Protein AF-0000000079815752 (afdb_homodimer)

Solvent-accessible surface area (backbone atoms only — not comparable to full-atom values): 64154 Å² total; per-residue (Å²): 123,73,72,57,56,56,54,44,50,64,53,47,74,64,59,63,68,82,67,64,62,76,54,58,76,68,42,77,50,83,78,38,47,28,44,58,48,18,49,50,37,35,44,56,54,31,40,35,58,64,51,81,47,32,21,66,57,45,2,47,40,20,10,51,28,24,45,52,40,30,53,53,32,48,53,49,48,59,69,38,30,88,79,54,37,94,82,55,52,68,69,57,41,46,48,51,29,48,49,42,24,51,49,9,49,53,33,42,59,50,81,83,55,94,85,56,55,69,67,60,46,42,42,24,31,46,11,46,48,40,23,46,43,22,48,21,36,42,52,37,51,52,50,50,53,52,55,70,64,49,78,84,78,50,68,61,62,55,49,50,52,49,51,48,51,51,49,49,53,49,51,52,32,48,53,31,39,52,51,22,60,70,52,46,70,90,58,95,65,87,52,68,60,45,66,71,60,13,49,52,41,11,51,49,45,34,50,52,52,49,52,50,50,48,50,53,49,50,52,26,50,50,42,20,61,68,31,36,88,49,71,67,35,38,51,48,20,48,49,52,41,48,48,51,52,49,51,49,51,50,49,51,48,50,52,52,48,49,56,55,20,56,64,51,51,52,81,48,82,71,50,70,69,66,48,91,42,58,35,25,37,23,11,61,90,40,87,43,44,49,88,36,20,42,35,41,34,33,49,56,44,61,65,55,72,52,55,67,58,36,21,63,58,65,71,45,82,47,75,37,70,47,24,33,40,44,32,18,66,72,47,60,85,82,48,90,60,41,49,33,54,50,45,53,50,45,38,61,72,41,46,30,67,76,22,58,28,31,36,43,36,34,28,26,22,47,27,47,66,67,57,61,53,54,51,37,51,34,46,55,45,26,15,30,32,17,37,38,37,58,32,57,38,45,22,57,51,92,74,24,63,86,34,41,65,57,36,19,51,39,50,42,50,38,39,45,35,52,33,30,26,49,68,54,40,58,77,91,66,48,41,50,29,32,38,36,15,42,32,56,2,16,32,24,51,53,55,59,25,58,90,43,31,57,58,30,29,67,72,40,56,44,63,26,28,42,29,31,42,44,31,28,74,28,62,51,49,66,62,28,45,60,72,54,70,28,94,43,34,62,85,55,28,55,46,71,32,61,50,63,69,61,61,67,67,46,52,69,69,54,58,67,48,38,37,33,35,30,45,40,37,63,24,13,33,49,41,65,41,44,80,59,34,31,44,43,75,55,67,58,66,38,78,92,50,44,43,66,70,43,39,87,76,32,68,80,37,73,44,41,40,29,45,48,33,53,54,27,31,64,56,31,64,67,77,57,76,57,58,66,39,83,49,39,64,33,54,62,57,46,32,50,63,48,52,37,60,51,64,65,44,66,86,74,56,71,68,46,51,50,43,50,55,52,47,48,34,51,52,40,39,51,51,30,52,51,69,67,66,60,74,128,123,71,72,57,53,56,55,45,51,63,55,48,73,64,61,63,67,82,69,66,63,75,54,58,77,68,43,76,50,82,78,37,47,28,43,57,50,19,50,50,36,34,44,56,54,33,40,36,59,64,53,80,46,33,21,64,57,45,2,48,40,20,9,51,28,23,46,51,40,31,52,52,32,48,53,50,49,60,68,40,31,87,79,54,39,94,82,57,54,68,70,58,43,44,46,53,27,48,49,42,25,50,50,9,49,54,34,41,61,51,83,84,53,93,85,55,54,70,67,60,46,41,44,23,32,45,10,47,48,39,23,46,42,22,49,21,35,41,53,37,51,54,50,49,53,55,56,70,66,48,80,82,79,51,69,60,62,55,48,51,52,48,51,49,51,51,51,50,52,50,50,51,33,48,52,30,37,52,52,22,58,69,52,48,71,92,58,95,64,86,53,67,61,46,65,69,59,13,50,52,40,12,50,48,44,33,50,53,50,50,52,49,50,47,50,54,49,50,52,25,50,51,42,19,60,69,31,35,87,49,71,67,35,37,51,48,20,48,51,52,41,49,49,51,52,48,51,49,51,50,49,50,48,52,53,52,47,50,55,54,19,56,64,50,53,50,80,48,83,72,50,70,69,65,50,89,42,56,37,24,37,24,12,62,89,38,86,43,44,51,90,35,18,43,34,39,34,33,49,56,42,62,65,56,71,51,54,68,58,35,21,63,57,65,72,45,82,48,74,37,72,46,25,33,41,46,32,20,65,72,47,60,84,84,48,92,59,41,52,34,53,50,45,54,50,45,36,62,73,40,46,29,67,77,21,58,28,31,38,41,36,33,29,25,23,47,27,48,65,68,57,61,52,54,52,39,50,33,45,55,46,26,14,30,31,16,37,37,36,58,33,56,39,45,22,57,50,93,72,24,64,85,34,41,66,57,36,20,51,38,49,43,51,37,38,46,36,51,33,31,27,47,68,54,42,59,76,92,66,49,40,50,29,32,39,36,16,42,34,56,2,15,32,25,52,52,55,61,25,60,90,44,33,58,58,31,30,67,73,39,56,45,63,27,27,42,29,31,42,44,30,28,74,28,63,51,50,65,62,29,44,62,72,54,71,28,94,44,33,60,86,56,28,54,45,70,31,61,49,64,68,62,61,67,67,46,51,70,68,53,58,66,48,38,36,34,35,31,45,39,37,63,22,13,35,49,40,66,42,44,80,59,34,31,42,41,76,55,66,59,65,37,79,91,49,43,45,66,70,46,38,86,77,31,68,80,36,74,44,39,41,30,45,48,31,54,54,27,32,65,56,31,66,66,76,55,76,58,58,66,38,83,50,39,64,34,54,60,59,47,30,49,63,49,52,39,62,52,63,64,45,67,87,73,55,71,67,46,50,49,44,49,56,52,47,50,36,51,51,40,38,51,51,30,55,51,69,67,65,61,75,131

Structure (mmCIF, N/CA/C/O backbone):
data_AF-0000000079815752-model_v1
#
loop_
_entity.id
_entity.type
_entity.pdbx_description
1 polymer 'Putative membrane protein (DUF2319)'
#
loop_
_atom_site.group_PDB
_atom_site.id
_atom_site.type_symbol
_atom_site.label_atom_id
_atom_site.label_alt_id
_atom_site.label_comp_id
_atom_site.label_asym_id
_atom_site.label_entity_id
_atom_site.label_seq_id
_atom_site.pdbx_PDB_ins_code
_atom_site.Cartn_x
_atom_site.Cartn_y
_atom_site.Cartn_z
_atom_site.occupancy
_atom_site.B_iso_or_equiv
_atom_site.auth_seq_id
_atom_site.auth_comp_id
_atom_site.auth_asym_id
_atom_site.auth_atom_id
_atom_site.pdbx_PDB_model_num
ATOM 1 N N . MET A 1 1 ? 10.828 29.172 41.812 1 26.75 1 MET A N 1
ATOM 2 C CA . MET A 1 1 ? 9.992 30.375 41.875 1 26.75 1 MET A CA 1
ATOM 3 C C . MET A 1 1 ? 9.414 30.688 40.5 1 26.75 1 MET A C 1
ATOM 5 O O . MET A 1 1 ? 8.625 31.625 40.344 1 26.75 1 MET A O 1
ATOM 9 N N . GLY A 1 2 ? 10.008 30.031 39.406 1 29.77 2 GLY A N 1
ATOM 10 C CA . GLY A 1 2 ? 9.844 30.328 38 1 29.77 2 GLY A CA 1
ATOM 11 C C . GLY A 1 2 ? 8.539 29.812 37.438 1 29.77 2 GLY A C 1
ATOM 12 O O . GLY A 1 2 ? 8.141 30.188 36.344 1 29.77 2 GLY A O 1
ATOM 13 N N . ALA A 1 3 ? 8.078 28.703 38.031 1 40.59 3 ALA A N 1
ATOM 14 C CA . ALA A 1 3 ? 6.855 28.047 37.562 1 40.59 3 ALA A CA 1
ATOM 15 C C . ALA A 1 3 ? 5.629 28.906 37.875 1 40.59 3 ALA A C 1
ATOM 17 O O . ALA A 1 3 ? 4.59 28.766 37.219 1 40.59 3 ALA A O 1
ATOM 18 N N . GLY A 1 4 ? 5.738 29.734 38.969 1 35.81 4 GLY A N 1
ATOM 19 C CA . GLY A 1 4 ? 4.633 30.547 39.438 1 35.81 4 GLY A CA 1
ATOM 20 C C . GLY A 1 4 ? 4.25 31.672 38.5 1 35.81 4 GLY A C 1
ATOM 21 O O . GLY A 1 4 ? 3.072 32.031 38.375 1 35.81 4 GLY A O 1
ATOM 22 N N . ARG A 1 5 ? 5.281 32.25 37.875 1 40.59 5 ARG A N 1
ATOM 23 C CA . ARG A 1 5 ? 5.023 33.438 37.062 1 40.59 5 ARG A CA 1
ATOM 24 C C . ARG A 1 5 ? 4.336 33.062 35.75 1 40.59 5 ARG A C 1
ATOM 26 O O . ARG A 1 5 ? 3.639 33.875 35.156 1 40.59 5 ARG A O 1
ATOM 33 N N . LEU A 1 6 ? 4.625 31.766 35.312 1 34.69 6 LEU A N 1
ATOM 34 C CA . LEU A 1 6 ? 3.979 31.375 34.062 1 34.69 6 LEU A CA 1
ATOM 35 C C . LEU A 1 6 ? 2.473 31.219 34.25 1 34.69 6 LEU A C 1
ATOM 37 O O . LEU A 1 6 ? 1.686 31.625 33.406 1 34.69 6 LEU A O 1
ATOM 41 N N . ILE A 1 7 ? 2.037 30.641 35.438 1 36.75 7 ILE A N 1
ATOM 42 C CA . ILE A 1 7 ? 0.619 30.469 35.75 1 36.75 7 ILE A CA 1
ATOM 43 C C . ILE A 1 7 ? -0.037 31.828 35.938 1 36.75 7 ILE A C 1
ATOM 45 O O . ILE A 1 7 ? -1.14 32.062 35.438 1 36.75 7 ILE A O 1
ATOM 49 N N . ASP A 1 8 ? 0.715 32.75 36.625 1 37.47 8 ASP A N 1
ATOM 50 C CA . ASP A 1 8 ? 0.146 34.062 36.875 1 37.47 8 ASP A CA 1
ATOM 51 C C . ASP A 1 8 ? -0.036 34.844 35.562 1 37.47 8 ASP A C 1
ATOM 53 O O . ASP A 1 8 ? -0.993 35.625 35.438 1 37.47 8 ASP A O 1
ATOM 57 N N . GLY A 1 9 ? 0.958 34.719 34.594 1 33.06 9 GLY A N 1
ATOM 58 C CA . GLY A 1 9 ? 0.797 35.375 33.312 1 33.06 9 GLY A CA 1
ATOM 59 C C . GLY A 1 9 ? -0.409 34.875 32.531 1 33.06 9 GLY A C 1
ATOM 60 O O . GLY A 1 9 ? -1.139 35.656 31.938 1 33.06 9 GLY A O 1
ATOM 61 N N . VAL A 1 10 ? -0.642 33.469 32.562 1 35.72 10 VAL A N 1
ATOM 62 C CA . VAL A 1 10 ? -1.849 32.969 31.922 1 35.72 10 VAL A CA 1
ATOM 63 C C . VAL A 1 10 ? -3.084 33.5 32.656 1 35.72 10 VAL A C 1
ATOM 65 O O . VAL A 1 10 ? -4.055 33.906 32.031 1 35.72 10 VAL A O 1
ATOM 68 N N . LEU A 1 11 ? -3.055 33.438 34 1 36.72 11 LEU A N 1
ATOM 69 C CA . LEU A 1 11 ? -4.195 33.906 34.781 1 36.72 11 LEU A CA 1
ATOM 70 C C . LEU A 1 11 ? -4.297 35.406 34.75 1 36.72 11 LEU A C 1
ATOM 72 O O . LEU A 1 11 ? -5.391 35.969 34.906 1 36.72 11 LEU A O 1
ATOM 76 N N . GLY A 1 12 ? -3.143 36.188 34.781 1 33.84 12 GLY A N 1
ATOM 77 C CA . GLY A 1 12 ? -3.154 37.625 34.719 1 33.84 12 GLY A CA 1
ATOM 78 C C . GLY A 1 12 ? -3.682 38.156 33.406 1 33.84 12 GLY A C 1
ATOM 79 O O . GLY A 1 12 ? -4.102 39.312 33.312 1 33.84 12 GLY A O 1
ATOM 80 N N . LEU A 1 13 ? -3.248 37.469 32.25 1 32.66 13 LEU A N 1
ATOM 81 C CA . LEU A 1 13 ? -3.877 37.906 31.016 1 32.66 13 LEU A CA 1
ATOM 82 C C . LEU A 1 13 ? -5.398 37.812 31.109 1 32.66 13 LEU A C 1
ATOM 84 O O . LEU A 1 13 ? -6.109 38.312 30.25 1 32.66 13 LEU A O 1
ATOM 88 N N . ALA A 1 14 ? -5.973 37.031 32.094 1 32.88 14 ALA A N 1
ATOM 89 C CA . ALA A 1 14 ? -7.402 37 32.375 1 32.88 14 ALA A CA 1
ATOM 90 C C . ALA A 1 14 ? -7.871 38.281 33.031 1 32.88 14 ALA A C 1
ATOM 92 O O . ALA A 1 14 ? -9.055 38.625 32.969 1 32.88 14 ALA A O 1
ATOM 93 N N . ARG A 1 15 ? -7.172 38.938 33.938 1 31.81 15 ARG A N 1
ATOM 94 C CA . ARG A 1 15 ? -7.719 39.969 34.812 1 31.81 15 ARG A CA 1
ATOM 95 C C . ARG A 1 15 ? -7.875 41.281 34.031 1 31.81 15 ARG A C 1
ATOM 97 O O . ARG A 1 15 ? -8.523 42.219 34.531 1 31.81 15 ARG A O 1
ATOM 104 N N . SER A 1 16 ? -6.773 41.844 33.406 1 30.61 16 SER A N 1
ATOM 105 C CA . SER A 1 16 ? -6.832 43.281 33.25 1 30.61 16 SER A CA 1
ATOM 106 C C . SER A 1 16 ? -8.086 43.719 32.5 1 30.61 16 SER A C 1
ATOM 108 O O . SER A 1 16 ? -8.766 44.656 32.906 1 30.61 16 SER A O 1
ATOM 110 N N . GLY A 1 17 ? -7.992 43.875 31.156 1 31.23 17 GLY A N 1
ATOM 111 C CA . GLY A 1 17 ? -8.969 44.844 30.641 1 31.23 17 GLY A CA 1
ATOM 112 C C . GLY A 1 17 ? -10.406 44.406 30.891 1 31.23 17 GLY A C 1
ATOM 113 O O . GLY A 1 17 ? -10.664 43.25 31.234 1 31.23 17 GLY A O 1
ATOM 114 N N . PRO A 1 18 ? -11.398 45.438 31.141 1 30.5 18 PRO A N 1
ATOM 115 C CA . PRO A 1 18 ? -12.781 45.031 31.359 1 30.5 18 PRO A CA 1
ATOM 116 C C . PRO A 1 18 ? -13.141 43.75 30.578 1 30.5 18 PRO A C 1
ATOM 118 O O . PRO A 1 18 ? -12.75 43.625 29.406 1 30.5 18 PRO A O 1
ATOM 121 N N . VAL A 1 19 ? -13.031 42.625 31.219 1 29.66 19 VAL A N 1
ATOM 122 C CA . VAL A 1 19 ? -13.75 41.469 30.688 1 29.66 19 VAL A CA 1
ATOM 123 C C . VAL A 1 19 ? -15.023 41.938 29.984 1 29.66 19 VAL A C 1
ATOM 125 O O . VAL A 1 19 ? -15.961 42.406 30.625 1 29.66 19 VAL A O 1
ATOM 128 N N . ARG A 1 20 ? -14.93 42.75 28.938 1 32.97 20 ARG A N 1
ATOM 129 C CA . ARG A 1 20 ? -16.203 42.75 28.219 1 32.97 20 ARG A CA 1
ATOM 130 C C . ARG A 1 20 ? -17 41.5 28.5 1 32.97 20 ARG A C 1
ATOM 132 O O . ARG A 1 20 ? -16.422 40.406 28.562 1 32.97 20 ARG A O 1
ATOM 139 N N . SER A 1 21 ? -18.047 41.562 29.391 1 32.06 21 SER A N 1
ATOM 140 C CA . SER A 1 21 ? -18.891 40.469 29.828 1 32.06 21 SER A CA 1
ATOM 141 C C . SER A 1 21 ? -18.906 39.344 28.797 1 32.06 21 SER A C 1
ATOM 143 O O . SER A 1 21 ? -19.188 39.562 27.609 1 32.06 21 SER A O 1
ATOM 145 N N . GLY A 1 22 ? -18.062 38.469 28.875 1 31.53 22 GLY A N 1
ATOM 146 C CA . GLY A 1 22 ? -17.984 37.188 28.188 1 31.53 22 GLY A CA 1
ATOM 147 C C . GLY A 1 22 ? -19.344 36.656 27.781 1 31.53 22 GLY A C 1
ATOM 148 O O . GLY A 1 22 ? -19.438 35.594 27.156 1 31.53 22 GLY A O 1
ATOM 149 N N . VAL A 1 23 ? -20.328 37.125 28.672 1 31.95 23 VAL A N 1
ATOM 150 C CA . VAL A 1 23 ? -21.703 36.688 28.453 1 31.95 23 VAL A CA 1
ATOM 151 C C . VAL A 1 23 ? -22.266 37.375 27.219 1 31.95 23 VAL A C 1
ATOM 153 O O . VAL A 1 23 ? -23.453 37.25 26.922 1 31.95 23 VAL A O 1
ATOM 156 N N . GLU A 1 24 ? -21.594 38.438 26.844 1 34.66 24 GLU A N 1
ATOM 157 C CA . GLU A 1 24 ? -22.203 39.031 25.656 1 34.66 24 GLU A CA 1
ATOM 158 C C . GLU A 1 24 ? -22.422 37.969 24.578 1 34.66 24 GLU A C 1
ATOM 160 O O . GLU A 1 24 ? -23.375 38.062 23.797 1 34.66 24 GLU A O 1
ATOM 165 N N . TRP A 1 25 ? -21.562 37 24.609 1 34.28 25 TRP A N 1
ATOM 166 C CA . TRP A 1 25 ? -21.656 36 23.562 1 34.28 25 TRP A CA 1
ATOM 167 C C . TRP A 1 25 ? -22.859 35.094 23.797 1 34.28 25 TRP A C 1
ATOM 169 O O . TRP A 1 25 ? -23.25 34.344 22.906 1 34.28 25 TRP A O 1
ATOM 179 N N . LEU A 1 26 ? -23.203 34.969 25.125 1 32.94 26 LEU A N 1
ATOM 180 C CA . LEU A 1 26 ? -24.453 34.25 25.406 1 32.94 26 LEU A CA 1
ATOM 181 C C . LEU A 1 26 ? -25.656 35.156 25.172 1 32.94 26 LEU A C 1
ATOM 183 O O . LEU A 1 26 ? -26.797 34.75 25.359 1 32.94 26 LEU A O 1
ATOM 187 N N . ARG A 1 27 ? -25.484 36.469 25.203 1 34.78 27 ARG A N 1
ATOM 188 C CA . ARG A 1 27 ? -26.656 37.281 24.922 1 34.78 27 ARG A CA 1
ATOM 189 C C . ARG A 1 27 ? -27.297 36.906 23.594 1 34.78 27 ARG A C 1
ATOM 191 O O . ARG A 1 27 ? -26.609 36.875 22.562 1 34.78 27 ARG A O 1
ATOM 198 N N . PRO A 1 28 ? -28.297 36.062 23.547 1 39.53 28 PRO A N 1
ATOM 199 C CA . PRO A 1 28 ? -29.016 35.938 22.266 1 39.53 28 PRO A CA 1
ATOM 200 C C . PRO A 1 28 ? -28.984 37.25 21.469 1 39.53 28 PRO A C 1
ATOM 202 O O . PRO A 1 28 ? -29.453 38.281 21.969 1 39.53 28 PRO A O 1
ATOM 205 N N . ASP A 1 29 ? -28.016 37.75 21.047 1 41.44 29 ASP A N 1
ATOM 206 C CA . ASP A 1 29 ? -28.172 39 20.312 1 41.44 29 ASP A CA 1
ATOM 207 C C . ASP A 1 29 ? -29.234 38.844 19.219 1 41.44 29 ASP A C 1
ATOM 209 O O . ASP A 1 29 ? -28.906 38.5 18.078 1 41.44 29 ASP A O 1
ATOM 213 N N . PRO A 1 30 ? -30.453 38.531 19.547 1 48.56 30 PRO A N 1
ATOM 214 C CA . PRO A 1 30 ? -31.453 38.719 18.484 1 48.56 30 PRO A CA 1
ATOM 215 C C . PRO A 1 30 ? -31.062 39.844 17.531 1 48.56 30 PRO A C 1
ATOM 217 O O . PRO A 1 30 ? -31.656 39.969 16.453 1 48.56 30 PRO A O 1
ATOM 220 N N . ALA A 1 31 ? -29.953 40.469 17.891 1 56.94 31 ALA A N 1
ATOM 221 C CA . ALA A 1 31 ? -29.547 41.656 17.156 1 56.94 31 ALA A CA 1
ATOM 222 C C . ALA A 1 31 ? -28.469 41.344 16.125 1 56.94 31 ALA A C 1
ATOM 224 O O . ALA A 1 31 ? -27.938 42.25 15.477 1 56.94 31 ALA A O 1
ATOM 225 N N . SER A 1 32 ? -28.266 39.938 16.047 1 70.38 32 SER A N 1
ATOM 226 C CA . SER A 1 32 ? -27.25 39.656 15.023 1 70.38 32 SER A CA 1
ATOM 227 C C . SER A 1 32 ? -27.891 39.5 13.648 1 70.38 32 SER A C 1
ATOM 229 O O . SER A 1 32 ? -29.016 39 13.531 1 70.38 32 SER A O 1
ATOM 231 N N . PRO A 1 33 ? -27.297 39.969 12.703 1 73.5 33 PRO A N 1
ATOM 232 C CA . PRO A 1 33 ? -27.812 39.812 11.336 1 73.5 33 PRO A CA 1
ATOM 233 C C . PRO A 1 33 ? -27.922 38.344 10.93 1 73.5 33 PRO A C 1
ATOM 235 O O . PRO A 1 33 ? -28.609 38.031 9.953 1 73.5 33 PRO A O 1
ATOM 238 N N . SER A 1 34 ? -27.375 37.406 11.742 1 81.94 34 SER A N 1
ATOM 239 C CA . SER A 1 34 ? -27.391 36 11.383 1 81.94 34 SER A CA 1
ATOM 240 C C . SER A 1 34 ? -28.578 35.281 12.023 1 81.94 34 SER A C 1
ATOM 242 O O . SER A 1 34 ? -28.875 34.125 11.672 1 81.94 34 SER A O 1
ATOM 244 N N . ALA A 1 35 ? -29.312 35.844 12.906 1 81.88 35 ALA A N 1
ATOM 245 C CA . ALA A 1 35 ? -30.359 35.188 13.711 1 81.88 35 ALA A CA 1
ATOM 246 C C . ALA A 1 35 ? -31.484 34.656 12.828 1 81.88 35 ALA A C 1
ATOM 248 O O . ALA A 1 35 ? -31.953 33.531 13.023 1 81.88 35 ALA A O 1
ATOM 249 N N . PRO A 1 36 ? -31.906 35.469 11.828 1 81.31 36 PRO A N 1
ATOM 250 C CA . PRO A 1 36 ? -33 34.938 11 1 81.31 36 PRO A CA 1
ATOM 251 C C . PRO A 1 36 ? -32.594 33.625 10.281 1 81.31 36 PRO A C 1
ATOM 253 O O . PRO A 1 36 ? -33.375 32.656 10.273 1 81.31 36 PRO A O 1
ATOM 256 N N . MET A 1 37 ? -31.438 33.625 9.75 1 85.31 37 MET A N 1
ATOM 257 C CA . MET A 1 37 ? -30.984 32.438 9.016 1 85.31 37 MET A CA 1
ATOM 258 C C . MET A 1 37 ? -30.812 31.25 9.961 1 85.31 37 MET A C 1
ATOM 260 O O . MET A 1 37 ? -31.156 30.125 9.617 1 85.31 37 MET A O 1
ATOM 264 N N . ALA A 1 38 ? -30.266 31.5 11.094 1 89.38 38 ALA A N 1
ATOM 265 C CA . ALA A 1 38 ? -30.078 30.453 12.094 1 89.38 38 ALA A CA 1
ATOM 266 C C . ALA A 1 38 ? -31.406 29.875 12.539 1 89.38 38 ALA A C 1
ATOM 268 O O . ALA A 1 38 ? -31.531 28.656 12.727 1 89.38 38 ALA A O 1
ATOM 269 N N . THR A 1 39 ? -32.375 30.734 12.688 1 87.69 39 THR A N 1
ATOM 270 C CA . THR A 1 39 ? -33.688 30.297 13.125 1 87.69 39 THR A CA 1
ATOM 271 C C . THR A 1 39 ? -34.344 29.438 12.055 1 87.69 39 THR A C 1
ATOM 273 O O . THR A 1 39 ? -34.938 28.406 12.367 1 87.69 39 THR A O 1
ATOM 276 N N . VAL A 1 40 ? -34.25 29.844 10.859 1 87.06 40 VAL A N 1
ATOM 277 C CA . VAL A 1 40 ? -34.812 29.078 9.766 1 87.06 40 VAL A CA 1
ATOM 278 C C . VAL A 1 40 ? -34.156 27.703 9.68 1 87.06 40 VAL A C 1
ATOM 280 O O . VAL A 1 40 ? -34.812 26.688 9.5 1 87.06 40 VAL A O 1
ATOM 283 N N . ALA A 1 41 ? -32.844 27.75 9.789 1 92.69 41 ALA A N 1
ATOM 284 C CA . ALA A 1 41 ? -32.125 26.484 9.742 1 92.69 41 ALA A CA 1
ATOM 285 C C . ALA A 1 41 ? -32.562 25.547 10.867 1 92.69 41 ALA A C 1
ATOM 287 O O . ALA A 1 41 ? -32.688 24.344 10.664 1 92.69 41 ALA A O 1
ATOM 288 N N . TRP A 1 42 ? -32.688 26.109 12.023 1 94.38 42 TRP A N 1
ATOM 289 C CA . TRP A 1 42 ? -33.156 25.312 13.156 1 94.38 42 TRP A CA 1
ATOM 290 C C . TRP A 1 42 ? -34.562 24.75 12.891 1 94.38 42 TRP A C 1
ATOM 292 O O . TRP A 1 42 ? -34.812 23.578 13.164 1 94.38 42 TRP A O 1
ATOM 302 N N . LEU A 1 43 ? -35.438 25.547 12.344 1 92.31 43 LEU A N 1
ATOM 303 C CA . LEU A 1 43 ? -36.812 25.109 12.023 1 92.31 43 LEU A CA 1
ATOM 304 C C . LEU A 1 43 ? -36.781 24.031 10.93 1 92.31 43 LEU A C 1
ATOM 306 O O . LEU A 1 43 ? -37.531 23.047 11.016 1 92.31 43 LEU A O 1
ATOM 310 N N . ASP A 1 44 ? -35.969 24.234 9.969 1 92.94 44 ASP A N 1
ATOM 311 C CA . ASP A 1 44 ? -35.844 23.281 8.875 1 92.94 44 ASP A CA 1
ATOM 312 C C . ASP A 1 44 ? -35.344 21.922 9.383 1 92.94 44 ASP A C 1
ATOM 314 O O . ASP A 1 44 ? -35.656 20.891 8.797 1 92.94 44 ASP A O 1
ATOM 318 N N . SER A 1 45 ? -34.562 21.938 10.43 1 94.75 45 SER A N 1
ATOM 319 C CA . SER A 1 45 ? -34.062 20.703 10.977 1 94.75 45 SER A CA 1
ATOM 320 C C . SER A 1 45 ? -35.156 19.828 11.523 1 94.75 45 SER A C 1
ATOM 322 O O . SER A 1 45 ? -34.969 18.609 11.703 1 94.75 45 SER A O 1
ATOM 324 N N . PHE A 1 46 ? -36.312 20.359 11.742 1 92.94 46 PHE A N 1
ATOM 325 C CA . PHE A 1 46 ? -37.438 19.609 12.258 1 92.94 46 PHE A CA 1
ATOM 326 C C . PHE A 1 46 ? -38.312 19.094 11.125 1 92.94 46 PHE A C 1
ATOM 328 O O . PHE A 1 46 ? -39.25 18.328 11.352 1 92.94 46 PHE A O 1
ATOM 335 N N . SER A 1 47 ? -38 19.438 9.93 1 90.56 47 SER A N 1
ATOM 336 C CA . SER A 1 47 ? -38.812 19 8.781 1 90.56 47 SER A CA 1
ATOM 337 C C . SER A 1 47 ? -38.688 17.5 8.562 1 90.56 47 SER A C 1
ATOM 339 O O . SER A 1 47 ? -37.719 16.875 9.047 1 90.56 47 SER A O 1
ATOM 341 N N . PRO A 1 48 ? -39.594 16.953 7.832 1 90.69 48 PRO A N 1
ATOM 342 C CA . PRO A 1 48 ? -39.5 15.523 7.523 1 90.69 48 PRO A CA 1
ATOM 343 C C . PRO A 1 48 ? -38.188 15.133 6.895 1 90.69 48 PRO A C 1
ATOM 345 O O . PRO A 1 48 ? -37.625 15.891 6.105 1 90.69 48 PRO A O 1
ATOM 348 N N . SER A 1 49 ? -37.719 13.984 7.316 1 92.25 49 SER A N 1
ATOM 349 C CA . SER A 1 49 ? -36.469 13.398 6.801 1 92.25 49 SER A CA 1
ATOM 350 C C . SER A 1 49 ? -36.594 11.891 6.652 1 92.25 49 SER A C 1
ATOM 352 O O . SER A 1 49 ? -37.719 11.344 6.676 1 92.25 49 SER A O 1
ATOM 354 N N . LEU A 1 50 ? -35.594 11.172 6.543 1 92.12 50 LEU A N 1
ATOM 355 C CA . LEU A 1 50 ? -35.625 9.781 6.105 1 92.12 50 LEU A CA 1
ATOM 356 C C . LEU A 1 50 ? -35.844 8.844 7.289 1 92.12 50 LEU A C 1
ATOM 358 O O . LEU A 1 50 ? -36.312 7.719 7.117 1 92.12 50 LEU A O 1
ATOM 362 N N . MET A 1 51 ? -35.469 9.234 8.484 1 90.81 51 MET A N 1
ATOM 363 C CA . MET A 1 51 ? -35.562 8.383 9.664 1 90.81 51 MET A CA 1
ATOM 364 C C . MET A 1 51 ? -36.156 9.141 10.844 1 90.81 51 MET A C 1
ATOM 366 O O . MET A 1 51 ? -36.094 10.375 10.898 1 90.81 51 MET A O 1
ATOM 370 N N . PRO A 1 52 ? -36.75 8.391 11.742 1 88 52 PRO A N 1
ATOM 371 C CA . PRO A 1 52 ? -37.094 9.047 13.008 1 88 52 PRO A CA 1
ATOM 372 C C . PRO A 1 52 ? -35.875 9.359 13.867 1 88 52 PRO A C 1
ATOM 374 O O . PRO A 1 52 ? -34.812 8.773 13.68 1 88 52 PRO A O 1
ATOM 377 N N . ARG A 1 53 ? -36.094 10.352 14.75 1 90.25 53 ARG A N 1
ATOM 378 C CA . ARG A 1 53 ? -34.969 10.742 15.609 1 90.25 53 ARG A CA 1
ATOM 379 C C . ARG A 1 53 ? -35.438 10.938 17.047 1 90.25 53 ARG A C 1
ATOM 381 O O . ARG A 1 53 ? -36.562 11.344 17.297 1 90.25 53 ARG A O 1
ATOM 388 N N . THR A 1 54 ? -34.469 10.695 17.891 1 91.12 54 THR A N 1
ATOM 389 C CA . THR A 1 54 ? -34.656 11.086 19.281 1 91.12 54 THR A CA 1
ATOM 390 C C . THR A 1 54 ? -34.406 12.578 19.484 1 91.12 54 THR A C 1
ATOM 392 O O . THR A 1 54 ? -33.906 13.25 18.578 1 91.12 54 THR A O 1
ATOM 395 N N . SER A 1 55 ? -34.781 13.023 20.625 1 93.5 55 SER A N 1
ATOM 396 C CA . SER A 1 55 ? -34.562 14.422 20.953 1 93.5 55 SER A CA 1
ATOM 397 C C . SER A 1 55 ? -33.062 14.758 20.906 1 93.5 55 SER A C 1
ATOM 399 O O . SER A 1 55 ? -32.688 15.867 20.547 1 93.5 55 SER A O 1
ATOM 401 N N . VAL A 1 56 ? -32.344 13.812 21.281 1 93.31 56 VAL A N 1
ATOM 402 C CA . VAL A 1 56 ? -30.891 14.031 21.312 1 93.31 56 VAL A CA 1
ATOM 403 C C . VAL A 1 56 ? -30.375 14.227 19.891 1 93.31 56 VAL A C 1
ATOM 405 O O . VAL A 1 56 ? -29.688 15.211 19.594 1 93.31 56 VAL A O 1
ATOM 408 N N . LEU A 1 57 ? -30.734 13.328 19.031 1 93.44 57 LEU A N 1
ATOM 409 C CA . LEU A 1 57 ? -30.25 13.406 17.656 1 93.44 57 LEU A CA 1
ATOM 410 C C . LEU A 1 57 ? -30.812 14.633 16.953 1 93.44 57 LEU A C 1
ATOM 412 O O . LEU A 1 57 ? -30.109 15.305 16.188 1 93.44 57 LEU A O 1
ATOM 416 N N . GLN A 1 58 ? -32.031 14.891 17.203 1 94.56 58 GLN A N 1
ATOM 417 C CA . GLN A 1 58 ? -32.656 16.078 16.641 1 94.56 58 GLN A CA 1
ATOM 418 C C . GLN A 1 58 ? -31.953 17.344 17.125 1 94.56 58 GLN A C 1
ATOM 420 O O . GLN A 1 58 ? -31.75 18.281 16.344 1 94.56 58 GLN A O 1
ATOM 425 N N . GLY A 1 59 ? -31.641 17.359 18.406 1 95.75 59 GLY A N 1
ATOM 426 C CA . GLY A 1 59 ? -30.938 18.5 18.969 1 95.75 59 GLY A CA 1
ATOM 427 C C . GLY A 1 59 ? -29.562 18.703 18.344 1 95.75 59 GLY A C 1
ATOM 428 O O . GLY A 1 59 ? -29.156 19.844 18.094 1 95.75 59 GLY A O 1
ATOM 429 N N . VAL A 1 60 ? -28.922 17.641 18.094 1 95 60 VAL A N 1
ATOM 430 C CA . VAL A 1 60 ? -27.609 17.703 17.484 1 95 60 VAL A CA 1
ATOM 431 C C . VAL A 1 60 ? -27.719 18.281 16.078 1 95 60 VAL A C 1
ATOM 433 O O . VAL A 1 60 ? -26.984 19.188 15.703 1 95 60 VAL A O 1
ATOM 436 N N . VAL A 1 61 ? -28.641 17.797 15.289 1 96 61 VAL A N 1
ATOM 437 C CA . VAL A 1 61 ? -28.828 18.297 13.938 1 96 61 VAL A CA 1
ATOM 438 C C . VAL A 1 61 ? -29.188 19.781 13.977 1 96 61 VAL A C 1
ATOM 440 O O . VAL A 1 61 ? -28.625 20.578 13.219 1 96 61 VAL A O 1
ATOM 443 N N . GLY A 1 62 ? -30.031 20.094 14.836 1 96.25 62 GLY A N 1
ATOM 444 C CA . GLY A 1 62 ? -30.438 21.484 14.969 1 96.25 62 GLY A CA 1
ATOM 445 C C . GLY A 1 62 ? -29.281 22.406 15.359 1 96.25 62 GLY A C 1
ATOM 446 O O . GLY A 1 62 ? -29.125 23.484 14.789 1 96.25 62 GLY A O 1
ATOM 447 N N . GLY A 1 63 ? -28.578 21.953 16.344 1 96.31 63 GLY A N 1
ATOM 448 C CA . GLY A 1 63 ? -27.438 22.75 16.781 1 96.31 63 GLY A CA 1
ATOM 449 C C . GLY A 1 63 ? -26.391 22.938 15.703 1 96.31 63 GLY A C 1
ATOM 450 O O . GLY A 1 63 ? -25.859 24.047 15.523 1 96.31 63 GLY A O 1
ATOM 451 N N . LEU A 1 64 ? -26.125 21.922 15.016 1 95.94 64 LEU A N 1
ATOM 452 C CA . LEU A 1 64 ? -25.141 22.016 13.945 1 95.94 64 LEU A CA 1
ATOM 453 C C . LEU A 1 64 ? -25.641 22.891 12.812 1 95.94 64 LEU A C 1
ATOM 455 O O . LEU A 1 64 ? -24.859 23.609 12.18 1 95.94 64 LEU A O 1
ATOM 459 N N . ALA A 1 65 ? -26.875 22.766 12.539 1 95.38 65 ALA A N 1
ATOM 460 C CA . ALA A 1 65 ? -27.484 23.609 11.523 1 95.38 65 ALA A CA 1
ATOM 461 C C . ALA A 1 65 ? -27.344 25.094 11.883 1 95.38 65 ALA A C 1
ATOM 463 O O . ALA A 1 65 ? -26.922 25.906 11.055 1 95.38 65 ALA A O 1
ATOM 464 N N . VAL A 1 66 ? -27.609 25.391 13.094 1 94 66 VAL A N 1
ATOM 465 C CA . VAL A 1 66 ? -27.5 26.766 13.578 1 94 66 VAL A CA 1
ATOM 466 C C . VAL A 1 66 ? -26.062 27.234 13.5 1 94 66 VAL A C 1
ATOM 468 O O . VAL A 1 66 ? -25.781 28.312 12.977 1 94 66 VAL A O 1
ATOM 471 N N . LEU A 1 67 ? -25.234 26.422 14.016 1 92.94 67 LEU A N 1
ATOM 472 C CA . LEU A 1 67 ? -23.828 26.781 14.016 1 92.94 67 LEU A CA 1
ATOM 473 C C . LEU A 1 67 ? -23.328 27.031 12.602 1 92.94 67 LEU A C 1
ATOM 475 O O . LEU A 1 67 ? -22.609 28.016 12.352 1 92.94 67 LEU A O 1
ATOM 479 N N . SER A 1 68 ? -23.656 26.203 11.711 1 93 68 SER A N 1
ATOM 480 C CA . SER A 1 68 ? -23.219 26.328 10.32 1 93 68 SER A CA 1
ATOM 481 C C . SER A 1 68 ? -23.766 27.594 9.68 1 93 68 SER A C 1
ATOM 483 O O . SER A 1 68 ? -23 28.375 9.086 1 93 68 SER A O 1
ATOM 485 N N . MET A 1 69 ? -24.984 27.797 9.852 1 88.56 69 MET A N 1
ATOM 486 C CA . MET A 1 69 ? -25.625 28.938 9.203 1 88.56 69 MET A CA 1
ATOM 487 C C . MET A 1 69 ? -25.156 30.25 9.82 1 88.56 69 MET A C 1
ATOM 489 O O . MET A 1 69 ? -24.984 31.25 9.117 1 88.56 69 MET A O 1
ATOM 493 N N . ARG A 1 70 ? -24.953 30.234 11.078 1 87.38 70 ARG A N 1
ATOM 494 C CA . ARG A 1 70 ? -24.422 31.422 11.734 1 87.38 70 ARG A CA 1
ATOM 495 C C . ARG A 1 70 ? -23.016 31.734 11.227 1 87.38 70 ARG A C 1
ATOM 497 O O . ARG A 1 70 ? -22.703 32.906 10.977 1 87.38 70 ARG A O 1
ATOM 504 N N . THR A 1 71 ? -22.281 30.75 11.172 1 87.81 71 THR A N 1
ATOM 505 C CA . THR A 1 71 ? -20.906 30.938 10.703 1 87.81 71 THR A CA 1
ATOM 506 C C . THR A 1 71 ? -20.906 31.5 9.289 1 87.81 71 THR A C 1
ATOM 508 O O . THR A 1 71 ? -20.172 32.438 8.992 1 87.81 71 THR A O 1
ATOM 511 N N . ILE A 1 72 ? -21.719 30.953 8.477 1 86.88 72 ILE A N 1
ATOM 512 C CA . ILE A 1 72 ? -21.797 31.406 7.09 1 86.88 72 ILE A CA 1
ATOM 513 C C . ILE A 1 72 ? -22.312 32.844 7.043 1 86.88 72 ILE A C 1
ATOM 515 O O . ILE A 1 72 ? -21.75 33.688 6.359 1 86.88 72 ILE A O 1
ATOM 519 N N . ALA A 1 73 ? -23.328 33.125 7.762 1 84.62 73 ALA A N 1
ATOM 520 C CA . ALA A 1 73 ? -23.953 34.438 7.758 1 84.62 73 ALA A CA 1
ATOM 521 C C . ALA A 1 73 ? -23.016 35.5 8.32 1 84.62 73 ALA A C 1
ATOM 523 O O . ALA A 1 73 ? -22.859 36.562 7.742 1 84.62 73 ALA A O 1
ATOM 524 N N . ASP A 1 74 ? -22.375 35.156 9.367 1 82.75 74 ASP A N 1
ATOM 525 C CA . ASP A 1 74 ? -21.469 36.125 10.008 1 82.75 74 ASP A CA 1
ATOM 526 C C . ASP A 1 74 ? -20.281 36.438 9.094 1 82.75 74 ASP A C 1
ATOM 528 O O . ASP A 1 74 ? -19.875 37.594 8.984 1 82.75 74 ASP A O 1
ATOM 532 N N . ARG A 1 75 ? -19.781 35.531 8.547 1 84.38 75 ARG A N 1
ATOM 533 C CA . ARG A 1 75 ? -18.641 35.75 7.672 1 84.38 75 ARG A CA 1
ATOM 534 C C . ARG A 1 75 ? -19.047 36.531 6.426 1 84.38 75 ARG A C 1
ATOM 536 O O . ARG A 1 75 ? -18.281 37.344 5.926 1 84.38 75 ARG A O 1
ATOM 543 N N . SER A 1 76 ? -20.219 36.25 6.012 1 83.62 76 SER A N 1
ATOM 544 C CA . SER A 1 76 ? -20.719 37 4.855 1 83.62 76 SER A CA 1
ATOM 545 C C . SER A 1 76 ? -20.984 38.469 5.199 1 83.62 76 SER A C 1
ATOM 547 O O . SER A 1 76 ? -20.672 39.344 4.418 1 83.62 76 SER A O 1
ATOM 549 N N . GLU A 1 77 ? -21.5 38.625 6.316 1 81.56 77 GLU A N 1
ATOM 550 C CA . GLU A 1 77 ? -21.766 40 6.77 1 81.56 77 GLU A CA 1
ATOM 551 C C . GLU A 1 77 ? -20.469 40.781 6.945 1 81.56 77 GLU A C 1
ATOM 553 O O . GLU A 1 77 ? -20.391 41.969 6.605 1 81.56 77 GLU A O 1
ATOM 558 N N . ALA A 1 78 ? -19.547 40.094 7.457 1 81.56 78 ALA A N 1
ATOM 559 C CA . ALA A 1 78 ? -18.25 40.719 7.605 1 81.56 78 ALA A CA 1
ATOM 560 C C . ALA A 1 78 ? -17.656 41.125 6.246 1 81.56 78 ALA A C 1
ATOM 562 O O . ALA A 1 78 ? -17.047 42.156 6.102 1 81.56 78 ALA A O 1
ATOM 563 N N . ALA A 1 79 ? -17.891 40.312 5.359 1 81.94 79 ALA A N 1
ATOM 564 C CA . ALA A 1 79 ? -17.391 40.562 4.012 1 81.94 79 ALA A CA 1
ATOM 565 C C . ALA A 1 79 ? -18.125 41.719 3.348 1 81.94 79 ALA A C 1
ATOM 567 O O . ALA A 1 79 ? -17.578 42.406 2.502 1 81.94 79 ALA A O 1
ATOM 568 N N . LEU A 1 80 ? -19.312 41.938 3.791 1 81.56 80 LEU A N 1
ATOM 569 C CA . LEU A 1 80 ? -20.141 42.969 3.197 1 81.56 80 LEU A CA 1
ATOM 570 C C . LEU A 1 80 ? -20.016 44.281 3.965 1 81.56 80 LEU A C 1
ATOM 572 O O . LEU A 1 80 ? -20.594 45.312 3.559 1 81.56 80 LEU A O 1
ATOM 576 N N . GLU A 1 81 ? -19.234 44.281 4.91 1 78.5 81 GLU A N 1
ATOM 577 C CA . GLU A 1 81 ? -19.109 45.438 5.793 1 78.5 81 GLU A CA 1
ATOM 578 C C . GLU A 1 81 ? -18.641 46.656 5.023 1 78.5 81 GLU A C 1
ATOM 580 O O . GLU A 1 81 ? -19.125 47.75 5.246 1 78.5 81 GLU A O 1
ATOM 585 N N . PRO A 1 82 ? -17.625 46.406 4.199 1 76.44 82 PRO A N 1
ATOM 586 C CA . PRO A 1 82 ? -17.188 47.594 3.463 1 76.44 82 PRO A CA 1
ATOM 587 C C . PRO A 1 82 ? -18.312 48.219 2.654 1 76.44 82 PRO A C 1
ATOM 589 O O . PRO A 1 82 ? -18.297 49.438 2.404 1 76.44 82 PRO A O 1
ATOM 592 N N . LEU A 1 83 ? -19.25 47.438 2.275 1 77.56 83 LEU A N 1
ATOM 593 C CA . LEU A 1 83 ? -20.375 47.938 1.491 1 77.56 83 LEU A CA 1
ATOM 594 C C . LEU A 1 83 ? -21.516 48.406 2.4 1 77.56 83 LEU A C 1
ATOM 596 O O . LEU A 1 83 ? -22.281 49.281 2.029 1 77.56 83 LEU A O 1
ATOM 600 N N . LEU A 1 84 ? -21.641 47.812 3.557 1 75.25 84 LEU A N 1
ATOM 601 C CA . LEU A 1 84 ? -22.766 48.031 4.457 1 75.25 84 LEU A CA 1
ATOM 602 C C . LEU A 1 84 ? -22.328 48.75 5.719 1 75.25 84 LEU A C 1
ATOM 604 O O . LEU A 1 84 ? -23.047 48.75 6.723 1 75.25 84 LEU A O 1
ATOM 608 N N . GLY A 1 85 ? -21.297 49.406 5.734 1 66.75 85 GLY A N 1
ATOM 609 C CA . GLY A 1 85 ? -20.672 50.062 6.875 1 66.75 85 GLY A CA 1
ATOM 610 C C . GLY A 1 85 ? -21.688 50.719 7.789 1 66.75 85 GLY A C 1
ATOM 611 O O . GLY A 1 85 ? -22.844 50.906 7.414 1 66.75 85 GLY A O 1
ATOM 612 N N . PRO A 1 86 ? -21.359 50.969 9.062 1 64.44 86 PRO A N 1
ATOM 613 C CA . PRO A 1 86 ? -22.234 51.5 10.094 1 64.44 86 PRO A CA 1
ATOM 614 C C . PRO A 1 86 ? -22.812 52.875 9.734 1 64.44 86 PRO A C 1
ATOM 616 O O . PRO A 1 86 ? -23.844 53.281 10.25 1 64.44 86 PRO A O 1
ATOM 619 N N . HIS A 1 87 ? -22.266 53.5 8.727 1 69.12 87 HIS A N 1
ATOM 620 C CA . HIS A 1 87 ? -22.672 54.875 8.469 1 69.12 87 HIS A CA 1
ATOM 621 C C . HIS A 1 87 ? -23.688 54.938 7.336 1 69.12 87 HIS A C 1
ATOM 623 O O . HIS A 1 87 ? -24.219 56 7.031 1 69.12 87 HIS A O 1
ATOM 629 N N . LEU A 1 88 ? -24.047 53.875 6.84 1 76 88 LEU A N 1
ATOM 630 C CA . LEU A 1 88 ? -24.969 53.875 5.707 1 76 88 LEU A CA 1
ATOM 631 C C . LEU A 1 88 ? -26.422 53.938 6.18 1 76 88 LEU A C 1
ATOM 633 O O . LEU A 1 88 ? -26.797 53.25 7.137 1 76 88 LEU A O 1
ATOM 637 N N . ALA A 1 89 ? -27.172 54.844 5.602 1 80.31 89 ALA A N 1
ATOM 638 C CA . ALA A 1 89 ? -28.594 54.938 5.926 1 80.31 89 ALA A CA 1
ATOM 639 C C . ALA A 1 89 ? -29.312 53.625 5.668 1 80.31 89 ALA A C 1
ATOM 641 O O . ALA A 1 89 ? -28.891 52.844 4.816 1 80.31 89 ALA A O 1
ATOM 642 N N . THR A 1 90 ? -30.281 53.375 6.426 1 82.69 90 THR A N 1
ATOM 643 C CA . THR A 1 90 ? -31.062 52.125 6.367 1 82.69 90 THR A CA 1
ATOM 644 C C . THR A 1 90 ? -31.578 51.906 4.957 1 82.69 90 THR A C 1
ATOM 646 O O . THR A 1 90 ? -31.547 50.75 4.469 1 82.69 90 THR A O 1
ATOM 649 N N . ARG A 1 91 ? -32 52.906 4.336 1 84.62 91 ARG A N 1
ATOM 650 C CA . ARG A 1 91 ? -32.562 52.781 2.99 1 84.62 91 ARG A CA 1
ATOM 651 C C . ARG A 1 91 ? -31.5 52.281 2.014 1 84.62 91 ARG A C 1
ATOM 653 O O . ARG A 1 91 ? -31.781 51.406 1.171 1 84.62 91 ARG A O 1
ATOM 660 N N . ARG A 1 92 ? -30.344 52.844 2.119 1 85.56 92 ARG A N 1
ATOM 661 C CA . ARG A 1 92 ? -29.25 52.438 1.235 1 85.56 92 ARG A CA 1
ATOM 662 C C . ARG A 1 92 ? -28.797 51 1.538 1 85.56 92 ARG A C 1
ATOM 664 O O . ARG A 1 92 ? -28.453 50.25 0.627 1 85.56 92 ARG A O 1
ATOM 671 N N . ARG A 1 93 ? -28.797 50.719 2.758 1 86.81 93 ARG A N 1
ATOM 672 C CA . ARG A 1 93 ? -28.453 49.344 3.146 1 86.81 93 ARG A CA 1
ATOM 673 C C . ARG A 1 93 ? -29.422 48.344 2.512 1 86.81 93 ARG A C 1
ATOM 675 O O . ARG A 1 93 ? -28.984 47.312 2 1 86.81 93 ARG A O 1
ATOM 682 N N . LEU A 1 94 ? -30.656 48.688 2.6 1 88 94 LEU A N 1
ATOM 683 C CA . LEU A 1 94 ? -31.672 47.812 2.059 1 88 94 LEU A CA 1
ATOM 684 C C . LEU A 1 94 ? -31.547 47.688 0.543 1 88 94 LEU A C 1
ATOM 686 O O . LEU A 1 94 ? -31.828 46.625 -0.028 1 88 94 LEU A O 1
ATOM 690 N N . LEU A 1 95 ? -31.078 48.75 -0.001 1 86.62 95 LEU A N 1
ATOM 691 C CA . LEU A 1 95 ? -30.875 48.719 -1.443 1 86.62 95 LEU A CA 1
ATOM 692 C C . LEU A 1 95 ? -29.719 47.781 -1.8 1 86.62 95 LEU A C 1
ATOM 694 O O . LEU A 1 95 ? -29.797 47.031 -2.77 1 86.62 95 LEU A O 1
ATOM 698 N N . VAL A 1 96 ? -28.688 47.969 -1.024 1 87.5 96 VAL A N 1
ATOM 699 C CA . VAL A 1 96 ? -27.547 47.062 -1.258 1 87.5 96 VAL A CA 1
ATOM 700 C C . VAL A 1 96 ? -27.953 45.625 -1.038 1 87.5 96 VAL A C 1
ATOM 702 O O . VAL A 1 96 ? -27.641 44.75 -1.85 1 87.5 96 VAL A O 1
ATOM 705 N N . ARG A 1 97 ? -28.641 45.406 -0.027 1 88.62 97 ARG A N 1
ATOM 706 C CA . ARG A 1 97 ? -29.094 44.031 0.27 1 88.62 97 ARG A CA 1
ATOM 707 C C . ARG A 1 97 ? -30.078 43.562 -0.794 1 88.62 97 ARG A C 1
ATOM 709 O O . ARG A 1 97 ? -30.109 42.375 -1.112 1 88.62 97 ARG A O 1
ATOM 716 N N . GLY A 1 98 ? -30.922 44.438 -1.178 1 87.38 98 GLY A N 1
ATOM 717 C CA . GLY A 1 98 ? -31.797 44.094 -2.289 1 87.38 98 GLY A CA 1
ATOM 718 C C . GLY A 1 98 ? -31.047 43.688 -3.543 1 87.38 98 GLY A C 1
ATOM 719 O O . GLY A 1 98 ? -31.422 42.719 -4.211 1 87.38 98 GLY A O 1
ATOM 720 N N . GLY A 1 99 ? -30.047 44.469 -3.779 1 88.12 99 GLY A N 1
ATOM 721 C CA . GLY A 1 99 ? -29.203 44.094 -4.906 1 88.12 99 GLY A CA 1
ATOM 722 C C . GLY A 1 99 ? -28.562 42.75 -4.766 1 88.12 99 GLY A C 1
ATOM 723 O O . GLY A 1 99 ? -28.5 41.969 -5.727 1 88.12 99 GLY A O 1
ATOM 724 N N . LEU A 1 100 ? -28.078 42.5 -3.619 1 88 100 LEU A N 1
ATOM 725 C CA . LEU A 1 100 ? -27.469 41.188 -3.354 1 88 100 LEU A CA 1
ATOM 726 C C . LEU A 1 100 ? -28.484 40.094 -3.465 1 88 100 LEU A C 1
ATOM 728 O O . LEU A 1 100 ? -28.172 39 -3.953 1 88 100 LEU A O 1
ATOM 732 N N . ALA A 1 101 ? -29.672 40.312 -3.021 1 87.75 101 ALA A N 1
ATOM 733 C CA . ALA A 1 101 ? -30.75 39.312 -3.119 1 87.75 101 ALA A CA 1
ATOM 734 C C . ALA A 1 101 ? -31.094 39.031 -4.578 1 87.75 101 ALA A C 1
ATOM 736 O O . ALA A 1 101 ? -31.359 37.875 -4.945 1 87.75 101 ALA A O 1
ATOM 737 N N . VAL A 1 102 ? -31.141 40.094 -5.254 1 85.5 102 VAL A N 1
ATOM 738 C CA . VAL A 1 102 ? -31.438 39.969 -6.676 1 85.5 102 VAL A CA 1
ATOM 739 C C . VAL A 1 102 ? -30.312 39.219 -7.371 1 85.5 102 VAL A C 1
ATOM 741 O O . VAL A 1 102 ? -30.562 38.344 -8.211 1 85.5 102 VAL A O 1
ATOM 744 N N . LEU A 1 103 ? -29.156 39.562 -7.02 1 86.25 103 LEU A N 1
ATOM 745 C CA . LEU A 1 103 ? -28.016 38.812 -7.547 1 86.25 103 LEU A CA 1
ATOM 746 C C . LEU A 1 103 ? -28.094 37.344 -7.16 1 86.25 103 LEU A C 1
ATOM 748 O O . LEU A 1 103 ? -27.844 36.469 -7.988 1 86.25 103 LEU A O 1
ATOM 752 N N . GLY A 1 104 ? -28.312 37.094 -5.949 1 86.5 104 GLY A N 1
ATOM 753 C CA . GLY A 1 104 ? -28.484 35.719 -5.488 1 86.5 104 GLY A CA 1
ATOM 754 C C . GLY A 1 104 ? -29.578 34.969 -6.211 1 86.5 104 GLY A C 1
ATOM 755 O O . GLY A 1 104 ? -29.422 33.812 -6.551 1 86.5 104 GLY A O 1
ATOM 756 N N . LEU A 1 105 ? -30.641 35.688 -6.387 1 82.62 105 LEU A N 1
ATOM 757 C CA . LEU A 1 105 ? -31.766 35.094 -7.121 1 82.62 105 LEU A CA 1
ATOM 758 C C . LEU A 1 105 ? -31.359 34.75 -8.555 1 82.62 105 LEU A C 1
ATOM 760 O O . LEU A 1 105 ? -31.719 33.688 -9.07 1 82.62 105 LEU A O 1
ATOM 764 N N . GLY A 1 106 ? -30.672 35.594 -9.133 1 84.06 106 GLY A N 1
ATOM 765 C CA . GLY A 1 106 ? -30.156 35.344 -10.469 1 84.06 106 GLY A CA 1
ATOM 766 C C . GLY A 1 106 ? -29.25 34.125 -10.539 1 84.06 106 GLY A C 1
ATOM 767 O O . GLY A 1 106 ? -29.391 33.281 -11.43 1 84.06 106 GLY A O 1
ATOM 768 N N . LEU A 1 107 ? -28.438 34.062 -9.609 1 83.75 107 LEU A N 1
ATOM 769 C CA . LEU A 1 107 ? -27.516 32.938 -9.57 1 83.75 107 LEU A CA 1
ATOM 770 C C . LEU A 1 107 ? -28.25 31.656 -9.273 1 83.75 107 LEU A C 1
ATOM 772 O O . LEU A 1 107 ? -27.906 30.594 -9.828 1 83.75 107 LEU A O 1
ATOM 776 N N . SER A 1 108 ? -29.188 31.688 -8.438 1 79.5 108 SER A N 1
ATOM 777 C CA . SER A 1 108 ? -29.922 30.5 -8.039 1 79.5 108 SER A CA 1
ATOM 778 C C . SER A 1 108 ? -30.781 29.969 -9.195 1 79.5 108 SER A C 1
ATOM 780 O O . SER A 1 108 ? -31.172 28.797 -9.195 1 79.5 108 SER A O 1
ATOM 782 N N . ASN A 1 109 ? -31.016 30.859 -10.094 1 77.38 109 ASN A N 1
ATOM 783 C CA . ASN A 1 109 ? -31.875 30.469 -11.203 1 77.38 109 ASN A CA 1
ATOM 784 C C . ASN A 1 109 ? -31.062 30.078 -12.43 1 77.38 109 ASN A C 1
ATOM 786 O O . ASN A 1 109 ? -31.594 29.938 -13.531 1 77.38 109 ASN A O 1
ATOM 790 N N . LEU A 1 110 ? -29.891 29.953 -12.188 1 79.31 110 LEU A N 1
ATOM 791 C CA . LEU A 1 110 ? -29.094 29.422 -13.281 1 79.31 110 LEU A CA 1
ATOM 792 C C . LEU A 1 110 ? -29.594 28.047 -13.703 1 79.31 110 LEU A C 1
ATOM 794 O O . LEU A 1 110 ? -30.016 27.234 -12.859 1 79.31 110 LEU A O 1
ATOM 798 N N . PRO A 1 111 ? -29.672 27.781 -14.992 1 72.12 111 PRO A N 1
ATOM 799 C CA . PRO A 1 111 ? -30.266 26.531 -15.461 1 72.12 111 PRO A CA 1
ATOM 800 C C . PRO A 1 111 ? -29.516 25.297 -14.977 1 72.12 111 PRO A C 1
ATOM 802 O O . PRO A 1 111 ? -28.281 25.328 -14.844 1 72.12 111 PRO A O 1
ATOM 805 N N . GLU A 1 112 ? -30.297 24.406 -14.492 1 64.88 112 GLU A N 1
ATOM 806 C CA . GLU A 1 112 ? -29.75 23.125 -14.078 1 64.88 112 GLU A CA 1
ATOM 807 C C . GLU A 1 112 ? -29.438 22.234 -15.281 1 64.88 112 GLU A C 1
ATOM 809 O O . GLU A 1 112 ? -30.266 22.109 -16.188 1 64.88 112 GLU A O 1
ATOM 814 N N . ARG A 1 113 ? -28.141 21.953 -15.461 1 57.91 113 ARG A N 1
ATOM 815 C CA . ARG A 1 113 ? -27.781 21.047 -16.547 1 57.91 113 ARG A CA 1
ATOM 816 C C . ARG A 1 113 ? -27.547 19.625 -16 1 57.91 113 ARG A C 1
ATOM 818 O O . ARG A 1 113 ? -27.109 19.469 -14.867 1 57.91 113 ARG A O 1
ATOM 825 N N . GLY A 1 114 ? -28.219 18.609 -16.562 1 51.56 114 GLY A N 1
ATOM 826 C CA . GLY A 1 114 ? -28.109 17.219 -16.156 1 51.56 114 GLY A CA 1
ATOM 827 C C . GLY A 1 114 ? -26.719 16.844 -15.703 1 51.56 114 GLY A C 1
ATOM 828 O O . GLY A 1 114 ? -26.547 16.25 -14.633 1 51.56 114 GLY A O 1
ATOM 829 N N . ASP A 1 115 ? -25.734 17 -16.453 1 54.5 115 ASP A N 1
ATOM 830 C CA . ASP A 1 115 ? -24.359 16.594 -16.188 1 54.5 115 ASP A CA 1
ATOM 831 C C . ASP A 1 115 ? -23.516 17.781 -15.719 1 54.5 115 ASP A C 1
ATOM 833 O O . ASP A 1 115 ? -22.375 17.953 -16.141 1 54.5 115 ASP A O 1
ATOM 837 N N . GLU A 1 116 ? -24.188 18.438 -14.844 1 60.41 116 GLU A N 1
ATOM 838 C CA . GLU A 1 116 ? -23.453 19.656 -14.531 1 60.41 116 GLU A CA 1
ATOM 839 C C . GLU A 1 116 ? -22.328 19.391 -13.547 1 60.41 116 GLU A C 1
ATOM 841 O O . GLU A 1 116 ? -22.375 18.422 -12.789 1 60.41 116 GLU A O 1
ATOM 846 N N . ARG A 1 117 ? -21.312 20.156 -13.805 1 61.31 117 ARG A N 1
ATOM 847 C CA . ARG A 1 117 ? -20.156 20.125 -12.93 1 61.31 117 ARG A CA 1
ATOM 848 C C . ARG A 1 117 ? -20.469 20.703 -11.562 1 61.31 117 ARG A C 1
ATOM 850 O O . ARG A 1 117 ? -21.328 21.578 -11.438 1 61.31 117 ARG A O 1
ATOM 857 N N . LEU A 1 118 ? -19.859 20.266 -10.508 1 60.94 118 LEU A N 1
ATOM 858 C CA . LEU A 1 118 ? -20.078 20.625 -9.117 1 60.94 118 LEU A CA 1
ATOM 859 C C . LEU A 1 118 ? -19.984 22.141 -8.93 1 60.94 118 LEU A C 1
ATOM 861 O O . LEU A 1 118 ? -20.719 22.734 -8.141 1 60.94 118 LEU A O 1
ATOM 865 N N . TRP A 1 119 ? -19.125 22.734 -9.703 1 66.31 119 TRP A N 1
ATOM 866 C CA . TRP A 1 119 ? -18.938 24.172 -9.477 1 66.31 119 TRP A CA 1
ATOM 867 C C . TRP A 1 119 ? -20.156 24.953 -9.922 1 66.31 119 TRP A C 1
ATOM 869 O O . TRP A 1 119 ? -20.516 25.969 -9.312 1 66.31 119 TRP A O 1
ATOM 879 N N . TRP A 1 120 ? -20.812 24.531 -11.016 1 66.12 120 TRP A N 1
ATOM 880 C CA . TRP A 1 120 ? -22.031 25.203 -11.484 1 66.12 120 TRP A CA 1
ATOM 881 C C . TRP A 1 120 ? -23.156 25.078 -10.461 1 66.12 120 TRP A C 1
ATOM 883 O O . TRP A 1 120 ? -23.828 26.062 -10.164 1 66.12 120 TRP A O 1
ATOM 893 N N . SER A 1 121 ? -23.281 23.953 -9.938 1 67.12 121 SER A N 1
ATOM 894 C CA . SER A 1 121 ? -24.25 23.75 -8.875 1 67.12 121 SER A CA 1
ATOM 895 C C . SER A 1 121 ? -23.891 24.562 -7.633 1 67.12 121 SER A C 1
ATOM 897 O O . SER A 1 121 ? -24.781 25.094 -6.957 1 67.12 121 SER A O 1
ATOM 899 N N . SER A 1 122 ? -22.672 24.703 -7.426 1 72.69 122 SER A N 1
ATOM 900 C CA . SER A 1 122 ? -22.219 25.5 -6.289 1 72.69 122 SER A CA 1
ATOM 901 C C . SER A 1 122 ? -22.594 26.969 -6.457 1 72.69 122 SER A C 1
ATOM 903 O O . SER A 1 122 ? -22.922 27.641 -5.48 1 72.69 122 SER A O 1
ATOM 905 N N . LEU A 1 123 ? -22.562 27.359 -7.699 1 76.12 123 LEU A N 1
ATOM 906 C CA . LEU A 1 123 ? -22.969 28.734 -7.965 1 76.12 123 LEU A CA 1
ATOM 907 C C . LEU A 1 123 ? -24.438 28.953 -7.66 1 76.12 123 LEU A C 1
ATOM 909 O O . LEU A 1 123 ? -24.828 29.969 -7.074 1 76.12 123 LEU A O 1
ATOM 913 N N . ARG A 1 124 ? -25.188 28 -8.039 1 75.94 124 ARG A N 1
ATOM 914 C CA . ARG A 1 124 ? -26.609 28.062 -7.738 1 75.94 124 ARG A CA 1
ATOM 915 C C . ARG A 1 124 ? -26.859 28.016 -6.234 1 75.94 124 ARG A C 1
ATOM 917 O O . ARG A 1 124 ? -27.641 28.812 -5.695 1 75.94 124 ARG A O 1
ATOM 924 N N . GLY A 1 125 ? -26.156 27.125 -5.672 1 73.81 125 GLY A N 1
ATOM 925 C CA . GLY A 1 125 ? -26.266 27.031 -4.223 1 73.81 125 GLY A CA 1
ATOM 926 C C . GLY A 1 125 ? -25.766 28.266 -3.504 1 73.81 125 GLY A C 1
ATOM 927 O O . GLY A 1 125 ? -26.391 28.719 -2.539 1 73.81 125 GLY A O 1
ATOM 928 N N . GLY A 1 126 ? -24.734 28.703 -4.027 1 77.44 126 GLY A N 1
ATOM 929 C CA . GLY A 1 126 ? -24.219 29.938 -3.477 1 77.44 126 GLY A CA 1
ATOM 930 C C . GLY A 1 126 ? -25.156 31.109 -3.656 1 77.44 126 GLY A C 1
ATOM 931 O O . GLY A 1 126 ? -25.266 31.969 -2.773 1 77.44 126 GLY A O 1
ATOM 932 N N . GLY A 1 127 ? -25.766 31.125 -4.793 1 77.88 127 GLY A N 1
ATOM 933 C CA . GLY A 1 127 ? -26.75 32.156 -5.027 1 77.88 127 GLY A CA 1
ATOM 934 C C . GLY A 1 127 ? -27.906 32.125 -4.035 1 77.88 127 GLY A C 1
ATOM 935 O O . GLY A 1 127 ? -28.297 33.156 -3.508 1 77.88 127 GLY A O 1
ATOM 936 N N . ALA A 1 128 ? -28.344 30.984 -3.816 1 77.81 128 ALA A N 1
ATOM 937 C CA . ALA A 1 128 ? -29.422 30.812 -2.836 1 77.81 128 ALA A CA 1
ATOM 938 C C . ALA A 1 128 ? -28.969 31.281 -1.453 1 77.81 128 ALA A C 1
ATOM 940 O O . ALA A 1 128 ? -29.719 31.922 -0.732 1 77.81 128 ALA A O 1
ATOM 941 N N . MET A 1 129 ? -27.781 30.891 -1.166 1 79.81 129 MET A N 1
ATOM 942 C CA . MET A 1 129 ? -27.234 31.297 0.125 1 79.81 129 MET A CA 1
ATOM 943 C C . MET A 1 129 ? -27.109 32.812 0.207 1 79.81 129 MET A C 1
ATOM 945 O O . MET A 1 129 ? -27.422 33.406 1.233 1 79.81 129 MET A O 1
ATOM 949 N N . LEU A 1 130 ? -26.672 33.312 -0.854 1 81.38 130 LEU A N 1
ATOM 950 C CA . LEU A 1 130 ? -26.516 34.781 -0.911 1 81.38 130 LEU A CA 1
ATOM 951 C C . LEU A 1 130 ? -27.859 35.469 -0.709 1 81.38 130 LEU A C 1
ATOM 953 O O . LEU A 1 130 ? -27.938 36.469 -0.002 1 81.38 130 LEU A O 1
ATOM 957 N N . ARG A 1 131 ? -28.812 35 -1.314 1 80.38 131 ARG A N 1
ATOM 958 C CA . ARG A 1 131 ? -30.156 35.531 -1.152 1 80.38 131 ARG A CA 1
ATOM 959 C C . ARG A 1 131 ? -30.609 35.438 0.302 1 80.38 131 ARG A C 1
ATOM 961 O O . ARG A 1 131 ? -31.172 36.406 0.836 1 80.38 131 ARG A O 1
ATOM 968 N N . SER A 1 132 ? -30.297 34.375 0.836 1 80.94 132 SER A N 1
ATOM 969 C CA . SER A 1 132 ? -30.688 34.156 2.225 1 80.94 132 SER A CA 1
ATOM 970 C C . SER A 1 132 ? -29.938 35.094 3.158 1 80.94 132 SER A C 1
ATOM 972 O O . SER A 1 132 ? -30.531 35.656 4.09 1 80.94 132 SER A O 1
ATOM 974 N N . ILE A 1 133 ? -28.781 35.219 2.875 1 82.38 133 ILE A N 1
ATOM 975 C CA . ILE A 1 133 ? -27.969 36.094 3.682 1 82.38 133 ILE A CA 1
ATOM 976 C C . ILE A 1 133 ? -28.484 37.531 3.545 1 82.38 133 ILE A C 1
ATOM 978 O O . ILE A 1 133 ? -28.609 38.25 4.543 1 82.38 133 ILE A O 1
ATOM 982 N N . ALA A 1 134 ? -28.688 37.906 2.365 1 81.69 134 ALA A N 1
ATOM 983 C CA . ALA A 1 134 ? -29.188 39.25 2.098 1 81.69 134 ALA A CA 1
ATOM 984 C C . ALA A 1 134 ? -30.531 39.5 2.785 1 81.69 134 ALA A C 1
ATOM 986 O O . ALA A 1 134 ? -30.75 40.531 3.395 1 81.69 134 ALA A O 1
ATOM 987 N N . THR A 1 135 ? -31.359 38.562 2.656 1 79.62 135 THR A N 1
ATOM 988 C CA . THR A 1 135 ? -32.688 38.656 3.262 1 79.62 135 THR A CA 1
ATOM 989 C C . THR A 1 135 ? -32.594 38.719 4.785 1 79.62 135 THR A C 1
ATOM 991 O O . THR A 1 135 ? -33.25 39.531 5.434 1 79.62 135 THR A O 1
ATOM 994 N N . GLY A 1 136 ? -31.844 37.844 5.285 1 79.06 136 GLY A N 1
ATOM 995 C CA . GLY A 1 136 ? -31.625 37.844 6.723 1 79.06 136 GLY A CA 1
ATOM 996 C C . GLY A 1 136 ? -31.047 39.156 7.227 1 79.06 136 GLY A C 1
ATOM 997 O O . GLY A 1 136 ? -31.5 39.688 8.258 1 79.06 136 GLY A O 1
ATOM 998 N N . GLY A 1 137 ? -30.125 39.656 6.535 1 79.25 137 GLY A N 1
ATOM 999 C CA . GLY A 1 137 ? -29.562 40.938 6.875 1 79.25 137 GLY A CA 1
ATOM 1000 C C . GLY A 1 137 ? -30.578 42.062 6.812 1 79.25 137 GLY A C 1
ATOM 1001 O O . GLY A 1 137 ? -30.594 42.969 7.668 1 79.25 137 GLY A O 1
ATOM 1002 N N . ALA A 1 138 ? -31.406 42 5.785 1 79.38 138 ALA A N 1
ATOM 1003 C CA . ALA A 1 138 ? -32.438 43 5.641 1 79.38 138 ALA A CA 1
ATOM 1004 C C . ALA A 1 138 ? -33.406 43 6.828 1 79.38 138 ALA A C 1
ATOM 1006 O O . ALA A 1 138 ? -33.781 44.031 7.34 1 79.38 138 ALA A O 1
ATOM 1007 N N . ILE A 1 139 ? -33.781 41.844 7.219 1 78.38 139 ILE A N 1
ATOM 1008 C CA . ILE A 1 139 ? -34.688 41.688 8.359 1 78.38 139 ILE A CA 1
ATOM 1009 C C . ILE A 1 139 ? -34.031 42.281 9.609 1 78.38 139 ILE A C 1
ATOM 1011 O O . ILE A 1 139 ? -34.688 43 10.367 1 78.38 139 ILE A O 1
ATOM 1015 N N . HIS A 1 140 ? -32.875 42 9.75 1 77.06 140 HIS A N 1
ATOM 1016 C CA . HIS A 1 140 ? -32.125 42.562 10.883 1 77.06 140 HIS A CA 1
ATOM 1017 C C . HIS A 1 140 ? -32.094 44.062 10.828 1 77.06 140 HIS A C 1
ATOM 1019 O O . HIS A 1 140 ? -32.344 44.75 11.844 1 77.06 140 HIS A O 1
ATOM 1025 N N . ASP A 1 141 ? -31.781 44.594 9.648 1 77.94 141 ASP A N 1
ATOM 1026 C CA . ASP A 1 141 ? -31.672 46.031 9.484 1 77.94 141 ASP A CA 1
ATOM 1027 C C . ASP A 1 141 ? -33 46.719 9.742 1 77.94 141 ASP A C 1
ATOM 1029 O O . ASP A 1 141 ? -33.062 47.75 10.398 1 77.94 141 ASP A O 1
ATOM 1033 N N . ILE A 1 142 ? -34 46.156 9.219 1 77 142 ILE A N 1
ATOM 1034 C CA . ILE A 1 142 ? -35.344 46.719 9.422 1 77 142 ILE A CA 1
ATOM 1035 C C . ILE A 1 142 ? -35.688 46.656 10.906 1 77 142 ILE A C 1
ATOM 1037 O O . ILE A 1 142 ? -36.188 47.625 11.461 1 77 142 ILE A O 1
ATOM 1041 N N . GLY A 1 143 ? -35.469 45.562 11.516 1 74.69 143 GLY A N 1
ATOM 1042 C CA . GLY A 1 143 ? -35.719 45.406 12.945 1 74.69 143 GLY A CA 1
ATOM 1043 C C . GLY A 1 143 ? -34.969 46.406 13.789 1 74.69 143 GLY A C 1
ATOM 1044 O O . GLY A 1 143 ? -35.5 46.969 14.75 1 74.69 143 GLY A O 1
ATOM 1045 N N . HIS A 1 144 ? -33.781 46.562 13.453 1 73.06 144 HIS A N 1
ATOM 1046 C CA . HIS A 1 144 ? -32.938 47.5 14.18 1 73.06 144 HIS A CA 1
ATOM 1047 C C . HIS A 1 144 ? -33.438 48.906 14.031 1 73.06 144 HIS A C 1
ATOM 1049 O O . HIS A 1 144 ? -33.469 49.688 15.008 1 73.06 144 HIS A O 1
ATOM 1055 N N . ALA A 1 145 ? -33.781 49.25 12.828 1 73.94 145 ALA A N 1
ATOM 1056 C CA . ALA A 1 145 ? -34.312 50.594 12.578 1 73.94 145 ALA A CA 1
ATOM 1057 C C . ALA A 1 145 ? -35.594 50.812 13.352 1 73.94 145 ALA A C 1
ATOM 1059 O O . ALA A 1 145 ? -35.844 51.906 13.883 1 73.94 145 ALA A O 1
ATOM 1060 N N . ALA A 1 146 ? -36.406 49.844 13.391 1 72.75 146 ALA A N 1
ATOM 1061 C CA . ALA A 1 146 ? -37.656 49.938 14.125 1 72.75 146 ALA A CA 1
ATOM 1062 C C . ALA A 1 146 ? -37.406 50.062 15.625 1 72.75 146 ALA A C 1
ATOM 1064 O O . ALA A 1 146 ? -38.125 50.812 16.312 1 72.75 146 ALA A O 1
ATOM 1065 N N . TRP A 1 147 ? -36.406 49.406 16.094 1 70.75 147 TRP A N 1
ATOM 1066 C CA . TRP A 1 147 ? -36.094 49.438 17.516 1 70.75 147 TRP A CA 1
ATOM 1067 C C . TRP A 1 147 ? -35.562 50.781 17.938 1 70.75 147 TRP A C 1
ATOM 1069 O O . TRP A 1 147 ? -35.906 51.312 19 1 70.75 147 TRP A O 1
ATOM 1079 N N . VAL A 1 148 ? -34.781 51.344 17.109 1 65.25 148 VAL A N 1
ATOM 1080 C CA . VAL A 1 148 ? -34.156 52.656 17.422 1 65.25 148 VAL A CA 1
ATOM 1081 C C . VAL A 1 148 ? -35.219 53.75 17.422 1 65.25 148 VAL A C 1
ATOM 1083 O O . VAL A 1 148 ? -35.125 54.719 18.172 1 65.25 148 VAL A O 1
ATOM 1086 N N . ARG A 1 149 ? -36.219 53.594 16.609 1 62.81 149 ARG A N 1
ATOM 1087 C CA . ARG A 1 149 ? -37.281 54.594 16.484 1 62.81 149 ARG A CA 1
ATOM 1088 C C . ARG A 1 149 ? -38.25 54.531 17.656 1 62.81 149 ARG A C 1
ATOM 1090 O O . ARG A 1 149 ? -39.031 55.438 17.875 1 62.81 149 ARG A O 1
ATOM 1097 N N . GLN A 1 150 ? -38.281 53.406 18.234 1 59.72 150 GLN A N 1
ATOM 1098 C CA . GLN A 1 150 ? -39.25 53.281 19.312 1 59.72 150 GLN A CA 1
ATOM 1099 C C . GLN A 1 150 ? -38.844 54.094 20.547 1 59.72 150 GLN A C 1
ATOM 1101 O O . GLN A 1 150 ? -37.719 53.938 21.031 1 59.72 150 GLN A O 1
ATOM 1106 N N . PRO A 1 151 ? -39.469 55.25 20.781 1 55.62 151 PRO A N 1
ATOM 1107 C CA . PRO A 1 151 ? -39.156 56.125 21.891 1 55.62 151 PRO A CA 1
ATOM 1108 C C . PRO A 1 151 ? -38.938 55.406 23.219 1 55.62 151 PRO A C 1
ATOM 1110 O O . PRO A 1 151 ? -38 55.688 23.953 1 55.62 151 PRO A O 1
ATOM 1113 N N . ASP A 1 152 ? -40.188 54.969 23.922 1 51.38 152 ASP A N 1
ATOM 1114 C CA . ASP A 1 152 ? -40.219 54.5 25.297 1 51.38 152 ASP A CA 1
ATOM 1115 C C . ASP A 1 152 ? -39.688 53.062 25.406 1 51.38 152 ASP A C 1
ATOM 1117 O O . ASP A 1 152 ? -40.312 52.125 24.844 1 51.38 152 ASP A O 1
ATOM 1121 N N . ARG A 1 153 ? -38.5 52.844 25.484 1 54.03 153 ARG A N 1
ATOM 1122 C CA . ARG A 1 153 ? -37.688 51.625 25.719 1 54.03 153 ARG A CA 1
ATOM 1123 C C . ARG A 1 153 ? -38.344 50.781 26.812 1 54.03 153 ARG A C 1
ATOM 1125 O O . ARG A 1 153 ? -37.844 50.781 27.953 1 54.03 153 ARG A O 1
ATOM 1132 N N . SER A 1 154 ? -39.625 50.594 26.906 1 57.81 154 SER A N 1
ATOM 1133 C CA . SER A 1 154 ? -40.094 49.781 28 1 57.81 154 SER A CA 1
ATOM 1134 C C . SER A 1 154 ? -39.656 48.312 27.828 1 57.81 154 SER A C 1
ATOM 1136 O O . SER A 1 154 ? -39.812 47.75 26.75 1 57.81 154 SER A O 1
ATOM 1138 N N . GLY A 1 155 ? -38.688 47.844 28.547 1 62.06 155 GLY A N 1
ATOM 1139 C CA . GLY A 1 155 ? -38.219 46.469 28.688 1 62.06 155 GLY A CA 1
ATOM 1140 C C . GLY A 1 155 ? -39.312 45.438 28.578 1 62.06 155 GLY A C 1
ATOM 1141 O O . GLY A 1 155 ? -39.062 44.344 28.062 1 62.06 155 GLY A O 1
ATOM 1142 N N . VAL A 1 156 ? -40.531 45.875 28.891 1 61.59 156 VAL A N 1
ATOM 1143 C CA . VAL A 1 156 ? -41.656 44.969 28.891 1 61.59 156 VAL A CA 1
ATOM 1144 C C . VAL A 1 156 ? -42.062 44.656 27.453 1 61.59 156 VAL A C 1
ATOM 1146 O O . VAL A 1 156 ? -42.344 43.5 27.125 1 61.59 156 VAL A O 1
ATOM 1149 N N . ARG A 1 157 ? -42.25 45.625 26.594 1 63.59 157 ARG A N 1
ATOM 1150 C CA . ARG A 1 157 ? -42.625 45.406 25.219 1 63.59 157 ARG A CA 1
ATOM 1151 C C . ARG A 1 157 ? -41.625 44.5 24.5 1 63.59 157 ARG A C 1
ATOM 1153 O O . ARG A 1 157 ? -42 43.625 23.719 1 63.59 157 ARG A O 1
ATOM 1160 N N . ALA A 1 158 ? -40.375 44.781 24.766 1 67.69 158 ALA A N 1
ATOM 1161 C CA . ALA A 1 158 ? -39.344 43.969 24.156 1 67.69 158 ALA A CA 1
ATOM 1162 C C . ALA A 1 158 ? -39.406 42.531 24.625 1 67.69 158 ALA A C 1
ATOM 1164 O O . ALA A 1 158 ? -39.25 41.594 23.828 1 67.69 158 ALA A O 1
ATOM 1165 N N . ALA A 1 159 ? -39.719 42.375 25.844 1 69.56 159 ALA A N 1
ATOM 1166 C CA . ALA A 1 159 ? -39.844 41.031 26.406 1 69.56 159 ALA A CA 1
ATOM 1167 C C . ALA A 1 159 ? -41.031 40.281 25.812 1 69.56 159 ALA A C 1
ATOM 1169 O O . ALA A 1 159 ? -40.906 39.094 25.484 1 69.56 159 ALA A O 1
ATOM 1170 N N . VAL A 1 160 ? -42.062 40.938 25.625 1 67.31 160 VAL A N 1
ATOM 1171 C CA . VAL A 1 160 ? -43.281 40.344 25.078 1 67.31 160 VAL A CA 1
ATOM 1172 C C . VAL A 1 160 ? -43.062 39.969 23.609 1 67.31 160 VAL A C 1
ATOM 1174 O O . VAL A 1 160 ? -43.5 38.906 23.172 1 67.31 160 VAL A O 1
ATOM 1177 N N . ALA A 1 161 ? -42.5 40.844 22.938 1 70.12 161 ALA A N 1
ATOM 1178 C CA . ALA A 1 161 ? -42.219 40.594 21.516 1 70.12 161 ALA A CA 1
ATOM 1179 C C . ALA A 1 161 ? -41.281 39.375 21.359 1 70.12 161 ALA A C 1
ATOM 1181 O O . ALA A 1 161 ? -41.531 38.531 20.531 1 70.12 161 ALA A O 1
ATOM 1182 N N . THR A 1 162 ? -40.312 39.375 22.188 1 73.06 162 THR A N 1
ATOM 1183 C CA . THR A 1 162 ? -39.375 38.281 22.141 1 73.06 162 THR A CA 1
ATOM 1184 C C . THR A 1 162 ? -40.062 36.969 22.516 1 73.06 162 THR A C 1
ATOM 1186 O O . THR A 1 162 ? -39.875 35.938 21.844 1 73.06 162 THR A O 1
ATOM 1189 N N . ALA A 1 163 ? -40.781 37 23.516 1 73.31 163 ALA A N 1
ATOM 1190 C CA . ALA A 1 163 ? -41.531 35.812 23.953 1 73.31 163 ALA A CA 1
ATOM 1191 C C . ALA A 1 163 ? -42.469 35.344 22.875 1 73.31 163 ALA A C 1
ATOM 1193 O O . ALA A 1 163 ? -42.625 34.125 22.672 1 73.31 163 ALA A O 1
ATOM 1194 N N . SER A 1 164 ? -43.062 36.25 22.203 1 75.44 164 SER A N 1
ATOM 1195 C CA . SER A 1 164 ? -43.969 35.906 21.141 1 75.44 164 SER A CA 1
ATOM 1196 C C . SER A 1 164 ? -43.25 35.25 19.969 1 75.44 164 SER A C 1
ATOM 1198 O O . SER A 1 164 ? -43.75 34.281 19.391 1 75.44 164 SER A O 1
ATOM 1200 N N . VAL A 1 165 ? -42.125 35.75 19.625 1 76.19 165 VAL A N 1
ATOM 1201 C CA . VAL A 1 165 ? -41.344 35.188 18.547 1 76.19 165 VAL A CA 1
ATOM 1202 C C . VAL A 1 165 ? -40.875 33.781 18.922 1 76.19 165 VAL A C 1
ATOM 1204 O O . VAL A 1 165 ? -41 32.844 18.125 1 76.19 165 VAL A O 1
ATOM 1207 N N . VAL A 1 166 ? -40.469 33.656 20.125 1 79.75 166 VAL A N 1
ATOM 1208 C CA . VAL A 1 166 ? -40 32.344 20.609 1 79.75 166 VAL A CA 1
ATOM 1209 C C . VAL A 1 166 ? -41.156 31.344 20.609 1 79.75 166 VAL A C 1
ATOM 1211 O O . VAL A 1 166 ? -41 30.203 20.156 1 79.75 166 VAL A O 1
ATOM 1214 N N . ALA A 1 167 ? -42.25 31.797 21.094 1 80.06 167 ALA A N 1
ATOM 1215 C CA . ALA A 1 167 ? -43.438 30.938 21.094 1 80.06 167 ALA A CA 1
ATOM 1216 C C . ALA A 1 167 ? -43.844 30.547 19.688 1 80.06 167 ALA A C 1
ATOM 1218 O O . ALA A 1 167 ? -44.188 29.406 19.422 1 80.06 167 ALA A O 1
ATOM 1219 N N . GLY A 1 168 ? -43.844 31.531 18.844 1 82.19 168 GLY A N 1
ATOM 1220 C CA . GLY A 1 168 ? -44.188 31.25 17.453 1 82.19 168 GLY A CA 1
ATOM 1221 C C . GLY A 1 168 ? -43.219 30.266 16.797 1 82.19 168 GLY A C 1
ATOM 1222 O O . GLY A 1 168 ? -43.656 29.328 16.125 1 82.19 168 GLY A O 1
ATOM 1223 N N . VAL A 1 169 ? -41.969 30.453 16.953 1 84.38 169 VAL A N 1
ATOM 1224 C CA . VAL A 1 169 ? -40.938 29.562 16.422 1 84.38 169 VAL A CA 1
ATOM 1225 C C . VAL A 1 169 ? -41.125 28.172 17.031 1 84.38 169 VAL A C 1
ATOM 1227 O O . VAL A 1 169 ? -41 27.156 16.328 1 84.38 169 VAL A O 1
ATOM 1230 N N . GLY A 1 170 ? -41.406 28.109 18.297 1 85.25 170 GLY A N 1
ATOM 1231 C CA . GLY A 1 170 ? -41.625 26.844 18.969 1 85.25 170 GLY A CA 1
ATOM 1232 C C . GLY A 1 170 ? -42.812 26.094 18.391 1 85.25 170 GLY A C 1
ATOM 1233 O O . GLY A 1 170 ? -42.75 24.875 18.172 1 85.25 170 GLY A O 1
ATOM 1234 N N . LEU A 1 171 ? -43.875 26.812 18.172 1 84 171 LEU A N 1
ATOM 1235 C CA . LEU A 1 171 ? -45.062 26.203 17.609 1 84 171 LEU A CA 1
ATOM 1236 C C . LEU A 1 171 ? -44.812 25.703 16.188 1 84 171 LEU A C 1
ATOM 1238 O O . LEU A 1 171 ? -45.312 24.641 15.797 1 84 171 LEU A O 1
ATOM 1242 N N . TRP A 1 172 ? -44.156 26.531 15.492 1 86.31 172 TRP A N 1
ATOM 1243 C CA . TRP A 1 172 ? -43.812 26.125 14.133 1 86.31 172 TRP A CA 1
ATOM 1244 C C . TRP A 1 172 ? -42.938 24.875 14.141 1 86.31 172 TRP A C 1
ATOM 1246 O O . TRP A 1 172 ? -43.188 23.938 13.359 1 86.31 172 TRP A O 1
ATOM 1256 N N . ALA A 1 173 ? -42.031 24.812 15 1 84.5 173 ALA A N 1
ATOM 1257 C CA . ALA A 1 173 ? -41.156 23.641 15.156 1 84.5 173 ALA A CA 1
ATOM 1258 C C . ALA A 1 173 ? -42 22.422 15.539 1 84.5 173 ALA A C 1
ATOM 1260 O O . ALA A 1 173 ? -41.75 21.328 15.023 1 84.5 173 ALA A O 1
ATOM 1261 N N . ASP A 1 174 ? -42.875 22.594 16.406 1 86.38 174 ASP A N 1
ATOM 1262 C CA . ASP A 1 174 ? -43.719 21.5 16.859 1 86.38 174 ASP A CA 1
ATOM 1263 C C . ASP A 1 174 ? -44.594 20.969 15.711 1 86.38 174 ASP A C 1
ATOM 1265 O O . ASP A 1 174 ? -44.781 19.766 15.586 1 86.38 174 ASP A O 1
ATOM 1269 N N . ARG A 1 175 ? -45.125 21.797 14.945 1 87.88 175 ARG A N 1
ATOM 1270 C CA . ARG A 1 175 ? -45.906 21.391 13.781 1 87.88 175 ARG A CA 1
ATOM 1271 C C . ARG A 1 175 ? -45.062 20.578 12.805 1 87.88 175 ARG A C 1
ATOM 1273 O O . ARG A 1 175 ? -45.5 19.531 12.305 1 87.88 175 ARG A O 1
ATOM 1280 N N . ARG A 1 176 ? -43.906 21.078 12.555 1 87.44 176 ARG A N 1
ATOM 1281 C CA . ARG A 1 176 ? -43 20.359 11.664 1 87.44 176 ARG A CA 1
ATOM 1282 C C . ARG A 1 176 ? -42.625 19 12.242 1 87.44 176 ARG A C 1
ATOM 1284 O O . ARG A 1 176 ? -42.531 18.016 11.5 1 87.44 176 ARG A O 1
ATOM 1291 N N . LEU A 1 177 ? -42.406 18.938 13.469 1 88.25 177 LEU A N 1
ATOM 1292 C CA . LEU A 1 177 ? -42.094 17.672 14.133 1 88.25 177 LEU A CA 1
ATOM 1293 C C . LEU A 1 177 ? -43.219 16.672 13.969 1 88.25 177 LEU A C 1
ATOM 1295 O O . LEU A 1 177 ? -43 15.5 13.672 1 88.25 177 LEU A O 1
ATOM 1299 N N . HIS A 1 178 ? -44.406 17.141 14.141 1 85.94 178 HIS A N 1
ATOM 1300 C CA . HIS A 1 178 ? -45.562 16.266 13.984 1 85.94 178 HIS A CA 1
ATOM 1301 C C . HIS A 1 178 ? -45.688 15.781 12.547 1 85.94 178 HIS A C 1
ATOM 1303 O O . HIS A 1 178 ? -46.062 14.633 12.305 1 85.94 178 HIS A O 1
ATOM 1309 N N . GLN A 1 179 ? -45.406 16.641 11.664 1 84.75 179 GLN A N 1
ATOM 1310 C CA . GLN A 1 179 ? -45.406 16.234 10.266 1 84.75 179 GLN A CA 1
ATOM 1311 C C . GLN A 1 179 ? -44.375 15.141 10 1 84.75 179 GLN A C 1
ATOM 1313 O O . GLN A 1 179 ? -44.656 14.188 9.266 1 84.75 179 GLN A O 1
ATOM 1318 N N . ARG A 1 180 ? -43.281 15.305 10.57 1 85.5 180 ARG A N 1
ATOM 1319 C CA . ARG A 1 180 ? -42.25 14.305 10.406 1 85.5 180 ARG A CA 1
ATOM 1320 C C . ARG A 1 180 ? -42.656 12.961 11 1 85.5 180 ARG A C 1
ATOM 1322 O O . ARG A 1 180 ? -42.5 11.922 10.359 1 85.5 180 ARG A O 1
ATOM 1329 N N . ILE A 1 181 ? -43.125 12.977 12.156 1 83.19 181 ILE A N 1
ATOM 1330 C CA . ILE A 1 181 ? -43.562 11.758 12.844 1 83.19 181 ILE A CA 1
ATOM 1331 C C . ILE A 1 181 ? -44.625 11.047 12.023 1 83.19 181 ILE A C 1
ATOM 1333 O O . ILE A 1 181 ? -44.625 9.82 11.891 1 83.19 181 ILE A O 1
ATOM 1337 N N . ALA A 1 182 ? -45.406 11.789 11.477 1 82.44 182 ALA A N 1
ATOM 1338 C CA . ALA A 1 182 ? -46.5 11.234 10.68 1 82.44 182 ALA A CA 1
ATOM 1339 C C . ALA A 1 182 ? -46 10.633 9.375 1 82.44 182 ALA A C 1
ATOM 1341 O O . ALA A 1 182 ? -46.594 9.695 8.836 1 82.44 182 ALA A O 1
ATOM 1342 N N . ALA A 1 183 ? -44.969 11.164 8.906 1 81.56 183 ALA A N 1
ATOM 1343 C CA . ALA A 1 183 ? -44.438 10.773 7.598 1 81.56 183 ALA A CA 1
ATOM 1344 C C . ALA A 1 183 ? -43.625 9.508 7.699 1 81.56 183 ALA A C 1
ATOM 1346 O O . ALA A 1 183 ? -43.406 8.805 6.703 1 81.56 183 ALA A O 1
ATOM 1347 N N . ILE A 1 184 ? -43.031 9.266 8.797 1 75.31 184 ILE A N 1
ATOM 1348 C CA . ILE A 1 184 ? -42.094 8.141 8.93 1 75.31 184 ILE A CA 1
ATOM 1349 C C . ILE A 1 184 ? -42.875 6.895 9.344 1 75.31 184 ILE A C 1
ATOM 1351 O O . ILE A 1 184 ? -43.75 6.957 10.227 1 75.31 184 ILE A O 1
ATOM 1355 N N . GLU A 1 185 ? -42.688 5.832 8.516 1 66.12 185 GLU A N 1
ATOM 1356 C CA . GLU A 1 185 ? -43.281 4.535 8.789 1 66.12 185 GLU A CA 1
ATOM 1357 C C . GLU A 1 185 ? -42.844 3.986 10.141 1 66.12 185 GLU A C 1
ATOM 1359 O O . GLU A 1 185 ? -41.812 4.391 10.664 1 66.12 185 GLU A O 1
ATOM 1364 N N . PRO A 1 186 ? -43.5 3.094 10.562 1 63.75 186 PRO A N 1
ATOM 1365 C CA . PRO A 1 186 ? -43.219 2.545 11.891 1 63.75 186 PRO A CA 1
ATOM 1366 C C . PRO A 1 186 ? -41.844 1.92 11.984 1 63.75 186 PRO A C 1
ATOM 1368 O O . PRO A 1 186 ? -41.438 1.182 11.086 1 63.75 186 PRO A O 1
ATOM 1371 N N . TRP A 1 187 ? -41.125 2.428 12.773 1 71.88 187 TRP A N 1
ATOM 1372 C CA . TRP A 1 187 ? -39.781 2.004 13.188 1 71.88 187 TRP A CA 1
ATOM 1373 C C . TRP A 1 187 ? -39.875 1.083 14.398 1 71.88 187 TRP A C 1
ATOM 1375 O O . TRP A 1 187 ? -40.719 1.248 15.266 1 71.88 187 TRP A O 1
ATOM 1385 N N . PRO A 1 188 ? -39.156 0.005 14.281 1 72 188 PRO A N 1
ATOM 1386 C CA . PRO A 1 188 ? -39.281 -0.993 15.352 1 72 188 PRO A CA 1
ATOM 1387 C C . PRO A 1 188 ? -38.969 -0.42 16.734 1 72 188 PRO A C 1
ATOM 1389 O O . PRO A 1 188 ? -39.5 -0.903 17.734 1 72 188 PRO A O 1
ATOM 1392 N N . LEU A 1 189 ? -38.094 0.539 16.766 1 77.44 189 LEU A N 1
ATOM 1393 C CA . LEU A 1 189 ? -37.781 1.161 18.047 1 77.44 189 LEU A CA 1
ATOM 1394 C C . LEU A 1 189 ? -38.375 2.568 18.141 1 77.44 189 LEU A C 1
ATOM 1396 O O . LEU A 1 189 ? -38.188 3.373 17.219 1 77.44 189 LEU A O 1
ATOM 1400 N N . GLU A 1 190 ? -39.094 2.719 19.156 1 79 190 GLU A N 1
ATOM 1401 C CA . GLU A 1 190 ? -39.688 4.035 19.359 1 79 190 GLU A CA 1
ATOM 1402 C C . GLU A 1 190 ? -38.625 5.102 19.562 1 79 190 GLU A C 1
ATOM 1404 O O . GLU A 1 190 ? -37.688 4.918 20.359 1 79 190 GLU A O 1
ATOM 1409 N N . GLN A 1 191 ? -38.719 6.129 18.812 1 85.19 191 GLN A N 1
ATOM 1410 C CA . GLN A 1 191 ? -37.844 7.277 18.938 1 85.19 191 GLN A CA 1
ATOM 1411 C C . GLN A 1 191 ? -38.594 8.5 19.438 1 85.19 191 GLN A C 1
ATOM 1413 O O . GLN A 1 191 ? -39.188 9.234 18.656 1 85.19 191 GLN A O 1
ATOM 1418 N N . ARG A 1 192 ? -38.531 8.766 20.656 1 85.56 192 ARG A N 1
ATOM 1419 C CA . ARG A 1 192 ? -39.281 9.898 21.234 1 85.56 192 ARG A CA 1
ATOM 1420 C C . ARG A 1 192 ? -38.531 11.211 20.984 1 85.56 192 ARG A C 1
ATOM 1422 O O . ARG A 1 192 ? -37.312 11.297 21.219 1 85.56 192 ARG A O 1
ATOM 1429 N N . THR A 1 193 ? -39.219 12.141 20.438 1 90.44 193 THR A N 1
ATOM 1430 C CA . THR A 1 193 ? -38.656 13.453 20.156 1 90.44 193 THR A CA 1
ATOM 1431 C C . THR A 1 193 ? -39.531 14.562 20.703 1 90.44 193 THR A C 1
ATOM 1433 O O . THR A 1 193 ? -40.75 14.547 20.484 1 90.44 193 THR A O 1
ATOM 1436 N N . ALA A 1 194 ? -38.906 15.461 21.469 1 92.31 194 ALA A N 1
ATOM 1437 C CA . ALA A 1 194 ? -39.594 16.641 22 1 92.31 194 ALA A CA 1
ATOM 1438 C C . ALA A 1 194 ? -38.812 17.922 21.656 1 92.31 194 ALA A C 1
ATOM 1440 O O . ALA A 1 194 ? -37.594 17.938 21.688 1 92.31 194 ALA A O 1
ATOM 1441 N N . VAL A 1 195 ? -39.594 18.938 21.328 1 92.56 195 VAL A N 1
ATOM 1442 C CA . VAL A 1 195 ? -39 20.188 20.859 1 92.56 195 VAL A CA 1
ATOM 1443 C C . VAL A 1 195 ? -38.188 20.828 21.969 1 92.56 195 VAL A C 1
ATOM 1445 O O . VAL A 1 195 ? -37.031 21.219 21.75 1 92.56 195 VAL A O 1
ATOM 1448 N N . PRO A 1 196 ? -38.75 20.891 23.25 1 91.62 196 PRO A N 1
ATOM 1449 C CA . PRO A 1 196 ? -37.969 21.562 24.281 1 91.62 196 PRO A CA 1
ATOM 1450 C C . PRO A 1 196 ? -36.625 20.875 24.547 1 91.62 196 PRO A C 1
ATOM 1452 O O . PRO A 1 196 ? -35.625 21.547 24.688 1 91.62 196 PRO A O 1
ATOM 1455 N N . GLN A 1 197 ? -36.688 19.641 24.625 1 93.56 197 GLN A N 1
ATOM 1456 C CA . GLN A 1 197 ? -35.469 18.891 24.859 1 93.56 197 GLN A CA 1
ATOM 1457 C C . GLN A 1 197 ? -34.5 19.062 23.688 1 93.56 197 GLN A C 1
ATOM 1459 O O . GLN A 1 197 ? -33.281 19.234 23.891 1 93.56 197 GLN A O 1
ATOM 1464 N N . SER A 1 198 ? -35 18.984 22.484 1 95.56 198 SER A N 1
ATOM 1465 C CA . SER A 1 198 ? -34.156 19.156 21.297 1 95.56 198 SER A CA 1
ATOM 1466 C C . SER A 1 198 ? -33.531 20.547 21.25 1 95.56 198 SER A C 1
ATOM 1468 O O . SER A 1 198 ? -32.375 20.703 20.891 1 95.56 198 SER A O 1
ATOM 1470 N N . ALA A 1 199 ? -34.312 21.5 21.625 1 93.69 199 ALA A N 1
ATOM 1471 C CA . ALA A 1 199 ? -33.812 22.891 21.641 1 93.69 199 ALA A CA 1
ATOM 1472 C C . ALA A 1 199 ? -32.688 23.062 22.641 1 93.69 199 ALA A C 1
ATOM 1474 O O . ALA A 1 199 ? -31.703 23.766 22.375 1 93.69 199 ALA A O 1
ATOM 1475 N N . ALA A 1 200 ? -32.906 22.438 23.734 1 93.5 200 ALA A N 1
ATOM 1476 C CA . ALA A 1 200 ? -31.859 22.516 24.766 1 93.5 200 ALA A CA 1
ATOM 1477 C C . ALA A 1 200 ? -30.562 21.891 24.281 1 93.5 200 ALA A C 1
ATOM 1479 O O . ALA A 1 200 ? -29.484 22.453 24.5 1 93.5 200 ALA A O 1
ATOM 1480 N N . ILE A 1 201 ? -30.688 20.828 23.672 1 94.94 201 ILE A N 1
ATOM 1481 C CA . ILE A 1 201 ? -29.516 20.141 23.156 1 94.94 201 ILE A CA 1
ATOM 1482 C C . ILE A 1 201 ? -28.891 20.969 22.031 1 94.94 201 ILE A C 1
ATOM 1484 O O . ILE A 1 201 ? -27.672 21.109 21.953 1 94.94 201 ILE A O 1
ATOM 1488 N N . SER A 1 202 ? -29.688 21.516 21.203 1 95.75 202 SER A N 1
ATOM 1489 C CA . SER A 1 202 ? -29.172 22.406 20.156 1 95.75 202 SER A CA 1
ATOM 1490 C C . SER A 1 202 ? -28.375 23.547 20.75 1 95.75 202 SER A C 1
ATOM 1492 O O . SER A 1 202 ? -27.297 23.875 20.234 1 95.75 202 SER A O 1
ATOM 1494 N N . ALA A 1 203 ? -28.906 24.109 21.734 1 92.81 203 ALA A N 1
ATOM 1495 C CA . ALA A 1 203 ? -28.234 25.219 22.422 1 92.81 203 ALA A CA 1
ATOM 1496 C C . ALA A 1 203 ? -26.875 24.781 22.953 1 92.81 203 ALA A C 1
ATOM 1498 O O . ALA A 1 203 ? -25.906 25.531 22.875 1 92.81 203 ALA A O 1
ATOM 1499 N N . GLY A 1 204 ? -26.922 23.609 23.531 1 93.31 204 GLY A N 1
ATOM 1500 C CA . GLY A 1 204 ? -25.656 23.062 24 1 93.31 204 GLY A CA 1
ATOM 1501 C C . GLY A 1 204 ? -24.625 22.891 22.891 1 93.31 204 GLY A C 1
ATOM 1502 O O . GLY A 1 204 ? -23.453 23.219 23.078 1 93.31 204 GLY A O 1
ATOM 1503 N N . VAL A 1 205 ? -25.062 22.375 21.797 1 93.88 205 VAL A N 1
ATOM 1504 C CA . VAL A 1 205 ? -24.188 22.156 20.656 1 93.88 205 VAL A CA 1
ATOM 1505 C C . VAL A 1 205 ? -23.641 23.5 20.156 1 93.88 205 VAL A C 1
ATOM 1507 O O . VAL A 1 205 ? -22.453 23.625 19.875 1 93.88 205 VAL A O 1
ATOM 1510 N N . VAL A 1 206 ? -24.422 24.453 20.047 1 91.94 206 VAL A N 1
ATOM 1511 C CA . VAL A 1 206 ? -24.031 25.781 19.578 1 91.94 206 VAL A CA 1
ATOM 1512 C C . VAL A 1 206 ? -23.016 26.391 20.562 1 91.94 206 VAL A C 1
ATOM 1514 O O . VAL A 1 206 ? -22 26.938 20.141 1 91.94 206 VAL A O 1
ATOM 1517 N N . LEU A 1 207 ? -23.344 26.25 21.797 1 90.12 207 LEU A N 1
ATOM 1518 C CA . LEU A 1 207 ? -22.453 26.766 22.812 1 90.12 207 LEU A CA 1
ATOM 1519 C C . LEU A 1 207 ? -21.078 26.094 22.734 1 90.12 207 LEU A C 1
ATOM 1521 O O . LEU A 1 207 ? -20.047 26.766 22.812 1 90.12 207 LEU A O 1
ATOM 1525 N N . GLY A 1 208 ? -21.125 24.875 22.672 1 91.19 208 GLY A N 1
ATOM 1526 C CA . GLY A 1 208 ? -19.875 24.141 22.531 1 91.19 208 GLY A CA 1
ATOM 1527 C C . GLY A 1 208 ? -19.078 24.562 21.312 1 91.19 208 GLY A C 1
ATOM 1528 O O . GLY A 1 208 ? -17.859 24.75 21.406 1 91.19 208 GLY A O 1
ATOM 1529 N N . GLY A 1 209 ? -19.719 24.688 20.188 1 90.31 209 GLY A N 1
ATOM 1530 C CA . GLY A 1 209 ? -19.062 25.141 18.969 1 90.31 209 GLY A CA 1
ATOM 1531 C C . GLY A 1 209 ? -18.469 26.531 19.094 1 90.31 209 GLY A C 1
ATOM 1532 O O . GLY A 1 209 ? -17.359 26.781 18.625 1 90.31 209 GLY A O 1
ATOM 1533 N N . ARG A 1 210 ? -19.109 27.375 19.656 1 84.31 210 ARG A N 1
ATOM 1534 C CA . ARG A 1 210 ? -18.641 28.734 19.844 1 84.31 210 ARG A CA 1
ATOM 1535 C C . ARG A 1 210 ? -17.438 28.781 20.781 1 84.31 210 ARG A C 1
ATOM 1537 O O . ARG A 1 210 ? -16.484 29.531 20.547 1 84.31 210 ARG A O 1
ATOM 1544 N N . LEU A 1 211 ? -17.609 28 21.797 1 87.25 211 LEU A N 1
ATOM 1545 C CA . LEU A 1 211 ? -16.5 27.938 22.734 1 87.25 211 LEU A CA 1
ATOM 1546 C C . LEU A 1 211 ? -15.242 27.422 22.031 1 87.25 211 LEU A C 1
ATOM 1548 O O . LEU A 1 211 ? -14.148 27.938 22.25 1 87.25 211 LEU A O 1
ATOM 1552 N N . LEU A 1 212 ? -15.398 26.531 21.25 1 87.06 212 LEU A N 1
ATOM 1553 C CA . LEU A 1 212 ? -14.273 26 20.5 1 87.06 212 LEU A CA 1
ATOM 1554 C C . LEU A 1 212 ? -13.727 27.047 19.531 1 87.06 212 LEU A C 1
ATOM 1556 O O . LEU A 1 212 ? -12.508 27.188 19.391 1 87.06 212 LEU A O 1
ATOM 1560 N N . GLY A 1 213 ? -14.602 27.641 18.859 1 84.88 213 GLY A N 1
ATOM 1561 C CA . GLY A 1 213 ? -14.188 28.719 17.969 1 84.88 213 GLY A CA 1
ATOM 1562 C C . GLY A 1 213 ? -13.422 29.812 18.672 1 84.88 213 GLY A C 1
ATOM 1563 O O . GLY A 1 213 ? -12.383 30.281 18.188 1 84.88 213 GLY A O 1
ATOM 1564 N N . GLU A 1 214 ? -13.891 30.156 19.734 1 81.12 214 GLU A N 1
ATOM 1565 C CA . GLU A 1 214 ? -13.234 31.188 20.516 1 81.12 214 GLU A CA 1
ATOM 1566 C C . GLU A 1 214 ? -11.859 30.734 21 1 81.12 214 GLU A C 1
ATOM 1568 O O . GLU A 1 214 ? -10.914 31.531 21.047 1 81.12 214 GLU A O 1
ATOM 1573 N N . ALA A 1 215 ? -11.844 29.578 21.359 1 86.25 215 ALA A N 1
ATOM 1574 C CA . ALA A 1 215 ? -10.562 29.016 21.781 1 86.25 215 ALA A CA 1
ATOM 1575 C C . ALA A 1 215 ? -9.539 29.062 20.656 1 86.25 215 ALA A C 1
ATOM 1577 O O . ALA A 1 215 ? -8.375 29.422 20.875 1 86.25 215 ALA A O 1
ATOM 1578 N N . VAL A 1 216 ? -9.945 28.766 19.516 1 85.56 216 VAL A N 1
ATOM 1579 C CA . VAL A 1 216 ? -9.062 28.797 18.359 1 85.56 216 VAL A CA 1
ATOM 1580 C C . VAL A 1 216 ? -8.602 30.219 18.078 1 85.56 216 VAL A C 1
ATOM 1582 O O . VAL A 1 216 ? -7.422 30.469 17.828 1 85.56 216 VAL A O 1
ATOM 1585 N N . GLN A 1 217 ? -9.484 31.094 18.188 1 81.62 217 GLN A N 1
ATOM 1586 C CA . GLN A 1 217 ? -9.156 32.5 17.938 1 81.62 217 GLN A CA 1
ATOM 1587 C C . GLN A 1 217 ? -8.25 33.062 19.016 1 81.62 217 GLN A C 1
ATOM 1589 O O . GLN A 1 217 ? -7.297 33.781 18.734 1 81.62 217 GLN A O 1
ATOM 1594 N N . ALA A 1 218 ? -8.562 32.688 20.188 1 80.94 218 ALA A N 1
ATOM 1595 C CA . ALA A 1 218 ? -7.773 33.156 21.312 1 80.94 218 ALA A CA 1
ATOM 1596 C C . ALA A 1 218 ? -6.328 32.688 21.219 1 80.94 218 ALA A C 1
ATOM 1598 O O . ALA A 1 218 ? -5.395 33.469 21.438 1 80.94 218 ALA A O 1
ATOM 1599 N N . THR A 1 219 ? -6.145 31.547 20.906 1 85.81 219 THR A N 1
ATOM 1600 C CA . THR A 1 219 ? -4.793 31 20.781 1 85.81 219 THR A CA 1
ATOM 1601 C C . THR A 1 219 ? -4.082 31.609 19.578 1 85.81 219 THR A C 1
ATOM 1603 O O . THR A 1 219 ? -2.871 31.844 19.625 1 85.81 219 THR A O 1
ATOM 1606 N N . GLY A 1 220 ? -4.809 31.812 18.562 1 81.31 220 GLY A N 1
ATOM 1607 C CA . GLY A 1 220 ? -4.234 32.469 17.406 1 81.31 220 GLY A CA 1
ATOM 1608 C C . GLY A 1 220 ? -3.758 33.875 17.688 1 81.31 220 GLY A C 1
ATOM 1609 O O . GLY A 1 220 ? -2.648 34.25 17.312 1 81.31 220 GLY A O 1
ATOM 1610 N N . ARG A 1 221 ? -4.535 34.625 18.359 1 78.62 221 ARG A N 1
ATOM 1611 C CA . ARG A 1 221 ? -4.18 35.969 18.75 1 78.62 221 ARG A CA 1
ATOM 1612 C C . ARG A 1 221 ? -2.984 36 19.688 1 78.62 221 ARG A C 1
ATOM 1614 O O . ARG A 1 221 ? -2.094 36.844 19.562 1 78.62 221 ARG A O 1
ATOM 1621 N N . SER A 1 222 ? -3.039 35.031 20.562 1 80.56 222 SER A N 1
ATOM 1622 C CA . SER A 1 222 ? -1.934 34.938 21.5 1 80.56 222 SER A CA 1
ATOM 1623 C C . SER A 1 222 ? -0.625 34.625 20.797 1 80.56 222 SER A C 1
ATOM 1625 O O . SER A 1 222 ? 0.423 35.156 21.125 1 80.56 222 SER A O 1
ATOM 1627 N N . LEU A 1 223 ? -0.764 33.812 19.891 1 79.81 223 LEU A N 1
ATOM 1628 C CA . LEU A 1 223 ? 0.423 33.438 19.125 1 79.81 223 LEU A CA 1
ATOM 1629 C C . LEU A 1 223 ? 0.896 34.594 18.25 1 79.81 223 LEU A C 1
ATOM 1631 O O . LEU A 1 223 ? 2.1 34.844 18.125 1 79.81 223 LEU A O 1
ATOM 1635 N N . ALA A 1 224 ? -0.059 35.25 17.656 1 78.25 224 ALA A N 1
ATOM 1636 C CA . ALA A 1 224 ? 0.281 36.406 16.859 1 78.25 224 ALA A CA 1
ATOM 1637 C C . ALA A 1 224 ? 0.92 37.5 17.703 1 78.25 224 ALA A C 1
ATOM 1639 O O . ALA A 1 224 ? 1.896 38.156 17.297 1 78.25 224 ALA A O 1
ATOM 1640 N N . ALA A 1 225 ? 0.386 37.719 18.844 1 76.12 225 ALA A N 1
ATOM 1641 C CA . ALA A 1 225 ? 0.938 38.719 19.766 1 76.12 225 ALA A CA 1
ATOM 1642 C C . ALA A 1 225 ? 2.344 38.312 20.219 1 76.12 225 ALA A C 1
ATOM 1644 O O . ALA A 1 225 ? 3.221 39.188 20.359 1 76.12 225 ALA A O 1
ATOM 1645 N N . TRP A 1 226 ? 2.42 37.094 20.375 1 74.19 226 TRP A N 1
ATOM 1646 C CA . TRP A 1 226 ? 3.717 36.594 20.797 1 74.19 226 TRP A CA 1
ATOM 1647 C C . TRP A 1 226 ? 4.758 36.75 19.703 1 74.19 226 TRP A C 1
ATOM 1649 O O . TRP A 1 226 ? 5.918 37.062 19.969 1 74.19 226 TRP A O 1
ATOM 1659 N N . LEU A 1 227 ? 4.281 36.656 18.5 1 74.5 227 LEU A N 1
ATOM 1660 C CA . LEU A 1 227 ? 5.184 36.781 17.359 1 74.5 227 LEU A CA 1
ATOM 1661 C C . LEU A 1 227 ? 5.457 38.25 17.031 1 74.5 227 LEU A C 1
ATOM 1663 O O . LEU A 1 227 ? 6.5 38.562 16.453 1 74.5 227 LEU A O 1
ATOM 1667 N N . GLY A 1 228 ? 4.66 39.125 17.406 1 71.75 228 GLY A N 1
ATOM 1668 C CA . GLY A 1 228 ? 4.844 40.562 17.141 1 71.75 228 GLY A CA 1
ATOM 1669 C C . GLY A 1 228 ? 4.094 41.031 15.93 1 71.75 228 GLY A C 1
ATOM 1670 O O . GLY A 1 228 ? 3.42 40.25 15.25 1 71.75 228 GLY A O 1
ATOM 1671 N N . PRO A 1 229 ? 4.121 42.344 15.75 1 72.75 229 PRO A N 1
ATOM 1672 C CA . PRO A 1 229 ? 3.342 42.938 14.656 1 72.75 229 PRO A CA 1
ATOM 1673 C C . PRO A 1 229 ? 3.93 42.625 13.281 1 72.75 229 PRO A C 1
ATOM 1675 O O . PRO A 1 229 ? 5.133 42.375 13.164 1 72.75 229 PRO A O 1
ATOM 1678 N N . GLY A 1 230 ? 3.207 42.375 12.211 1 74.5 230 GLY A N 1
ATOM 1679 C CA . GLY A 1 230 ? 3.635 42.094 10.844 1 74.5 230 GLY A CA 1
ATOM 1680 C C . GLY A 1 230 ? 2.754 41.094 10.133 1 74.5 230 GLY A C 1
ATOM 1681 O O . GLY A 1 230 ? 2.232 40.156 10.758 1 74.5 230 GLY A O 1
ATOM 1682 N N . ARG A 1 231 ? 2.604 41.438 8.906 1 75.62 231 ARG A N 1
ATOM 1683 C CA . ARG A 1 231 ? 1.726 40.562 8.109 1 75.62 231 ARG A CA 1
ATOM 1684 C C . ARG A 1 231 ? 2.275 39.156 8.023 1 75.62 231 ARG A C 1
ATOM 1686 O O . ARG A 1 231 ? 1.519 38.188 8.117 1 75.62 231 ARG A O 1
ATOM 1693 N N . ALA A 1 232 ? 3.52 39.156 7.82 1 69.5 232 ALA A N 1
ATOM 1694 C CA . ALA A 1 232 ? 4.125 37.844 7.691 1 69.5 232 ALA A CA 1
ATOM 1695 C C . ALA A 1 232 ? 4.059 37.062 9.016 1 69.5 232 ALA A C 1
ATOM 1697 O O . ALA A 1 232 ? 3.799 35.875 9.031 1 69.5 232 ALA A O 1
ATOM 1698 N N . LYS A 1 233 ? 4.273 37.75 10.031 1 72.81 233 LYS A N 1
ATOM 1699 C CA . LYS A 1 233 ? 4.219 37.156 11.359 1 72.81 233 LYS A CA 1
ATOM 1700 C C . LYS A 1 233 ? 2.807 36.656 11.688 1 72.81 233 LYS A C 1
ATOM 1702 O O . LYS A 1 233 ? 2.627 35.594 12.258 1 72.81 233 LYS A O 1
ATOM 1707 N N . THR A 1 234 ? 1.886 37.438 11.281 1 75.31 234 THR A N 1
ATOM 1708 C CA . THR A 1 234 ? 0.492 37.062 11.5 1 75.31 234 THR A CA 1
ATOM 1709 C C . THR A 1 234 ? 0.138 35.812 10.703 1 75.31 234 THR A C 1
ATOM 1711 O O . THR A 1 234 ? -0.536 34.938 11.211 1 75.31 234 THR A O 1
ATOM 1714 N N . ALA A 1 235 ? 0.644 35.875 9.539 1 77 235 ALA A N 1
ATOM 1715 C CA . ALA A 1 235 ? 0.38 34.719 8.703 1 77 235 ALA A CA 1
ATOM 1716 C C . ALA A 1 235 ? 0.992 33.438 9.312 1 77 235 ALA A C 1
ATOM 1718 O O . ALA A 1 235 ? 0.368 32.375 9.305 1 77 235 ALA A O 1
ATOM 1719 N N . LEU A 1 236 ? 2.115 33.656 9.805 1 73.69 236 LEU A N 1
ATOM 1720 C CA . LEU A 1 236 ? 2.781 32.531 10.461 1 73.69 236 LEU A CA 1
ATOM 1721 C C . LEU A 1 236 ? 2.012 32.062 11.695 1 73.69 236 LEU A C 1
ATOM 1723 O O . LEU A 1 236 ? 1.91 30.875 11.977 1 73.69 236 LEU A O 1
ATOM 1727 N N . ALA A 1 237 ? 1.572 32.938 12.414 1 76.94 237 ALA A N 1
ATOM 1728 C CA . ALA A 1 237 ? 0.794 32.625 13.609 1 76.94 237 ALA A CA 1
ATOM 1729 C C . ALA A 1 237 ? -0.47 31.859 13.258 1 76.94 237 ALA A C 1
ATOM 1731 O O . ALA A 1 237 ? -0.808 30.875 13.914 1 76.94 237 ALA A O 1
ATOM 1732 N N . VAL A 1 238 ? -1.132 32.312 12.211 1 80.25 238 VAL A N 1
ATOM 1733 C CA . VAL A 1 238 ? -2.369 31.672 11.773 1 80.25 238 VAL A CA 1
ATOM 1734 C C . VAL A 1 238 ? -2.08 30.234 11.305 1 80.25 238 VAL A C 1
ATOM 1736 O O . VAL A 1 238 ? -2.803 29.312 11.664 1 80.25 238 VAL A O 1
ATOM 1739 N N . ALA A 1 239 ? -1.035 30.141 10.609 1 78 239 ALA A N 1
ATOM 1740 C CA . ALA A 1 239 ? -0.678 28.812 10.102 1 78 239 ALA A CA 1
ATOM 1741 C C . ALA A 1 239 ? -0.302 27.875 11.234 1 78 239 ALA A C 1
ATOM 1743 O O . ALA A 1 239 ? -0.772 26.734 11.289 1 78 239 ALA A O 1
ATOM 1744 N N . ALA A 1 240 ? 0.498 28.375 12.078 1 76.62 240 ALA A N 1
ATOM 1745 C CA . ALA A 1 240 ? 0.93 27.562 13.211 1 76.62 240 ALA A CA 1
ATOM 1746 C C . ALA A 1 240 ? -0.254 27.172 14.094 1 76.62 240 ALA A C 1
ATOM 1748 O O . ALA A 1 240 ? -0.352 26.031 14.555 1 76.62 240 ALA A O 1
ATOM 1749 N N . ASN A 1 241 ? -1.037 28.094 14.344 1 80.75 241 ASN A N 1
ATOM 1750 C CA . ASN A 1 241 ? -2.234 27.844 15.141 1 80.75 241 ASN A CA 1
ATOM 1751 C C . ASN A 1 241 ? -3.143 26.812 14.469 1 80.75 241 ASN A C 1
ATOM 1753 O O . ASN A 1 241 ? -3.654 25.906 15.133 1 80.75 241 ASN A O 1
ATOM 1757 N N . GLY A 1 242 ? -3.338 27.016 13.219 1 83.06 242 GLY 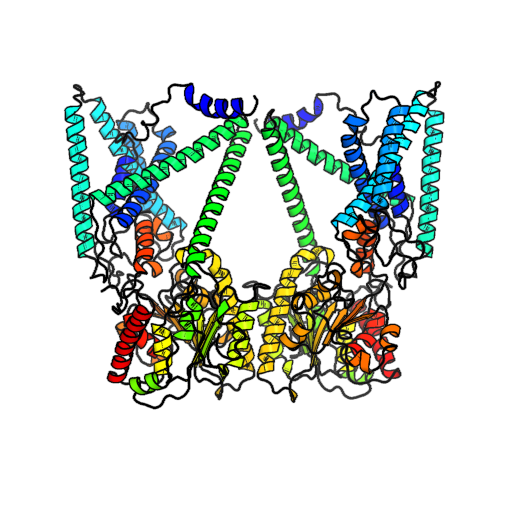A N 1
ATOM 1758 C CA . GLY A 1 242 ? -4.121 26.062 12.453 1 83.06 242 GLY A CA 1
ATOM 1759 C C . GLY A 1 242 ? -3.564 24.641 12.508 1 83.06 242 GLY A C 1
ATOM 1760 O O . GLY A 1 242 ? -4.316 23.688 12.672 1 83.06 242 GLY A O 1
ATOM 1761 N N . MET A 1 243 ? -2.338 24.578 12.461 1 76.88 243 MET A N 1
ATOM 1762 C CA . MET A 1 243 ? -1.682 23.281 12.523 1 76.88 243 MET A CA 1
ATOM 1763 C C . MET A 1 243 ? -1.851 22.656 13.906 1 76.88 243 MET A C 1
ATOM 1765 O O . MET A 1 243 ? -2.098 21.453 14.016 1 76.88 243 MET A O 1
ATOM 1769 N N . LEU A 1 244 ? -1.726 23.438 14.844 1 75.69 244 LEU A N 1
ATOM 1770 C CA . LEU A 1 244 ? -1.864 22.938 16.203 1 75.69 244 LEU A CA 1
ATOM 1771 C C . LEU A 1 244 ? -3.268 22.391 16.453 1 75.69 244 LEU A C 1
ATOM 1773 O O . LEU A 1 244 ? -3.424 21.297 16.984 1 75.69 244 LEU A O 1
ATOM 1777 N N . TRP A 1 245 ? -4.203 23.094 16.031 1 82.56 245 TRP A N 1
ATOM 1778 C CA . TRP A 1 245 ? -5.582 22.672 16.266 1 82.56 245 TRP A CA 1
ATOM 1779 C C . TRP A 1 245 ? -5.949 21.5 15.352 1 82.56 245 TRP A C 1
ATOM 1781 O O . TRP A 1 245 ? -6.652 20.578 15.773 1 82.56 245 TRP A O 1
ATOM 1791 N N . SER A 1 246 ? -5.422 21.562 14.195 1 82.44 246 SER A N 1
ATOM 1792 C CA . SER A 1 246 ? -5.684 20.453 13.289 1 82.44 246 SER A CA 1
ATOM 1793 C C . SER A 1 246 ? -5.07 19.156 13.82 1 82.44 246 SER A C 1
ATOM 1795 O O . SER A 1 246 ? -5.723 18.109 13.82 1 82.44 246 SER A O 1
ATOM 1797 N N . ARG A 1 247 ? -3.91 19.203 14.25 1 73.56 247 ARG A N 1
ATOM 1798 C CA . ARG A 1 247 ? -3.236 18.031 14.797 1 73.56 247 ARG A CA 1
ATOM 1799 C C . ARG A 1 247 ? -3.891 17.578 16.094 1 73.56 247 ARG A C 1
ATOM 1801 O O . ARG A 1 247 ? -4.027 16.375 16.344 1 73.56 247 ARG A O 1
ATOM 1808 N N . GLY A 1 248 ? -4.207 18.531 16.828 1 74.62 248 GLY A N 1
ATOM 1809 C CA . GLY A 1 248 ? -4.875 18.188 18.078 1 74.62 248 GLY A CA 1
ATOM 1810 C C . GLY A 1 248 ? -6.207 17.5 17.875 1 74.62 248 GLY A C 1
ATOM 1811 O O . GLY A 1 248 ? -6.48 16.469 18.484 1 74.62 248 GLY A O 1
ATOM 1812 N N . LEU A 1 249 ? -6.938 17.984 16.938 1 77.81 249 LEU A N 1
ATOM 1813 C CA . LEU A 1 249 ? -8.25 17.422 16.656 1 77.81 249 LEU A CA 1
ATOM 1814 C C . LEU A 1 249 ? -8.109 16.047 16 1 77.81 249 LEU A C 1
ATOM 1816 O O . LEU A 1 249 ? -8.898 15.133 16.281 1 77.81 249 LEU A O 1
ATOM 1820 N N . ASN A 1 250 ? -7.137 15.945 15.242 1 73.69 250 ASN A N 1
ATOM 1821 C CA . ASN A 1 250 ? -6.867 14.656 14.617 1 73.69 250 ASN A CA 1
ATOM 1822 C C . ASN A 1 250 ? -6.453 13.609 15.648 1 73.69 250 ASN A C 1
ATOM 1824 O O . ASN A 1 250 ? -6.914 12.469 15.594 1 73.69 250 ASN A O 1
ATOM 1828 N N . THR A 1 251 ? -5.688 14.008 16.547 1 72.25 251 THR A N 1
ATOM 1829 C CA . THR A 1 251 ? -5.238 13.102 17.594 1 72.25 251 THR A CA 1
ATOM 1830 C C . THR A 1 251 ? -6.406 12.68 18.484 1 72.25 251 THR A C 1
ATOM 1832 O O . THR A 1 251 ? -6.539 11.5 18.812 1 72.25 251 THR A O 1
ATOM 1835 N N . LEU A 1 252 ? -7.172 13.609 18.75 1 71.38 252 LEU A N 1
ATOM 1836 C CA . LEU A 1 252 ? -8.344 13.312 19.562 1 71.38 252 LEU A CA 1
ATOM 1837 C C . LEU A 1 252 ? -9.305 12.391 18.812 1 71.38 252 LEU A C 1
ATOM 1839 O O . LEU A 1 252 ? -9.859 11.461 19.391 1 71.38 252 LEU A O 1
ATOM 1843 N N . TYR A 1 253 ? -9.453 12.625 17.594 1 72.19 253 TYR A N 1
ATOM 1844 C CA . TYR A 1 253 ? -10.297 11.789 16.75 1 72.19 253 TYR A CA 1
ATOM 1845 C C . TYR A 1 253 ? -9.781 10.359 16.719 1 72.19 253 TYR A C 1
ATOM 1847 O O . TYR A 1 253 ? -10.539 9.414 16.953 1 72.19 253 TYR A O 1
ATOM 1855 N N . HIS A 1 254 ? -8.555 10.195 16.547 1 70.56 254 HIS A N 1
ATOM 1856 C CA . HIS A 1 254 ? -7.98 8.859 16.453 1 70.56 254 HIS A CA 1
ATOM 1857 C C . HIS A 1 254 ? -8.023 8.141 17.797 1 70.56 254 HIS A C 1
ATOM 1859 O O . HIS A 1 254 ? -8.258 6.934 17.859 1 70.56 254 HIS A O 1
ATOM 1865 N N . ALA A 1 255 ? -7.848 8.922 18.828 1 67.81 255 ALA A N 1
ATOM 1866 C CA . ALA A 1 255 ? -7.945 8.336 20.156 1 67.81 255 ALA A CA 1
ATOM 1867 C C . ALA A 1 255 ? -9.367 7.852 20.453 1 67.81 255 ALA A C 1
ATOM 1869 O O . ALA A 1 255 ? -9.555 6.77 21 1 67.81 255 ALA A O 1
ATOM 1870 N N . ALA A 1 256 ? -10.312 8.609 20.016 1 71.31 256 ALA A N 1
ATOM 1871 C CA . ALA A 1 256 ? -11.711 8.234 20.203 1 71.31 256 ALA A CA 1
ATOM 1872 C C . ALA A 1 256 ? -12.07 7.012 19.359 1 71.31 256 ALA A C 1
ATOM 1874 O O . ALA A 1 256 ? -12.734 6.094 19.844 1 71.31 256 ALA A O 1
ATOM 1875 N N . VAL A 1 257 ? -11.609 7.023 18.203 1 69.81 257 VAL A N 1
ATOM 1876 C CA . VAL A 1 257 ? -11.859 5.922 17.281 1 69.81 257 VAL A CA 1
ATOM 1877 C C . VAL A 1 257 ? -11.234 4.641 17.812 1 69.81 257 VAL A C 1
ATOM 1879 O O . VAL A 1 257 ? -11.859 3.578 17.781 1 69.81 257 VAL A O 1
ATOM 1882 N N . GLU A 1 258 ? -10.016 4.781 18.281 1 68.94 258 GLU A N 1
ATOM 1883 C CA . GLU A 1 258 ? -9.32 3.621 18.828 1 68.94 258 GLU A CA 1
ATOM 1884 C C . GLU A 1 258 ? -10.055 3.064 20.047 1 68.94 258 GLU A C 1
ATOM 1886 O O . GLU A 1 258 ? -10.148 1.846 20.219 1 68.94 258 GLU A O 1
ATOM 1891 N N . ARG A 1 259 ? -10.539 3.859 20.875 1 69.25 259 ARG A N 1
ATOM 1892 C CA . ARG A 1 259 ? -11.273 3.43 22.062 1 69.25 259 ARG A CA 1
ATOM 1893 C C . ARG A 1 259 ? -12.547 2.688 21.672 1 69.25 259 ARG A C 1
ATOM 1895 O O . ARG A 1 259 ? -12.883 1.661 22.266 1 69.25 259 ARG A O 1
ATOM 1902 N N . VAL A 1 260 ? -13.234 3.156 20.625 1 67.75 260 VAL A N 1
ATOM 1903 C CA . VAL A 1 260 ? -14.43 2.502 20.109 1 67.75 260 VAL A CA 1
ATOM 1904 C C . VAL A 1 260 ? -14.07 1.142 19.516 1 67.75 260 VAL A C 1
ATOM 1906 O O . VAL A 1 260 ? -14.773 0.154 19.734 1 67.75 260 VAL A O 1
ATOM 1909 N N . GLY A 1 261 ? -12.992 1.138 18.859 1 68.19 261 GLY A N 1
ATOM 1910 C CA . GLY A 1 261 ? -12.508 -0.105 18.281 1 68.19 261 GLY A CA 1
ATOM 1911 C C . GLY A 1 261 ? -12.18 -1.162 19.312 1 68.19 261 GLY A C 1
ATOM 1912 O O . GLY A 1 261 ? -12.484 -2.342 19.125 1 68.19 261 GLY A O 1
ATOM 1913 N N . GLN A 1 262 ? -11.57 -0.787 20.438 1 67.56 262 GLN A N 1
ATOM 1914 C CA . GLN A 1 262 ? -11.25 -1.72 21.516 1 67.56 262 GLN A CA 1
ATOM 1915 C C . GLN A 1 262 ? -12.508 -2.334 22.109 1 67.56 262 GLN A C 1
ATOM 1917 O O . GLN A 1 262 ? -12.523 -3.512 22.469 1 67.56 262 GLN A O 1
ATOM 1922 N N . GLY A 1 263 ? -13.516 -1.614 22.109 1 66.38 263 GLY A N 1
ATOM 1923 C CA . GLY A 1 263 ? -14.789 -2.139 22.578 1 66.38 263 GLY A CA 1
ATOM 1924 C C . GLY A 1 263 ? -15.344 -3.23 21.688 1 66.38 263 GLY A C 1
ATOM 1925 O O . GLY A 1 263 ? -15.961 -4.184 22.172 1 66.38 263 GLY A O 1
ATOM 1926 N N . ASN A 1 264 ? -14.93 -3.117 20.484 1 65.25 264 ASN A N 1
ATOM 1927 C CA . ASN A 1 264 ? -15.438 -4.066 19.5 1 65.25 264 ASN A CA 1
ATOM 1928 C C . ASN A 1 264 ? -14.586 -5.332 19.438 1 65.25 264 ASN A C 1
ATOM 1930 O O . ASN A 1 264 ? -14.891 -6.262 18.688 1 65.25 264 ASN A O 1
ATOM 1934 N N . ALA A 1 265 ? -13.602 -5.406 20.312 1 66.88 265 ALA A N 1
ATOM 1935 C CA . ALA A 1 265 ? -12.719 -6.57 20.328 1 66.88 265 ALA A CA 1
ATOM 1936 C C . ALA A 1 265 ? -13.008 -7.469 21.516 1 66.88 265 ALA A C 1
ATOM 1938 O O . ALA A 1 265 ? -12.406 -8.539 21.672 1 66.88 265 ALA A O 1
ATOM 1939 N N . ALA A 1 266 ? -14.094 -7.086 22.266 1 75.06 266 ALA A N 1
ATOM 1940 C CA . ALA A 1 266 ? -14.414 -7.859 23.453 1 75.06 266 ALA A CA 1
ATOM 1941 C C . ALA A 1 266 ? -14.961 -9.234 23.094 1 75.06 266 ALA A C 1
ATOM 1943 O O . ALA A 1 266 ? -15.734 -9.367 22.141 1 75.06 266 ALA A O 1
ATOM 1944 N N . ILE A 1 267 ? -14.547 -10.234 23.859 1 79.56 267 ILE A N 1
ATOM 1945 C CA . ILE A 1 267 ? -15.008 -11.602 23.672 1 79.56 267 ILE A CA 1
ATOM 1946 C C . ILE A 1 267 ? -16.328 -11.805 24.406 1 79.56 267 ILE A C 1
ATOM 1948 O O . ILE A 1 267 ? -16.422 -11.547 25.609 1 79.56 267 ILE A O 1
ATOM 1952 N N . GLU A 1 268 ? -17.328 -12.172 23.656 1 87.5 268 GLU A N 1
ATOM 1953 C CA . GLU A 1 268 ? -18.641 -12.43 24.234 1 87.5 268 GLU A CA 1
ATOM 1954 C C . GLU A 1 268 ? -18.75 -13.852 24.766 1 87.5 268 GLU A C 1
ATOM 1956 O O . GLU A 1 268 ? -18.234 -14.789 24.156 1 87.5 268 GLU A O 1
ATOM 1961 N N . ALA A 1 269 ? -19.484 -14.047 25.891 1 85.44 269 ALA A N 1
ATOM 1962 C CA . ALA A 1 269 ? -19.578 -15.336 26.578 1 85.44 269 ALA A CA 1
ATOM 1963 C C . ALA A 1 269 ? -20.203 -16.391 25.672 1 85.44 269 ALA A C 1
ATOM 1965 O O . ALA A 1 269 ? -19.781 -17.547 25.672 1 85.44 269 ALA A O 1
ATOM 1966 N N . GLY A 1 270 ? -21.094 -16.062 24.859 1 90.62 270 GLY A N 1
ATOM 1967 C CA . GLY A 1 270 ? -21.766 -17.016 23.969 1 90.62 270 GLY A CA 1
ATOM 1968 C C . GLY A 1 270 ? -20.906 -17.406 22.781 1 90.62 270 GLY A C 1
ATOM 1969 O O . GLY A 1 270 ? -21.266 -18.328 22.031 1 90.62 270 GLY A O 1
ATOM 1970 N N . TYR A 1 271 ? -19.703 -16.828 22.688 1 93.81 271 TYR A N 1
ATOM 1971 C CA . TYR A 1 271 ? -18.844 -17.078 21.547 1 93.81 271 TYR A CA 1
ATOM 1972 C C . TYR A 1 271 ? -17.406 -17.312 22 1 93.81 271 TYR A C 1
ATOM 1974 O O . TYR A 1 271 ? -16.453 -16.891 21.328 1 93.81 271 TYR A O 1
ATOM 1982 N N . ASP A 1 272 ? -17.203 -17.875 23.125 1 91.75 272 ASP A N 1
ATOM 1983 C CA . ASP A 1 272 ? -15.867 -18 23.703 1 91.75 272 ASP A CA 1
ATOM 1984 C C . ASP A 1 272 ? -15.297 -19.391 23.453 1 91.75 272 ASP A C 1
ATOM 1986 O O . ASP A 1 272 ? -14.148 -19.672 23.812 1 91.75 272 ASP A O 1
ATOM 1990 N N . ARG A 1 273 ? -16.078 -20.281 22.828 1 93.69 273 ARG A N 1
ATOM 1991 C CA . ARG A 1 273 ? -15.594 -21.641 22.562 1 93.69 273 ARG A CA 1
ATOM 1992 C C . ARG A 1 273 ? -15.352 -21.844 21.062 1 93.69 273 ARG A C 1
ATOM 1994 O O . ARG A 1 273 ? -16.219 -21.547 20.25 1 93.69 273 ARG A O 1
ATOM 2001 N N . ALA A 1 274 ? -14.211 -22.375 20.75 1 95 274 ALA A N 1
ATOM 2002 C CA . ALA A 1 274 ? -13.852 -22.641 19.359 1 95 274 ALA A CA 1
ATOM 2003 C C . ALA A 1 274 ? -14.719 -23.75 18.766 1 95 274 ALA A C 1
ATOM 2005 O O . ALA A 1 274 ? -15.039 -24.734 19.453 1 95 274 ALA A O 1
ATOM 2006 N N . PRO A 1 275 ? -15.102 -23.578 17.547 1 94.81 275 PRO A N 1
ATOM 2007 C CA . PRO A 1 275 ? -15.859 -24.641 16.906 1 94.81 275 PRO A CA 1
ATOM 2008 C C . PRO A 1 275 ? -15.047 -25.938 16.75 1 94.81 275 PRO A C 1
ATOM 2010 O O . PRO A 1 275 ? -13.82 -25.891 16.656 1 94.81 275 PRO A O 1
ATOM 2013 N N . ASP A 1 276 ? -15.711 -27.094 16.703 1 94.56 276 ASP A N 1
ATOM 2014 C CA . ASP A 1 276 ? -15.062 -28.391 16.562 1 94.56 276 ASP A CA 1
ATOM 2015 C C . ASP A 1 276 ? -15.172 -28.906 15.125 1 94.56 276 ASP A C 1
ATOM 2017 O O . ASP A 1 276 ? -15.062 -30.109 14.883 1 94.56 276 ASP A O 1
ATOM 2021 N N . ARG A 1 277 ? -15.352 -28.062 14.18 1 95.31 277 ARG A N 1
ATOM 2022 C CA . ARG A 1 277 ? -15.469 -28.406 12.766 1 95.31 277 ARG A CA 1
ATOM 2023 C C . ARG A 1 277 ? -14.227 -27.984 11.992 1 95.31 277 ARG A C 1
ATOM 2025 O O . ARG A 1 277 ? -13.766 -26.844 12.125 1 95.31 277 ARG A O 1
ATOM 2032 N N . SER A 1 278 ? -13.695 -28.859 11.148 1 96.31 278 SER A N 1
ATOM 2033 C CA . SER A 1 278 ? -12.492 -28.578 10.375 1 96.31 278 SER A CA 1
ATOM 2034 C C . SER A 1 278 ? -12.805 -27.688 9.18 1 96.31 278 SER A C 1
ATOM 2036 O O . SER A 1 278 ? -11.891 -27.141 8.555 1 96.31 278 SER A O 1
ATOM 2038 N N . THR A 1 279 ? -14.117 -27.453 8.875 1 97.75 279 THR A N 1
ATOM 2039 C CA . THR A 1 279 ? -14.516 -26.703 7.691 1 97.75 279 THR A CA 1
ATOM 2040 C C . THR A 1 279 ? -14.617 -25.203 8.008 1 97.75 279 THR A C 1
ATOM 2042 O O . THR A 1 279 ? -14.984 -24.406 7.137 1 97.75 279 THR A O 1
ATOM 2045 N N . VAL A 1 280 ? -14.273 -24.844 9.289 1 98.25 280 VAL A N 1
ATOM 2046 C CA . VAL A 1 280 ? -14.383 -23.422 9.625 1 98.25 280 VAL A CA 1
ATOM 2047 C C . VAL A 1 280 ? -13.07 -22.922 10.219 1 98.25 280 VAL A C 1
ATOM 2049 O O . VAL A 1 280 ? -12.32 -23.703 10.82 1 98.25 280 VAL A O 1
ATOM 2052 N N . SER A 1 281 ? -12.734 -21.688 10.016 1 98 281 SER A N 1
ATOM 2053 C CA . SER A 1 281 ? -11.578 -21.078 10.672 1 98 281 SER A CA 1
ATOM 2054 C C . SER A 1 281 ? -11.703 -21.156 12.188 1 98 281 SER A C 1
ATOM 2056 O O . SER A 1 281 ? -12.805 -21.047 12.734 1 98 281 SER A O 1
ATOM 2058 N N . GLY A 1 282 ? -10.609 -21.266 12.852 1 96.81 282 GLY A N 1
ATOM 2059 C CA . GLY A 1 282 ? -10.609 -21.375 14.305 1 96.81 282 GLY A CA 1
ATOM 2060 C C . GLY A 1 282 ? -10.828 -22.812 14.781 1 96.81 282 GLY A C 1
ATOM 2061 O O . GLY A 1 282 ? -10.625 -23.109 15.961 1 96.81 282 GLY A O 1
ATOM 2062 N N . GLY A 1 283 ? -11.344 -23.672 13.852 1 96.94 283 GLY A N 1
ATOM 2063 C CA . GLY A 1 283 ? -11.508 -25.078 14.164 1 96.94 283 GLY A CA 1
ATOM 2064 C C . GLY A 1 283 ? -10.211 -25.859 14.117 1 96.94 283 GLY A C 1
ATOM 2065 O O . GLY A 1 283 ? -9.125 -25.266 14.047 1 96.94 283 GLY A O 1
ATOM 2066 N N . PRO A 1 284 ? -10.336 -27.188 14.188 1 96.25 284 PRO A N 1
ATOM 2067 C CA . PRO A 1 284 ? -9.133 -28.016 14.172 1 96.25 284 PRO A CA 1
ATOM 2068 C C . PRO A 1 284 ? -8.305 -27.844 12.906 1 96.25 284 PRO A C 1
ATOM 2070 O O . PRO A 1 284 ? -8.844 -27.891 11.797 1 96.25 284 PRO A O 1
ATOM 2073 N N . GLY A 1 285 ? -6.988 -27.609 13.094 1 95.88 285 GLY A N 1
ATOM 2074 C CA . GLY A 1 285 ? -6.062 -27.516 11.977 1 95.88 285 GLY A CA 1
ATOM 2075 C C . GLY A 1 285 ? -5.992 -26.125 11.383 1 95.88 285 GLY A C 1
ATOM 2076 O O . GLY A 1 285 ? -5.184 -25.859 10.484 1 95.88 285 GLY A O 1
ATOM 2077 N N . SER A 1 286 ? -6.84 -25.234 11.852 1 96.62 286 SER A N 1
ATOM 2078 C CA . SER A 1 286 ? -6.91 -23.891 11.273 1 96.62 286 SER A CA 1
ATOM 2079 C C . SER A 1 286 ? -5.66 -23.078 11.602 1 96.62 286 SER A C 1
ATOM 2081 O O . SER A 1 286 ? -5.164 -23.125 12.734 1 96.62 286 SER A O 1
ATOM 2083 N N . GLN A 1 287 ? -5.082 -22.391 10.609 1 93.75 287 GLN A N 1
ATOM 2084 C CA . GLN A 1 287 ? -3.979 -21.469 10.836 1 93.75 287 GLN A CA 1
ATOM 2085 C C . GLN A 1 287 ? -4.492 -20.094 11.258 1 93.75 287 GLN A C 1
ATOM 2087 O O . GLN A 1 287 ? -3.725 -19.25 11.734 1 93.75 287 GLN A O 1
ATOM 2092 N N . SER A 1 288 ? -5.738 -19.828 10.953 1 94.75 288 SER A N 1
ATOM 2093 C CA . SER A 1 288 ? -6.422 -18.672 11.539 1 94.75 288 SER A CA 1
ATOM 2094 C C . SER A 1 288 ? -6.973 -19 12.922 1 94.75 288 SER A C 1
ATOM 2096 O O . SER A 1 288 ? -8.117 -19.438 13.055 1 94.75 288 SER A O 1
ATOM 2098 N N . HIS A 1 289 ? -6.234 -18.703 13.93 1 93.81 289 HIS A N 1
ATOM 2099 C CA . HIS A 1 289 ? -6.516 -19.188 15.273 1 93.81 289 HIS A CA 1
ATOM 2100 C C . HIS A 1 289 ? -7.758 -18.516 15.852 1 93.81 289 HIS A C 1
ATOM 2102 O O . HIS A 1 289 ? -7.969 -17.312 15.648 1 93.81 289 HIS A O 1
ATOM 2108 N N . PHE A 1 290 ? -8.516 -19.281 16.594 1 94.31 290 PHE A N 1
ATOM 2109 C CA . PHE A 1 290 ? -9.773 -18.828 17.156 1 94.31 290 PHE A CA 1
ATOM 2110 C C . PHE A 1 290 ? -9.555 -17.594 18.031 1 94.31 290 PHE A C 1
ATOM 2112 O O . PHE A 1 290 ? -10.367 -16.656 18.016 1 94.31 290 PHE A O 1
ATOM 2119 N N . ALA A 1 291 ? -8.398 -17.484 18.688 1 90.44 291 ALA A N 1
ATOM 2120 C CA . ALA A 1 291 ? -8.094 -16.375 19.594 1 90.44 291 ALA A CA 1
ATOM 2121 C C . ALA A 1 291 ? -7.895 -15.07 18.844 1 90.44 291 ALA A C 1
ATOM 2123 O O . ALA A 1 291 ? -8.047 -13.992 19.406 1 90.44 291 ALA A O 1
ATOM 2124 N N . GLU A 1 292 ? -7.613 -15.188 17.547 1 90.56 292 GLU A N 1
ATOM 2125 C CA . GLU A 1 292 ? -7.27 -14 16.766 1 90.56 292 GLU A CA 1
ATOM 2126 C C . GLU A 1 292 ? -8.414 -13.586 15.859 1 90.56 292 GLU A C 1
ATOM 2128 O O . GLU A 1 292 ? -8.289 -12.633 15.086 1 90.56 292 GLU A O 1
ATOM 2133 N N . LEU A 1 293 ? -9.539 -14.219 15.906 1 93.44 293 LEU A N 1
ATOM 2134 C CA . LEU A 1 293 ? -10.641 -13.961 14.984 1 93.44 293 LEU A CA 1
ATOM 2135 C C . LEU A 1 293 ? -11.375 -12.68 15.359 1 93.44 293 LEU A C 1
ATOM 2137 O O . LEU A 1 293 ? -12.039 -12.07 14.516 1 93.44 293 LEU A O 1
ATOM 2141 N N . GLY A 1 294 ? -11.227 -12.281 16.656 1 89.81 294 GLY A N 1
ATOM 2142 C CA . GLY A 1 294 ? -11.969 -11.125 17.125 1 89.81 294 GLY A CA 1
ATOM 2143 C C . GLY A 1 294 ? -13.445 -11.406 17.344 1 89.81 294 GLY A C 1
ATOM 2144 O O . GLY A 1 294 ? -13.898 -12.539 17.141 1 89.81 294 GLY A O 1
ATOM 2145 N N . ARG A 1 295 ? -14.195 -10.453 17.688 1 91.25 295 ARG A N 1
ATOM 2146 C CA . ARG A 1 295 ? -15.609 -10.586 18.047 1 91.25 295 ARG A CA 1
ATOM 2147 C C . ARG A 1 295 ? -16.438 -11.039 16.844 1 91.25 295 ARG A C 1
ATOM 2149 O O . ARG A 1 295 ? -17.156 -12.031 16.922 1 91.25 295 ARG A O 1
ATOM 2156 N N . GLN A 1 296 ? -16.25 -10.305 15.773 1 93.38 296 GLN A N 1
ATOM 2157 C CA . GLN A 1 296 ? -17.062 -10.578 14.594 1 93.38 296 GLN A CA 1
ATOM 2158 C C . GLN A 1 296 ? -16.672 -11.898 13.953 1 93.38 296 GLN A C 1
ATOM 2160 O O . GLN A 1 296 ? -17.531 -12.633 13.453 1 93.38 296 GLN A O 1
ATOM 2165 N N . GLY A 1 297 ? -15.391 -12.211 13.977 1 95.25 297 GLY A N 1
ATOM 2166 C CA . GLY A 1 297 ? -14.93 -13.477 13.438 1 95.25 297 GLY A CA 1
ATOM 2167 C C . GLY A 1 297 ? -15.445 -14.672 14.219 1 95.25 297 GLY A C 1
ATOM 2168 O O . GLY A 1 297 ? -15.852 -15.68 13.625 1 95.25 297 GLY A O 1
ATOM 2169 N N . ARG A 1 298 ? -15.477 -14.586 15.523 1 94.81 298 ARG A N 1
ATOM 2170 C CA . ARG A 1 298 ? -15.992 -15.656 16.375 1 94.81 298 ARG A CA 1
ATOM 2171 C C . ARG A 1 298 ? -17.469 -15.898 16.109 1 94.81 298 ARG A C 1
ATOM 2173 O O . ARG A 1 298 ? -17.906 -17.047 15.984 1 94.81 298 ARG A O 1
ATOM 2180 N N . ARG A 1 299 ? -18.203 -14.812 15.984 1 95.06 299 ARG A N 1
ATOM 2181 C CA . ARG A 1 299 ? -19.609 -14.945 15.656 1 95.06 299 ARG A CA 1
ATOM 2182 C C . ARG A 1 299 ? -19.797 -15.641 14.312 1 95.06 299 ARG A C 1
ATOM 2184 O O . ARG A 1 299 ? -20.625 -16.547 14.18 1 95.06 299 ARG A O 1
ATOM 2191 N N . PHE A 1 300 ? -19.047 -15.234 13.398 1 96.44 300 PHE A N 1
ATOM 2192 C CA . PHE A 1 300 ? -19.141 -15.711 12.023 1 96.44 300 PHE A CA 1
ATOM 2193 C C . PHE A 1 300 ? -18.953 -17.219 11.953 1 96.44 300 PHE A C 1
ATOM 2195 O O . PHE A 1 300 ? -19.75 -17.922 11.352 1 96.44 300 PHE A O 1
ATOM 2202 N N . VAL A 1 301 ? -17.891 -17.719 12.586 1 97.12 301 VAL A N 1
ATOM 2203 C CA . VAL A 1 301 ? -17.531 -19.125 12.445 1 97.12 301 VAL A CA 1
ATOM 2204 C C . VAL A 1 301 ? -18.391 -19.984 13.367 1 97.12 301 VAL A C 1
ATOM 2206 O O . VAL A 1 301 ? -18.672 -21.141 13.07 1 97.12 301 VAL A O 1
ATOM 2209 N N . THR A 1 302 ? -18.875 -19.406 14.43 1 95.31 302 THR A N 1
ATOM 2210 C CA . THR A 1 302 ? -19.688 -20.141 15.391 1 95.31 302 THR A CA 1
ATOM 2211 C C . THR A 1 302 ? -21.109 -20.328 14.859 1 95.31 302 THR A C 1
ATOM 2213 O O . THR A 1 302 ? -21.75 -21.359 15.109 1 95.31 302 THR A O 1
ATOM 2216 N N . ASP A 1 303 ? -21.578 -19.391 14.07 1 95.88 303 ASP A N 1
ATOM 2217 C CA . ASP A 1 303 ? -22.984 -19.375 13.648 1 95.88 303 ASP A CA 1
ATOM 2218 C C . ASP A 1 303 ? -23.172 -20.141 12.344 1 95.88 303 ASP A C 1
ATOM 2220 O O . ASP A 1 303 ? -24.219 -20.062 11.711 1 95.88 303 ASP A O 1
ATOM 2224 N N . VAL A 1 304 ? -22.141 -20.875 11.898 1 97.31 304 VAL A N 1
ATOM 2225 C CA . VAL A 1 304 ? -22.281 -21.703 10.703 1 97.31 304 VAL A CA 1
ATOM 2226 C C . VAL A 1 304 ? -23.422 -22.703 10.898 1 97.31 304 VAL A C 1
ATOM 2228 O O . VAL A 1 304 ? -23.578 -23.266 11.977 1 97.31 304 VAL A O 1
ATOM 2231 N N . LEU A 1 305 ? -24.219 -22.875 9.836 1 97.94 305 LEU A N 1
ATOM 2232 C CA . LEU A 1 305 ? -25.375 -23.75 9.945 1 97.94 305 LEU A CA 1
ATOM 2233 C C . LEU A 1 305 ? -24.969 -25.219 10.023 1 97.94 305 LEU A C 1
ATOM 2235 O O . LEU A 1 305 ? -24.016 -25.625 9.359 1 97.94 305 LEU A O 1
ATOM 2239 N N . ASP A 1 306 ? -25.75 -25.953 10.781 1 95.88 306 ASP A N 1
ATOM 2240 C CA . ASP A 1 306 ? -25.516 -27.391 10.859 1 95.88 306 ASP A CA 1
ATOM 2241 C C . ASP A 1 306 ? -26.281 -28.125 9.75 1 95.88 306 ASP A C 1
ATOM 2243 O O . ASP A 1 306 ? -27.281 -27.609 9.227 1 95.88 306 ASP A O 1
ATOM 2247 N N . ARG A 1 307 ? -25.75 -29.234 9.477 1 96.38 307 ARG A N 1
ATOM 2248 C CA . ARG A 1 307 ? -26.312 -30.094 8.43 1 96.38 307 ARG A CA 1
ATOM 2249 C C . ARG A 1 307 ? -27.766 -30.422 8.734 1 96.38 307 ARG A C 1
ATOM 2251 O O . ARG A 1 307 ? -28.625 -30.422 7.84 1 96.38 307 ARG A O 1
ATOM 2258 N N . GLU A 1 308 ? -28.125 -30.734 9.969 1 97.38 308 GLU A N 1
ATOM 2259 C CA . GLU A 1 308 ? -29.469 -31.141 10.383 1 97.38 308 GLU A CA 1
ATOM 2260 C C . GLU A 1 308 ? -30.469 -30.016 10.109 1 97.38 308 GLU A C 1
ATOM 2262 O O . GLU A 1 308 ? -31.578 -30.281 9.609 1 97.38 308 GLU A O 1
ATOM 2267 N N . LEU A 1 309 ? -30.078 -28.812 10.461 1 98 309 LEU A N 1
ATOM 2268 C CA . LEU A 1 309 ? -30.969 -27.672 10.234 1 98 309 LEU A CA 1
ATOM 2269 C C . LEU A 1 309 ? -31.219 -27.469 8.75 1 98 309 LEU A C 1
ATOM 2271 O O . LEU A 1 309 ? -32.344 -27.188 8.328 1 98 309 LEU A O 1
ATOM 2275 N N . ILE A 1 310 ? -30.188 -27.547 7.91 1 98.62 310 ILE A N 1
ATOM 2276 C CA . ILE A 1 310 ? -30.297 -27.375 6.465 1 98.62 310 ILE A CA 1
ATOM 2277 C C . ILE A 1 310 ? -31.281 -28.391 5.898 1 98.62 310 ILE A C 1
ATOM 2279 O O . ILE A 1 310 ? -32.156 -28.047 5.117 1 98.62 310 ILE A O 1
ATOM 2283 N N . GLU A 1 311 ? -31.172 -29.656 6.383 1 98.38 311 GLU A N 1
ATOM 2284 C CA . GLU A 1 311 ? -32.031 -30.734 5.918 1 98.38 311 GLU A CA 1
ATOM 2285 C C . GLU A 1 311 ? -33.5 -30.484 6.336 1 98.38 311 GLU A C 1
ATOM 2287 O O . GLU A 1 311 ? -34.406 -30.672 5.543 1 98.38 311 GLU A O 1
ATOM 2292 N N . GLN A 1 312 ? -33.625 -30.047 7.512 1 98.19 312 GLN A N 1
ATOM 2293 C CA . GLN A 1 312 ? -34.969 -29.797 8.039 1 98.19 312 GLN A CA 1
ATOM 2294 C C . GLN A 1 312 ? -35.656 -28.672 7.277 1 98.19 312 GLN A C 1
ATOM 2296 O O . GLN A 1 312 ? -36.812 -28.797 6.891 1 98.19 312 GLN A O 1
ATOM 2301 N N . VAL A 1 313 ? -34.969 -27.594 7.059 1 98.56 313 VAL A N 1
ATOM 2302 C CA . VAL A 1 313 ? -35.562 -26.391 6.453 1 98.56 313 VAL A CA 1
ATOM 2303 C C . VAL A 1 313 ? -35.812 -26.641 4.965 1 98.56 313 VAL A C 1
ATOM 2305 O O . VAL A 1 313 ? -36.844 -26.266 4.43 1 98.56 313 VAL A O 1
ATOM 2308 N N . MET A 1 314 ? -34.875 -27.281 4.297 1 98.25 314 MET A N 1
ATOM 2309 C CA . MET A 1 314 ? -34.938 -27.438 2.848 1 98.25 314 MET A CA 1
ATOM 2310 C C . MET A 1 314 ? -35.781 -28.656 2.469 1 98.25 314 MET A C 1
ATOM 2312 O O . MET A 1 314 ? -36.219 -28.781 1.324 1 98.25 314 MET A O 1
ATOM 2316 N N . GLY A 1 315 ? -35.969 -29.594 3.355 1 97.06 315 GLY A N 1
ATOM 2317 C CA . GLY A 1 315 ? -36.781 -30.766 3.107 1 97.06 315 GLY A CA 1
ATOM 2318 C C . GLY A 1 315 ? -36.094 -31.812 2.24 1 97.06 315 GLY A C 1
ATOM 2319 O O . GLY A 1 315 ? -36.75 -32.656 1.631 1 97.06 315 GLY A O 1
ATOM 2320 N N . GLU A 1 316 ? -34.844 -31.688 2.035 1 96.62 316 GLU A N 1
ATOM 2321 C CA . GLU A 1 316 ? -33.969 -32.594 1.294 1 96.62 316 GLU A CA 1
ATOM 2322 C C . GLU A 1 316 ? -32.594 -32.719 1.933 1 96.62 316 GLU A C 1
ATOM 2324 O O . GLU A 1 316 ? -32.219 -31.844 2.717 1 96.62 316 GLU A O 1
ATOM 2329 N N . PRO A 1 317 ? -31.891 -33.844 1.677 1 96.88 317 PRO A N 1
ATOM 2330 C CA . PRO A 1 317 ? -30.578 -34.031 2.299 1 96.88 317 PRO A CA 1
ATOM 2331 C C . PRO A 1 317 ? -29.594 -32.938 1.946 1 96.88 317 PRO A C 1
ATOM 2333 O O . PRO A 1 317 ? -29.562 -32.438 0.81 1 96.88 317 PRO A O 1
ATOM 2336 N N . ALA A 1 318 ? -28.844 -32.531 2.922 1 97.31 318 ALA A N 1
ATOM 2337 C CA . ALA A 1 318 ? -27.75 -31.594 2.686 1 97.31 318 ALA A CA 1
ATOM 2338 C C . ALA A 1 318 ? -26.672 -32.219 1.802 1 97.31 318 ALA A C 1
ATOM 2340 O O . ALA A 1 318 ? -26.438 -33.406 1.855 1 97.31 318 ALA A O 1
ATOM 2341 N N . LEU A 1 319 ? -26.016 -31.453 0.987 1 97.62 319 LEU A N 1
ATOM 2342 C CA . LEU A 1 319 ? -24.984 -31.938 0.075 1 97.62 319 LEU A CA 1
ATOM 2343 C C . LEU A 1 319 ? -23.609 -31.938 0.751 1 97.62 319 LEU A C 1
ATOM 2345 O O . LEU A 1 319 ? -22.766 -32.75 0.418 1 97.62 319 LEU A O 1
ATOM 2349 N N . ASP A 1 320 ? -23.359 -31.016 1.671 1 96.81 320 ASP A N 1
ATOM 2350 C CA . ASP A 1 320 ? -22.094 -30.906 2.391 1 96.81 320 ASP A CA 1
ATOM 2351 C C . ASP A 1 320 ? -22.234 -30 3.607 1 96.81 320 ASP A C 1
ATOM 2353 O O . ASP A 1 320 ? -23.281 -29.391 3.818 1 96.81 320 ASP A O 1
ATOM 2357 N N . ASP A 1 321 ? -21.172 -29.953 4.453 1 97.31 321 ASP A N 1
ATOM 2358 C CA . ASP A 1 321 ? -21.078 -28.969 5.523 1 97.31 321 ASP A CA 1
ATOM 2359 C C . ASP A 1 321 ? -20.547 -27.625 4.996 1 97.31 321 ASP A C 1
ATOM 2361 O O . ASP A 1 321 ? -19.531 -27.578 4.297 1 97.31 321 ASP A O 1
ATOM 2365 N N . PRO A 1 322 ? -21.281 -26.578 5.32 1 98.5 322 PRO A N 1
ATOM 2366 C CA . PRO A 1 322 ? -20.781 -25.297 4.84 1 98.5 322 PRO A CA 1
ATOM 2367 C C . PRO A 1 322 ? -19.391 -24.969 5.359 1 98.5 322 PRO A C 1
ATOM 2369 O O . PRO A 1 322 ? -19.047 -25.297 6.5 1 98.5 322 PRO A O 1
ATOM 2372 N N . VAL A 1 323 ? -18.578 -24.375 4.52 1 98.75 323 VAL A N 1
ATOM 2373 C CA . VAL A 1 323 ? -17.25 -23.891 4.875 1 98.75 323 VAL A CA 1
ATOM 2374 C C . VAL A 1 323 ? -17.312 -22.391 5.199 1 98.75 323 VAL A C 1
ATOM 2376 O O . VAL A 1 323 ? -17.938 -21.625 4.465 1 98.75 323 VAL A O 1
ATOM 2379 N N . ARG A 1 324 ? -16.797 -21.938 6.344 1 98.75 324 ARG A N 1
ATOM 2380 C CA . ARG A 1 324 ? -16.656 -20.516 6.652 1 98.75 324 ARG A CA 1
ATOM 2381 C C . ARG A 1 324 ? -15.219 -20.172 7.004 1 98.75 324 ARG A C 1
ATOM 2383 O O . ARG A 1 324 ? -14.68 -20.656 8 1 98.75 324 ARG A O 1
ATOM 2390 N N . VAL A 1 325 ? -14.609 -19.375 6.199 1 98.75 325 VAL A N 1
ATOM 2391 C CA . VAL A 1 325 ? -13.25 -18.859 6.418 1 98.75 325 VAL A CA 1
ATOM 2392 C C . VAL A 1 325 ? -13.312 -17.406 6.875 1 98.75 325 VAL A C 1
ATOM 2394 O O . VAL A 1 325 ? -13.992 -16.578 6.258 1 98.75 325 VAL A O 1
ATOM 2397 N N . TYR A 1 326 ? -12.641 -17.078 7.992 1 98 326 TYR A N 1
ATOM 2398 C CA . TYR A 1 326 ? -12.547 -15.727 8.516 1 98 326 TYR A CA 1
ATOM 2399 C C . TYR A 1 326 ? -11.141 -15.43 9.023 1 98 326 TYR A C 1
ATOM 2401 O O . TYR A 1 326 ? -10.547 -16.25 9.727 1 98 326 TYR A O 1
ATOM 2409 N N . VAL A 1 327 ? -10.594 -14.32 8.594 1 96.5 327 VAL A N 1
ATOM 2410 C CA . VAL A 1 327 ? -9.305 -13.859 9.102 1 96.5 327 VAL A CA 1
ATOM 2411 C C . VAL A 1 327 ? -9.5 -12.562 9.891 1 96.5 327 VAL A C 1
ATOM 2413 O O . VAL A 1 327 ? -9.977 -11.562 9.344 1 96.5 327 VAL A O 1
ATOM 2416 N N . GLY A 1 328 ? -9.094 -12.562 11.133 1 92.5 328 GLY A N 1
ATOM 2417 C CA . GLY A 1 328 ? -9.273 -11.414 12.016 1 92.5 328 GLY A CA 1
ATOM 2418 C C . GLY A 1 328 ? -8.234 -10.336 11.805 1 92.5 328 GLY A C 1
ATOM 2419 O O . GLY A 1 328 ? -7.191 -10.57 11.195 1 92.5 328 GLY A O 1
ATOM 2420 N N . HIS A 1 329 ? -8.57 -9.172 12.328 1 86.5 329 HIS A N 1
ATOM 2421 C CA . HIS A 1 329 ? -7.707 -8.008 12.188 1 86.5 329 HIS A CA 1
ATOM 2422 C C . HIS A 1 329 ? -6.379 -8.219 12.906 1 86.5 329 HIS A C 1
ATOM 2424 O O . HIS A 1 329 ? -5.348 -7.691 12.484 1 86.5 329 HIS A O 1
ATOM 2430 N N . ASP A 1 330 ? -6.375 -9.023 13.875 1 78 330 ASP A N 1
ATOM 2431 C CA . ASP A 1 330 ? -5.188 -9.203 14.703 1 78 330 ASP A CA 1
ATOM 2432 C C . ASP A 1 330 ? -4.273 -10.281 14.117 1 78 330 ASP A C 1
ATOM 2434 O O . ASP A 1 330 ? -3.168 -10.5 14.617 1 78 330 ASP A O 1
ATOM 2438 N N . ALA A 1 331 ? -4.84 -11.047 13.094 1 71.75 331 ALA A N 1
ATOM 2439 C CA . ALA A 1 331 ? -4.07 -12.102 12.438 1 71.75 331 ALA A CA 1
ATOM 2440 C C . ALA A 1 331 ? -2.889 -11.516 11.664 1 71.75 331 ALA A C 1
ATOM 2442 O O . ALA A 1 331 ? -3.064 -10.625 10.828 1 71.75 331 ALA A O 1
ATOM 2443 N N . GLU A 1 332 ? -1.459 -11.523 12.016 1 61.22 332 GLU A N 1
ATOM 2444 C CA . GLU A 1 332 ? -0.082 -11.484 11.531 1 61.22 332 GLU A CA 1
ATOM 2445 C C . GLU A 1 332 ? 0.246 -10.133 10.906 1 61.22 332 GLU A C 1
ATOM 2447 O O . GLU A 1 332 ? 0.039 -9.938 9.711 1 61.22 332 GLU A O 1
ATOM 2452 N N . PRO A 1 333 ? 0.501 -9.078 11.688 1 60.84 333 PRO A N 1
ATOM 2453 C CA . PRO A 1 333 ? 0.635 -7.699 11.211 1 60.84 333 PRO A CA 1
ATOM 2454 C C . PRO A 1 333 ? 1.846 -7.5 10.305 1 60.84 333 PRO A C 1
ATOM 2456 O O . PRO A 1 333 ? 2.242 -6.363 10.039 1 60.84 333 PRO A O 1
ATOM 2459 N N . LEU A 1 334 ? 2.453 -8.664 9.766 1 60.34 334 LEU A N 1
ATOM 2460 C CA . LEU A 1 334 ? 3.824 -8.312 9.414 1 60.34 334 LEU A CA 1
ATOM 2461 C C . LEU A 1 334 ? 3.867 -7.547 8.094 1 60.34 334 LEU A C 1
ATOM 2463 O O . LEU A 1 334 ? 4.691 -6.648 7.918 1 60.34 334 LEU A O 1
ATOM 2467 N N . TYR A 1 335 ? 2.975 -7.871 7.141 1 67.88 335 TYR A N 1
ATOM 2468 C CA . TYR A 1 335 ? 2.973 -7.172 5.863 1 67.88 335 TYR A CA 1
ATOM 2469 C C . TYR A 1 335 ? 1.568 -7.113 5.277 1 67.88 335 TYR A C 1
ATOM 2471 O O . TYR A 1 335 ? 0.697 -7.898 5.652 1 67.88 335 TYR A O 1
ATOM 2479 N N . PRO A 1 336 ? 1.328 -6.199 4.371 1 65.81 336 PRO A N 1
ATOM 2480 C CA . PRO A 1 336 ? -0.005 -5.82 3.9 1 65.81 336 PRO A CA 1
ATOM 2481 C C . PRO A 1 336 ? -0.78 -6.996 3.309 1 65.81 336 PRO A C 1
ATOM 2483 O O . PRO A 1 336 ? -2.006 -7.055 3.432 1 65.81 336 PRO A O 1
ATOM 2486 N N . THR A 1 337 ? -0.058 -8.016 2.793 1 79.56 337 THR A N 1
ATOM 2487 C CA . THR A 1 337 ? -0.745 -9.102 2.096 1 79.56 337 THR A CA 1
ATOM 2488 C C . THR A 1 337 ? -1.006 -10.273 3.037 1 79.56 337 THR A C 1
ATOM 2490 O O . THR A 1 337 ? -1.736 -11.203 2.691 1 79.56 337 THR A O 1
ATOM 2493 N N . ALA A 1 338 ? -0.598 -10.195 4.246 1 86.81 338 ALA A N 1
ATOM 2494 C CA . ALA A 1 338 ? -0.513 -11.359 5.125 1 86.81 338 ALA A CA 1
ATOM 2495 C C . ALA A 1 338 ? -1.897 -11.938 5.402 1 86.81 338 ALA A C 1
ATOM 2497 O O . ALA A 1 338 ? -2.088 -13.156 5.359 1 86.81 338 ALA A O 1
ATOM 2498 N N . ARG A 1 339 ? -2.85 -11.102 5.598 1 93 339 ARG A N 1
ATOM 2499 C CA . ARG A 1 339 ? -4.18 -11.594 5.941 1 93 339 ARG A CA 1
ATOM 2500 C C . ARG A 1 339 ? -4.848 -12.258 4.742 1 93 339 ARG A C 1
ATOM 2502 O O . ARG A 1 339 ? -5.527 -13.273 4.887 1 93 339 ARG A O 1
ATOM 2509 N N . ALA A 1 340 ? -4.672 -11.68 3.576 1 93.81 340 ALA A N 1
ATOM 2510 C CA . ALA A 1 340 ? -5.207 -12.305 2.369 1 93.81 340 ALA A CA 1
ATOM 2511 C C . ALA A 1 340 ? -4.555 -13.656 2.111 1 93.81 340 ALA A C 1
ATOM 2513 O O . ALA A 1 340 ? -5.223 -14.609 1.699 1 93.81 340 ALA A O 1
ATOM 2514 N N . GLU A 1 341 ? -3.246 -13.766 2.35 1 94 341 GLU A N 1
ATOM 2515 C CA . GLU A 1 341 ? -2.533 -15.023 2.184 1 94 341 GLU A CA 1
ATOM 2516 C C . GLU A 1 341 ? -3.059 -16.094 3.146 1 94 341 GLU A C 1
ATOM 2518 O O . GLU A 1 341 ? -3.217 -17.25 2.77 1 94 341 GLU A O 1
ATOM 2523 N N . LEU A 1 342 ? -3.314 -15.633 4.367 1 95.12 342 LEU A N 1
ATOM 2524 C CA . LEU A 1 342 ? -3.871 -16.547 5.355 1 95.12 342 LEU A CA 1
ATOM 2525 C C . LEU A 1 342 ? -5.254 -17.031 4.93 1 95.12 342 LEU A C 1
ATOM 2527 O O . LEU A 1 342 ? -5.582 -18.219 5.102 1 95.12 342 LEU A O 1
ATOM 2531 N N . ALA A 1 343 ? -6.047 -16.141 4.398 1 97.44 343 ALA A N 1
ATOM 2532 C CA . ALA A 1 343 ? -7.363 -16.516 3.9 1 97.44 343 ALA A CA 1
ATOM 2533 C C . ALA A 1 343 ? -7.254 -17.562 2.803 1 97.44 343 ALA A C 1
ATOM 2535 O O . ALA A 1 343 ? -8.008 -18.547 2.793 1 97.44 343 ALA A O 1
ATOM 2536 N N . LEU A 1 344 ? -6.328 -17.375 1.886 1 97.44 344 LEU A N 1
ATOM 2537 C CA . LEU A 1 344 ? -6.125 -18.328 0.793 1 97.44 344 LEU A CA 1
ATOM 2538 C C . LEU A 1 344 ? -5.672 -19.672 1.324 1 97.44 344 LEU A C 1
ATOM 2540 O O . LEU A 1 344 ? -6.09 -20.719 0.818 1 97.44 344 LEU A O 1
ATOM 2544 N N . GLU A 1 345 ? -4.848 -19.688 2.377 1 95.94 345 GLU A N 1
ATOM 2545 C CA . GLU A 1 345 ? -4.43 -20.922 3.027 1 95.94 345 GLU A CA 1
ATOM 2546 C C . GLU A 1 345 ? -5.621 -21.656 3.641 1 95.94 345 GLU A C 1
ATOM 2548 O O . GLU A 1 345 ? -5.75 -22.875 3.506 1 95.94 345 GLU A O 1
ATOM 2553 N N . GLU A 1 346 ? -6.473 -20.875 4.25 1 97.69 346 GLU A N 1
ATOM 2554 C CA . GLU A 1 346 ? -7.645 -21.453 4.887 1 97.69 346 GLU A CA 1
ATOM 2555 C C . GLU A 1 346 ? -8.617 -22.016 3.85 1 97.69 346 GLU A C 1
ATOM 2557 O O . GLU A 1 346 ? -9.266 -23.031 4.078 1 97.69 346 GLU A O 1
ATOM 2562 N N . LEU A 1 347 ? -8.758 -21.312 2.75 1 98.44 347 LEU A N 1
ATOM 2563 C CA . LEU A 1 347 ? -9.609 -21.812 1.678 1 98.44 347 LEU A CA 1
ATOM 2564 C C . LEU A 1 347 ? -9.125 -23.156 1.177 1 98.44 347 LEU A C 1
ATOM 2566 O O . LEU A 1 347 ? -9.922 -24.062 0.916 1 98.44 347 LEU A O 1
ATOM 2570 N N . GLU A 1 348 ? -7.785 -23.344 1.062 1 96.5 348 GLU A N 1
ATOM 2571 C CA . GLU A 1 348 ? -7.203 -24.625 0.661 1 96.5 348 GLU A CA 1
ATOM 2572 C C . GLU A 1 348 ? -7.438 -25.688 1.722 1 96.5 348 GLU A C 1
ATOM 2574 O O . GLU A 1 348 ? -7.914 -26.781 1.413 1 96.5 348 GLU A O 1
ATOM 2579 N N . ARG A 1 349 ? -7.211 -25.344 2.92 1 96.75 349 ARG A N 1
ATOM 2580 C CA . ARG A 1 349 ? -7.266 -26.297 4.023 1 96.75 349 ARG A CA 1
ATOM 2581 C C . ARG A 1 349 ? -8.68 -26.844 4.207 1 96.75 349 ARG A C 1
ATOM 2583 O O . ARG A 1 349 ? -8.867 -28.016 4.492 1 96.75 349 ARG A O 1
ATOM 2590 N N . THR A 1 350 ? -9.695 -26.016 3.98 1 98.25 350 THR A N 1
ATOM 2591 C CA . THR A 1 350 ? -11.07 -26.344 4.312 1 98.25 350 THR A CA 1
ATOM 2592 C C . THR A 1 350 ? -11.766 -27.031 3.135 1 98.25 350 THR A C 1
ATOM 2594 O O . THR A 1 350 ? -12.914 -27.453 3.244 1 98.25 350 THR A O 1
ATOM 2597 N N . GLY A 1 351 ? -11.117 -27.047 1.97 1 96.94 351 GLY A N 1
ATOM 2598 C CA . GLY A 1 351 ? -11.727 -27.641 0.789 1 96.94 351 GLY A CA 1
ATOM 2599 C C . GLY A 1 351 ? -12.727 -26.734 0.103 1 96.94 351 GLY A C 1
ATOM 2600 O O . GLY A 1 351 ? -13.664 -27.203 -0.542 1 96.94 351 GLY A O 1
ATOM 2601 N N . ALA A 1 352 ? -12.547 -25.5 0.268 1 98.38 352 ALA A N 1
ATOM 2602 C CA . ALA A 1 352 ? -13.469 -24.5 -0.274 1 98.38 352 ALA A CA 1
ATOM 2603 C C . ALA A 1 352 ? -13.594 -24.641 -1.788 1 98.38 352 ALA A C 1
ATOM 2605 O O . ALA A 1 352 ? -14.68 -24.453 -2.346 1 98.38 352 ALA A O 1
ATOM 2606 N N . TYR A 1 353 ? -12.57 -25.047 -2.51 1 97.75 353 TYR A N 1
ATOM 2607 C CA . TYR A 1 353 ? -12.547 -25.062 -3.969 1 97.75 353 TYR A CA 1
ATOM 2608 C C . TYR A 1 353 ? -13.305 -26.281 -4.508 1 97.75 353 TYR A C 1
ATOM 2610 O O . TYR A 1 353 ? -13.586 -26.359 -5.707 1 97.75 353 TYR A O 1
ATOM 2618 N N . ASP A 1 354 ? -13.648 -27.188 -3.65 1 96.81 354 ASP A N 1
ATOM 2619 C CA . ASP A 1 354 ? -14.391 -28.375 -4.047 1 96.81 354 ASP A CA 1
ATOM 2620 C C . ASP A 1 354 ? -15.898 -28.156 -3.891 1 96.81 354 ASP A C 1
ATOM 2622 O O . ASP A 1 354 ? -16.703 -29.031 -4.242 1 96.81 354 ASP A O 1
ATOM 2626 N N . ARG A 1 355 ? -16.281 -27.031 -3.367 1 98.25 355 ARG A N 1
ATOM 2627 C CA . ARG A 1 355 ? -17.703 -26.703 -3.215 1 98.25 355 ARG A CA 1
ATOM 2628 C C . ARG A 1 355 ? -18.281 -26.172 -4.523 1 98.25 355 ARG A C 1
ATOM 2630 O O . ARG A 1 355 ? -17.547 -25.703 -5.391 1 98.25 355 ARG A O 1
ATOM 2637 N N . ARG A 1 356 ? -19.531 -26.266 -4.637 1 98.25 356 ARG A N 1
ATOM 2638 C CA . ARG A 1 356 ? -20.219 -25.766 -5.824 1 98.25 356 ARG A CA 1
ATOM 2639 C C . ARG A 1 356 ? -20.172 -24.234 -5.883 1 98.25 356 ARG A C 1
ATOM 2641 O O . ARG A 1 356 ? -20.062 -23.656 -6.965 1 98.25 356 ARG A O 1
ATOM 2648 N N . PHE A 1 357 ? -20.328 -23.625 -4.711 1 98.75 357 PHE A N 1
ATOM 2649 C CA . PHE A 1 357 ? -20.344 -22.172 -4.645 1 98.75 357 PHE A CA 1
ATOM 2650 C C . PHE A 1 357 ? -19.203 -21.656 -3.766 1 98.75 357 PHE A C 1
ATOM 2652 O O . PHE A 1 357 ? -18.922 -22.234 -2.715 1 98.75 357 PHE A O 1
ATOM 2659 N N . LEU A 1 358 ? -18.469 -20.703 -4.195 1 98.88 358 LEU A N 1
ATOM 2660 C CA . LEU A 1 358 ? -17.484 -19.953 -3.426 1 98.88 358 LEU A CA 1
ATOM 2661 C C . LEU A 1 358 ? -17.891 -18.484 -3.285 1 98.88 358 LEU A C 1
ATOM 2663 O O . LEU A 1 358 ? -17.859 -17.734 -4.262 1 98.88 358 LEU A O 1
ATOM 2667 N N . LEU A 1 359 ? -18.328 -18.125 -2.109 1 98.94 359 LEU A N 1
ATOM 2668 C CA . LEU A 1 359 ? -18.812 -16.781 -1.817 1 98.94 359 LEU A CA 1
ATOM 2669 C C . LEU A 1 359 ? -17.75 -15.945 -1.117 1 98.94 359 LEU A C 1
ATOM 2671 O O . LEU A 1 359 ? -17.453 -16.172 0.055 1 98.94 359 LEU A O 1
ATOM 2675 N N . LEU A 1 360 ? -17.172 -15.023 -1.838 1 98.88 360 LEU A N 1
ATOM 2676 C CA . LEU A 1 360 ? -16.188 -14.109 -1.289 1 98.88 360 LEU A CA 1
ATOM 2677 C C . LEU A 1 360 ? -16.844 -12.812 -0.821 1 98.88 360 LEU A C 1
ATOM 2679 O O . LEU A 1 360 ? -17.453 -12.102 -1.617 1 98.88 360 LEU A O 1
ATOM 2683 N N . THR A 1 361 ? -16.641 -12.477 0.464 1 98.44 361 THR A N 1
ATOM 2684 C CA . THR A 1 361 ? -17.375 -11.375 1.071 1 98.44 361 THR A CA 1
ATOM 2685 C C . THR A 1 361 ? -16.406 -10.336 1.649 1 98.44 361 THR A C 1
ATOM 2687 O O . THR A 1 361 ? -15.398 -10.695 2.264 1 98.44 361 THR A O 1
ATOM 2690 N N . SER A 1 362 ? -16.672 -9.102 1.408 1 97.06 362 SER A N 1
ATOM 2691 C CA . SER A 1 362 ? -16 -8.023 2.131 1 97.06 362 SER A CA 1
ATOM 2692 C C . SER A 1 362 ? -16.844 -7.531 3.301 1 97.06 362 SER A C 1
ATOM 2694 O O . SER A 1 362 ? -18 -7.145 3.119 1 97.06 362 SER A O 1
ATOM 2696 N N . PRO A 1 363 ? -16.312 -7.547 4.465 1 96 363 PRO A N 1
ATOM 2697 C CA . PRO A 1 363 ? -17.109 -7.172 5.641 1 96 363 PRO A CA 1
ATOM 2698 C C . PRO A 1 363 ? -17.219 -5.656 5.816 1 96 363 PRO A C 1
ATOM 2700 O O . PRO A 1 363 ? -16.609 -4.898 5.062 1 96 363 PRO A O 1
ATOM 2703 N N . THR A 1 364 ? -17.984 -5.262 6.777 1 92.75 364 THR A N 1
ATOM 2704 C CA . THR A 1 364 ? -18.094 -3.852 7.137 1 92.75 364 THR A CA 1
ATOM 2705 C C . THR A 1 364 ? -16.859 -3.396 7.906 1 92.75 364 THR A C 1
ATOM 2707 O O . THR A 1 364 ? -15.898 -4.156 8.055 1 92.75 364 THR A O 1
ATOM 2710 N N . GLY A 1 365 ? -16.922 -2.182 8.398 1 87.5 365 GLY A N 1
ATOM 2711 C CA . GLY A 1 365 ? -15.766 -1.604 9.07 1 87.5 365 GLY A CA 1
ATOM 2712 C C . GLY A 1 365 ? -15.398 -2.334 10.344 1 87.5 365 GLY A C 1
ATOM 2713 O O . GLY A 1 365 ? -14.219 -2.379 10.727 1 87.5 365 GLY A O 1
ATOM 2714 N N . THR A 1 366 ? -16.359 -3.012 10.984 1 87.44 366 THR A N 1
ATOM 2715 C CA . THR A 1 366 ? -16.125 -3.725 12.234 1 87.44 366 THR A CA 1
ATOM 2716 C C . THR A 1 366 ? -15.68 -5.16 11.953 1 87.44 366 THR A C 1
ATOM 2718 O O . THR A 1 366 ? -15.266 -5.875 12.875 1 87.44 366 THR A O 1
ATOM 2721 N N . GLY A 1 367 ? -15.836 -5.582 10.766 1 92.31 367 GLY A N 1
ATOM 2722 C CA . GLY A 1 367 ? -15.609 -6.973 10.422 1 92.31 367 GLY A CA 1
ATOM 2723 C C . GLY A 1 367 ? -16.875 -7.793 10.359 1 92.31 367 GLY A C 1
ATOM 2724 O O . GLY A 1 367 ? -16.828 -9.008 10.148 1 92.31 367 GLY A O 1
ATOM 2725 N N . TRP A 1 368 ? -18 -7.133 10.484 1 93 368 TRP A N 1
ATOM 2726 C CA . TRP A 1 368 ? -19.297 -7.781 10.516 1 93 368 TRP A CA 1
ATOM 2727 C C . TRP A 1 368 ? -19.719 -8.242 9.125 1 93 368 TRP A C 1
ATOM 2729 O O . TRP A 1 368 ? -19.531 -7.516 8.141 1 93 368 TRP A O 1
ATOM 2739 N N . VAL A 1 369 ? -20.188 -9.469 9.031 1 95.5 369 VAL A N 1
ATOM 2740 C CA . VAL A 1 369 ? -20.828 -10.008 7.832 1 95.5 369 VAL A CA 1
ATOM 2741 C C . VAL A 1 369 ? -22.281 -10.359 8.133 1 95.5 369 VAL A C 1
ATOM 2743 O O . VAL A 1 369 ? -22.578 -11.008 9.141 1 95.5 369 VAL A O 1
ATOM 2746 N N . ASP A 1 370 ? -23.188 -9.898 7.301 1 95.88 370 ASP A N 1
ATOM 2747 C CA . ASP A 1 370 ? -24.609 -10.141 7.496 1 95.88 370 ASP A CA 1
ATOM 2748 C C . ASP A 1 370 ? -24.922 -11.633 7.52 1 95.88 370 ASP A C 1
ATOM 2750 O O . ASP A 1 370 ? -24.859 -12.305 6.488 1 95.88 370 ASP A O 1
ATOM 2754 N N . GLN A 1 371 ? -25.328 -12.117 8.656 1 96.56 371 GLN A N 1
ATOM 2755 C CA . GLN A 1 371 ? -25.594 -13.547 8.812 1 96.56 371 GLN A CA 1
ATOM 2756 C C . GLN A 1 371 ? -26.828 -13.969 8.016 1 96.56 371 GLN A C 1
ATOM 2758 O O . GLN A 1 371 ? -26.906 -15.102 7.547 1 96.56 371 GLN A O 1
ATOM 2763 N N . THR A 1 372 ? -27.734 -13.055 7.879 1 97.38 372 THR A N 1
ATOM 2764 C CA . THR A 1 372 ? -28.953 -13.367 7.117 1 97.38 372 THR A CA 1
ATOM 2765 C C . THR A 1 372 ? -28.594 -13.758 5.684 1 97.38 372 THR A C 1
ATOM 2767 O O . THR A 1 372 ? -29.188 -14.688 5.129 1 97.38 372 THR A O 1
ATOM 2770 N N . LEU A 1 373 ? -27.656 -13.062 5.117 1 97.75 373 LEU A N 1
ATOM 2771 C CA . LEU A 1 373 ? -27.203 -13.367 3.766 1 97.75 373 LEU A CA 1
ATOM 2772 C C . LEU A 1 373 ? -26.469 -14.711 3.725 1 97.75 373 LEU A C 1
ATOM 2774 O O . LEU A 1 373 ? -26.766 -15.555 2.877 1 97.75 373 LEU A O 1
ATOM 2778 N N . VAL A 1 374 ? -25.547 -14.922 4.605 1 98.44 374 VAL A N 1
ATOM 2779 C CA . VAL A 1 374 ? -24.703 -16.109 4.605 1 98.44 374 VAL A CA 1
ATOM 2780 C C . VAL A 1 374 ? -25.562 -17.344 4.852 1 98.44 374 VAL A C 1
ATOM 2782 O O . VAL A 1 374 ? -25.438 -18.344 4.137 1 98.44 374 VAL A O 1
ATOM 2785 N N . GLU A 1 375 ? -26.469 -17.266 5.801 1 98.75 375 GLU A N 1
ATOM 2786 C CA . GLU A 1 375 ? -27.312 -18.391 6.168 1 98.75 375 GLU A CA 1
ATOM 2787 C C . GLU A 1 375 ? -28.312 -18.703 5.059 1 98.75 375 GLU A C 1
ATOM 2789 O O . GLU A 1 375 ? -28.609 -19.875 4.793 1 98.75 375 GLU A O 1
ATOM 2794 N N . SER A 1 376 ? -28.859 -17.672 4.422 1 98.69 376 SER A N 1
ATOM 2795 C CA . SER A 1 376 ? -29.719 -17.906 3.264 1 98.69 376 SER A CA 1
ATOM 2796 C C . SER A 1 376 ? -28.984 -18.688 2.182 1 98.69 376 SER A C 1
ATOM 2798 O O . SER A 1 376 ? -29.5 -19.656 1.641 1 98.69 376 SER A O 1
ATOM 2800 N N . ALA A 1 377 ? -27.766 -18.281 1.881 1 98.81 377 ALA A N 1
ATOM 2801 C CA . ALA A 1 377 ? -26.953 -18.922 0.844 1 98.81 377 ALA A CA 1
ATOM 2802 C C . ALA A 1 377 ? -26.641 -20.359 1.219 1 98.81 377 ALA A C 1
ATOM 2804 O O . ALA A 1 377 ? -26.656 -21.25 0.365 1 98.81 377 ALA A O 1
ATOM 2805 N N . GLU A 1 378 ? -26.312 -20.594 2.492 1 98.81 378 GLU A N 1
ATOM 2806 C CA . GLU A 1 378 ? -26.016 -21.938 2.971 1 98.81 378 GLU A CA 1
ATOM 2807 C C . GLU A 1 378 ? -27.234 -22.844 2.826 1 98.81 378 GLU A C 1
ATOM 2809 O O . GLU A 1 378 ? -27.094 -24.016 2.436 1 98.81 378 GLU A O 1
ATOM 2814 N N . LEU A 1 379 ? -28.406 -22.328 3.158 1 98.81 379 LEU A N 1
ATOM 2815 C CA . LEU A 1 379 ? -29.625 -23.094 3.006 1 98.81 379 LEU A CA 1
ATOM 2816 C C . LEU A 1 379 ? -29.891 -23.422 1.538 1 98.81 379 LEU A C 1
ATOM 2818 O O . LEU A 1 379 ? -30.062 -24.594 1.174 1 98.81 379 LEU A O 1
ATOM 2822 N N . PHE A 1 380 ? -29.844 -22.438 0.683 1 98.75 380 PHE A N 1
ATOM 2823 C CA . PHE A 1 380 ? -30.156 -22.625 -0.729 1 98.75 380 PHE A CA 1
ATOM 2824 C C . PHE A 1 380 ? -29.141 -23.547 -1.391 1 98.75 380 PHE A C 1
ATOM 2826 O O . PHE A 1 380 ? -29.484 -24.297 -2.299 1 98.75 380 PHE A O 1
ATOM 2833 N N . ALA A 1 381 ? -27.875 -23.547 -0.938 1 98.75 381 ALA A N 1
ATOM 2834 C CA . ALA A 1 381 ? -26.812 -24.375 -1.498 1 98.75 381 ALA A CA 1
ATOM 2835 C C . ALA A 1 381 ? -26.828 -25.781 -0.901 1 98.75 381 ALA A C 1
ATOM 2837 O O . ALA A 1 381 ? -26.031 -26.641 -1.28 1 98.75 381 ALA A O 1
ATOM 2838 N N . ARG A 1 382 ? -27.734 -26.031 0.07 1 98.56 382 ARG A N 1
ATOM 2839 C CA . ARG A 1 382 ? -27.781 -27.297 0.808 1 98.56 382 ARG A CA 1
ATOM 2840 C C . ARG A 1 382 ? -26.438 -27.609 1.445 1 98.56 382 ARG A C 1
ATOM 2842 O O . ARG A 1 382 ? -25.984 -28.75 1.436 1 98.56 382 ARG A O 1
ATOM 2849 N N . GLY A 1 383 ? -25.734 -26.547 1.832 1 98.62 383 GLY A N 1
ATOM 2850 C CA . GLY A 1 383 ? -24.469 -26.672 2.547 1 98.62 383 GLY A CA 1
ATOM 2851 C C . GLY A 1 383 ? -23.266 -26.703 1.63 1 98.62 383 GLY A C 1
ATOM 2852 O O . GLY A 1 383 ? -22.125 -26.562 2.086 1 98.62 383 GLY A O 1
ATOM 2853 N N . ASP A 1 384 ? -23.406 -26.859 0.315 1 98.69 384 ASP A N 1
ATOM 2854 C CA . ASP A 1 384 ? -22.312 -26.984 -0.642 1 98.69 384 ASP A CA 1
ATOM 2855 C C . ASP A 1 384 ? -21.781 -25.609 -1.049 1 98.69 384 ASP A C 1
ATOM 2857 O O . ASP A 1 384 ? -21.812 -25.25 -2.229 1 98.69 384 ASP A O 1
ATOM 2861 N N . ILE A 1 385 ? -21.297 -24.906 -0.071 1 98.81 385 ILE A N 1
ATOM 2862 C CA . ILE A 1 385 ? -20.844 -23.531 -0.275 1 98.81 385 ILE A CA 1
ATOM 2863 C C . ILE A 1 385 ? -19.703 -23.219 0.69 1 98.81 385 ILE A C 1
ATOM 2865 O O . ILE A 1 385 ? -19.672 -23.734 1.809 1 98.81 385 ILE A O 1
ATOM 2869 N N . ALA A 1 386 ? -18.734 -22.5 0.232 1 98.88 386 ALA A N 1
ATOM 2870 C CA . ALA A 1 386 ? -17.688 -21.906 1.059 1 98.88 386 ALA A CA 1
ATOM 2871 C C . ALA A 1 386 ? -17.766 -20.391 1.055 1 98.88 386 ALA A C 1
ATOM 2873 O O . ALA A 1 386 ? -17.906 -19.766 -0.005 1 98.88 386 ALA A O 1
ATOM 2874 N N . THR A 1 387 ? -17.75 -19.781 2.234 1 98.88 387 THR A N 1
ATOM 2875 C CA . THR A 1 387 ? -17.781 -18.328 2.375 1 98.88 387 THR A CA 1
ATOM 2876 C C . THR A 1 387 ? -16.516 -17.812 3.041 1 98.88 387 THR A C 1
ATOM 2878 O O . THR A 1 387 ? -16.031 -18.406 4.004 1 98.88 387 THR A O 1
ATOM 2881 N N . CYS A 1 388 ? -15.961 -16.734 2.514 1 98.81 388 CYS A N 1
ATOM 2882 C CA . CYS A 1 388 ? -14.703 -16.203 3.02 1 98.81 388 CYS A CA 1
ATOM 2883 C C . CYS A 1 388 ? -14.805 -14.703 3.279 1 98.81 388 CYS A C 1
ATOM 2885 O O . CYS A 1 388 ? -15.359 -13.961 2.465 1 98.81 388 CYS A O 1
ATOM 2887 N N . ALA A 1 389 ? -14.258 -14.25 4.441 1 98.12 389 ALA A N 1
ATOM 2888 C CA . ALA A 1 389 ? -14.188 -12.836 4.781 1 98.12 389 ALA A CA 1
ATOM 2889 C C . ALA A 1 389 ? -12.867 -12.492 5.457 1 98.12 389 ALA A C 1
ATOM 2891 O O . ALA A 1 389 ? -12.336 -13.289 6.238 1 98.12 389 ALA A O 1
ATOM 2892 N N . ILE A 1 390 ? -12.336 -11.305 5.152 1 96.62 390 ILE A N 1
ATOM 2893 C CA . ILE A 1 390 ? -11.125 -10.789 5.781 1 96.62 390 ILE A CA 1
ATOM 2894 C C . ILE A 1 390 ? -11.43 -9.461 6.465 1 96.62 390 ILE A C 1
ATOM 2896 O O . ILE A 1 390 ? -11.812 -8.492 5.809 1 96.62 390 ILE A O 1
ATOM 2900 N N . GLN A 1 391 ? -11.219 -9.391 7.75 1 93.62 391 GLN A N 1
ATOM 2901 C CA . GLN A 1 391 ? -11.445 -8.164 8.508 1 93.62 391 GLN A CA 1
ATOM 2902 C C . GLN A 1 391 ? -10.375 -7.121 8.211 1 93.62 391 GLN A C 1
ATOM 2904 O O . GLN A 1 391 ? -9.195 -7.449 8.109 1 93.62 391 GLN A O 1
ATOM 2909 N N . TYR A 1 392 ? -10.742 -5.855 8.07 1 89.44 392 TYR A N 1
ATOM 2910 C CA . TYR A 1 392 ? -9.758 -4.824 7.762 1 89.44 392 TYR A CA 1
ATOM 2911 C C . TYR A 1 392 ? -9.859 -3.66 8.742 1 89.44 392 TYR A C 1
ATOM 2913 O O . TYR A 1 392 ? -9.156 -2.656 8.602 1 89.44 392 TYR A O 1
ATOM 2921 N N . GLY A 1 393 ? -10.742 -3.773 9.672 1 82.56 393 GLY A N 1
ATOM 2922 C CA . GLY A 1 393 ? -10.883 -2.738 10.68 1 82.56 393 GLY A CA 1
ATOM 2923 C C . GLY A 1 393 ? -11.664 -3.197 11.898 1 82.56 393 GLY A C 1
ATOM 2924 O O . GLY A 1 393 ? -12.18 -4.316 11.93 1 82.56 393 GLY A O 1
ATOM 2925 N N . ARG A 1 394 ? -11.711 -2.303 12.953 1 81.06 394 ARG A N 1
ATOM 2926 C CA . ARG A 1 394 ? -12.422 -2.619 14.188 1 81.06 394 ARG A CA 1
ATOM 2927 C C . ARG A 1 394 ? -13.43 -1.524 14.539 1 81.06 394 ARG A C 1
ATOM 2929 O O . ARG A 1 394 ? -13.938 -1.479 15.664 1 81.06 394 ARG A O 1
ATOM 2936 N N . HIS A 1 395 ? -13.617 -0.705 13.602 1 78.5 395 HIS A N 1
ATOM 2937 C CA . HIS A 1 395 ? -14.461 0.452 13.891 1 78.5 395 HIS A CA 1
ATOM 2938 C C . HIS A 1 395 ? -15.75 0.412 13.078 1 78.5 395 HIS A C 1
ATOM 2940 O O . HIS A 1 395 ? -15.781 -0.155 11.984 1 78.5 395 HIS A O 1
ATOM 2946 N N . PRO A 1 396 ? -16.734 1.055 13.719 1 75 396 PRO A N 1
ATOM 2947 C CA . PRO A 1 396 ? -17.953 1.165 12.914 1 75 396 PRO A CA 1
ATOM 2948 C C . PRO A 1 396 ? -17.734 1.921 11.609 1 75 396 PRO A C 1
ATOM 2950 O O . PRO A 1 396 ? -16.781 2.686 11.484 1 75 396 PRO A O 1
ATOM 2953 N N . SER A 1 397 ? -18.516 1.748 10.703 1 71.31 397 SER A N 1
ATOM 2954 C CA . SER A 1 397 ? -18.359 2.168 9.32 1 71.31 397 SER A CA 1
ATOM 2955 C C . SER A 1 397 ? -18.109 3.672 9.219 1 71.31 397 SER A C 1
ATOM 2957 O O . SER A 1 397 ? -17.297 4.125 8.422 1 71.31 397 SER A O 1
ATOM 2959 N N . TYR A 1 398 ? -18.859 4.383 10.055 1 68.38 398 TYR A N 1
ATOM 2960 C CA . TYR A 1 398 ? -18.75 5.828 9.93 1 68.38 398 TYR A CA 1
ATOM 2961 C C . TYR A 1 398 ? -17.391 6.312 10.414 1 68.38 398 TYR A C 1
ATOM 2963 O O . TYR A 1 398 ? -16.953 7.414 10.078 1 68.38 398 TYR A O 1
ATOM 2971 N N . LEU A 1 399 ? -16.703 5.414 11.164 1 68 399 LEU A N 1
ATOM 2972 C CA . LEU A 1 399 ? -15.375 5.746 11.664 1 68 399 LEU A CA 1
ATOM 2973 C C . LEU A 1 399 ? -14.305 4.961 10.922 1 68 399 LEU A C 1
ATOM 2975 O O . LEU A 1 399 ? -13.109 5.102 11.211 1 68 399 LEU A O 1
ATOM 2979 N N . ALA A 1 400 ? -14.734 4.207 9.891 1 70.69 400 ALA A N 1
ATOM 2980 C CA . ALA A 1 400 ? -13.781 3.291 9.273 1 70.69 400 ALA A CA 1
ATOM 2981 C C . ALA A 1 400 ? -13.484 3.697 7.832 1 70.69 400 ALA A C 1
ATOM 2983 O O . ALA A 1 400 ? -12.922 2.914 7.062 1 70.69 400 ALA A O 1
ATOM 2984 N N . LEU A 1 401 ? -13.852 4.879 7.484 1 74.5 401 LEU A N 1
ATOM 2985 C CA . LEU A 1 401 ? -13.703 5.316 6.102 1 74.5 401 LEU A CA 1
ATOM 2986 C C . LEU A 1 401 ? -12.227 5.344 5.699 1 74.5 401 LEU A C 1
ATOM 2988 O O . LEU A 1 401 ? -11.898 5.082 4.539 1 74.5 401 LEU A O 1
ATOM 2992 N N . GLN A 1 402 ? -11.383 5.535 6.68 1 72.44 402 GLN A N 1
ATOM 2993 C CA . GLN A 1 402 ? -9.953 5.609 6.395 1 72.44 402 GLN A CA 1
ATOM 2994 C C . GLN A 1 402 ? -9.383 4.23 6.062 1 72.44 402 GLN A C 1
ATOM 2996 O O . GLN A 1 402 ? -8.281 4.121 5.52 1 72.44 402 GLN A O 1
ATOM 3001 N N . ASN A 1 403 ? -10.195 3.209 6.348 1 79.75 403 ASN A N 1
ATOM 3002 C CA . ASN A 1 403 ? -9.695 1.854 6.148 1 79.75 403 ASN A CA 1
ATOM 3003 C C . ASN A 1 403 ? -10.148 1.281 4.809 1 79.75 403 ASN A C 1
ATOM 3005 O O . ASN A 1 403 ? -9.773 0.166 4.445 1 79.75 403 ASN A O 1
ATOM 3009 N N . ILE A 1 404 ? -10.922 2.008 4.035 1 86.06 404 ILE A N 1
ATOM 3010 C CA . ILE A 1 404 ? -11.484 1.533 2.773 1 86.06 404 ILE A CA 1
ATOM 3011 C C . ILE A 1 404 ? -10.359 1.098 1.838 1 86.06 404 ILE A C 1
ATOM 3013 O O . ILE A 1 404 ? -10.438 0.034 1.219 1 86.06 404 ILE A O 1
ATOM 3017 N N . PRO A 1 405 ? -9.227 1.883 1.789 1 86.12 405 PRO A N 1
ATOM 3018 C CA . PRO A 1 405 ? -8.148 1.424 0.906 1 86.12 405 PRO A CA 1
ATOM 3019 C C . PRO A 1 405 ? -7.59 0.066 1.319 1 86.12 405 PRO A C 1
ATOM 3021 O O . PRO A 1 405 ? -7.293 -0.771 0.462 1 86.12 405 PRO A O 1
ATOM 3024 N N . LEU A 1 406 ? -7.453 -0.14 2.57 1 86.69 406 LEU A N 1
ATOM 3025 C CA . LEU A 1 406 ? -6.957 -1.424 3.051 1 86.69 406 LEU A CA 1
ATOM 3026 C C . LEU A 1 406 ? -7.938 -2.545 2.723 1 86.69 406 LEU A C 1
ATOM 3028 O O . LEU A 1 406 ? -7.531 -3.613 2.26 1 86.69 406 LEU A O 1
ATOM 3032 N N . GLY A 1 407 ? -9.219 -2.318 2.988 1 91.31 407 GLY A N 1
ATOM 3033 C CA . GLY A 1 407 ? -10.234 -3.305 2.646 1 91.31 407 GLY A CA 1
ATOM 3034 C C . GLY A 1 407 ? -10.25 -3.658 1.172 1 91.31 407 GLY A C 1
ATOM 3035 O O . GLY A 1 407 ? -10.312 -4.832 0.809 1 91.31 407 GLY A O 1
ATOM 3036 N N . ARG A 1 408 ? -10.172 -2.674 0.355 1 91.75 408 ARG A N 1
ATOM 3037 C CA . ARG A 1 408 ? -10.141 -2.861 -1.092 1 91.75 408 ARG A CA 1
ATOM 3038 C C . ARG A 1 408 ? -8.922 -3.682 -1.511 1 91.75 408 ARG A C 1
ATOM 3040 O O . ARG A 1 408 ? -9.039 -4.621 -2.299 1 91.75 408 ARG A O 1
ATOM 3047 N N . SER A 1 409 ? -7.766 -3.336 -0.943 1 89.62 409 SER A N 1
ATOM 3048 C CA . SER A 1 409 ? -6.523 -4.016 -1.291 1 89.62 409 SER A CA 1
ATOM 3049 C C . SER A 1 409 ? -6.562 -5.484 -0.88 1 89.62 409 SER A C 1
ATOM 3051 O O . SER A 1 409 ? -6.188 -6.363 -1.659 1 89.62 409 SER A O 1
ATOM 3053 N N . GLN A 1 410 ? -7.02 -5.762 0.303 1 91.62 410 GLN A N 1
ATOM 3054 C CA . GLN A 1 410 ? -7.102 -7.137 0.792 1 91.62 410 GLN A CA 1
ATOM 3055 C C . GLN A 1 410 ? -8.062 -7.965 -0.055 1 91.62 410 GLN A C 1
ATOM 3057 O O . GLN A 1 410 ? -7.77 -9.109 -0.394 1 91.62 410 GLN A O 1
ATOM 3062 N N . PHE A 1 411 ? -9.141 -7.348 -0.357 1 96 411 PHE A N 1
ATOM 3063 C CA . PHE A 1 411 ? -10.133 -8.055 -1.151 1 96 411 PHE A CA 1
ATOM 3064 C C . PHE A 1 411 ? -9.617 -8.32 -2.559 1 96 411 PHE A C 1
ATOM 3066 O O . PHE A 1 411 ? -9.867 -9.391 -3.129 1 96 411 PHE A O 1
ATOM 3073 N N . ARG A 1 412 ? -8.922 -7.383 -3.109 1 94 412 ARG A N 1
ATOM 3074 C CA . ARG A 1 412 ? -8.32 -7.551 -4.43 1 94 412 ARG A CA 1
ATOM 3075 C C . ARG A 1 412 ? -7.344 -8.727 -4.438 1 94 412 ARG A C 1
ATOM 3077 O O . ARG A 1 412 ? -7.359 -9.547 -5.355 1 94 412 ARG A O 1
ATOM 3084 N N . ILE A 1 413 ? -6.473 -8.797 -3.455 1 94.06 413 ILE A N 1
ATOM 3085 C CA . ILE A 1 413 ? -5.477 -9.859 -3.365 1 94.06 413 ILE A CA 1
ATOM 3086 C C . ILE A 1 413 ? -6.176 -11.211 -3.197 1 94.06 413 ILE A C 1
ATOM 3088 O O . ILE A 1 413 ? -5.738 -12.219 -3.762 1 94.06 413 ILE A O 1
ATOM 3092 N N . LEU A 1 414 ? -7.254 -11.227 -2.398 1 96.94 414 LEU A N 1
ATOM 3093 C CA . LEU A 1 414 ? -8.047 -12.445 -2.254 1 96.94 414 LEU A CA 1
ATOM 3094 C C . LEU A 1 414 ? -8.594 -12.898 -3.602 1 96.94 414 LEU A C 1
ATOM 3096 O O . LEU A 1 414 ? -8.438 -14.07 -3.975 1 96.94 414 LEU A O 1
ATOM 3100 N N . LEU A 1 415 ? -9.195 -11.977 -4.355 1 97.38 415 LEU A N 1
ATOM 3101 C CA . LEU A 1 415 ? -9.758 -12.297 -5.66 1 97.38 415 LEU A CA 1
ATOM 3102 C C . LEU A 1 415 ? -8.672 -12.789 -6.613 1 97.38 415 LEU A C 1
ATOM 3104 O O . LEU A 1 415 ? -8.883 -13.758 -7.352 1 97.38 415 LEU A O 1
ATOM 3108 N N . LEU A 1 416 ? -7.535 -12.117 -6.562 1 95.31 416 LEU A N 1
ATOM 3109 C CA . LEU A 1 416 ? -6.426 -12.5 -7.43 1 95.31 416 LEU A CA 1
ATOM 3110 C C . LEU A 1 416 ? -5.949 -13.914 -7.117 1 95.31 416 LEU A C 1
ATOM 3112 O O . LEU A 1 416 ? -5.73 -14.711 -8.031 1 95.31 416 LEU A O 1
ATOM 3116 N N . GLY A 1 417 ? -5.766 -14.195 -5.824 1 96.62 417 GLY A N 1
ATOM 3117 C CA . GLY A 1 417 ? -5.348 -15.531 -5.418 1 96.62 417 GLY A CA 1
ATOM 3118 C C . GLY A 1 417 ? -6.312 -16.625 -5.859 1 96.62 417 GLY A C 1
ATOM 3119 O O . GLY A 1 417 ? -5.895 -17.656 -6.359 1 96.62 417 GLY A O 1
ATOM 3120 N N . VAL A 1 418 ? -7.59 -16.344 -5.676 1 98.31 418 VAL A N 1
ATOM 3121 C CA . VAL A 1 418 ? -8.617 -17.312 -6.066 1 98.31 418 VAL A CA 1
ATOM 3122 C C . VAL A 1 418 ? -8.602 -17.5 -7.582 1 98.31 418 VAL A C 1
ATOM 3124 O O . VAL A 1 418 ? -8.664 -18.625 -8.07 1 98.31 418 VAL A O 1
ATOM 3127 N N . ARG A 1 419 ? -8.508 -16.422 -8.336 1 97 419 ARG A N 1
ATOM 3128 C CA . ARG A 1 419 ? -8.453 -16.484 -9.789 1 97 419 ARG A CA 1
ATOM 3129 C C . ARG A 1 419 ? -7.301 -17.359 -10.258 1 97 419 ARG A C 1
ATOM 3131 O O . ARG A 1 419 ? -7.488 -18.25 -11.102 1 97 419 ARG A O 1
ATOM 3138 N N . GLU A 1 420 ? -6.105 -17.109 -9.742 1 96.81 420 GLU A N 1
ATOM 3139 C CA . GLU A 1 420 ? -4.934 -17.859 -10.18 1 96.81 420 GLU A CA 1
ATOM 3140 C C . GLU A 1 420 ? -5.062 -19.328 -9.828 1 96.81 420 GLU A C 1
ATOM 3142 O O . GLU A 1 420 ? -4.723 -20.203 -10.633 1 96.81 420 GLU A O 1
ATOM 3147 N N . ARG A 1 421 ? -5.609 -19.625 -8.617 1 97.12 421 ARG A N 1
ATOM 3148 C CA . ARG A 1 421 ? -5.828 -21 -8.195 1 97.12 421 ARG A CA 1
ATOM 3149 C C . ARG A 1 421 ? -6.781 -21.719 -9.141 1 97.12 421 ARG A C 1
ATOM 3151 O O . ARG A 1 421 ? -6.559 -22.891 -9.492 1 97.12 421 ARG A O 1
ATOM 3158 N N . LEU A 1 422 ? -7.801 -21.078 -9.602 1 97.44 422 LEU A N 1
ATOM 3159 C CA . LEU A 1 422 ? -8.859 -21.703 -10.391 1 97.44 422 LEU A CA 1
ATOM 3160 C C . LEU A 1 422 ? -8.469 -21.781 -11.859 1 97.44 422 LEU A C 1
ATOM 3162 O O . LEU A 1 422 ? -9.062 -22.547 -12.633 1 97.44 422 LEU A O 1
ATOM 3166 N N . ARG A 1 423 ? -7.438 -21.031 -12.273 1 94.19 423 ARG A N 1
ATOM 3167 C CA . ARG A 1 423 ? -6.98 -21.062 -13.656 1 94.19 423 ARG A CA 1
ATOM 3168 C C . ARG A 1 423 ? -6.434 -22.438 -14.016 1 94.19 423 ARG A C 1
ATOM 3170 O O . ARG A 1 423 ? -6.465 -22.844 -15.188 1 94.19 423 ARG A O 1
ATOM 3177 N N . ALA A 1 424 ? -5.949 -23.156 -13.039 1 92.25 424 ALA A N 1
ATOM 3178 C CA . ALA A 1 424 ? -5.383 -24.469 -13.289 1 92.25 424 ALA A CA 1
ATOM 3179 C C . ALA A 1 424 ? -6.457 -25.562 -13.195 1 92.25 424 ALA A C 1
ATOM 3181 O O . ALA A 1 424 ? -6.18 -26.734 -13.43 1 92.25 424 ALA A O 1
ATOM 3182 N N . VAL A 1 425 ? -7.734 -25.172 -12.82 1 94.31 425 VAL A N 1
ATOM 3183 C CA . VAL A 1 425 ? -8.852 -26.109 -12.672 1 94.31 425 VAL A CA 1
ATOM 3184 C C . VAL A 1 425 ? -9.719 -26.062 -13.93 1 94.31 425 VAL A C 1
ATOM 3186 O O . VAL A 1 425 ? -10.07 -25 -14.422 1 94.31 425 VAL A O 1
ATOM 3189 N N . PRO A 1 426 ? -10.008 -27.234 -14.477 1 94.19 426 PRO A N 1
ATOM 3190 C CA . PRO A 1 426 ? -10.922 -27.219 -15.625 1 94.19 426 PRO A CA 1
ATOM 3191 C C . PRO A 1 426 ? -12.211 -26.453 -15.344 1 94.19 426 PRO A C 1
ATOM 3193 O O . PRO A 1 426 ? -12.758 -26.531 -14.242 1 94.19 426 PRO A O 1
ATOM 3196 N N . PRO A 1 427 ? -12.68 -25.703 -16.281 1 93.69 427 PRO A N 1
ATOM 3197 C CA . PRO A 1 427 ? -13.836 -24.828 -16.078 1 93.69 427 PRO A CA 1
ATOM 3198 C C . PRO A 1 427 ? -15.047 -25.578 -15.508 1 93.69 427 PRO A C 1
ATOM 3200 O O . PRO A 1 427 ? -15.781 -25.031 -14.68 1 93.69 427 PRO A O 1
ATOM 3203 N N . GLU A 1 428 ? -15.25 -26.859 -15.844 1 94.12 428 GLU A N 1
ATOM 3204 C CA . GLU A 1 428 ? -16.422 -27.625 -15.43 1 94.12 428 GLU A CA 1
ATOM 3205 C C . GLU A 1 428 ? -16.328 -28.016 -13.953 1 94.12 428 GLU A C 1
ATOM 3207 O O . GLU A 1 428 ? -17.328 -28.406 -13.344 1 94.12 428 GLU A O 1
ATOM 3212 N N . GLN A 1 429 ? -15.133 -27.938 -13.422 1 95.38 429 GLN A N 1
ATOM 3213 C CA . GLN A 1 429 ? -14.906 -28.344 -12.047 1 95.38 429 GLN A CA 1
ATOM 3214 C C . GLN A 1 429 ? -14.75 -27.141 -11.125 1 95.38 429 GLN A C 1
ATOM 3216 O O . GLN A 1 429 ? -14.578 -27.297 -9.914 1 95.38 429 GLN A O 1
ATOM 3221 N N . ARG A 1 430 ? -14.828 -25.984 -11.695 1 97.38 430 ARG A N 1
ATOM 3222 C CA . ARG A 1 430 ? -14.648 -24.781 -10.906 1 97.38 430 ARG A CA 1
ATOM 3223 C C . ARG A 1 430 ? -15.906 -24.438 -10.125 1 97.38 430 ARG A C 1
ATOM 3225 O O . ARG A 1 430 ? -17.016 -24.641 -10.617 1 97.38 430 ARG A O 1
ATOM 3232 N N . PRO A 1 431 ? -15.758 -23.969 -8.914 1 98.25 431 PRO A N 1
ATOM 3233 C CA . PRO A 1 431 ? -16.938 -23.406 -8.234 1 98.25 431 PRO A CA 1
ATOM 3234 C C . PRO A 1 431 ? -17.453 -22.141 -8.922 1 98.25 431 PRO A C 1
ATOM 3236 O O . PRO A 1 431 ? -16.734 -21.484 -9.664 1 98.25 431 PRO A O 1
ATOM 3239 N N . THR A 1 432 ? -18.797 -21.906 -8.742 1 98.5 432 THR A N 1
ATOM 3240 C CA . THR A 1 432 ? -19.328 -20.594 -9.086 1 98.5 432 THR A CA 1
ATOM 3241 C C . THR A 1 432 ? -18.844 -19.547 -8.094 1 98.5 432 THR A C 1
ATOM 3243 O O . THR A 1 432 ? -19.125 -19.625 -6.898 1 98.5 432 THR A O 1
ATOM 3246 N N . VAL A 1 433 ? -18.062 -18.594 -8.539 1 98.75 433 VAL A N 1
ATOM 3247 C CA . VAL A 1 433 ? -17.453 -17.594 -7.66 1 98.75 433 VAL A CA 1
ATOM 3248 C C . VAL A 1 433 ? -18.406 -16.406 -7.488 1 98.75 433 VAL A C 1
ATOM 3250 O O . VAL A 1 433 ? -18.734 -15.719 -8.461 1 98.75 433 VAL A O 1
ATOM 3253 N N . LEU A 1 434 ? -18.828 -16.172 -6.297 1 98.88 434 LEU A N 1
ATOM 3254 C CA . LEU A 1 434 ? -19.797 -15.125 -5.953 1 98.88 434 LEU A CA 1
ATOM 3255 C C . LEU A 1 434 ? -19.156 -14.078 -5.055 1 98.88 434 LEU A C 1
ATOM 3257 O O . LEU A 1 434 ? -18.234 -14.383 -4.281 1 98.88 434 LEU A O 1
ATOM 3261 N N . VAL A 1 435 ? -19.594 -12.828 -5.184 1 98.75 435 VAL A N 1
ATOM 3262 C CA . VAL A 1 435 ? -19.062 -11.734 -4.371 1 98.75 435 VAL A CA 1
ATOM 3263 C C . VAL A 1 435 ? -20.203 -11.055 -3.625 1 98.75 435 VAL A C 1
ATOM 3265 O O . VAL A 1 435 ? -21.281 -10.812 -4.191 1 98.75 435 VAL A O 1
ATOM 3268 N N . PHE A 1 436 ? -19.953 -10.789 -2.359 1 98.38 436 PHE A N 1
ATOM 3269 C CA . PHE A 1 436 ? -20.922 -10.078 -1.545 1 98.38 436 PHE A CA 1
ATOM 3270 C C . PHE A 1 436 ? -20.266 -8.938 -0.782 1 98.38 436 PHE A C 1
ATOM 3272 O O . PHE A 1 436 ? -19.109 -9.039 -0.374 1 98.38 436 PHE A O 1
ATOM 3279 N N . GLY A 1 437 ? -21.062 -7.887 -0.555 1 97.62 437 GLY A N 1
ATOM 3280 C CA . GLY A 1 437 ? -20.734 -6.805 0.364 1 97.62 437 GLY A CA 1
ATOM 3281 C C . GLY A 1 437 ? -21.953 -5.996 0.777 1 97.62 437 GLY A C 1
ATOM 3282 O O . GLY A 1 437 ? -22.844 -5.758 -0.033 1 97.62 437 GLY A O 1
ATOM 3283 N N . GLU A 1 438 ? -21.922 -5.594 1.965 1 96.19 438 GLU A N 1
ATOM 3284 C CA . GLU A 1 438 ? -22.969 -4.73 2.504 1 96.19 438 GLU A CA 1
ATOM 3285 C C . GLU A 1 438 ? -22.375 -3.463 3.115 1 96.19 438 GLU A C 1
ATOM 3287 O O . GLU A 1 438 ? -21.328 -3.508 3.754 1 96.19 438 GLU A O 1
ATOM 3292 N N . SER A 1 439 ? -22.969 -2.373 2.811 1 94.31 439 SER A N 1
ATOM 3293 C CA . SER A 1 439 ? -22.516 -1.091 3.336 1 94.31 439 SER A CA 1
ATOM 3294 C C . SER A 1 439 ? -21.062 -0.814 2.936 1 94.31 439 SER A C 1
ATOM 3296 O O . SER A 1 439 ? -20.734 -0.835 1.749 1 94.31 439 SER A O 1
ATOM 3298 N N . LEU A 1 440 ? -20.172 -0.705 3.982 1 92.56 440 LEU A N 1
ATOM 3299 C CA . LEU A 1 440 ? -18.781 -0.462 3.645 1 92.56 440 LEU A CA 1
ATOM 3300 C C . LEU A 1 440 ? -18.172 -1.662 2.92 1 92.56 440 LEU A C 1
ATOM 3302 O O . LEU A 1 440 ? -17.281 -1.505 2.084 1 92.56 440 LEU A O 1
ATOM 3306 N N . GLY A 1 441 ? -18.672 -2.834 3.189 1 95.88 441 GLY A N 1
ATOM 3307 C CA . GLY A 1 441 ? -18.219 -4.016 2.465 1 95.88 441 GLY A CA 1
ATOM 3308 C C . GLY A 1 441 ? -18.562 -3.971 0.987 1 95.88 441 GLY A C 1
ATOM 3309 O O . GLY A 1 441 ? -17.766 -4.398 0.149 1 95.88 441 GLY A O 1
ATOM 3310 N N . ALA A 1 442 ? -19.75 -3.465 0.736 1 96.06 442 ALA A N 1
ATOM 3311 C CA . ALA A 1 442 ? -20.141 -3.287 -0.662 1 96.06 442 ALA A CA 1
ATOM 3312 C C . ALA A 1 442 ? -19.219 -2.285 -1.359 1 96.06 442 ALA A C 1
ATOM 3314 O O . ALA A 1 442 ? -18.844 -2.477 -2.52 1 96.06 442 ALA A O 1
ATOM 3315 N N . TRP A 1 443 ? -18.875 -1.241 -0.629 1 93.56 443 TRP A N 1
ATOM 3316 C CA . TRP A 1 443 ? -17.984 -0.227 -1.166 1 93.56 443 TRP A CA 1
ATOM 3317 C C . TRP A 1 443 ? -16.609 -0.824 -1.484 1 93.56 443 TRP A C 1
ATOM 3319 O O . TRP A 1 443 ? -16.125 -0.714 -2.613 1 93.56 443 TRP A O 1
ATOM 3329 N N . THR A 1 444 ? -16.031 -1.553 -0.559 1 94 444 THR A N 1
ATOM 3330 C CA . THR A 1 444 ? -14.695 -2.107 -0.738 1 94 444 THR A CA 1
ATOM 3331 C C . THR A 1 444 ? -14.695 -3.174 -1.83 1 94 444 THR A C 1
ATOM 3333 O O . THR A 1 444 ? -13.758 -3.25 -2.629 1 94 444 THR A O 1
ATOM 3336 N N . ALA A 1 445 ? -15.727 -3.963 -1.901 1 96.25 445 ALA A N 1
ATOM 3337 C CA . ALA A 1 445 ? -15.805 -5.035 -2.891 1 96.25 445 ALA A CA 1
ATOM 3338 C C . ALA A 1 445 ? -15.984 -4.469 -4.297 1 96.25 445 ALA A C 1
ATOM 3340 O O . ALA A 1 445 ? -15.297 -4.887 -5.234 1 96.25 445 ALA A O 1
ATOM 3341 N N . SER A 1 446 ? -16.875 -3.506 -4.441 1 93.94 446 SER A N 1
ATOM 3342 C CA . SER A 1 446 ? -17.156 -2.951 -5.762 1 93.94 446 SER A CA 1
ATOM 3343 C C . SER A 1 446 ? -15.984 -2.117 -6.27 1 93.94 446 SER A C 1
ATOM 3345 O O . SER A 1 446 ? -15.695 -2.104 -7.469 1 93.94 446 SER A O 1
ATOM 3347 N N . ASP A 1 447 ? -15.266 -1.469 -5.359 1 90.69 447 ASP A N 1
ATOM 3348 C CA . ASP A 1 447 ? -14.156 -0.584 -5.707 1 90.69 447 ASP A CA 1
ATOM 3349 C C . ASP A 1 447 ? -13.016 -1.36 -6.363 1 90.69 447 ASP A C 1
ATOM 3351 O O . ASP A 1 447 ? -12.164 -0.774 -7.031 1 90.69 447 ASP A O 1
ATOM 3355 N N . VAL A 1 448 ? -12.945 -2.633 -6.137 1 91.5 448 VAL A N 1
ATOM 3356 C CA . VAL A 1 448 ? -11.875 -3.438 -6.723 1 91.5 448 VAL A CA 1
ATOM 3357 C C . VAL A 1 448 ? -11.961 -3.389 -8.242 1 91.5 448 VAL A C 1
ATOM 3359 O O . VAL A 1 448 ? -10.945 -3.43 -8.93 1 91.5 448 VAL A O 1
ATOM 3362 N N . ILE A 1 449 ? -13.203 -3.23 -8.828 1 90.12 449 ILE A N 1
ATOM 3363 C CA . ILE A 1 449 ? -13.367 -3.266 -10.281 1 90.12 449 ILE A CA 1
ATOM 3364 C C . ILE A 1 449 ? -13.82 -1.897 -10.781 1 90.12 449 ILE A C 1
ATOM 3366 O O . ILE A 1 449 ? -14.445 -1.794 -11.844 1 90.12 449 ILE A O 1
ATOM 3370 N N . MET A 1 450 ? -13.547 -0.9 -10.008 1 85.25 450 MET A N 1
ATOM 3371 C CA . MET A 1 450 ? -14.047 0.434 -10.328 1 85.25 450 MET A CA 1
ATOM 3372 C C . MET A 1 450 ? -13.477 0.937 -11.648 1 85.25 450 MET A C 1
ATOM 3374 O O . MET A 1 450 ? -14.125 1.703 -12.359 1 85.25 450 MET A O 1
ATOM 3378 N N . HIS A 1 451 ? -12.297 0.496 -12.031 1 80.44 451 HIS A N 1
ATOM 3379 C CA . HIS A 1 451 ? -11.656 0.983 -13.25 1 80.44 451 HIS A CA 1
ATOM 3380 C C . HIS A 1 451 ? -11.945 0.064 -14.43 1 80.44 451 HIS A C 1
ATOM 3382 O O . HIS A 1 451 ? -11.727 0.442 -15.586 1 80.44 451 HIS A O 1
ATOM 3388 N N . LEU A 1 452 ? -12.477 -1.093 -14.164 1 85.12 452 LEU A N 1
ATOM 3389 C CA . LEU A 1 452 ? -12.711 -2.08 -15.219 1 85.12 452 LEU A CA 1
ATOM 3390 C C . LEU A 1 452 ? -14.203 -2.24 -15.484 1 85.12 452 LEU A C 1
ATOM 3392 O O . LEU A 1 452 ? -14.602 -2.658 -16.578 1 85.12 452 LEU A O 1
ATOM 3396 N N . GLY A 1 453 ? -15 -1.873 -14.5 1 88.69 453 GLY A N 1
ATOM 3397 C CA . GLY A 1 453 ? -16.422 -2.162 -14.609 1 88.69 453 GLY A CA 1
ATOM 3398 C C . GLY A 1 453 ? -16.719 -3.648 -14.609 1 88.69 453 GLY A C 1
ATOM 3399 O O . GLY A 1 453 ? -16.141 -4.41 -13.844 1 88.69 453 GLY A O 1
ATOM 3400 N N . ILE A 1 454 ? -17.641 -4.07 -15.43 1 91.5 454 ILE A N 1
ATOM 3401 C CA . ILE A 1 454 ? -18.109 -5.449 -15.445 1 91.5 454 ILE A CA 1
ATOM 3402 C C . ILE A 1 454 ? -17.031 -6.355 -16.031 1 91.5 454 ILE A C 1
ATOM 3404 O O . ILE A 1 454 ? -16.969 -7.547 -15.711 1 91.5 454 ILE A O 1
ATOM 3408 N N . SER A 1 455 ? -16.141 -5.777 -16.844 1 92.69 455 SER A N 1
ATOM 3409 C CA . SER A 1 455 ? -15.023 -6.566 -17.344 1 92.69 455 SER A CA 1
ATOM 3410 C C . SER A 1 455 ? -14.117 -7.02 -16.219 1 92.69 455 SER A C 1
ATOM 3412 O O . SER A 1 455 ? -13.352 -7.977 -16.359 1 92.69 455 SER A O 1
ATOM 3414 N N . GLY A 1 456 ? -14.211 -6.324 -15.117 1 93.31 456 GLY A N 1
ATOM 3415 C CA . GLY A 1 456 ? -13.492 -6.75 -13.93 1 93.31 456 GLY A CA 1
ATOM 3416 C C . GLY A 1 456 ? -13.953 -8.102 -13.406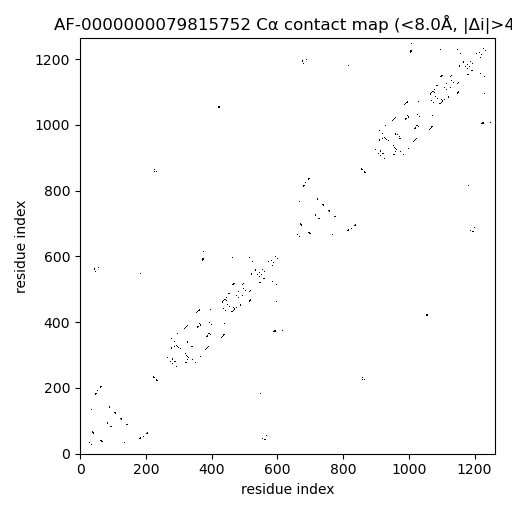 1 93.31 456 GLY A C 1
ATOM 3417 O O . GLY A 1 456 ? -13.172 -8.836 -12.797 1 93.31 456 GLY A O 1
ATOM 3418 N N . PHE A 1 457 ? -15.227 -8.438 -13.633 1 96.31 457 PHE A N 1
ATOM 3419 C CA . PHE A 1 457 ? -15.727 -9.758 -13.273 1 96.31 457 PHE A CA 1
ATOM 3420 C C . PHE A 1 457 ? -15 -10.852 -14.047 1 96.31 457 PHE A C 1
ATOM 3422 O O . PHE A 1 457 ? -14.57 -11.852 -13.469 1 96.31 457 PHE A O 1
ATOM 3429 N N . ASP A 1 458 ? -14.766 -10.602 -15.289 1 95.5 458 ASP A N 1
ATOM 3430 C CA . ASP A 1 458 ? -14.047 -11.555 -16.125 1 95.5 458 ASP A CA 1
ATOM 3431 C C . ASP A 1 458 ? -12.57 -11.633 -15.734 1 95.5 458 ASP A C 1
ATOM 3433 O O . ASP A 1 458 ? -11.992 -12.727 -15.695 1 95.5 458 ASP A O 1
ATOM 3437 N N . HIS A 1 459 ? -12.078 -10.477 -15.414 1 93.81 459 HIS A N 1
ATOM 3438 C CA . HIS A 1 459 ? -10.664 -10.406 -15.047 1 93.81 459 HIS A CA 1
ATOM 3439 C C . HIS A 1 459 ? -10.383 -11.219 -13.789 1 93.81 459 HIS A C 1
ATOM 3441 O O . HIS A 1 459 ? -9.398 -11.953 -13.727 1 93.81 459 HIS A O 1
ATOM 3447 N N . TYR A 1 460 ? -11.234 -11.195 -12.805 1 96.12 460 TYR A N 1
ATOM 3448 C CA . TYR A 1 460 ? -10.984 -11.844 -11.523 1 96.12 460 TYR A CA 1
ATOM 3449 C C . TYR A 1 460 ? -11.727 -13.172 -11.43 1 96.12 460 TYR A C 1
ATOM 3451 O O . TYR A 1 460 ? -11.633 -13.883 -10.43 1 96.12 460 TYR A O 1
ATOM 3459 N N . GLY A 1 461 ? -12.508 -13.531 -12.445 1 96.69 461 GLY A N 1
ATOM 3460 C CA . GLY A 1 461 ? -13.242 -14.789 -12.445 1 96.69 461 GLY A CA 1
ATOM 3461 C C . GLY A 1 461 ? -14.461 -14.773 -11.539 1 96.69 461 GLY A C 1
ATOM 3462 O O . GLY A 1 461 ? -14.75 -15.758 -10.859 1 96.69 461 GLY A O 1
ATOM 3463 N N . ILE A 1 462 ? -15.148 -13.641 -11.453 1 98.12 462 ILE A N 1
ATOM 3464 C CA . ILE A 1 462 ? -16.359 -13.492 -10.656 1 98.12 462 ILE A CA 1
ATOM 3465 C C . ILE A 1 462 ? -17.578 -13.805 -11.516 1 98.12 462 ILE A C 1
ATOM 3467 O O . ILE A 1 462 ? -17.75 -13.258 -12.609 1 98.12 462 ILE A O 1
ATOM 3471 N N . ASP A 1 463 ? -18.406 -14.617 -11.055 1 98.12 463 ASP A N 1
ATOM 3472 C CA . ASP A 1 463 ? -19.594 -14.969 -11.812 1 98.12 463 ASP A CA 1
ATOM 3473 C C . ASP A 1 463 ? -20.734 -13.977 -11.539 1 98.12 463 ASP A C 1
ATOM 3475 O O . ASP A 1 463 ? -21.375 -13.5 -12.477 1 98.12 463 ASP A O 1
ATOM 3479 N N . ARG A 1 464 ? -21 -13.695 -10.289 1 98.12 464 ARG A N 1
ATOM 3480 C CA . ARG A 1 464 ? -22.078 -12.797 -9.914 1 98.12 464 ARG A CA 1
ATOM 3481 C C . ARG A 1 464 ? -21.766 -12.07 -8.609 1 98.12 464 ARG A C 1
ATOM 3483 O O . ARG A 1 464 ? -20.969 -12.555 -7.801 1 98.12 464 ARG A O 1
ATOM 3490 N N . ALA A 1 465 ? -22.375 -10.898 -8.414 1 98.25 465 ALA A N 1
ATOM 3491 C CA . ALA A 1 465 ? -22.172 -10.141 -7.18 1 98.25 465 ALA A CA 1
ATOM 3492 C C . ALA A 1 465 ? -23.5 -9.586 -6.66 1 98.25 465 ALA A C 1
ATOM 3494 O O . ALA A 1 465 ? -24.406 -9.273 -7.445 1 98.25 465 ALA A O 1
ATOM 3495 N N . LEU A 1 466 ? -23.625 -9.523 -5.395 1 98.5 466 LEU A N 1
ATOM 3496 C CA . LEU A 1 466 ? -24.703 -8.852 -4.691 1 98.5 466 LEU A CA 1
ATOM 3497 C C . LEU A 1 466 ? -24.156 -7.793 -3.736 1 98.5 466 LEU A C 1
ATOM 3499 O O . LEU A 1 466 ? -23.453 -8.125 -2.779 1 98.5 466 LEU A O 1
ATOM 3503 N N . TRP A 1 467 ? -24.453 -6.555 -4.012 1 97.12 467 TRP A N 1
ATOM 3504 C CA . TRP A 1 467 ? -24.078 -5.441 -3.146 1 97.12 467 TRP A CA 1
ATOM 3505 C C . TRP A 1 467 ? -25.297 -4.809 -2.506 1 97.12 467 TRP A C 1
ATOM 3507 O O . TRP A 1 467 ? -26.219 -4.371 -3.205 1 97.12 467 TRP A O 1
ATOM 3517 N N . VAL A 1 468 ? -25.266 -4.746 -1.204 1 97.12 468 VAL A N 1
ATOM 3518 C CA . VAL A 1 468 ? -26.422 -4.293 -0.445 1 97.12 468 VAL A CA 1
ATOM 3519 C C . VAL A 1 468 ? -26.078 -3.006 0.299 1 97.12 468 VAL A C 1
ATOM 3521 O O . VAL A 1 468 ? -25.047 -2.916 0.956 1 97.12 468 VAL A O 1
ATOM 3524 N N . GLY A 1 469 ? -26.984 -2.016 0.145 1 95.19 469 GLY A N 1
ATOM 3525 C CA . GLY A 1 469 ? -26.766 -0.754 0.833 1 95.19 469 GLY A CA 1
ATOM 3526 C C . GLY A 1 469 ? -25.484 -0.067 0.423 1 95.19 469 GLY A C 1
ATOM 3527 O O . GLY A 1 469 ? -24.734 0.419 1.272 1 95.19 469 GLY A O 1
ATOM 3528 N N . LEU A 1 470 ? -25.156 -0.12 -0.804 1 94.12 470 LEU A N 1
ATOM 3529 C CA . LEU A 1 470 ? -23.938 0.503 -1.335 1 94.12 470 LEU A CA 1
ATOM 3530 C C . LEU A 1 470 ? -23.969 2.01 -1.1 1 94.12 470 LEU A C 1
ATOM 3532 O O . LEU A 1 470 ? -24.844 2.711 -1.604 1 94.12 470 LEU A O 1
ATOM 3536 N N . PRO A 1 471 ? -22.984 2.496 -0.357 1 92.06 471 PRO A N 1
ATOM 3537 C CA . PRO A 1 471 ? -22.969 3.93 -0.057 1 92.06 471 PRO A CA 1
ATOM 3538 C C . PRO A 1 471 ? -22.828 4.793 -1.309 1 92.06 471 PRO A C 1
ATOM 3540 O O . PRO A 1 471 ? -22.141 4.414 -2.252 1 92.06 471 PRO A O 1
ATOM 3543 N N . TRP A 1 472 ? -23.422 5.949 -1.268 1 88.5 472 TRP A N 1
ATOM 3544 C CA . TRP A 1 472 ? -23.391 6.898 -2.373 1 88.5 472 TRP A CA 1
ATOM 3545 C C . TRP A 1 472 ? -21.953 7.344 -2.648 1 88.5 472 TRP A C 1
ATOM 3547 O O . TRP A 1 472 ? -21.594 7.629 -3.795 1 88.5 472 TRP A O 1
ATOM 3557 N N . MET A 1 473 ? -21.188 7.332 -1.688 1 85.25 473 MET A N 1
ATOM 3558 C CA . MET A 1 473 ? -19.828 7.852 -1.794 1 85.25 473 MET 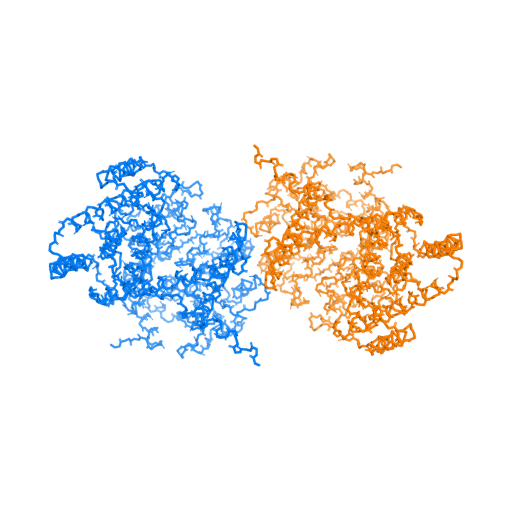A CA 1
ATOM 3559 C C . MET A 1 473 ? -18.922 6.871 -2.533 1 85.25 473 MET A C 1
ATOM 3561 O O . MET A 1 473 ? -17.828 7.238 -2.99 1 85.25 473 MET A O 1
ATOM 3565 N N . ALA A 1 474 ? -19.328 5.652 -2.621 1 86.56 474 ALA A N 1
ATOM 3566 C CA . ALA A 1 474 ? -18.562 4.68 -3.387 1 86.56 474 ALA A CA 1
ATOM 3567 C C . ALA A 1 474 ? -18.453 5.09 -4.855 1 86.56 474 ALA A C 1
ATOM 3569 O O . ALA A 1 474 ? -19.391 5.664 -5.41 1 86.56 474 ALA A O 1
ATOM 3570 N N . ARG A 1 475 ? -17.328 4.859 -5.461 1 76.75 475 ARG A N 1
ATOM 3571 C CA . ARG A 1 475 ? -17.078 5.289 -6.832 1 76.75 475 ARG A CA 1
ATOM 3572 C C . ARG A 1 475 ? -18.141 4.734 -7.777 1 76.75 475 ARG A C 1
ATOM 3574 O O . ARG A 1 475 ? -18.594 5.43 -8.688 1 76.75 475 ARG A O 1
ATOM 3581 N N . TRP A 1 476 ? -18.453 3.494 -7.652 1 76.31 476 TRP A N 1
ATOM 3582 C CA . TRP A 1 476 ? -19.469 2.863 -8.5 1 76.31 476 TRP A CA 1
ATOM 3583 C C . TRP A 1 476 ? -20.781 3.645 -8.461 1 76.31 476 TRP A C 1
ATOM 3585 O O . TRP A 1 476 ? -21.438 3.82 -9.492 1 76.31 476 TRP A O 1
ATOM 3595 N N . SER A 1 477 ? -21.094 4.148 -7.332 1 72.38 477 SER A N 1
ATOM 3596 C CA . SER A 1 477 ? -22.328 4.918 -7.164 1 72.38 477 SER A CA 1
ATOM 3597 C C . SER A 1 477 ? -22.188 6.309 -7.773 1 72.38 477 SER A C 1
ATOM 3599 O O . SER A 1 477 ? -23.062 6.738 -8.539 1 72.38 477 SER A O 1
ATOM 3601 N N . ARG A 1 478 ? -21.047 6.883 -7.559 1 69.81 478 ARG A N 1
ATOM 3602 C CA . ARG A 1 478 ? -20.859 8.273 -7.965 1 69.81 478 ARG A CA 1
ATOM 3603 C C . ARG A 1 478 ? -20.688 8.383 -9.477 1 69.81 478 ARG A C 1
ATOM 3605 O O . ARG A 1 478 ? -21.047 9.398 -10.07 1 69.81 478 ARG A O 1
ATOM 3612 N N . SER A 1 479 ? -20.125 7.293 -10.031 1 65.38 479 SER A N 1
ATOM 3613 C CA . SER A 1 479 ? -19.781 7.363 -11.453 1 65.38 479 SER A CA 1
ATOM 3614 C C . SER A 1 479 ? -20.984 7.016 -12.328 1 65.38 479 SER A C 1
ATOM 3616 O O . SER A 1 479 ? -20.906 7.098 -13.555 1 65.38 479 SER A O 1
ATOM 3618 N N . GLY A 1 480 ? -22.078 6.746 -11.688 1 66.75 480 GLY A N 1
ATOM 3619 C CA . GLY A 1 480 ? -23.281 6.43 -12.453 1 66.75 480 GLY A CA 1
ATOM 3620 C C . GLY A 1 480 ? -23.297 5.004 -12.977 1 66.75 480 GLY A C 1
ATOM 3621 O O . GLY A 1 480 ? -24.172 4.637 -13.758 1 66.75 480 GLY A O 1
ATOM 3622 N N . MET A 1 481 ? -22.312 4.309 -12.641 1 66.56 481 MET A N 1
ATOM 3623 C CA . MET A 1 481 ? -22.25 2.916 -13.078 1 66.56 481 MET A CA 1
ATOM 3624 C C . MET A 1 481 ? -23.484 2.146 -12.617 1 66.56 481 MET A C 1
ATOM 3626 O O . MET A 1 481 ? -23.922 1.208 -13.289 1 66.56 481 MET A O 1
ATOM 3630 N N . ILE A 1 482 ? -24.078 2.65 -11.578 1 66.69 482 ILE A N 1
ATOM 3631 C CA . ILE A 1 482 ? -25.25 1.974 -11.062 1 66.69 482 ILE A CA 1
ATOM 3632 C C . ILE A 1 482 ? -26.469 2.355 -11.898 1 66.69 482 ILE A C 1
ATOM 3634 O O . ILE A 1 482 ? -27.5 1.66 -11.875 1 66.69 482 ILE A O 1
ATOM 3638 N N . ARG A 1 483 ? -26.281 3.383 -12.641 1 62.94 483 ARG A N 1
ATOM 3639 C CA . ARG A 1 483 ? -27.438 3.836 -13.406 1 62.94 483 ARG A CA 1
ATOM 3640 C C . ARG A 1 483 ? -27.203 3.664 -14.906 1 62.94 483 ARG A C 1
ATOM 3642 O O . ARG A 1 483 ? -27.953 4.184 -15.727 1 62.94 483 ARG A O 1
ATOM 3649 N N . GLY A 1 484 ? -26.203 2.826 -15.242 1 62.41 484 GLY A N 1
ATOM 3650 C CA . GLY A 1 484 ? -25.984 2.391 -16.609 1 62.41 484 GLY A CA 1
ATOM 3651 C C . GLY A 1 484 ? -25.328 3.453 -17.469 1 62.41 484 GLY A C 1
ATOM 3652 O O . GLY A 1 484 ? -25.281 3.318 -18.703 1 62.41 484 GLY A O 1
ATOM 3653 N N . SER A 1 485 ? -24.891 4.457 -16.953 1 65.06 485 SER A N 1
ATOM 3654 C CA . SER A 1 485 ? -24.406 5.531 -17.797 1 65.06 485 SER A CA 1
ATOM 3655 C C . SER A 1 485 ? -22.906 5.379 -18.078 1 65.06 485 SER A C 1
ATOM 3657 O O . SER A 1 485 ? -22.328 6.145 -18.859 1 65.06 485 SER A O 1
ATOM 3659 N N . SER A 1 486 ? -22.359 4.352 -17.703 1 74.62 486 SER A N 1
ATOM 3660 C CA . SER A 1 486 ? -20.906 4.223 -17.906 1 74.62 486 SER A CA 1
ATOM 3661 C C . SER A 1 486 ? -20.594 3.219 -19 1 74.62 486 SER A C 1
ATOM 3663 O O . SER A 1 486 ? -21.281 2.205 -19.156 1 74.62 486 SER A O 1
ATOM 3665 N N . ASP A 1 487 ? -19.594 3.51 -19.828 1 81 487 ASP A N 1
ATOM 3666 C CA . ASP A 1 487 ? -19.125 2.594 -20.859 1 81 487 ASP A CA 1
ATOM 3667 C C . ASP A 1 487 ? -18.516 1.34 -20.25 1 81 487 ASP A C 1
ATOM 3669 O O . ASP A 1 487 ? -18.312 0.34 -20.953 1 81 487 ASP A O 1
ATOM 3673 N N . LEU A 1 488 ? -18.391 1.354 -19.016 1 86.38 488 LEU A N 1
ATOM 3674 C CA . LEU A 1 488 ? -17.734 0.231 -18.344 1 86.38 488 LEU A CA 1
ATOM 3675 C C . LEU A 1 488 ? -18.766 -0.795 -17.891 1 86.38 488 LEU A C 1
ATOM 3677 O O . LEU A 1 488 ? -18.406 -1.865 -17.391 1 86.38 488 LEU A O 1
ATOM 3681 N N . VAL A 1 489 ? -20.078 -0.447 -18.141 1 89.88 489 VAL A N 1
ATOM 3682 C CA . VAL A 1 489 ? -21.172 -1.323 -17.703 1 89.88 489 VAL A CA 1
ATOM 3683 C C . VAL A 1 489 ? -22.109 -1.59 -18.875 1 89.88 489 VAL A C 1
ATOM 3685 O O . VAL A 1 489 ? -23.016 -0.795 -19.141 1 89.88 489 VAL A O 1
ATOM 3688 N N . PRO A 1 490 ? -21.922 -2.682 -19.531 1 89.56 490 PRO A N 1
ATOM 3689 C CA . PRO A 1 490 ? -22.875 -3.016 -20.594 1 89.56 490 PRO A CA 1
ATOM 3690 C C . PRO A 1 490 ? -24.312 -3.016 -20.109 1 89.56 490 PRO A C 1
ATOM 3692 O O . PRO A 1 490 ? -24.609 -3.441 -18.984 1 89.56 490 PRO A O 1
ATOM 3695 N N . PRO A 1 491 ? -25.172 -2.551 -20.938 1 89 491 PRO A N 1
ATOM 3696 C CA . PRO A 1 491 ? -26.578 -2.459 -20.531 1 89 491 PRO A CA 1
ATOM 3697 C C . PRO A 1 491 ? -27.141 -3.793 -20.047 1 89 491 PRO A C 1
ATOM 3699 O O . PRO A 1 491 ? -26.875 -4.836 -20.641 1 89 491 PRO A O 1
ATOM 3702 N N . GLY A 1 492 ? -27.781 -3.709 -18.906 1 91.44 492 GLY A N 1
ATOM 3703 C CA . GLY A 1 492 ? -28.484 -4.863 -18.375 1 91.44 492 GLY A CA 1
ATOM 3704 C C . GLY A 1 492 ? -27.625 -5.73 -17.484 1 91.44 492 GLY A C 1
ATOM 3705 O O . GLY A 1 492 ? -28.109 -6.707 -16.906 1 91.44 492 GLY A O 1
ATOM 3706 N N . THR A 1 493 ? -26.391 -5.422 -17.312 1 93.69 493 THR A N 1
ATOM 3707 C CA . THR A 1 493 ? -25.5 -6.273 -16.547 1 93.69 493 THR A CA 1
ATOM 3708 C C . THR A 1 493 ? -25.531 -5.887 -15.062 1 93.69 493 THR A C 1
ATOM 3710 O O . THR A 1 493 ? -25.094 -6.664 -14.203 1 93.69 493 THR A O 1
ATOM 3713 N N . VAL A 1 494 ? -25.953 -4.676 -14.797 1 93.44 494 VAL A N 1
ATOM 3714 C CA . VAL A 1 494 ? -26.062 -4.195 -13.422 1 93.44 494 VAL A CA 1
ATOM 3715 C C . VAL A 1 494 ? -27.484 -3.689 -13.172 1 93.44 494 VAL A C 1
ATOM 3717 O O . VAL A 1 494 ? -28.078 -3.033 -14.023 1 93.44 494 VAL A O 1
ATOM 3720 N N . GLY A 1 495 ? -28.062 -3.988 -12.047 1 92.75 495 GLY A N 1
ATOM 3721 C CA . GLY A 1 495 ? -29.391 -3.506 -11.664 1 92.75 495 GLY A CA 1
ATOM 3722 C C . GLY A 1 495 ? -29.469 -3.051 -10.219 1 92.75 495 GLY A C 1
ATOM 3723 O O . GLY A 1 495 ? -28.891 -3.684 -9.336 1 92.75 495 GLY A O 1
ATOM 3724 N N . VAL A 1 496 ? -30.141 -1.936 -9.992 1 93.06 496 VAL A N 1
ATOM 3725 C CA . VAL A 1 496 ? -30.406 -1.427 -8.648 1 93.06 496 VAL A CA 1
ATOM 3726 C C . VAL A 1 496 ? -31.891 -1.582 -8.328 1 93.06 496 VAL A C 1
ATOM 3728 O O . VAL A 1 496 ? -32.75 -1.166 -9.109 1 93.06 496 VAL A O 1
ATOM 3731 N N . PHE A 1 497 ? -32.156 -2.199 -7.188 1 95.31 497 PHE A N 1
ATOM 3732 C CA . PHE A 1 497 ? -33.531 -2.48 -6.82 1 95.31 497 PHE A CA 1
ATOM 3733 C C . PHE A 1 497 ? -33.812 -2.043 -5.387 1 95.31 497 PHE A C 1
ATOM 3735 O O . PHE A 1 497 ? -32.969 -2.252 -4.496 1 95.31 497 PHE A O 1
ATOM 3742 N N . ASP A 1 498 ? -34.969 -1.518 -5.145 1 95.19 498 ASP A N 1
ATOM 3743 C CA . ASP A 1 498 ? -35.375 -1.072 -3.822 1 95.19 498 ASP A CA 1
ATOM 3744 C C . ASP A 1 498 ? -36.031 -2.213 -3.041 1 95.19 498 ASP A C 1
ATOM 3746 O O . ASP A 1 498 ? -36 -2.234 -1.809 1 95.19 498 ASP A O 1
ATOM 3750 N N . ARG A 1 499 ? -36.688 -3.096 -3.783 1 94.75 499 ARG A N 1
ATOM 3751 C CA . ARG A 1 499 ? -37.406 -4.191 -3.156 1 94.75 499 ARG A CA 1
ATOM 3752 C C . ARG A 1 499 ? -37.531 -5.375 -4.105 1 94.75 499 ARG A C 1
ATOM 3754 O O . ARG A 1 499 ? -37.281 -5.25 -5.305 1 94.75 499 ARG A O 1
ATOM 3761 N N . TRP A 1 500 ? -38 -6.465 -3.557 1 95.62 500 TRP A N 1
ATOM 3762 C CA . TRP A 1 500 ? -38.062 -7.727 -4.289 1 95.62 500 TRP A CA 1
ATOM 3763 C C . TRP A 1 500 ? -39.031 -7.613 -5.48 1 95.62 500 TRP A C 1
ATOM 3765 O O . TRP A 1 500 ? -38.719 -8.117 -6.566 1 95.62 500 TRP A O 1
ATOM 3775 N N . ALA A 1 501 ? -40.094 -6.941 -5.367 1 95.44 501 ALA A N 1
ATOM 3776 C CA . ALA A 1 501 ? -41.125 -6.832 -6.41 1 95.44 501 ALA A CA 1
ATOM 3777 C C . ALA A 1 501 ? -40.531 -6.281 -7.703 1 95.44 501 ALA A C 1
ATOM 3779 O O . ALA A 1 501 ? -40.938 -6.66 -8.797 1 95.44 501 ALA A O 1
ATOM 3780 N N . GLN A 1 502 ? -39.562 -5.434 -7.578 1 95.38 502 GLN A N 1
ATOM 3781 C CA . GLN A 1 502 ? -38.938 -4.828 -8.75 1 95.38 502 GLN A CA 1
ATOM 3782 C C . GLN A 1 502 ? -38.094 -5.844 -9.508 1 95.38 502 GLN A C 1
ATOM 3784 O O . GLN A 1 502 ? -38.094 -5.883 -10.742 1 95.38 502 GLN A O 1
ATOM 3789 N N . LEU A 1 503 ? -37.312 -6.605 -8.797 1 96.12 503 LEU A N 1
ATOM 3790 C CA . LEU A 1 503 ? -36.5 -7.633 -9.43 1 96.12 503 LEU A CA 1
ATOM 3791 C C . LEU A 1 503 ? -37.375 -8.75 -10 1 96.12 503 LEU A C 1
ATOM 3793 O O . LEU A 1 503 ? -37.125 -9.234 -11.109 1 96.12 503 LEU A O 1
ATOM 3797 N N . ASP A 1 504 ? -38.438 -9.102 -9.234 1 95.19 504 ASP A N 1
ATOM 3798 C CA . ASP A 1 504 ? -39.344 -10.148 -9.648 1 95.19 504 ASP A CA 1
ATOM 3799 C C . ASP A 1 504 ? -40.094 -9.766 -10.93 1 95.19 504 ASP A C 1
ATOM 3801 O O . ASP A 1 504 ? -40.469 -10.625 -11.719 1 95.19 504 ASP A O 1
ATOM 3805 N N . ALA A 1 505 ? -40.25 -8.523 -11.164 1 96.25 505 ALA A N 1
ATOM 3806 C CA . ALA A 1 505 ? -40.969 -8.016 -12.328 1 96.25 505 ALA A CA 1
ATOM 3807 C C . ALA A 1 505 ? -40.125 -8.133 -13.594 1 96.25 505 ALA A C 1
ATOM 3809 O O . ALA A 1 505 ? -40.625 -8.031 -14.703 1 96.25 505 ALA A O 1
ATOM 3810 N N . ARG A 1 506 ? -38.844 -8.289 -13.445 1 95.81 506 ARG A N 1
ATOM 3811 C CA . ARG A 1 506 ? -37.969 -8.438 -14.602 1 95.81 506 ARG A CA 1
ATOM 3812 C C . ARG A 1 506 ? -38.188 -9.797 -15.266 1 95.81 506 ARG A C 1
ATOM 3814 O O . ARG A 1 506 ? -38.469 -10.789 -14.594 1 95.81 506 ARG A O 1
ATOM 3821 N N . SER A 1 507 ? -38 -9.883 -16.594 1 95.5 507 SER A N 1
ATOM 3822 C CA . SER A 1 507 ? -38.094 -11.148 -17.312 1 95.5 507 SER A CA 1
ATOM 3823 C C . SER A 1 507 ? -36.938 -12.062 -16.969 1 95.5 507 SER A C 1
ATOM 3825 O O . SER A 1 507 ? -35.906 -11.602 -16.484 1 95.5 507 SER A O 1
ATOM 3827 N N . PRO A 1 508 ? -37.094 -13.305 -17.156 1 92.94 508 PRO A N 1
ATOM 3828 C CA . PRO A 1 508 ? -36 -14.227 -16.906 1 92.94 508 PRO A CA 1
ATOM 3829 C C . PRO A 1 508 ? -34.75 -13.875 -17.688 1 92.94 508 PRO A C 1
ATOM 3831 O O . PRO A 1 508 ? -33.625 -13.961 -17.156 1 92.94 508 PRO A O 1
ATOM 3834 N N . ALA A 1 509 ? -34.906 -13.453 -18.906 1 94.81 509 ALA A N 1
ATOM 3835 C CA . ALA A 1 509 ? -33.781 -13.078 -19.734 1 94.81 509 ALA A CA 1
ATOM 3836 C C . ALA A 1 509 ? -33.031 -11.883 -19.141 1 94.81 509 ALA A C 1
ATOM 3838 O O . ALA A 1 509 ? -31.797 -11.836 -19.156 1 94.81 509 ALA A O 1
ATOM 3839 N N . GLU A 1 510 ? -33.781 -10.953 -18.641 1 94.81 510 GLU A N 1
ATOM 3840 C CA . GLU A 1 510 ? -33.188 -9.781 -18.016 1 94.81 510 GLU A CA 1
ATOM 3841 C C . GLU A 1 510 ? -32.438 -10.148 -16.75 1 94.81 510 GLU A C 1
ATOM 3843 O O . GLU A 1 510 ? -31.328 -9.641 -16.5 1 94.81 510 GLU A O 1
ATOM 3848 N N . ARG A 1 511 ? -33 -10.984 -15.984 1 95.62 511 ARG A N 1
ATOM 3849 C CA . ARG A 1 511 ? -32.375 -11.422 -14.75 1 95.62 511 ARG A CA 1
ATOM 3850 C C . ARG A 1 511 ? -31.078 -12.203 -15.039 1 95.62 511 ARG A C 1
ATOM 3852 O O . ARG A 1 511 ? -30.094 -12.078 -14.305 1 95.62 511 ARG A O 1
ATOM 3859 N N . ASP A 1 512 ? -31.141 -12.977 -16.141 1 94.38 512 ASP A N 1
ATOM 3860 C CA . ASP A 1 512 ? -29.969 -13.773 -16.516 1 94.38 512 ASP A CA 1
ATOM 3861 C C . ASP A 1 512 ? -28.812 -12.875 -16.938 1 94.38 512 ASP A C 1
ATOM 3863 O O . ASP A 1 512 ? -27.656 -13.234 -16.781 1 94.38 512 ASP A O 1
ATOM 3867 N N . ARG A 1 513 ? -29.141 -11.719 -17.484 1 93.88 513 ARG A N 1
ATOM 3868 C CA . ARG A 1 513 ? -28.125 -10.789 -17.984 1 93.88 513 ARG A CA 1
ATOM 3869 C C . ARG A 1 513 ? -27.438 -10.055 -16.844 1 93.88 513 ARG A C 1
ATOM 3871 O O . ARG A 1 513 ? -26.328 -9.547 -17 1 93.88 513 ARG A O 1
ATOM 3878 N N . LEU A 1 514 ? -28.062 -10.023 -15.695 1 95.25 514 LEU A N 1
ATOM 3879 C CA . LEU A 1 514 ? -27.5 -9.328 -14.547 1 95.25 514 LEU A CA 1
ATOM 3880 C C . LEU A 1 514 ? -26.25 -10.031 -14.039 1 95.25 514 LEU A C 1
ATOM 3882 O O . LEU A 1 514 ? -26.25 -11.25 -13.859 1 95.25 514 LEU A O 1
ATOM 3886 N N . ARG A 1 515 ? -25.172 -9.32 -13.875 1 95.5 515 ARG A N 1
ATOM 3887 C CA . ARG A 1 515 ? -23.938 -9.805 -13.266 1 95.5 515 ARG A CA 1
ATOM 3888 C C . ARG A 1 515 ? -23.766 -9.266 -11.852 1 95.5 515 ARG A C 1
ATOM 3890 O O . ARG A 1 515 ? -23.234 -9.945 -10.977 1 95.5 515 ARG A O 1
ATOM 3897 N N . ALA A 1 516 ? -24.234 -8.047 -11.633 1 95.62 516 ALA A N 1
ATOM 3898 C CA . ALA A 1 516 ? -24.25 -7.43 -10.312 1 95.62 516 ALA A CA 1
ATOM 3899 C C . ALA A 1 516 ? -25.641 -6.918 -9.953 1 95.62 516 ALA A C 1
ATOM 3901 O O . ALA A 1 516 ? -26.25 -6.168 -10.719 1 95.62 516 ALA A O 1
ATOM 3902 N N . VAL A 1 517 ? -26.125 -7.332 -8.891 1 96.5 517 VAL A N 1
ATOM 3903 C CA . VAL A 1 517 ? -27.391 -6.852 -8.344 1 96.5 517 VAL A CA 1
ATOM 3904 C C . VAL A 1 517 ? -27.125 -5.965 -7.133 1 96.5 517 VAL A C 1
ATOM 3906 O O . VAL A 1 517 ? -26.344 -6.328 -6.246 1 96.5 517 VAL A O 1
ATOM 3909 N N . ILE A 1 518 ? -27.688 -4.812 -7.105 1 95.94 518 ILE A N 1
ATOM 3910 C CA . ILE A 1 518 ? -27.562 -3.883 -5.988 1 95.94 518 ILE A CA 1
ATOM 3911 C C . ILE A 1 518 ? -28.922 -3.703 -5.305 1 95.94 518 ILE A C 1
ATOM 3913 O O . ILE A 1 518 ? -29.875 -3.244 -5.93 1 95.94 518 ILE A O 1
ATOM 3917 N N . LEU A 1 519 ? -28.984 -4.156 -4.125 1 97.19 519 LEU A N 1
ATOM 3918 C CA . LEU A 1 519 ? -30.156 -3.889 -3.289 1 97.19 519 LEU A CA 1
ATOM 3919 C C . LEU A 1 519 ? -29.969 -2.602 -2.492 1 97.19 519 LEU A C 1
ATOM 3921 O O . LEU A 1 519 ? -29.078 -2.523 -1.633 1 97.19 519 LEU A O 1
ATOM 3925 N N . SER A 1 520 ? -30.75 -1.619 -2.783 1 95.06 520 SER A N 1
ATOM 3926 C CA . SER A 1 520 ? -30.641 -0.295 -2.178 1 95.06 520 SER A CA 1
ATOM 3927 C C . SER A 1 520 ? -32 0.31 -1.928 1 95.06 520 SER A C 1
ATOM 3929 O O . SER A 1 520 ? -32.688 0.761 -2.863 1 95.06 520 SER A O 1
ATOM 3931 N N . HIS A 1 521 ? -32.406 0.338 -0.7 1 94.75 521 HIS A N 1
ATOM 3932 C CA . HIS A 1 521 ? -33.656 0.975 -0.38 1 94.75 521 HIS A CA 1
ATOM 3933 C C . HIS A 1 521 ? -33.625 2.461 -0.719 1 94.75 521 HIS A C 1
ATOM 3935 O O . HIS A 1 521 ? -32.656 3.146 -0.447 1 94.75 521 HIS A O 1
ATOM 3941 N N . ASP A 1 522 ? -34.688 2.99 -1.211 1 93.12 522 ASP A N 1
ATOM 3942 C CA . ASP A 1 522 ? -34.75 4.387 -1.639 1 93.12 522 ASP A CA 1
ATOM 3943 C C . ASP A 1 522 ? -34.656 5.332 -0.444 1 93.12 522 ASP A C 1
ATOM 3945 O O . ASP A 1 522 ? -34.188 6.461 -0.577 1 93.12 522 ASP A O 1
ATOM 3949 N N . ASN A 1 523 ? -35.062 4.879 0.672 1 92.62 523 ASN A N 1
ATOM 3950 C CA . ASN A 1 523 ? -35.062 5.738 1.851 1 92.62 523 ASN A CA 1
ATOM 3951 C C . ASN A 1 523 ? -33.875 5.457 2.752 1 92.62 523 ASN A C 1
ATOM 3953 O O . ASN A 1 523 ? -33.875 5.828 3.926 1 92.62 523 ASN A O 1
ATOM 3957 N N . ASP A 1 524 ? -32.844 4.688 2.295 1 94.12 524 ASP A N 1
ATOM 3958 C CA . ASP A 1 524 ? -31.641 4.441 3.059 1 94.12 524 ASP A CA 1
ATOM 3959 C C . ASP A 1 524 ? -30.719 5.664 3.031 1 94.12 524 ASP A C 1
ATOM 3961 O O . ASP A 1 524 ? -30.125 5.977 2 1 94.12 524 ASP A O 1
ATOM 3965 N N . PRO A 1 525 ? -30.578 6.285 4.184 1 94.75 525 PRO A N 1
ATOM 3966 C CA . PRO A 1 525 ? -29.75 7.488 4.195 1 94.75 525 PRO A CA 1
ATOM 3967 C C . PRO A 1 525 ? -28.297 7.203 3.812 1 94.75 525 PRO A C 1
ATOM 3969 O O . PRO A 1 525 ? -27.625 8.07 3.252 1 94.75 525 PRO A O 1
ATOM 3972 N N . ILE A 1 526 ? -27.812 6.043 4.039 1 92.56 526 ILE A N 1
ATOM 3973 C CA . ILE A 1 526 ? -26.438 5.688 3.715 1 92.56 526 ILE A CA 1
ATOM 3974 C C . ILE A 1 526 ? -26.25 5.648 2.197 1 92.56 526 ILE A C 1
ATOM 3976 O O . ILE A 1 526 ? -25.219 6.059 1.677 1 92.56 526 ILE A O 1
ATOM 3980 N N . ALA A 1 527 ? -27.188 5.219 1.491 1 92.12 527 ALA A N 1
ATOM 3981 C CA . ALA A 1 527 ? -27.125 5.062 0.04 1 92.12 527 ALA A CA 1
ATOM 3982 C C . ALA A 1 527 ? -27.25 6.414 -0.661 1 92.12 527 ALA A C 1
ATOM 3984 O O . ALA A 1 527 ? -26.953 6.527 -1.853 1 92.12 527 ALA A O 1
ATOM 3985 N N . VAL A 1 528 ? -27.656 7.504 0.063 1 92.38 528 VAL A N 1
ATOM 3986 C CA . VAL A 1 528 ? -27.891 8.758 -0.64 1 92.38 528 VAL A CA 1
ATOM 3987 C C . VAL A 1 528 ? -27.047 9.867 -0.013 1 92.38 528 VAL A C 1
ATOM 3989 O O . VAL A 1 528 ? -27.031 11 -0.515 1 92.38 528 VAL A O 1
ATOM 3992 N N . LEU A 1 529 ? -26.422 9.547 1.036 1 92.25 529 LEU A N 1
ATOM 3993 C CA . LEU A 1 529 ? -25.641 10.562 1.747 1 92.25 529 LEU A CA 1
ATOM 3994 C C . LEU A 1 529 ? -24.406 10.953 0.949 1 92.25 529 LEU A C 1
ATOM 3996 O O . LEU A 1 529 ? -23.547 10.117 0.674 1 92.25 529 LEU A O 1
ATOM 4000 N N . GLY A 1 530 ? -24.297 12.195 0.62 1 87.62 530 GLY A N 1
ATOM 4001 C CA . GLY A 1 530 ? -23.141 12.789 -0.053 1 87.62 530 GLY A CA 1
ATOM 4002 C C . GLY A 1 530 ? -22.953 14.266 0.263 1 87.62 530 GLY A C 1
ATOM 4003 O O . GLY A 1 530 ? -23.922 14.953 0.62 1 87.62 530 GLY A O 1
ATOM 4004 N N . PRO A 1 531 ? -21.719 14.711 0.168 1 85.69 531 PRO A N 1
ATOM 4005 C CA . PRO A 1 531 ? -21.469 16.125 0.474 1 85.69 531 PRO A CA 1
ATOM 4006 C C . PRO A 1 531 ? -22.234 17.078 -0.447 1 85.69 531 PRO A C 1
ATOM 4008 O O . PRO A 1 531 ? -22.453 18.234 -0.102 1 85.69 531 PRO A O 1
ATOM 4011 N N . ASP A 1 532 ? -22.641 16.562 -1.556 1 82.44 532 ASP A N 1
ATOM 4012 C CA . ASP A 1 532 ? -23.391 17.375 -2.508 1 82.44 532 ASP A CA 1
ATOM 4013 C C . ASP A 1 532 ? -24.719 17.812 -1.918 1 82.44 532 ASP A C 1
ATOM 4015 O O . ASP A 1 532 ? -25.266 18.844 -2.309 1 82.44 532 ASP A O 1
ATOM 4019 N N . LEU A 1 533 ? -25.234 17.062 -0.967 1 89.12 533 LEU A N 1
ATOM 4020 C CA . LEU A 1 533 ? -26.516 17.406 -0.345 1 89.12 533 LEU A CA 1
ATOM 4021 C C . LEU A 1 533 ? -26.438 18.75 0.366 1 89.12 533 LEU A C 1
ATOM 4023 O O . LEU A 1 533 ? -27.469 19.359 0.639 1 89.12 533 LEU A O 1
ATOM 4027 N N . ALA A 1 534 ? -25.234 19.188 0.68 1 86.88 534 ALA A N 1
ATOM 4028 C CA . ALA A 1 534 ? -25.078 20.453 1.395 1 86.88 534 ALA A CA 1
ATOM 4029 C C . ALA A 1 534 ? -25.344 21.641 0.476 1 86.88 534 ALA A C 1
ATOM 4031 O O . ALA A 1 534 ? -25.688 22.734 0.943 1 86.88 534 ALA A O 1
ATOM 4032 N N . VAL A 1 535 ? -25.297 21.406 -0.857 1 80.12 535 VAL A N 1
ATOM 4033 C CA . VAL A 1 535 ? -25.297 22.594 -1.704 1 80.12 535 VAL A CA 1
ATOM 4034 C C . VAL A 1 535 ? -26.266 22.406 -2.859 1 80.12 535 VAL A C 1
ATOM 4036 O O . VAL A 1 535 ? -26.531 23.344 -3.617 1 80.12 535 VAL A O 1
ATOM 4039 N N . GLN A 1 536 ? -26.797 21.156 -2.99 1 80 536 GLN A N 1
ATOM 4040 C CA . GLN A 1 536 ? -27.688 20.922 -4.129 1 80 536 GLN A CA 1
ATOM 4041 C C . GLN A 1 536 ? -28.812 19.969 -3.764 1 80 536 GLN A C 1
ATOM 4043 O O . GLN A 1 536 ? -28.609 19.016 -3.02 1 80 536 GLN A O 1
ATOM 4048 N N . GLN A 1 537 ? -29.953 20.266 -4.387 1 84 537 GLN A N 1
ATOM 4049 C CA . GLN A 1 537 ? -31.078 19.344 -4.254 1 84 537 GLN A CA 1
ATOM 4050 C C . GLN A 1 537 ? -30.859 18.078 -5.066 1 84 537 GLN A C 1
ATOM 4052 O O . GLN A 1 537 ? -30.594 18.141 -6.27 1 84 537 GLN A O 1
ATOM 4057 N N . PRO A 1 538 ? -30.953 17.016 -4.461 1 87.31 538 PRO A N 1
ATOM 4058 C CA . PRO A 1 538 ? -30.766 15.758 -5.195 1 87.31 538 PRO A CA 1
ATOM 4059 C C . PRO A 1 538 ? -31.984 15.367 -6.031 1 87.31 538 PRO A C 1
ATOM 4061 O O . PRO A 1 538 ? -33.094 15.836 -5.77 1 87.31 538 PRO A O 1
ATOM 4064 N N . ARG A 1 539 ? -31.812 14.508 -6.941 1 83.62 539 ARG A N 1
ATOM 4065 C CA . ARG A 1 539 ? -32.875 14.047 -7.816 1 83.62 539 ARG A CA 1
ATOM 4066 C C . ARG A 1 539 ? -33.938 13.273 -7.027 1 83.62 539 ARG A C 1
ATOM 4068 O O . ARG A 1 539 ? -35.125 13.344 -7.336 1 83.62 539 ARG A O 1
ATOM 4075 N N . TRP A 1 540 ? -33.562 12.531 -6.023 1 90.06 540 TRP A N 1
ATOM 4076 C CA . TRP A 1 540 ? -34.469 11.656 -5.281 1 90.06 540 TRP A CA 1
ATOM 4077 C C . TRP A 1 540 ? -35.438 12.477 -4.418 1 90.06 540 TRP A C 1
ATOM 4079 O O . TRP A 1 540 ? -36.375 11.938 -3.848 1 90.06 540 TRP A O 1
ATOM 4089 N N . LEU A 1 541 ? -35.188 13.797 -4.293 1 91.75 541 LEU A N 1
ATOM 4090 C CA . LEU A 1 541 ? -36.125 14.664 -3.568 1 91.75 541 LEU A CA 1
ATOM 4091 C C . LEU A 1 541 ? -37 15.461 -4.535 1 91.75 541 LEU A C 1
ATOM 4093 O O . LEU A 1 541 ? -37.781 16.312 -4.113 1 91.75 541 LEU A O 1
ATOM 4097 N N . GLN A 1 542 ? -36.906 15.133 -5.734 1 87.5 542 GLN A N 1
ATOM 4098 C CA . GLN A 1 542 ? -37.656 15.898 -6.734 1 87.5 542 GLN A CA 1
ATOM 4099 C C . GLN A 1 542 ? -38.906 15.148 -7.172 1 87.5 542 GLN A C 1
ATOM 4101 O O . GLN A 1 542 ? -38.812 14.07 -7.75 1 87.5 542 GLN A O 1
ATOM 4106 N N . GLY A 1 543 ? -39.938 15.711 -6.988 1 83.69 543 GLY A N 1
ATOM 4107 C CA . GLY A 1 543 ? -41.25 15.32 -7.492 1 83.69 543 GLY A CA 1
ATOM 4108 C C . GLY A 1 543 ? -41.406 13.82 -7.672 1 83.69 543 GLY A C 1
ATOM 4109 O O . GLY A 1 543 ? -41.281 13.062 -6.711 1 83.69 543 GLY A O 1
ATOM 4110 N N . ASP A 1 544 ? -41.375 13.43 -9.016 1 85.5 544 ASP A N 1
ATOM 4111 C CA . ASP A 1 544 ? -41.75 12.07 -9.414 1 85.5 544 ASP A CA 1
ATOM 4112 C C . ASP A 1 544 ? -40.562 11.109 -9.227 1 85.5 544 ASP A C 1
ATOM 4114 O O . ASP A 1 544 ? -40.719 9.898 -9.406 1 85.5 544 ASP A O 1
ATOM 4118 N N . HIS A 1 545 ? -39.531 11.578 -8.727 1 88 545 HIS A N 1
ATOM 4119 C CA . HIS A 1 545 ? -38.344 10.734 -8.547 1 88 545 HIS A CA 1
ATOM 4120 C C . HIS A 1 545 ? -38.281 10.195 -7.125 1 88 545 HIS A C 1
ATOM 4122 O O . HIS A 1 545 ? -37.406 9.375 -6.816 1 88 545 HIS A O 1
ATOM 4128 N N . ARG A 1 546 ? -39.156 10.562 -6.27 1 91.62 546 ARG A N 1
ATOM 4129 C CA . ARG A 1 546 ? -39.156 10.102 -4.883 1 91.62 546 ARG A CA 1
ATOM 4130 C C . ARG A 1 546 ? -39.469 8.609 -4.809 1 91.62 546 ARG A C 1
ATOM 4132 O O . ARG A 1 546 ? -40.438 8.141 -5.422 1 91.62 546 ARG A O 1
ATOM 4139 N N . GLY A 1 547 ? -38.656 7.961 -4.188 1 92.06 547 GLY A N 1
ATOM 4140 C CA . GLY A 1 547 ? -38.844 6.527 -4.039 1 92.06 547 GLY A CA 1
ATOM 4141 C C . GLY A 1 547 ? -39.688 6.152 -2.832 1 92.06 547 GLY A C 1
ATOM 4142 O O . GLY A 1 547 ? -40.25 7.02 -2.178 1 92.06 547 GLY A O 1
ATOM 4143 N N . ARG A 1 548 ? -39.75 4.852 -2.568 1 91.44 548 ARG A N 1
ATOM 4144 C CA . ARG A 1 548 ? -40.5 4.316 -1.445 1 91.44 548 ARG A CA 1
ATOM 4145 C C . ARG A 1 548 ? -39.906 4.754 -0.115 1 91.44 548 ARG A C 1
ATOM 4147 O O . ARG A 1 548 ? -38.688 4.66 0.087 1 91.44 548 ARG A O 1
ATOM 4154 N N . GLY A 1 549 ? -40.781 5.297 0.748 1 89.81 549 GLY A N 1
ATOM 4155 C CA . GLY A 1 549 ? -40.312 5.637 2.09 1 89.81 549 GLY A CA 1
ATOM 4156 C C . GLY A 1 549 ? -39.75 7.043 2.197 1 89.81 549 GLY A C 1
ATOM 4157 O O . GLY A 1 549 ? -39.469 7.52 3.297 1 89.81 549 GLY A O 1
ATOM 4158 N N . VAL A 1 550 ? -39.531 7.672 1.112 1 93.06 550 VAL A N 1
ATOM 4159 C CA . VAL A 1 550 ? -39.125 9.07 1.151 1 93.06 550 VAL A CA 1
ATOM 4160 C C . VAL A 1 550 ? -40.344 9.961 1.386 1 93.06 550 VAL A C 1
ATOM 4162 O O . VAL A 1 550 ? -41.281 9.992 0.566 1 93.06 550 VAL A O 1
ATOM 4165 N N . PRO A 1 551 ? -40.281 10.719 2.441 1 91.81 551 PRO A N 1
ATOM 4166 C CA . PRO A 1 551 ? -41.469 11.5 2.771 1 91.81 551 PRO A CA 1
ATOM 4167 C C . PRO A 1 551 ? -41.812 12.562 1.722 1 91.81 551 PRO A C 1
ATOM 4169 O O . PRO A 1 551 ? -40.906 13.219 1.211 1 91.81 551 PRO A O 1
ATOM 4172 N N . GLU A 1 552 ? -43.062 12.805 1.459 1 89.38 552 GLU A N 1
ATOM 4173 C CA . GLU A 1 552 ? -43.531 13.789 0.484 1 89.38 552 GLU A CA 1
ATOM 4174 C C . GLU A 1 552 ? -43.188 15.211 0.929 1 89.38 552 GLU A C 1
ATOM 4176 O O . GLU A 1 552 ? -42.906 16.078 0.097 1 89.38 552 GLU A O 1
ATOM 4181 N N . GLY A 1 553 ? -43.188 15.398 2.154 1 89 553 GLY A N 1
ATOM 4182 C CA . GLY A 1 553 ? -42.938 16.734 2.688 1 89 553 GLY A CA 1
ATOM 4183 C C . GLY A 1 553 ? -41.469 17.062 2.883 1 89 553 GLY A C 1
ATOM 4184 O O . GLY A 1 553 ? -41.125 18.172 3.271 1 89 553 GLY A O 1
ATOM 4185 N N . MET A 1 554 ? -40.656 16.125 2.568 1 92.12 554 MET A N 1
ATOM 4186 C CA . MET A 1 554 ? -39.219 16.391 2.719 1 92.12 554 MET A CA 1
ATOM 4187 C C . MET A 1 554 ? -38.719 17.312 1.612 1 92.12 554 MET A C 1
ATOM 4189 O O . MET A 1 554 ? -38.938 17.047 0.43 1 92.12 554 MET A O 1
ATOM 4193 N N . ARG A 1 555 ? -38.094 18.438 2.004 1 89.62 555 ARG A N 1
ATOM 4194 C CA . ARG A 1 555 ? -37.562 19.422 1.064 1 89.62 555 ARG A CA 1
ATOM 4195 C C . ARG A 1 555 ? -36.062 19.656 1.299 1 89.62 555 ARG A C 1
ATOM 4197 O O . ARG A 1 555 ? -35.594 19.5 2.42 1 89.62 555 ARG A O 1
ATOM 4204 N N . TRP A 1 556 ? -35.5 20.016 0.22 1 90.44 556 TRP A N 1
ATOM 4205 C CA . TRP A 1 556 ? -34.062 20.25 0.324 1 90.44 556 TRP A CA 1
ATOM 4206 C C . TRP A 1 556 ? -33.812 21.609 0.953 1 90.44 556 TRP A C 1
ATOM 4208 O O . TRP A 1 556 ? -34.438 22.609 0.6 1 90.44 556 TRP A O 1
ATOM 4218 N N . SER A 1 557 ? -32.969 21.656 1.905 1 88.62 557 SER A N 1
ATOM 4219 C CA . SER A 1 557 ? -32.438 22.844 2.564 1 88.62 557 SER A CA 1
ATOM 4220 C C . SER A 1 557 ? -30.922 22.828 2.586 1 88.62 557 SER A C 1
ATOM 4222 O O . SER A 1 557 ? -30.297 21.844 2.992 1 88.62 557 SER A O 1
ATOM 4224 N N . PRO A 1 558 ? -30.328 23.938 2.09 1 85.12 558 PRO A N 1
ATOM 4225 C CA . PRO A 1 558 ? -28.859 23.953 2.061 1 85.12 558 PRO A CA 1
ATOM 4226 C C . PRO A 1 558 ? -28.234 23.609 3.41 1 85.12 558 PRO A C 1
ATOM 4228 O O . PRO A 1 558 ? -28.719 24.047 4.453 1 85.12 558 PRO A O 1
ATOM 4231 N N . VAL A 1 559 ? -27.25 22.781 3.381 1 90.12 559 VAL A N 1
ATOM 4232 C CA . VAL A 1 559 ? -26.453 22.344 4.523 1 90.12 559 VAL A CA 1
ATOM 4233 C C . VAL A 1 559 ? -27.297 21.469 5.445 1 90.12 559 VAL A C 1
ATOM 4235 O O . VAL A 1 559 ? -26.844 20.422 5.91 1 90.12 559 VAL A O 1
ATOM 4238 N N . VAL A 1 560 ? -28.562 21.844 5.734 1 93.75 560 VAL A N 1
ATOM 4239 C CA . VAL A 1 560 ? -29.422 21.172 6.715 1 93.75 560 VAL A CA 1
ATOM 4240 C C . VAL A 1 560 ? -29.75 19.766 6.238 1 93.75 560 VAL A C 1
ATOM 4242 O O . VAL A 1 560 ? -29.688 18.812 7.023 1 93.75 560 VAL A O 1
ATOM 4245 N N . THR A 1 561 ? -30.078 19.641 4.988 1 94.62 561 THR A N 1
ATOM 4246 C CA . THR A 1 561 ? -30.422 18.328 4.465 1 94.62 561 THR A CA 1
ATOM 4247 C C . THR A 1 561 ? -29.25 17.375 4.582 1 94.62 561 THR A C 1
ATOM 4249 O O . THR A 1 561 ? -29.422 16.188 4.887 1 94.62 561 THR A O 1
ATOM 4252 N N . PHE A 1 562 ? -28.094 17.875 4.273 1 94.12 562 PHE A N 1
ATOM 4253 C CA . PHE A 1 562 ? -26.891 17.078 4.473 1 94.12 562 PHE A CA 1
ATOM 4254 C C . PHE A 1 562 ? -26.781 16.609 5.922 1 94.12 562 PHE A C 1
ATOM 4256 O O . PHE A 1 562 ? -26.562 15.43 6.188 1 94.12 562 PHE A O 1
ATOM 4263 N N . LEU A 1 563 ? -26.922 17.516 6.832 1 95.56 563 LEU A N 1
ATOM 4264 C CA . LEU A 1 563 ? -26.812 17.203 8.25 1 95.56 563 LEU A CA 1
ATOM 4265 C C . LEU A 1 563 ? -27.891 16.234 8.688 1 95.56 563 LEU A C 1
ATOM 4267 O O . LEU A 1 563 ? -27.625 15.281 9.43 1 95.56 563 LEU A O 1
ATOM 4271 N N . GLN A 1 564 ? -29.094 16.438 8.227 1 95.44 564 GLN A N 1
ATOM 4272 C CA . GLN A 1 564 ? -30.203 15.539 8.547 1 95.44 564 GLN A CA 1
ATOM 4273 C C . GLN A 1 564 ? -29.922 14.125 8.039 1 95.44 564 GLN A C 1
ATOM 4275 O O . GLN A 1 564 ? -30.094 13.148 8.781 1 95.44 564 GLN A O 1
ATOM 4280 N N . THR A 1 565 ? -29.5 14.047 6.852 1 95.38 565 THR A N 1
ATOM 4281 C CA . THR A 1 565 ? -29.25 12.742 6.242 1 95.38 565 THR A CA 1
ATOM 4282 C C . THR A 1 565 ? -28.109 12.031 6.949 1 95.38 565 THR A C 1
ATOM 4284 O O . THR A 1 565 ? -28.141 10.812 7.129 1 95.38 565 THR A O 1
ATOM 4287 N N . ALA A 1 566 ? -27.109 12.773 7.332 1 93.62 566 ALA A N 1
ATOM 4288 C CA . ALA A 1 566 ? -25.984 12.203 8.047 1 93.62 566 ALA A CA 1
ATOM 4289 C C . ALA A 1 566 ? -26.422 11.586 9.375 1 93.62 566 ALA A C 1
ATOM 4291 O O . ALA A 1 566 ? -26.031 10.461 9.703 1 93.62 566 ALA A O 1
ATOM 4292 N N . VAL A 1 567 ? -27.188 12.258 10.102 1 92.19 567 VAL A N 1
ATOM 4293 C CA . VAL A 1 567 ? -27.672 11.75 11.383 1 92.19 567 VAL A CA 1
ATOM 4294 C C . VAL A 1 567 ? -28.625 10.586 11.156 1 92.19 567 VAL A C 1
ATOM 4296 O O . VAL A 1 567 ? -28.625 9.609 11.906 1 92.19 567 VAL A O 1
ATOM 4299 N N . ASP A 1 568 ? -29.438 10.75 10.141 1 92.56 568 ASP A N 1
ATOM 4300 C CA . ASP A 1 568 ? -30.328 9.648 9.789 1 92.56 568 ASP A CA 1
ATOM 4301 C C . ASP A 1 568 ? -29.547 8.383 9.453 1 92.56 568 ASP A C 1
ATOM 4303 O O . ASP A 1 568 ? -30 7.273 9.734 1 92.56 568 ASP A O 1
ATOM 4307 N N . ALA A 1 569 ? -28.422 8.523 8.82 1 91.62 569 ALA A N 1
ATOM 4308 C CA . ALA A 1 569 ? -27.578 7.379 8.477 1 91.62 569 ALA A CA 1
ATOM 4309 C C . ALA A 1 569 ? -27.141 6.621 9.727 1 91.62 569 ALA A C 1
ATOM 4311 O O . ALA A 1 569 ? -27.141 5.387 9.742 1 91.62 569 ALA A O 1
ATOM 4312 N N . VAL A 1 570 ? -26.812 7.328 10.742 1 84.31 570 VAL A N 1
ATOM 4313 C CA . VAL A 1 570 ? -26.406 6.711 12 1 84.31 570 VAL A CA 1
ATOM 4314 C C . VAL A 1 570 ? -27.578 5.934 12.602 1 84.31 570 VAL A C 1
ATOM 4316 O O . VAL A 1 570 ? -27.406 4.805 13.062 1 84.31 570 VAL A O 1
ATOM 4319 N N . ASN A 1 571 ? -28.688 6.484 12.508 1 83.69 571 ASN A N 1
ATOM 4320 C CA . ASN A 1 571 ? -29.875 5.891 13.117 1 83.69 571 ASN A CA 1
ATOM 4321 C C . ASN A 1 571 ? -30.391 4.707 12.297 1 83.69 571 ASN A C 1
ATOM 4323 O O . ASN A 1 571 ? -31.016 3.795 12.844 1 83.69 571 ASN A O 1
ATOM 4327 N N . SER A 1 572 ? -30.141 4.766 11.055 1 82.69 572 SER A N 1
ATOM 4328 C CA . SER A 1 572 ? -30.672 3.752 10.156 1 82.69 572 SER A CA 1
ATOM 4329 C C . SER A 1 572 ? -30.016 2.396 10.398 1 82.69 572 SER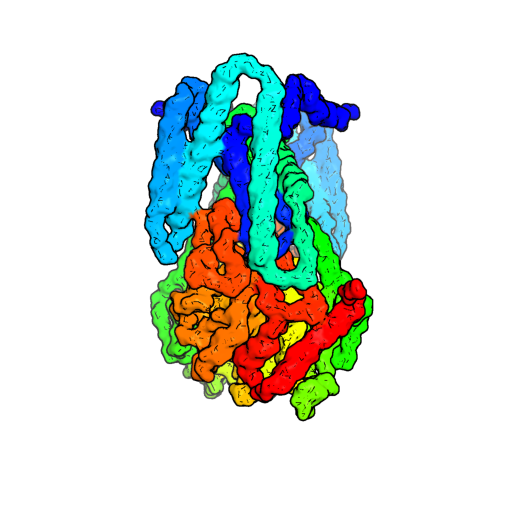 A C 1
ATOM 4331 O O . SER A 1 572 ? -30.531 1.365 9.961 1 82.69 572 SER A O 1
ATOM 4333 N N . MET A 1 573 ? -28.984 2.34 11.141 1 79.62 573 MET A N 1
ATOM 4334 C CA . MET A 1 573 ? -28.219 1.11 11.344 1 79.62 573 MET A CA 1
ATOM 4335 C C . MET A 1 573 ? -28.781 0.31 12.508 1 79.62 573 MET A C 1
ATOM 4337 O O . MET A 1 573 ? -28.312 -0.797 12.789 1 79.62 573 MET A O 1
ATOM 4341 N N . ILE A 1 574 ? -29.797 0.818 13.078 1 78.69 574 ILE A N 1
ATOM 4342 C CA . ILE A 1 574 ? -30.406 0.138 14.219 1 78.69 574 ILE A CA 1
ATOM 4343 C C . ILE A 1 574 ? -31.25 -1.033 13.727 1 78.69 574 ILE A C 1
ATOM 4345 O O . ILE A 1 574 ? -32.125 -0.86 12.883 1 78.69 574 ILE A O 1
ATOM 4349 N N . GLN A 1 575 ? -30.891 -2.176 14.25 1 83.62 575 GLN A N 1
ATOM 4350 C CA . GLN A 1 575 ? -31.641 -3.391 13.938 1 83.62 575 GLN A CA 1
ATOM 4351 C C . GLN A 1 575 ? -32.188 -4.043 15.203 1 83.62 575 GLN A C 1
ATOM 4353 O O . GLN A 1 575 ? -31.484 -4.129 16.219 1 83.62 575 GLN A O 1
ATOM 4358 N N . VAL A 1 576 ? -33.438 -4.355 15.156 1 87.62 576 VAL A N 1
ATOM 4359 C CA . VAL A 1 576 ? -34.094 -5.059 16.266 1 87.62 576 VAL A CA 1
ATOM 4360 C C . VAL A 1 576 ? -34.125 -6.555 15.977 1 87.62 576 VAL A C 1
ATOM 4362 O O . VAL A 1 576 ? -34.625 -6.973 14.93 1 87.62 576 VAL A O 1
ATOM 4365 N N . PRO A 1 577 ? -33.562 -7.363 16.906 1 91.12 577 PRO A N 1
ATOM 4366 C CA . PRO A 1 577 ? -33.594 -8.812 16.672 1 91.12 577 PRO A CA 1
ATOM 4367 C C . PRO A 1 577 ? -35 -9.352 16.438 1 91.12 577 PRO A C 1
ATOM 4369 O O . PRO A 1 577 ? -35.938 -8.969 17.156 1 91.12 577 PRO A O 1
ATOM 4372 N N . GLY A 1 578 ? -35.125 -10.125 15.445 1 91.75 578 GLY A N 1
ATOM 4373 C CA . GLY A 1 578 ? -36.406 -10.797 15.164 1 91.75 578 GLY A CA 1
ATOM 4374 C C . GLY A 1 578 ? -37.344 -9.945 14.352 1 91.75 578 GLY A C 1
ATOM 4375 O O . GLY A 1 578 ? -38.344 -10.453 13.805 1 91.75 578 GLY A O 1
ATOM 4376 N N . ALA A 1 579 ? -37.125 -8.688 14.242 1 91.62 579 ALA A N 1
ATOM 4377 C CA . ALA A 1 579 ? -37.969 -7.777 13.484 1 91.62 579 ALA A CA 1
ATOM 4378 C C . ALA A 1 579 ? -37.312 -7.355 12.18 1 91.62 579 ALA A C 1
ATOM 4380 O O . ALA A 1 579 ? -36.688 -6.293 12.109 1 91.62 579 ALA A O 1
ATOM 4381 N N . PHE A 1 580 ? -37.5 -8.25 11.188 1 93.44 580 PHE A N 1
ATOM 4382 C CA . PHE A 1 580 ? -36.906 -7.973 9.883 1 93.44 580 PHE A CA 1
ATOM 4383 C C . PHE A 1 580 ? -37.719 -6.914 9.141 1 93.44 580 PHE A C 1
ATOM 4385 O O . PHE A 1 580 ? -38.938 -6.996 9.07 1 93.44 580 PHE A O 1
ATOM 4392 N N . THR A 1 581 ? -37.062 -5.91 8.68 1 90.56 581 THR A N 1
ATOM 4393 C CA . THR A 1 581 ? -37.75 -4.879 7.934 1 90.56 581 THR A CA 1
ATOM 4394 C C . THR A 1 581 ? -37.125 -4.68 6.559 1 90.56 581 THR A C 1
ATOM 4396 O O . THR A 1 581 ? -36 -5.16 6.305 1 90.56 581 THR A O 1
ATOM 4399 N N . SER A 1 582 ? -37.844 -4.156 5.625 1 91.88 582 SER A N 1
ATOM 4400 C CA . SER A 1 582 ? -37.406 -3.66 4.32 1 91.88 582 SER A CA 1
ATOM 4401 C C . SER A 1 582 ? -37.438 -2.135 4.277 1 91.88 582 SER A C 1
ATOM 4403 O O . SER A 1 582 ? -38.25 -1.546 3.561 1 91.88 582 SER A O 1
ATOM 4405 N N . TYR A 1 583 ? -36.562 -1.582 5.121 1 89.19 583 TYR A N 1
ATOM 4406 C CA . TYR A 1 583 ? -36.594 -0.143 5.355 1 89.19 583 TYR A CA 1
ATOM 4407 C C . TYR A 1 583 ? -35.25 0.373 5.848 1 89.19 583 TYR A C 1
ATOM 4409 O O . TYR A 1 583 ? -34.594 -0.27 6.672 1 89.19 583 TYR A O 1
ATOM 4417 N N . GLY A 1 584 ? -34.969 1.575 5.348 1 91.19 584 GLY A N 1
ATOM 4418 C CA . GLY A 1 584 ? -33.688 2.115 5.75 1 91.19 584 GLY A CA 1
ATOM 4419 C C . GLY A 1 584 ? -32.5 1.194 5.426 1 91.19 584 GLY A C 1
ATOM 4420 O O . GLY A 1 584 ? -32.406 0.707 4.301 1 91.19 584 GLY A O 1
ATOM 4421 N N . HIS A 1 585 ? -31.656 1.031 6.43 1 92.94 585 HIS A N 1
ATOM 4422 C CA . HIS A 1 585 ? -30.469 0.229 6.191 1 92.94 585 HIS A CA 1
ATOM 4423 C C . HIS A 1 585 ? -30.641 -1.19 6.723 1 92.94 585 HIS A C 1
ATOM 4425 O O . HIS A 1 585 ? -29.656 -1.887 6.98 1 92.94 585 HIS A O 1
ATOM 4431 N N . ASP A 1 586 ? -31.875 -1.544 7.023 1 93.44 586 ASP A N 1
ATOM 4432 C CA . ASP A 1 586 ? -32.219 -2.926 7.34 1 93.44 586 ASP A CA 1
ATOM 4433 C C . ASP A 1 586 ? -32.719 -3.666 6.102 1 93.44 586 ASP A C 1
ATOM 4435 O O . ASP A 1 586 ? -33.844 -3.424 5.633 1 93.44 586 ASP A O 1
ATOM 4439 N N . TYR A 1 587 ? -31.953 -4.52 5.605 1 95.75 587 TYR A N 1
ATOM 4440 C CA . TYR A 1 587 ? -32.25 -5.203 4.352 1 95.75 587 TYR A CA 1
ATOM 4441 C C . TYR A 1 587 ? -32.656 -6.652 4.598 1 95.75 587 TYR A C 1
ATOM 4443 O O . TYR A 1 587 ? -32.812 -7.426 3.654 1 95.75 587 TYR A O 1
ATOM 4451 N N . ARG A 1 588 ? -32.906 -7.129 5.805 1 96.38 588 ARG A N 1
ATOM 4452 C CA . ARG A 1 588 ? -33.062 -8.531 6.188 1 96.38 588 ARG A CA 1
ATOM 4453 C C . ARG A 1 588 ? -34.344 -9.125 5.621 1 96.38 588 ARG A C 1
ATOM 4455 O O . ARG A 1 588 ? -34.375 -10.281 5.199 1 96.38 588 ARG A O 1
ATOM 4462 N N . ALA A 1 589 ? -35.312 -8.344 5.578 1 95.31 589 ALA A N 1
ATOM 4463 C CA . ALA A 1 589 ? -36.594 -8.852 5.094 1 95.31 589 ALA A CA 1
ATOM 4464 C C . ALA A 1 589 ? -36.5 -9.195 3.611 1 95.31 589 ALA A C 1
ATOM 4466 O O . ALA A 1 589 ? -37.25 -10.055 3.131 1 95.31 589 ALA A O 1
ATOM 4467 N N . ASP A 1 590 ? -35.594 -8.57 2.922 1 96.62 590 ASP A N 1
ATOM 4468 C CA . ASP A 1 590 ? -35.469 -8.781 1.481 1 96.62 590 ASP A CA 1
ATOM 4469 C C . ASP A 1 590 ? -34.375 -9.766 1.159 1 96.62 590 ASP A C 1
ATOM 4471 O O . ASP A 1 590 ? -34.281 -10.266 0.035 1 96.62 590 ASP A O 1
ATOM 4475 N N . MET A 1 591 ? -33.562 -10.141 2.055 1 97.69 591 MET A N 1
ATOM 4476 C CA . MET A 1 591 ? -32.25 -10.703 1.814 1 97.69 591 MET A CA 1
ATOM 4477 C C . MET A 1 591 ? -32.344 -12.078 1.171 1 97.69 591 MET A C 1
ATOM 4479 O O . MET A 1 591 ? -31.688 -12.352 0.166 1 97.69 591 MET A O 1
ATOM 4483 N N . ALA A 1 592 ? -33.188 -12.984 1.7 1 98.5 592 ALA A N 1
ATOM 4484 C CA . ALA A 1 592 ? -33.25 -14.359 1.216 1 98.5 592 ALA A CA 1
ATOM 4485 C C . ALA A 1 592 ? -33.594 -14.398 -0.27 1 98.5 592 ALA A C 1
ATOM 4487 O O . ALA A 1 592 ? -32.938 -15.086 -1.05 1 98.5 592 ALA A O 1
ATOM 4488 N N . ARG A 1 593 ? -34.594 -13.656 -0.675 1 98.12 593 ARG A N 1
ATOM 4489 C CA . ARG A 1 593 ? -35.062 -13.672 -2.062 1 98.12 593 ARG A CA 1
ATOM 4490 C C . ARG A 1 593 ? -34 -13.062 -2.986 1 98.12 593 ARG A C 1
ATOM 4492 O O . ARG A 1 593 ? -33.781 -13.547 -4.102 1 98.12 593 ARG A O 1
ATOM 4499 N N . PHE A 1 594 ? -33.344 -12.023 -2.549 1 98.5 594 PHE A N 1
ATOM 4500 C CA . PHE A 1 594 ? -32.312 -11.406 -3.361 1 98.5 594 PHE A CA 1
ATOM 4501 C C . PHE A 1 594 ? -31.109 -12.328 -3.48 1 98.5 594 PHE A C 1
ATOM 4503 O O . PHE A 1 594 ? -30.5 -12.422 -4.547 1 98.5 594 PHE A O 1
ATOM 4510 N N . VAL A 1 595 ? -30.719 -13 -2.4 1 98.69 595 VAL A N 1
ATOM 4511 C CA . VAL A 1 595 ? -29.625 -13.953 -2.449 1 98.69 595 VAL A CA 1
ATOM 4512 C C . VAL A 1 595 ? -29.938 -15.055 -3.461 1 98.69 595 VAL A C 1
ATOM 4514 O O . VAL A 1 595 ? -29.109 -15.375 -4.312 1 98.69 595 VAL A O 1
ATOM 4517 N N . HIS A 1 596 ? -31.125 -15.57 -3.4 1 98.44 596 HIS A N 1
ATOM 4518 C CA . HIS A 1 596 ? -31.547 -16.641 -4.297 1 98.44 596 HIS A CA 1
ATOM 4519 C C . HIS A 1 596 ? -31.484 -16.203 -5.754 1 98.44 596 HIS A C 1
ATOM 4521 O O . HIS A 1 596 ? -30.891 -16.875 -6.59 1 98.44 596 HIS A O 1
ATOM 4527 N N . ALA A 1 597 ? -32.031 -15.055 -6.023 1 97.56 597 ALA A N 1
ATOM 4528 C CA . ALA A 1 597 ? -32.156 -14.578 -7.402 1 97.56 597 ALA A CA 1
ATOM 4529 C C . ALA A 1 597 ? -30.812 -14.07 -7.934 1 97.56 597 ALA A C 1
ATOM 4531 O O . ALA A 1 597 ? -30.406 -14.422 -9.047 1 97.56 597 ALA A O 1
ATOM 4532 N N . ALA A 1 598 ? -30.094 -13.273 -7.164 1 97.81 598 ALA A N 1
ATOM 4533 C CA . ALA A 1 598 ? -28.859 -12.633 -7.609 1 97.81 598 ALA A CA 1
ATOM 4534 C C . ALA A 1 598 ? -27.781 -13.672 -7.898 1 97.81 598 ALA A C 1
ATOM 4536 O O . ALA A 1 598 ? -27 -13.516 -8.844 1 97.81 598 ALA A O 1
ATOM 4537 N N . TYR A 1 599 ? -27.734 -14.75 -7.117 1 98.19 599 TYR A N 1
ATOM 4538 C CA . TYR A 1 599 ? -26.656 -15.742 -7.234 1 98.19 599 TYR A CA 1
ATOM 4539 C C . TYR A 1 599 ? -27.125 -16.938 -8.062 1 98.19 599 TYR A C 1
ATOM 4541 O O . TYR A 1 599 ? -26.359 -17.891 -8.258 1 98.19 599 TYR A O 1
ATOM 4549 N N . HIS A 1 600 ? -28.328 -16.922 -8.586 1 96.81 600 HIS A N 1
ATOM 4550 C CA . HIS A 1 600 ? -28.891 -18.031 -9.344 1 96.81 600 HIS A CA 1
ATOM 4551 C C . HIS A 1 600 ? -28.766 -19.344 -8.57 1 96.81 600 HIS A C 1
ATOM 4553 O O . HIS A 1 600 ? -28.281 -20.344 -9.094 1 96.81 600 HIS A O 1
ATOM 4559 N N . MET A 1 601 ? -29.219 -19.219 -7.324 1 97.69 601 MET A N 1
ATOM 4560 C CA . MET A 1 601 ? -29.203 -20.422 -6.5 1 97.69 601 MET A CA 1
ATOM 4561 C C . MET A 1 601 ? -30.188 -21.453 -7.027 1 97.69 601 MET A C 1
ATOM 4563 O O . MET A 1 601 ? -31.109 -21.125 -7.781 1 97.69 601 MET A O 1
ATOM 4567 N N . PRO A 1 602 ? -29.984 -22.719 -6.652 1 97 602 PRO A N 1
ATOM 4568 C CA . PRO A 1 602 ? -30.922 -23.75 -7.105 1 97 602 PRO A CA 1
ATOM 4569 C C . PRO A 1 602 ? -32.375 -23.406 -6.77 1 97 602 PRO A C 1
ATOM 4571 O O . PRO A 1 602 ? -32.656 -22.875 -5.699 1 97 602 PRO A O 1
ATOM 4574 N N . ASP A 1 603 ? -33.281 -23.719 -7.562 1 94.44 603 ASP A N 1
ATOM 4575 C CA . ASP A 1 603 ? -34.688 -23.328 -7.465 1 94.44 603 ASP A CA 1
ATOM 4576 C C . ASP A 1 603 ? -35.312 -23.922 -6.203 1 94.44 603 ASP A C 1
ATOM 4578 O O . ASP A 1 603 ? -35 -25.031 -5.785 1 94.44 603 ASP A O 1
ATOM 4582 N N . VAL A 1 604 ? -36.156 -23.094 -5.645 1 96.94 604 VAL A N 1
ATOM 4583 C CA . VAL A 1 604 ? -36.969 -23.5 -4.512 1 96.94 604 VAL A CA 1
ATOM 4584 C C . VAL A 1 604 ? -38.406 -23.047 -4.727 1 96.94 604 VAL A C 1
ATOM 4586 O O . VAL A 1 604 ? -38.656 -22.016 -5.371 1 96.94 604 VAL A O 1
ATOM 4589 N N . ASP A 1 605 ? -39.406 -23.781 -4.23 1 96.69 605 ASP A N 1
ATOM 4590 C CA . ASP A 1 605 ? -40.781 -23.344 -4.328 1 96.69 605 ASP A CA 1
ATOM 4591 C C . ASP A 1 605 ? -41.094 -22.281 -3.277 1 96.69 605 ASP A C 1
ATOM 4593 O O . ASP A 1 605 ? -40.25 -21.984 -2.414 1 96.69 605 ASP A O 1
ATOM 4597 N N . GLU A 1 606 ? -42.219 -21.672 -3.385 1 96.94 606 GLU A N 1
ATOM 4598 C CA . GLU A 1 606 ? -42.594 -20.562 -2.521 1 96.94 606 GLU A CA 1
ATOM 4599 C C . GLU A 1 606 ? -42.719 -21 -1.066 1 96.94 606 GLU A C 1
ATOM 4601 O O . GLU A 1 606 ? -42.375 -20.234 -0.153 1 96.94 606 GLU A O 1
ATOM 4606 N N . ALA A 1 607 ? -43.156 -22.172 -0.802 1 97.56 607 ALA A N 1
ATOM 4607 C CA . ALA A 1 607 ? -43.281 -22.703 0.559 1 97.56 607 ALA A CA 1
ATOM 4608 C C . ALA A 1 607 ? -41.906 -22.812 1.223 1 97.56 607 ALA A C 1
ATOM 4610 O O . ALA A 1 607 ? -41.75 -22.422 2.377 1 97.56 607 ALA A O 1
ATOM 4611 N N . THR A 1 608 ? -41.031 -23.375 0.438 1 98.06 608 THR A N 1
ATOM 4612 C CA . THR A 1 608 ? -39.656 -23.5 0.944 1 98.06 608 THR A CA 1
ATOM 4613 C C . THR A 1 608 ? -39.062 -22.125 1.191 1 98.06 608 THR A C 1
ATOM 4615 O O . THR A 1 608 ? -38.375 -21.906 2.203 1 98.06 608 THR A O 1
ATOM 4618 N N . MET A 1 609 ? -39.25 -21.188 0.273 1 98.25 609 MET A N 1
ATOM 4619 C CA . MET A 1 609 ? -38.781 -19.812 0.447 1 98.25 609 MET A CA 1
ATOM 4620 C C . MET A 1 609 ? -39.312 -19.219 1.745 1 98.25 609 MET A C 1
ATOM 4622 O O . MET A 1 609 ? -38.531 -18.609 2.508 1 98.25 609 MET A O 1
ATOM 4626 N N . ARG A 1 610 ? -40.531 -19.453 2.016 1 97.88 610 ARG A N 1
ATOM 4627 C CA . ARG A 1 610 ? -41.125 -18.922 3.234 1 97.88 610 ARG A CA 1
ATOM 4628 C C . ARG A 1 610 ? -40.531 -19.562 4.473 1 97.88 610 ARG A C 1
ATOM 4630 O O . ARG A 1 610 ? -40.281 -18.906 5.48 1 97.88 610 ARG A O 1
ATOM 4637 N N . ARG A 1 611 ? -40.281 -20.828 4.375 1 98.31 611 ARG A N 1
ATOM 4638 C CA . ARG A 1 611 ? -39.625 -21.516 5.488 1 98.31 611 ARG A CA 1
ATOM 4639 C C . ARG A 1 611 ? -38.25 -20.953 5.75 1 98.31 611 ARG A C 1
ATOM 4641 O O . ARG A 1 611 ? -37.844 -20.797 6.902 1 98.31 611 ARG A O 1
ATOM 4648 N N . VAL A 1 612 ? -37.531 -20.719 4.641 1 98.69 612 VAL A N 1
ATOM 4649 C CA . VAL A 1 612 ? -36.188 -20.125 4.762 1 98.69 612 VAL A CA 1
ATOM 4650 C C . VAL A 1 612 ? -36.312 -18.766 5.457 1 98.69 612 VAL A C 1
ATOM 4652 O O . VAL A 1 612 ? -35.562 -18.484 6.402 1 98.69 612 VAL A O 1
ATOM 4655 N N . GLU A 1 613 ? -37.219 -17.953 5.039 1 98.44 613 GLU A N 1
ATOM 4656 C CA . GLU A 1 613 ? -37.406 -16.609 5.602 1 98.44 613 GLU A CA 1
ATOM 4657 C C . GLU A 1 613 ? -37.781 -16.688 7.082 1 98.44 613 GLU A C 1
ATOM 4659 O O . GLU A 1 613 ? -37.25 -15.922 7.895 1 98.44 613 GLU A O 1
ATOM 4664 N N . GLU A 1 614 ? -38.625 -17.625 7.465 1 98.25 614 GLU A N 1
ATOM 4665 C CA . GLU A 1 614 ? -39 -17.812 8.859 1 98.25 614 GLU A CA 1
ATOM 4666 C C . GLU A 1 614 ? -37.812 -18.297 9.695 1 98.25 614 GLU A C 1
ATOM 4668 O O . GLU A 1 614 ? -37.625 -17.844 10.82 1 98.25 614 GLU A O 1
ATOM 4673 N N . THR A 1 615 ? -37.125 -19.203 9.148 1 98.56 615 THR A N 1
ATOM 4674 C CA . THR A 1 615 ? -35.969 -19.766 9.844 1 98.56 615 THR A CA 1
ATOM 4675 C C . THR A 1 615 ? -34.938 -18.672 10.117 1 98.56 615 THR A C 1
ATOM 4677 O O . THR A 1 615 ? -34.281 -18.656 11.172 1 98.56 615 THR A O 1
ATOM 4680 N N . LEU A 1 616 ? -34.719 -17.766 9.156 1 98.44 616 LEU A N 1
ATOM 4681 C CA . LEU A 1 616 ? -33.75 -16.688 9.336 1 98.44 616 LEU A CA 1
ATOM 4682 C C . LEU A 1 616 ? -34.125 -15.812 10.523 1 98.44 616 LEU A C 1
ATOM 4684 O O . LEU A 1 616 ? -33.25 -15.352 11.266 1 98.44 616 LEU A O 1
ATOM 4688 N N . VAL A 1 617 ? -35.406 -15.57 10.703 1 97.75 617 VAL A N 1
ATOM 4689 C CA . VAL A 1 617 ? -35.906 -14.797 11.852 1 97.75 617 VAL A CA 1
ATOM 4690 C C . VAL A 1 617 ? -35.562 -15.547 13.141 1 97.75 617 VAL A C 1
ATOM 4692 O O . VAL A 1 617 ? -35.094 -14.945 14.109 1 97.75 617 VAL A O 1
ATOM 4695 N N . ASP A 1 618 ? -35.812 -16.844 13.125 1 97.38 618 ASP A N 1
ATOM 4696 C CA . ASP A 1 618 ? -35.531 -17.672 14.305 1 97.38 618 ASP A CA 1
ATOM 4697 C C . ASP A 1 618 ? -34.062 -17.656 14.648 1 97.38 618 ASP A C 1
ATOM 4699 O O . ASP A 1 618 ? -33.688 -17.594 15.828 1 97.38 618 ASP A O 1
ATOM 4703 N N . LEU A 1 619 ? -33.25 -17.812 13.656 1 97.31 619 LEU A N 1
ATOM 4704 C CA . LEU A 1 619 ? -31.812 -17.797 13.867 1 97.31 619 LEU A CA 1
ATOM 4705 C C . LEU A 1 619 ? -31.359 -16.469 14.445 1 97.31 619 LEU A C 1
ATOM 4707 O O . LEU A 1 619 ? -30.469 -16.438 15.305 1 97.31 619 LEU A O 1
ATOM 4711 N N . ASP A 1 620 ? -31.953 -15.375 13.938 1 96.12 620 ASP A N 1
ATOM 4712 C CA . ASP A 1 620 ? -31.641 -14.039 14.445 1 96.12 620 ASP A CA 1
ATOM 4713 C C . ASP A 1 620 ? -32 -13.922 15.93 1 96.12 620 ASP A C 1
ATOM 4715 O O . ASP A 1 620 ? -31.219 -13.383 16.719 1 96.12 620 ASP A O 1
ATOM 4719 N N . LEU A 1 621 ? -33.094 -14.438 16.297 1 95.44 621 LEU A N 1
ATOM 4720 C CA . LEU A 1 621 ? -33.562 -14.422 17.688 1 95.44 621 LEU A CA 1
ATOM 4721 C C . LEU A 1 621 ? -32.656 -15.289 18.547 1 95.44 621 LEU A C 1
ATOM 4723 O O . LEU A 1 621 ? -32.312 -14.906 19.672 1 95.44 621 LEU A O 1
ATOM 4727 N N . ALA A 1 622 ? -32.281 -16.406 18.031 1 94.25 622 ALA A N 1
ATOM 4728 C CA . ALA A 1 622 ? -31.391 -17.297 18.766 1 94.25 622 ALA A CA 1
ATOM 4729 C C . ALA A 1 622 ? -30.047 -16.609 19.047 1 94.25 622 ALA A C 1
ATOM 4731 O O . ALA A 1 622 ? -29.484 -16.75 20.125 1 94.25 622 ALA A O 1
ATOM 4732 N N . ARG A 1 623 ? -29.531 -15.969 18.047 1 93.62 623 ARG A N 1
ATOM 4733 C CA . ARG A 1 623 ? -28.281 -15.234 18.203 1 93.62 623 ARG A CA 1
ATOM 4734 C C . ARG A 1 623 ? -28.422 -14.141 19.266 1 93.62 623 ARG A C 1
ATOM 4736 O O . ARG A 1 623 ? -27.516 -13.938 20.062 1 93.62 623 ARG A O 1
ATOM 4743 N N . ALA A 1 624 ? -29.516 -13.391 19.203 1 91.81 624 ALA A N 1
ATOM 4744 C CA . ALA A 1 624 ? -29.766 -12.367 20.203 1 91.81 624 ALA A CA 1
ATOM 4745 C C . ALA A 1 624 ? -29.828 -12.977 21.609 1 91.81 624 ALA A C 1
ATOM 4747 O O . ALA A 1 624 ? -29.359 -12.367 22.578 1 91.81 624 ALA A O 1
ATOM 4748 N N . GLY A 1 625 ? -30.406 -14.141 21.688 1 90.38 625 GLY A N 1
ATOM 4749 C CA . GLY A 1 625 ? -30.438 -14.859 22.953 1 90.38 625 GLY A CA 1
ATOM 4750 C C . GLY A 1 625 ? -29.047 -15.219 23.453 1 90.38 625 GLY A C 1
ATOM 4751 O O . GLY A 1 625 ? -28.75 -15.062 24.641 1 90.38 625 GLY A O 1
ATOM 4752 N N . ARG A 1 626 ? -28.219 -15.664 22.594 1 89.19 626 ARG A N 1
ATOM 4753 C CA . ARG A 1 626 ? -26.844 -16 22.938 1 89.19 626 ARG A CA 1
ATOM 4754 C C . ARG A 1 626 ? -26.078 -14.781 23.422 1 89.19 626 ARG A C 1
ATOM 4756 O O . ARG A 1 626 ? -25.203 -14.883 24.281 1 89.19 626 ARG A O 1
ATOM 4763 N N . LEU A 1 627 ? -26.375 -13.648 22.844 1 87.06 627 LEU A N 1
ATOM 4764 C CA . LEU A 1 627 ? -25.703 -12.398 23.172 1 87.06 627 LEU A CA 1
ATOM 4765 C C . LEU A 1 627 ? -26.312 -11.758 24.422 1 87.06 627 LEU A C 1
ATOM 4767 O O . LEU A 1 627 ? -25.719 -10.859 25.016 1 87.06 627 LEU A O 1
ATOM 4771 N N . GLY A 1 628 ? -27.375 -12.219 24.906 1 78.31 628 GLY A N 1
ATOM 4772 C CA . GLY A 1 628 ? -28.078 -11.625 26.031 1 78.31 628 GLY A CA 1
ATOM 4773 C C . GLY A 1 628 ? -28.75 -10.305 25.703 1 78.31 628 GLY A C 1
ATOM 4774 O O . GLY A 1 628 ? -28.859 -9.43 26.562 1 78.31 628 GLY A O 1
ATOM 4775 N N . THR A 1 629 ? -29.016 -10.023 24.422 1 70.5 629 THR A N 1
ATOM 4776 C CA . THR A 1 629 ? -29.547 -8.734 24.016 1 70.5 629 THR A CA 1
ATOM 4777 C C . THR A 1 629 ? -31.047 -8.82 23.766 1 70.5 629 THR A C 1
ATOM 4779 O O . THR A 1 629 ? -31.656 -7.887 23.234 1 70.5 629 THR A O 1
ATOM 4782 N N . LEU A 1 630 ? -31.672 -9.961 24.062 1 67.12 630 LEU A N 1
ATOM 4783 C CA . LEU A 1 630 ? -33.125 -10.047 23.906 1 67.12 630 LEU A CA 1
ATOM 4784 C C . LEU A 1 630 ? -33.844 -9.195 24.953 1 67.12 630 LEU A C 1
ATOM 4786 O O . LEU A 1 630 ? -33.531 -9.289 26.156 1 67.12 630 LEU A O 1
ATOM 4790 N N . HIS A 1 631 ? -34.062 -7.996 24.719 1 52.38 631 HIS A N 1
ATOM 4791 C CA . HIS A 1 631 ? -34.844 -7.223 25.672 1 52.38 631 HIS A CA 1
ATOM 4792 C C . HIS A 1 631 ? -36.25 -7.832 25.875 1 52.38 631 HIS A C 1
ATOM 4794 O O . HIS A 1 631 ? -36.875 -8.234 24.906 1 52.38 631 HIS A O 1
ATOM 4800 N N . GLU A 1 632 ? -36.531 -8.477 27.031 1 42.66 632 GLU A N 1
ATOM 4801 C CA . GLU A 1 632 ? -37.938 -8.766 27.375 1 42.66 632 GLU A CA 1
ATOM 4802 C C . GLU A 1 632 ? -38.812 -7.555 27.125 1 42.66 632 GLU A C 1
ATOM 4804 O O . GLU A 1 632 ? -38.406 -6.418 27.375 1 42.66 632 GLU A O 1
ATOM 4809 N N . MET B 1 1 ? 6.125 52.188 -7.82 1 27.19 1 MET B N 1
ATOM 4810 C CA . MET B 1 1 ? 7.121 52.688 -6.883 1 27.19 1 MET B CA 1
ATOM 4811 C C . MET B 1 1 ? 7.469 51.656 -5.832 1 27.19 1 MET B C 1
ATOM 4813 O O . MET B 1 1 ? 8.445 51.781 -5.098 1 27.19 1 MET B O 1
ATOM 4817 N N . GLY B 1 2 ? 6.461 50.688 -5.598 1 30.09 2 GLY B N 1
ATOM 4818 C CA . GLY B 1 2 ? 6.48 49.75 -4.477 1 30.09 2 GLY B CA 1
ATOM 4819 C C . GLY B 1 2 ? 7.434 48.594 -4.68 1 30.09 2 GLY B C 1
ATOM 4820 O O . GLY B 1 2 ? 7.75 47.875 -3.732 1 30.09 2 GLY B O 1
ATOM 4821 N N . ALA B 1 3 ? 7.586 48.188 -5.934 1 40.97 3 ALA B N 1
ATOM 4822 C CA . ALA B 1 3 ? 8.438 47.062 -6.281 1 40.97 3 ALA B CA 1
ATOM 4823 C C . ALA B 1 3 ? 9.906 47.375 -6.047 1 40.97 3 ALA B C 1
ATOM 4825 O O . ALA B 1 3 ? 10.734 46.5 -5.867 1 40.97 3 ALA B O 1
ATOM 4826 N N . GLY B 1 4 ? 10.242 48.719 -6.148 1 36.47 4 GLY B N 1
ATOM 4827 C CA . GLY B 1 4 ? 11.617 49.188 -6.035 1 36.47 4 GLY B CA 1
ATOM 4828 C C . GLY B 1 4 ? 12.172 49.062 -4.629 1 36.47 4 GLY B C 1
ATOM 4829 O O . GLY B 1 4 ? 13.367 48.844 -4.449 1 36.47 4 GLY B O 1
ATOM 4830 N N . ARG B 1 5 ? 11.305 49.344 -3.629 1 40.97 5 ARG B N 1
ATOM 4831 C CA . ARG B 1 5 ? 11.789 49.375 -2.254 1 40.97 5 ARG B CA 1
ATOM 4832 C C . ARG B 1 5 ? 12.102 47.969 -1.736 1 40.97 5 ARG B C 1
ATOM 4834 O O . ARG B 1 5 ? 12.914 47.812 -0.822 1 40.97 5 ARG B O 1
ATOM 4841 N N . LEU B 1 6 ? 11.328 46.969 -2.326 1 35 6 LEU B N 1
ATOM 4842 C CA . LEU B 1 6 ? 11.617 45.625 -1.844 1 35 6 LEU B CA 1
ATOM 4843 C C . LEU B 1 6 ? 13.008 45.156 -2.283 1 35 6 LEU B C 1
ATOM 4845 O O . LEU B 1 6 ? 13.742 44.562 -1.508 1 35 6 LEU B O 1
ATOM 4849 N N . ILE B 1 7 ? 13.438 45.5 -3.566 1 37.06 7 ILE B N 1
ATOM 4850 C CA . ILE B 1 7 ? 14.758 45.125 -4.062 1 37.06 7 ILE B CA 1
ATOM 4851 C C . ILE B 1 7 ? 15.82 45.938 -3.307 1 37.06 7 ILE B C 1
ATOM 4853 O O . ILE B 1 7 ? 16.859 45.375 -2.928 1 37.06 7 ILE B O 1
ATOM 4857 N N . ASP B 1 8 ? 15.516 47.25 -3.018 1 37.81 8 ASP B N 1
ATOM 4858 C CA . ASP B 1 8 ? 16.5 48.062 -2.316 1 37.81 8 ASP B CA 1
ATOM 4859 C C . ASP B 1 8 ? 16.703 47.562 -0.884 1 37.81 8 ASP B C 1
ATOM 4861 O O . ASP B 1 8 ? 17.812 47.656 -0.351 1 37.81 8 ASP B O 1
ATOM 4865 N N . GLY B 1 9 ? 15.594 47.125 -0.144 1 33.47 9 GLY B N 1
ATOM 4866 C CA . GLY B 1 9 ? 15.742 46.562 1.189 1 33.47 9 GLY B CA 1
ATOM 4867 C C . GLY B 1 9 ? 16.609 45.312 1.221 1 33.47 9 GLY B C 1
ATOM 4868 O O . GLY B 1 9 ? 17.438 45.156 2.115 1 33.47 9 GLY B O 1
ATOM 4869 N N . VAL B 1 10 ? 16.422 44.375 0.192 1 35.88 10 VAL B N 1
ATOM 4870 C CA . VAL B 1 10 ? 17.312 43.219 0.14 1 35.88 10 VAL B CA 1
ATOM 4871 C C . VAL B 1 10 ? 18.734 43.656 -0.147 1 35.88 10 VAL B C 1
ATOM 4873 O O . VAL B 1 10 ? 19.688 43.188 0.476 1 35.88 10 VAL B O 1
ATOM 4876 N N . LEU B 1 11 ? 18.891 44.594 -1.123 1 36.94 11 LEU B N 1
ATOM 4877 C CA . LEU B 1 11 ? 20.219 45.062 -1.467 1 36.94 11 LEU B CA 1
ATOM 4878 C C . LEU B 1 11 ? 20.781 45.969 -0.365 1 36.94 11 LEU B C 1
ATOM 4880 O O . LEU B 1 11 ? 22 46.062 -0.193 1 36.94 11 LEU B O 1
ATOM 4884 N N . GLY B 1 12 ? 19.938 46.844 0.303 1 34.19 12 GLY B N 1
ATOM 4885 C CA . GLY B 1 12 ? 20.391 47.688 1.388 1 34.19 12 GLY B CA 1
ATOM 4886 C C . GLY B 1 12 ? 20.875 46.938 2.602 1 34.19 12 GLY B C 1
ATOM 4887 O O . GLY B 1 12 ? 21.578 47.469 3.449 1 34.19 12 GLY B O 1
ATOM 4888 N N . LEU B 1 13 ? 20.125 45.781 2.955 1 32.91 13 LEU B N 1
ATOM 4889 C CA . LEU B 1 13 ? 20.672 44.969 4.023 1 32.91 13 LEU B CA 1
ATOM 4890 C C . LEU B 1 13 ? 22.094 44.531 3.693 1 32.91 13 LEU B C 1
ATOM 4892 O O . LEU B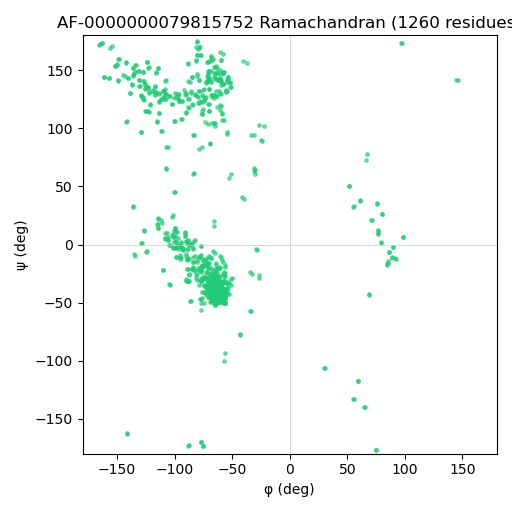 1 13 ? 22.797 44 4.551 1 32.91 13 LEU B O 1
ATOM 4896 N N . ALA B 1 14 ? 22.547 44.562 2.414 1 33.41 14 ALA B N 1
ATOM 4897 C CA . ALA B 1 14 ? 23.922 44.312 2.004 1 33.41 14 ALA B CA 1
ATOM 4898 C C . ALA B 1 14 ? 24.844 45.438 2.426 1 33.41 14 ALA B C 1
ATOM 4900 O O . ALA B 1 14 ? 26.062 45.25 2.539 1 33.41 14 ALA B O 1
ATOM 4901 N N . ARG B 1 15 ? 24.516 46.719 2.371 1 32.56 15 ARG B N 1
ATOM 4902 C CA . ARG B 1 15 ? 25.469 47.812 2.461 1 32.56 15 ARG B CA 1
ATOM 4903 C C . ARG B 1 15 ? 25.906 48.031 3.906 1 32.56 15 ARG B C 1
ATOM 4905 O O . ARG B 1 15 ? 26.812 48.812 4.168 1 32.56 15 ARG B O 1
ATOM 4912 N N . SER B 1 16 ? 24.953 48.156 4.887 1 30.97 16 SER B N 1
ATOM 4913 C CA . SER B 1 16 ? 25.422 48.906 6.039 1 30.97 16 SER B CA 1
ATOM 4914 C C . SER B 1 16 ? 26.672 48.281 6.641 1 30.97 16 SER B C 1
ATOM 4916 O O . SER B 1 16 ? 27.672 49 6.887 1 30.97 16 SER B O 1
ATOM 4918 N N . GLY B 1 17 ? 26.547 47.5 7.75 1 31.53 17 GLY B N 1
ATOM 4919 C CA . GLY B 1 17 ? 27.719 47.438 8.609 1 31.53 17 GLY B CA 1
ATOM 4920 C C . GLY B 1 17 ? 28.938 46.875 7.922 1 31.53 17 GLY B C 1
ATOM 4921 O O . GLY B 1 17 ? 28.828 46.281 6.844 1 31.53 17 GLY B O 1
ATOM 4922 N N . PRO B 1 18 ? 30.266 47.312 8.344 1 30.78 18 PRO B N 1
ATOM 4923 C CA . PRO B 1 18 ? 31.438 46.75 7.688 1 30.78 18 PRO B CA 1
ATOM 4924 C C . PRO B 1 18 ? 31.234 45.281 7.266 1 30.78 18 PRO B C 1
ATOM 4926 O O . PRO B 1 18 ? 30.656 44.5 8.016 1 30.78 18 PRO B O 1
ATOM 4929 N N . VAL B 1 19 ? 30.828 45.094 6.027 1 29.94 19 VAL B N 1
ATOM 4930 C CA . VAL B 1 19 ? 31.031 43.75 5.473 1 29.94 19 VAL B CA 1
ATOM 4931 C C . VAL B 1 19 ? 32.281 43.125 6.086 1 29.94 19 VAL B C 1
ATOM 4933 O O . VAL B 1 19 ? 33.406 43.562 5.816 1 29.94 19 VAL B O 1
ATOM 4936 N N . ARG B 1 20 ? 32.281 42.906 7.395 1 33.41 20 ARG B N 1
ATOM 4937 C CA . ARG B 1 20 ? 33.375 41.969 7.691 1 33.41 20 ARG B CA 1
ATOM 4938 C C . ARG B 1 20 ? 33.688 41.094 6.477 1 33.41 20 ARG B C 1
ATOM 4940 O O . ARG B 1 20 ? 32.812 40.656 5.75 1 33.41 20 ARG B O 1
ATOM 4947 N N . SER B 1 21 ? 34.844 41.438 5.738 1 31.88 21 SER B N 1
ATOM 4948 C CA . SER B 1 21 ? 35.312 40.781 4.527 1 31.88 21 SER B CA 1
ATOM 4949 C C . SER B 1 21 ? 34.812 39.344 4.469 1 31.88 21 SER B C 1
ATOM 4951 O O . SER B 1 21 ? 34.969 38.594 5.426 1 31.88 21 SER B O 1
ATOM 4953 N N . GLY B 1 22 ? 33.75 39.125 3.941 1 31.78 22 GLY B N 1
ATOM 4954 C CA . GLY B 1 22 ? 33.188 37.844 3.535 1 31.78 22 GLY B CA 1
ATOM 4955 C C . GLY B 1 22 ? 34.219 36.812 3.227 1 31.78 22 GLY B C 1
ATOM 4956 O O . GLY B 1 22 ? 33.906 35.656 2.902 1 31.78 22 GLY B O 1
ATOM 4957 N N . VAL B 1 23 ? 35.438 37.438 2.809 1 32 23 VAL B N 1
ATOM 4958 C CA . VAL B 1 23 ? 36.594 36.562 2.469 1 32 23 VAL B CA 1
ATOM 4959 C C . VAL B 1 23 ? 37.156 35.938 3.736 1 32 23 VAL B C 1
ATOM 4961 O O . VAL B 1 23 ? 38.188 35.281 3.693 1 32 23 VAL B O 1
ATOM 4964 N N . GLU B 1 24 ? 36.781 36.531 4.832 1 34.84 24 GLU B N 1
ATOM 4965 C CA . GLU B 1 24 ? 37.344 35.844 5.984 1 34.84 24 GLU B CA 1
ATOM 4966 C C . GLU B 1 24 ? 37.094 34.344 5.945 1 34.84 24 GLU B C 1
ATOM 4968 O O . GLU B 1 24 ? 37.906 33.562 6.418 1 34.84 24 GLU B O 1
ATOM 4973 N N . TRP B 1 25 ? 36 34.062 5.312 1 34.5 25 TRP B N 1
ATOM 4974 C CA . TRP B 1 25 ? 35.625 32.625 5.293 1 34.5 25 TRP B CA 1
ATOM 4975 C C . TRP B 1 25 ? 36.531 31.859 4.34 1 34.5 25 TRP B C 1
ATOM 4977 O O . TRP B 1 25 ? 36.562 30.625 4.379 1 34.5 25 TRP B O 1
ATOM 4987 N N . LEU B 1 26 ? 37.031 32.594 3.268 1 32.94 26 LEU B N 1
ATOM 4988 C CA . LEU B 1 26 ? 38.031 31.938 2.418 1 32.94 26 LEU B CA 1
ATOM 4989 C C . LEU B 1 26 ? 39.406 31.969 3.084 1 32.94 26 LEU B C 1
ATOM 4991 O O . LEU B 1 26 ? 40.375 31.484 2.51 1 32.94 26 LEU B O 1
ATOM 4995 N N . ARG B 1 27 ? 39.625 32.875 3.994 1 35.25 27 ARG B N 1
ATOM 4996 C CA . ARG B 1 27 ? 40.969 32.812 4.617 1 35.25 27 ARG B CA 1
ATOM 4997 C C . ARG B 1 27 ? 41.219 31.422 5.176 1 35.25 27 ARG B C 1
ATOM 4999 O O . ARG B 1 27 ? 40.438 30.891 5.961 1 35.25 27 ARG B O 1
ATOM 5006 N N . PRO B 1 28 ? 41.906 30.531 4.449 1 39.84 28 PRO B N 1
ATOM 5007 C CA . PRO B 1 28 ? 42.344 29.328 5.168 1 39.84 28 PRO B CA 1
ATOM 5008 C C . PRO B 1 28 ? 42.625 29.594 6.645 1 39.84 28 PRO B C 1
ATOM 5010 O O . PRO B 1 28 ? 43.438 30.453 6.977 1 39.84 28 PRO B O 1
ATOM 5013 N N . ASP B 1 29 ? 41.812 29.891 7.414 1 42.25 29 ASP B N 1
ATOM 5014 C CA . ASP B 1 29 ? 42.25 30.125 8.789 1 42.25 29 ASP B CA 1
ATOM 5015 C C . ASP B 1 29 ? 43.062 28.938 9.305 1 42.25 29 ASP B C 1
ATOM 5017 O O . ASP B 1 29 ? 42.5 28 9.891 1 42.25 29 ASP B O 1
ATOM 5021 N N . PRO B 1 30 ? 44.156 28.562 8.617 1 49.09 30 PRO B N 1
ATOM 5022 C CA . PRO B 1 30 ? 45 27.625 9.344 1 49.09 30 PRO B CA 1
ATOM 5023 C C . PRO B 1 30 ? 44.906 27.797 10.859 1 49.09 30 PRO B C 1
ATOM 5025 O O . PRO B 1 30 ? 45.375 26.938 11.609 1 49.09 30 PRO B O 1
ATOM 5028 N N . ALA B 1 31 ? 44.156 28.812 11.203 1 57.09 31 ALA B N 1
ATOM 5029 C CA . ALA B 1 31 ? 44.062 29.203 12.609 1 57.09 31 ALA B CA 1
ATOM 5030 C C . ALA B 1 31 ? 42.844 28.641 13.281 1 57.09 31 ALA B C 1
ATOM 5032 O O . ALA B 1 31 ? 42.562 28.938 14.445 1 57.09 31 ALA B O 1
ATOM 5033 N N . SER B 1 32 ? 42.156 27.766 12.414 1 70.81 32 SER B N 1
ATOM 5034 C CA . SER B 1 32 ? 41 27.188 13.07 1 70.81 32 SER B CA 1
ATOM 5035 C C . SER B 1 32 ? 41.344 25.938 13.852 1 70.81 32 SER B C 1
ATOM 5037 O O . SER B 1 32 ? 42.219 25.172 13.438 1 70.81 32 SER B O 1
ATOM 5039 N N . PRO B 1 33 ? 40.812 25.781 14.938 1 73.5 33 PRO B N 1
ATOM 5040 C CA . PRO B 1 33 ? 41.062 24.562 15.719 1 73.5 33 PRO B CA 1
ATOM 5041 C C . PRO B 1 33 ? 40.656 23.281 14.984 1 73.5 33 PRO B C 1
ATOM 5043 O O . PRO B 1 33 ? 41.062 22.188 15.367 1 73.5 33 PRO B O 1
ATOM 5046 N N . SER B 1 34 ? 39.938 23.422 13.844 1 82.06 34 SER B N 1
ATOM 5047 C CA . SER B 1 34 ? 39.438 22.25 13.125 1 82.06 34 SER B CA 1
ATOM 5048 C C . SER B 1 34 ? 40.406 21.844 12.008 1 82.06 34 SER B C 1
ATOM 5050 O O . SER B 1 34 ? 40.281 20.766 11.422 1 82.06 34 SER B O 1
ATOM 5052 N N . ALA B 1 35 ? 41.375 22.578 11.656 1 82.06 35 ALA B N 1
ATOM 5053 C CA . ALA B 1 35 ? 42.281 22.391 10.508 1 82.06 35 ALA B CA 1
ATOM 5054 C C . ALA B 1 35 ? 43.031 21.078 10.609 1 82.06 35 ALA B C 1
ATOM 5056 O O . ALA B 1 35 ? 43.125 20.328 9.633 1 82.06 35 ALA B O 1
ATOM 5057 N N . PRO B 1 36 ? 43.562 20.75 11.805 1 81.38 36 PRO B N 1
ATOM 5058 C CA . PRO B 1 36 ? 44.312 19.484 11.883 1 81.38 36 PRO B CA 1
ATOM 5059 C C . PRO B 1 36 ? 43.438 18.281 11.555 1 81.38 36 PRO B C 1
ATOM 5061 O O . PRO B 1 36 ? 43.844 17.406 10.789 1 81.38 36 PRO B O 1
ATOM 5064 N N . MET B 1 37 ? 42.25 18.281 12.078 1 85.5 37 MET B N 1
ATOM 5065 C CA . MET B 1 37 ? 41.375 17.156 11.836 1 85.5 37 MET B CA 1
ATOM 5066 C C . MET B 1 37 ? 40.938 17.109 10.375 1 85.5 37 MET B C 1
ATOM 5068 O O . MET B 1 37 ? 40.844 16.016 9.789 1 85.5 37 MET B O 1
ATOM 5072 N N . ALA B 1 38 ? 40.656 18.219 9.82 1 89.44 38 ALA B N 1
ATOM 5073 C CA . ALA B 1 38 ? 40.281 18.281 8.414 1 89.44 38 ALA B CA 1
ATOM 5074 C C . ALA B 1 38 ? 41.406 17.797 7.512 1 89.44 38 ALA B C 1
ATOM 5076 O O . ALA B 1 38 ? 41.156 17.094 6.523 1 89.44 38 ALA B O 1
ATOM 5077 N N . THR B 1 39 ? 42.594 18.156 7.875 1 87.81 39 THR B N 1
ATOM 5078 C CA . THR B 1 39 ? 43.75 17.75 7.094 1 87.81 39 THR B CA 1
ATOM 5079 C C . THR B 1 39 ? 43.969 16.234 7.16 1 87.81 39 THR B C 1
ATOM 5081 O O . THR B 1 39 ? 44.219 15.594 6.141 1 87.81 39 THR B O 1
ATOM 5084 N N . VAL B 1 40 ? 43.812 15.703 8.305 1 87.19 40 VAL B N 1
ATOM 5085 C CA . VAL B 1 40 ? 43.969 14.258 8.461 1 87.19 40 VAL B CA 1
ATOM 5086 C C . VAL B 1 40 ? 42.906 13.539 7.664 1 87.19 40 VAL B C 1
ATOM 5088 O O . VAL B 1 40 ? 43.156 12.539 6.996 1 87.19 40 VAL B O 1
ATOM 5091 N N . ALA B 1 41 ? 41.688 14.047 7.797 1 92.81 41 ALA B N 1
ATOM 5092 C CA . ALA B 1 41 ? 40.594 13.438 7.051 1 92.81 41 ALA B CA 1
ATOM 5093 C C . ALA B 1 41 ? 40.875 13.484 5.547 1 92.81 41 ALA B C 1
ATOM 5095 O O . ALA B 1 41 ? 40.594 12.523 4.832 1 92.81 41 ALA B O 1
ATOM 5096 N N . TRP B 1 42 ? 41.344 14.594 5.098 1 94.5 42 TRP B N 1
ATOM 5097 C CA . TRP B 1 42 ? 41.656 14.719 3.684 1 94.5 42 TRP B CA 1
ATOM 5098 C C . TRP B 1 42 ? 42.75 13.727 3.289 1 94.5 42 TRP B C 1
ATOM 5100 O O . TRP B 1 42 ? 42.656 13.078 2.248 1 94.5 42 TRP B O 1
ATOM 5110 N N . LEU B 1 43 ? 43.75 13.57 4.102 1 92.44 43 LEU B N 1
ATOM 5111 C CA . LEU B 1 43 ? 44.844 12.633 3.848 1 92.44 43 LEU B CA 1
ATOM 5112 C C . LEU B 1 43 ? 44.344 11.195 3.873 1 92.44 43 LEU B C 1
ATOM 5114 O O . LEU B 1 43 ? 44.75 10.383 3.033 1 92.44 43 LEU B O 1
ATOM 5118 N N . ASP B 1 44 ? 43.531 10.914 4.801 1 93.12 44 ASP B N 1
ATOM 5119 C CA . ASP B 1 44 ? 42.969 9.578 4.922 1 93.12 44 ASP B CA 1
ATOM 5120 C C . ASP B 1 44 ? 42.125 9.219 3.697 1 93.12 44 ASP B C 1
ATOM 5122 O O . ASP B 1 44 ? 42 8.047 3.338 1 93.12 44 ASP B O 1
ATOM 5126 N N . SER B 1 45 ? 41.531 10.203 3.076 1 94.81 45 SER B N 1
ATOM 5127 C CA . SER B 1 45 ? 40.719 9.961 1.892 1 94.81 45 SER B CA 1
ATOM 5128 C C . SER B 1 45 ? 41.562 9.414 0.744 1 94.81 45 SER B C 1
ATOM 5130 O O . SER B 1 45 ? 41.031 8.82 -0.197 1 94.81 45 SER B O 1
ATOM 5132 N N . PHE B 1 46 ? 42.844 9.562 0.808 1 93.12 46 PHE B N 1
ATOM 5133 C CA . PHE B 1 46 ? 43.75 9.078 -0.237 1 93.12 46 PHE B CA 1
ATOM 5134 C C . PHE B 1 46 ? 44.25 7.676 0.094 1 93.12 46 PHE B C 1
ATOM 5136 O O . PHE B 1 46 ? 44.906 7.043 -0.722 1 93.12 46 PHE B O 1
ATOM 5143 N N . SER B 1 47 ? 43.906 7.152 1.207 1 90.69 47 SER B N 1
ATOM 5144 C CA . SER B 1 47 ? 44.344 5.82 1.615 1 90.69 47 SER B CA 1
ATOM 5145 C C . SER B 1 47 ? 43.719 4.738 0.746 1 90.69 47 SER B C 1
ATOM 5147 O O . SER B 1 47 ? 42.688 4.977 0.083 1 90.69 47 SER B O 1
ATOM 5149 N N . PRO B 1 48 ? 44.312 3.586 0.763 1 90.88 48 PRO B N 1
ATOM 5150 C CA . PRO B 1 48 ? 43.75 2.475 0.002 1 90.88 48 PRO B CA 1
ATOM 5151 C C . PRO B 1 48 ? 42.281 2.211 0.357 1 90.88 48 PRO B C 1
ATOM 5153 O O . PRO B 1 48 ? 41.906 2.332 1.521 1 90.88 48 PRO B O 1
ATOM 5156 N N . SER B 1 49 ? 41.531 1.923 -0.669 1 92.38 49 SER B N 1
ATOM 5157 C CA . SER B 1 49 ? 40.125 1.584 -0.545 1 92.38 49 SER B CA 1
ATOM 5158 C C . SER B 1 49 ? 39.719 0.47 -1.511 1 92.38 49 SER B C 1
ATOM 5160 O O . SER B 1 49 ? 40.594 -0.21 -2.064 1 92.38 49 SER B O 1
ATOM 5162 N N . LEU B 1 50 ? 38.531 0.259 -1.79 1 92.19 50 LEU B N 1
ATOM 5163 C CA . LEU B 1 50 ? 38.062 -0.955 -2.451 1 92.19 50 LEU B CA 1
ATOM 5164 C C . LEU B 1 50 ? 38.125 -0.803 -3.969 1 92.19 50 LEU B C 1
ATOM 5166 O O . LEU B 1 50 ? 38.188 -1.797 -4.695 1 92.19 50 LEU B O 1
ATOM 5170 N N . MET B 1 51 ? 38.062 0.395 -4.488 1 90.88 51 MET B N 1
ATOM 5171 C CA . MET B 1 51 ? 38.031 0.645 -5.926 1 90.88 51 MET B CA 1
ATOM 5172 C C . MET B 1 51 ? 39 1.758 -6.316 1 90.88 51 MET B C 1
ATOM 5174 O O . MET B 1 51 ? 39.344 2.605 -5.488 1 90.88 51 MET B O 1
ATOM 5178 N N . PRO B 1 52 ? 39.438 1.703 -7.559 1 88 52 PRO B N 1
ATOM 5179 C CA . PRO B 1 52 ? 40.156 2.889 -8.039 1 88 52 PRO B CA 1
ATOM 5180 C C . PRO B 1 52 ? 39.219 4.082 -8.273 1 88 52 PRO B C 1
ATOM 5182 O O . PRO B 1 52 ? 38 3.908 -8.398 1 88 52 PRO B O 1
ATOM 5185 N N . ARG B 1 53 ? 39.844 5.277 -8.234 1 90.38 53 ARG B N 1
ATOM 5186 C CA . ARG B 1 53 ? 39.031 6.48 -8.414 1 90.38 53 ARG B CA 1
ATOM 5187 C C . ARG B 1 53 ? 39.719 7.461 -9.359 1 90.38 53 ARG B C 1
ATOM 5189 O O . ARG B 1 53 ? 40.938 7.527 -9.406 1 90.38 53 ARG B O 1
ATOM 5196 N N . THR B 1 54 ? 38.844 8.211 -10 1 91.25 54 THR B N 1
ATOM 5197 C CA . THR B 1 54 ? 39.375 9.359 -10.742 1 91.25 54 THR B CA 1
ATOM 5198 C C . THR B 1 54 ? 39.625 10.531 -9.805 1 91.25 54 THR B C 1
ATOM 5200 O O . THR B 1 54 ? 39.25 10.508 -8.633 1 91.25 54 THR B O 1
ATOM 5203 N N . SER B 1 55 ? 40.281 11.5 -10.352 1 93.62 55 SER B N 1
ATOM 5204 C CA . SER B 1 55 ? 40.562 12.711 -9.578 1 93.62 55 SER B CA 1
ATOM 5205 C C . SER B 1 55 ? 39.25 13.367 -9.117 1 93.62 55 SER B C 1
ATOM 5207 O O . SER B 1 55 ? 39.188 13.953 -8.031 1 93.62 55 SER B O 1
ATOM 5209 N N . VAL B 1 56 ? 38.312 13.242 -9.938 1 93.44 56 VAL B N 1
ATOM 5210 C CA . VAL B 1 56 ? 37.031 13.867 -9.609 1 93.44 56 VAL B CA 1
ATOM 5211 C C . VAL B 1 56 ? 36.406 13.172 -8.406 1 93.44 56 VAL B C 1
ATOM 5213 O O . VAL B 1 56 ? 36.062 13.828 -7.418 1 93.44 56 VAL B O 1
ATOM 5216 N N . LEU B 1 57 ? 36.344 11.883 -8.469 1 93.44 57 LEU B N 1
ATOM 5217 C CA . LEU B 1 57 ? 35.719 11.141 -7.379 1 93.44 57 LEU B CA 1
ATOM 5218 C C . LEU B 1 57 ? 36.562 11.25 -6.105 1 93.44 57 LEU B C 1
ATOM 5220 O O . LEU B 1 57 ? 36.031 11.391 -5.012 1 93.44 57 LEU B O 1
ATOM 5224 N N . GLN B 1 58 ? 37.812 11.203 -6.266 1 94.62 58 GLN B N 1
ATOM 5225 C CA . GLN B 1 58 ? 38.719 11.383 -5.125 1 94.62 58 GLN B CA 1
ATOM 5226 C C . GLN B 1 58 ? 38.531 12.75 -4.488 1 94.62 58 GLN B C 1
ATOM 5228 O O . GLN B 1 58 ? 38.531 12.875 -3.262 1 94.62 58 GLN B O 1
ATOM 5233 N N . GLY B 1 59 ? 38.438 13.75 -5.348 1 95.81 59 GLY B N 1
ATOM 5234 C CA . GLY B 1 59 ? 38.188 15.094 -4.852 1 95.81 59 GLY B CA 1
ATOM 5235 C C . GLY B 1 59 ? 36.875 15.234 -4.086 1 95.81 59 GLY B C 1
ATOM 5236 O O . GLY B 1 59 ? 36.844 15.922 -3.066 1 95.81 59 GLY B O 1
ATOM 5237 N N . VAL B 1 60 ? 35.906 14.586 -4.57 1 95.06 60 VAL B N 1
ATOM 5238 C CA . VAL B 1 60 ? 34.625 14.625 -3.91 1 95.06 60 VAL B CA 1
ATOM 5239 C C . VAL B 1 60 ? 34.719 13.977 -2.529 1 95.06 60 VAL B C 1
ATOM 5241 O O . VAL B 1 60 ? 34.25 14.547 -1.534 1 95.06 60 VAL B O 1
ATOM 5244 N N . VAL B 1 61 ? 35.312 12.836 -2.434 1 96.06 61 VAL B N 1
ATOM 5245 C CA . VAL B 1 61 ? 35.469 12.148 -1.155 1 96.06 61 VAL B CA 1
ATOM 5246 C C . VAL B 1 61 ? 36.281 13.031 -0.2 1 96.06 61 VAL B C 1
ATOM 5248 O O . VAL B 1 61 ? 35.906 13.188 0.965 1 96.06 61 VAL B O 1
ATOM 5251 N N . GLY B 1 62 ? 37.281 13.555 -0.708 1 96.31 62 GLY B N 1
ATOM 5252 C CA . GLY B 1 62 ? 38.125 14.414 0.114 1 96.31 62 GLY B CA 1
ATOM 5253 C C . GLY B 1 62 ? 37.406 15.641 0.628 1 96.31 62 GLY B C 1
ATOM 5254 O O . GLY B 1 62 ? 37.5 15.992 1.805 1 96.31 62 GLY B O 1
ATOM 5255 N N . GLY B 1 63 ? 36.719 16.266 -0.28 1 96.31 63 GLY B N 1
ATOM 5256 C CA . GLY B 1 63 ? 35.969 17.453 0.112 1 96.31 63 GLY B CA 1
ATOM 5257 C C . GLY B 1 63 ? 34.906 17.156 1.151 1 96.31 63 GLY B C 1
ATOM 5258 O O . GLY B 1 63 ? 34.75 17.906 2.117 1 96.31 63 GLY B O 1
ATOM 5259 N N . LEU B 1 64 ? 34.219 16.109 0.965 1 95.88 64 LEU B N 1
ATOM 5260 C CA . LEU B 1 64 ? 33.188 15.727 1.915 1 95.88 64 LEU B CA 1
ATOM 5261 C C . LEU B 1 64 ? 33.781 15.352 3.262 1 95.88 64 LEU B C 1
ATOM 5263 O O . LEU B 1 64 ? 33.219 15.625 4.312 1 95.88 64 LEU B O 1
ATOM 5267 N N . ALA B 1 65 ? 34.875 14.68 3.199 1 95.38 65 ALA B N 1
ATOM 5268 C CA . ALA B 1 65 ? 35.594 14.328 4.43 1 95.38 65 ALA B CA 1
ATOM 5269 C C . ALA B 1 65 ? 35.969 15.578 5.215 1 95.38 65 ALA B C 1
ATOM 5271 O O . ALA B 1 65 ? 35.719 15.664 6.422 1 95.38 65 ALA B O 1
ATOM 5272 N N . VAL B 1 66 ? 36.469 16.531 4.52 1 94.06 66 VAL B N 1
ATOM 5273 C CA . VAL B 1 66 ? 36.875 17.781 5.148 1 94.06 66 VAL B CA 1
ATOM 5274 C C . VAL B 1 66 ? 35.688 18.5 5.727 1 94.06 66 VAL B C 1
ATOM 5276 O O . VAL B 1 66 ? 35.688 18.906 6.887 1 94.06 66 VAL B O 1
ATOM 5279 N N . LEU B 1 67 ? 34.719 18.594 4.914 1 93 67 LEU B N 1
ATOM 5280 C CA . LEU B 1 67 ? 33.5 19.281 5.348 1 93 67 LEU B CA 1
ATOM 5281 C C . LEU B 1 67 ? 32.906 18.609 6.598 1 93 67 LEU B C 1
ATOM 5283 O O . LEU B 1 67 ? 32.531 19.297 7.551 1 93 67 LEU B O 1
ATOM 5287 N N . SER B 1 68 ? 32.844 17.359 6.613 1 93.06 68 SER B N 1
ATOM 5288 C CA . SER B 1 68 ? 32.281 16.609 7.734 1 93.06 68 SER B CA 1
ATOM 5289 C C . SER B 1 68 ? 33.125 16.812 9 1 93.06 68 SER B C 1
ATOM 5291 O O . SER B 1 68 ? 32.562 17.156 10.055 1 93.06 68 SER B O 1
ATOM 5293 N N . MET B 1 69 ? 34.344 16.672 8.852 1 88.62 69 MET B N 1
ATOM 5294 C CA . MET B 1 69 ? 35.219 16.75 10.016 1 88.62 69 MET B CA 1
ATOM 5295 C C . MET B 1 69 ? 35.281 18.172 10.555 1 88.62 69 MET B C 1
ATOM 5297 O O . MET B 1 69 ? 35.344 18.375 11.766 1 88.62 69 MET B O 1
ATOM 5301 N N . ARG B 1 70 ? 35.281 19.094 9.664 1 87.44 70 ARG B N 1
ATOM 5302 C CA . ARG B 1 70 ? 35.25 20.484 10.102 1 87.44 70 ARG B CA 1
ATOM 5303 C C . ARG B 1 70 ? 33.969 20.797 10.875 1 87.44 70 ARG B C 1
ATOM 5305 O O . ARG B 1 70 ? 34.031 21.469 11.906 1 87.44 70 ARG B O 1
ATOM 5312 N N . THR B 1 71 ? 32.938 20.359 10.32 1 88.06 71 THR B N 1
ATOM 5313 C CA . THR B 1 71 ? 31.672 20.594 10.977 1 88.06 71 THR B CA 1
ATOM 5314 C C . THR B 1 71 ? 31.641 19.969 12.367 1 88.06 71 THR B C 1
ATOM 5316 O O . THR B 1 71 ? 31.234 20.609 13.336 1 88.06 71 THR B O 1
ATOM 5319 N N . ILE B 1 72 ? 32.125 18.797 12.461 1 86.88 72 ILE B N 1
ATOM 5320 C CA . ILE B 1 72 ? 32.156 18.094 13.734 1 86.88 72 ILE B CA 1
ATOM 5321 C C . ILE B 1 72 ? 33.094 18.828 14.695 1 86.88 72 ILE B C 1
ATOM 5323 O O . ILE B 1 72 ? 32.75 19.078 15.852 1 86.88 72 ILE B O 1
ATOM 5327 N N . ALA B 1 73 ? 34.25 19.172 14.234 1 84.69 73 ALA B N 1
ATOM 5328 C CA . ALA B 1 73 ? 35.25 19.812 15.07 1 84.69 73 ALA B CA 1
ATOM 5329 C C . ALA B 1 73 ? 34.781 21.188 15.531 1 84.69 73 ALA B C 1
ATOM 5331 O O . ALA B 1 73 ? 34.906 21.531 16.719 1 84.69 73 ALA B O 1
ATOM 5332 N N . ASP B 1 74 ? 34.219 21.922 14.664 1 82.94 74 ASP B N 1
ATOM 5333 C CA . ASP B 1 74 ? 33.75 23.266 15 1 82.94 74 ASP B CA 1
ATOM 5334 C C . ASP B 1 74 ? 32.625 23.219 16.031 1 82.94 74 ASP B C 1
ATOM 5336 O O . ASP B 1 74 ? 32.625 24 16.984 1 82.94 74 ASP B O 1
ATOM 5340 N N . ARG B 1 75 ? 31.797 22.406 15.852 1 84.56 75 ARG B N 1
ATOM 5341 C CA . ARG B 1 75 ? 30.672 22.297 16.781 1 84.56 75 ARG B CA 1
ATOM 5342 C C . ARG B 1 75 ? 31.141 21.812 18.156 1 84.56 75 ARG B C 1
ATOM 5344 O O . ARG B 1 75 ? 30.625 22.25 19.188 1 84.56 75 ARG B O 1
ATOM 5351 N N . SER B 1 76 ? 32.094 20.984 18.109 1 83.81 76 SER B N 1
ATOM 5352 C CA . SER B 1 76 ? 32.656 20.5 19.359 1 83.81 76 SER B CA 1
ATOM 5353 C C . SER B 1 76 ? 33.438 21.594 20.094 1 83.81 76 SER B C 1
ATOM 5355 O O . SER B 1 76 ? 33.312 21.75 21.312 1 83.81 76 SER B O 1
ATOM 5357 N N . GLU B 1 77 ? 34.125 22.328 19.344 1 81.69 77 GLU B N 1
ATOM 5358 C CA . GLU B 1 77 ? 34.844 23.438 19.938 1 81.69 77 GLU B CA 1
ATOM 5359 C C . GLU B 1 77 ? 33.906 24.484 20.531 1 81.69 77 GLU B C 1
ATOM 5361 O O . GLU B 1 77 ? 34.188 25.016 21.609 1 81.69 77 GLU B O 1
ATOM 5366 N N . ALA B 1 78 ? 32.906 24.688 19.828 1 81.5 78 ALA B N 1
ATOM 5367 C CA . ALA B 1 78 ? 31.891 25.609 20.344 1 81.5 78 ALA B CA 1
ATOM 5368 C C . ALA B 1 78 ? 31.297 25.094 21.656 1 81.5 78 ALA B C 1
ATOM 5370 O O . ALA B 1 78 ? 31.062 25.875 22.578 1 81.5 78 ALA B O 1
ATOM 5371 N N . ALA B 1 79 ? 31.141 23.891 21.703 1 82 79 ALA B N 1
ATOM 5372 C CA . ALA B 1 79 ? 30.562 23.281 22.891 1 82 79 ALA B CA 1
ATOM 5373 C C . ALA B 1 79 ? 31.547 23.328 24.062 1 82 79 ALA B C 1
ATOM 5375 O O . ALA B 1 79 ? 31.141 23.375 25.219 1 82 79 ALA B O 1
ATOM 5376 N N . LEU B 1 80 ? 32.781 23.406 23.75 1 81.69 80 LEU B N 1
ATOM 5377 C CA . LEU B 1 80 ? 33.844 23.406 24.766 1 81.69 80 LEU B CA 1
ATOM 5378 C C . LEU B 1 80 ? 34.25 24.812 25.141 1 81.69 80 LEU B C 1
ATOM 5380 O O . LEU B 1 80 ? 35.062 25.016 26.047 1 81.69 80 LEU B O 1
ATOM 5384 N N . GLU B 1 81 ? 33.625 25.703 24.562 1 78.5 81 GLU B N 1
ATOM 5385 C CA . GLU B 1 81 ? 34 27.109 24.75 1 78.5 81 GLU B CA 1
ATOM 5386 C C . GLU B 1 81 ? 33.844 27.516 26.219 1 78.5 81 GLU B C 1
ATOM 5388 O O . GLU B 1 81 ? 34.688 28.219 26.75 1 78.5 81 GLU B O 1
ATOM 5393 N N . PRO B 1 82 ? 32.688 27.109 26.766 1 76.44 82 PRO B N 1
ATOM 5394 C CA . PRO B 1 82 ? 32.562 27.5 28.172 1 76.44 82 PRO B CA 1
ATOM 5395 C C . PRO B 1 82 ? 33.719 27 29.031 1 76.44 82 PRO B C 1
ATOM 5397 O O . PRO B 1 82 ? 34.062 27.609 30.047 1 76.44 82 PRO B O 1
ATOM 5400 N N . LEU B 1 83 ? 34.312 25.938 28.625 1 77.56 83 LEU B N 1
ATOM 5401 C CA . LEU B 1 83 ? 35.406 25.344 29.359 1 77.56 83 LEU B CA 1
ATOM 5402 C C . LEU B 1 83 ? 36.75 25.922 28.891 1 77.56 83 LEU B C 1
ATOM 5404 O O . LEU B 1 83 ? 37.688 25.984 29.656 1 77.56 83 LEU B O 1
ATOM 5408 N N . LEU B 1 84 ? 36.844 26.297 27.641 1 75.38 84 LEU B N 1
ATOM 5409 C CA . LEU B 1 84 ? 38.062 26.703 27 1 75.38 84 LEU B CA 1
ATOM 5410 C C . LEU B 1 84 ? 38.062 28.188 26.672 1 75.38 84 LEU B C 1
ATOM 5412 O O . LEU B 1 84 ? 38.875 28.656 25.859 1 75.38 84 LEU B O 1
ATOM 5416 N N . GLY B 1 85 ? 37.281 28.938 27.234 1 66.88 85 GLY B N 1
ATOM 5417 C CA . GLY B 1 85 ? 37.062 30.359 26.984 1 66.88 85 GLY B CA 1
ATOM 5418 C C . GLY B 1 85 ? 38.344 31.094 26.656 1 66.88 85 GLY B C 1
ATOM 5419 O O . GLY B 1 85 ? 39.469 30.594 26.875 1 66.88 85 GLY B O 1
ATOM 5420 N N . PRO B 1 86 ? 38.312 32.25 25.953 1 64.38 86 PRO B N 1
ATOM 5421 C CA . PRO B 1 86 ? 39.438 33.031 25.469 1 64.38 86 PRO B CA 1
ATOM 5422 C C . PRO B 1 86 ? 40.375 33.469 26.609 1 64.38 86 PRO B C 1
ATOM 5424 O O . PRO B 1 86 ? 41.562 33.781 26.359 1 64.38 86 PRO B O 1
ATOM 5427 N N . HIS B 1 87 ? 39.938 33.375 27.828 1 69.06 87 HIS B N 1
ATOM 5428 C CA . HIS B 1 87 ? 40.719 33.938 28.922 1 69.06 87 HIS B CA 1
ATOM 5429 C C . HIS B 1 87 ? 41.562 32.875 29.625 1 69.06 87 HIS B C 1
ATOM 5431 O O . HIS B 1 87 ? 42.344 33.188 30.5 1 69.06 87 HIS B O 1
ATOM 5437 N N . LEU B 1 88 ? 41.469 31.719 29.188 1 75.94 88 LEU B N 1
ATOM 5438 C CA . LEU B 1 88 ? 42.188 30.656 29.875 1 75.94 88 LEU B CA 1
ATOM 5439 C C . LEU B 1 88 ? 43.625 30.547 29.375 1 75.94 88 LEU B C 1
ATOM 5441 O O . LEU B 1 88 ? 43.875 30.656 28.172 1 75.94 88 LEU B O 1
ATOM 5445 N N . ALA B 1 89 ? 44.562 30.484 30.312 1 80.44 89 ALA B N 1
ATOM 5446 C CA . ALA B 1 89 ? 45.969 30.328 29.953 1 80.44 89 ALA B CA 1
ATOM 5447 C C . ALA B 1 89 ? 46.188 29.062 29.125 1 80.44 89 ALA B C 1
ATOM 5449 O O . ALA B 1 89 ? 45.406 28.109 29.234 1 80.44 89 ALA B O 1
ATOM 5450 N N . THR B 1 90 ? 47.094 29.125 28.266 1 82.75 90 THR B N 1
ATOM 5451 C CA . THR B 1 90 ? 47.406 28.031 27.344 1 82.75 90 THR B CA 1
ATOM 5452 C C . THR B 1 90 ? 47.625 26.734 28.094 1 82.75 90 THR B C 1
ATOM 5454 O O . THR B 1 90 ? 47.188 25.672 27.656 1 82.75 90 THR B O 1
ATOM 5457 N N . ARG B 1 91 ? 48.312 26.812 29.172 1 84.56 91 ARG B N 1
ATOM 5458 C CA . ARG B 1 91 ? 48.594 25.609 29.953 1 84.56 91 ARG B CA 1
ATOM 5459 C C . ARG B 1 91 ? 47.312 24.938 30.453 1 84.56 91 ARG B C 1
ATOM 5461 O O . ARG B 1 91 ? 47.188 23.719 30.406 1 84.56 91 ARG B O 1
ATOM 5468 N N . ARG B 1 92 ? 46.406 25.75 30.922 1 85.56 92 ARG B N 1
ATOM 5469 C CA . ARG B 1 92 ? 45.156 25.219 31.422 1 85.56 92 ARG B CA 1
ATOM 5470 C C . ARG B 1 92 ? 44.312 24.656 30.281 1 85.56 92 ARG B C 1
ATOM 5472 O O . ARG B 1 92 ? 43.625 23.641 30.453 1 85.56 92 ARG B O 1
ATOM 5479 N N . ARG B 1 93 ? 44.375 25.328 29.219 1 86.88 93 ARG B N 1
ATOM 5480 C CA . ARG B 1 93 ? 43.656 24.812 28.047 1 86.88 93 ARG B CA 1
ATOM 5481 C C . ARG B 1 93 ? 44.156 23.422 27.672 1 86.88 93 ARG B C 1
ATOM 5483 O O . ARG B 1 93 ? 43.344 22.531 27.375 1 86.88 93 ARG B O 1
ATOM 5490 N N . LEU B 1 94 ? 45.438 23.312 27.656 1 87.94 94 LEU B N 1
ATOM 5491 C CA . LEU B 1 94 ? 46.031 22.047 27.297 1 87.94 94 LEU B CA 1
ATOM 5492 C C . LEU B 1 94 ? 45.688 20.953 28.297 1 87.94 94 LEU B C 1
ATOM 5494 O O . LEU B 1 94 ? 45.531 19.781 27.938 1 87.94 94 LEU B O 1
ATOM 5498 N N . LEU B 1 95 ? 45.531 21.406 29.484 1 86.56 95 LEU B N 1
ATOM 5499 C CA . LEU B 1 95 ? 45.125 20.453 30.516 1 86.56 95 LEU B CA 1
ATOM 5500 C C . LEU B 1 95 ? 43.688 19.969 30.281 1 86.56 95 LEU B C 1
ATOM 5502 O O . LEU B 1 95 ? 43.406 18.781 30.422 1 86.56 95 LEU B O 1
ATOM 5506 N N . VAL B 1 96 ? 42.875 20.938 30 1 87.44 96 VAL B N 1
ATOM 5507 C CA . VAL B 1 96 ? 41.5 20.562 29.719 1 87.44 96 VAL B CA 1
ATOM 5508 C C . VAL B 1 96 ? 41.469 19.656 28.484 1 87.44 96 VAL B C 1
ATOM 5510 O O . VAL B 1 96 ? 40.781 18.625 28.516 1 87.44 96 VAL B O 1
ATOM 5513 N N . ARG B 1 97 ? 42.156 20 27.516 1 88.56 97 ARG B N 1
ATOM 5514 C CA . ARG B 1 97 ? 42.188 19.188 26.297 1 88.56 97 ARG B CA 1
ATOM 5515 C C . ARG B 1 97 ? 42.812 17.828 26.578 1 88.56 97 ARG B C 1
ATOM 5517 O O . ARG B 1 97 ? 42.375 16.812 26.016 1 88.56 97 ARG B O 1
ATOM 5524 N N . GLY B 1 98 ? 43.844 17.859 27.344 1 87.31 98 GLY B N 1
ATOM 5525 C CA . GLY B 1 98 ? 44.406 16.594 27.781 1 87.31 98 GLY B CA 1
ATOM 5526 C C . GLY B 1 98 ? 43.406 15.703 28.484 1 87.31 98 GLY B C 1
ATOM 5527 O O . GLY B 1 98 ? 43.344 14.492 28.234 1 87.31 98 GLY B O 1
ATOM 5528 N N . GLY B 1 99 ? 42.719 16.344 29.328 1 87.94 99 GLY B N 1
ATOM 5529 C CA . GLY B 1 99 ? 41.656 15.594 30 1 87.94 99 GLY B CA 1
ATOM 5530 C C . GLY B 1 99 ? 40.625 15.016 29.047 1 87.94 99 GLY B C 1
ATOM 5531 O O . GLY B 1 99 ? 40.219 13.867 29.203 1 87.94 99 GLY B O 1
ATOM 5532 N N . LEU B 1 100 ? 40.25 15.812 28.125 1 87.94 100 LEU B N 1
ATOM 5533 C CA . LEU B 1 100 ? 39.281 15.352 27.125 1 87.94 100 LEU B CA 1
ATOM 5534 C C . LEU B 1 100 ? 39.875 14.227 26.281 1 87.94 100 LEU B C 1
ATOM 5536 O O . LEU B 1 100 ? 39.156 13.289 25.922 1 87.94 100 LEU B O 1
ATOM 5540 N N . ALA B 1 101 ? 41.125 14.312 25.953 1 87.69 101 ALA B N 1
ATOM 5541 C CA . ALA B 1 101 ? 41.781 13.266 25.188 1 87.69 101 ALA B CA 1
ATOM 5542 C C . ALA B 1 101 ? 41.844 11.961 25.969 1 87.69 101 ALA B C 1
ATOM 5544 O O . ALA B 1 101 ? 41.656 10.883 25.391 1 87.69 101 ALA B O 1
ATOM 5545 N N . VAL B 1 102 ? 42.156 12.156 27.188 1 85.44 102 VAL B N 1
ATOM 5546 C CA . VAL B 1 102 ? 42.188 10.977 28.047 1 85.44 102 VAL B CA 1
ATOM 5547 C C . VAL B 1 102 ? 40.812 10.367 28.172 1 85.44 102 VAL B C 1
ATOM 5549 O O . VAL B 1 102 ? 40.656 9.141 28.109 1 85.44 102 VAL B O 1
ATOM 5552 N N . LEU B 1 103 ? 39.875 11.203 28.328 1 86.06 103 LEU B N 1
ATOM 5553 C CA . LEU B 1 103 ? 38.5 10.719 28.359 1 86.06 103 LEU B CA 1
ATOM 5554 C C . LEU B 1 103 ? 38.156 10.016 27.047 1 86.06 103 LEU B C 1
ATOM 5556 O O . LEU B 1 103 ? 37.531 8.945 27.062 1 86.06 103 LEU B O 1
ATOM 5560 N N . GLY B 1 104 ? 38.438 10.641 25.984 1 86.5 104 GLY B N 1
ATOM 5561 C CA . GLY B 1 104 ? 38.219 10.031 24.688 1 86.5 104 GLY B CA 1
ATOM 5562 C C . GLY B 1 104 ? 38.906 8.695 24.516 1 86.5 104 GLY B C 1
ATOM 5563 O O . GLY B 1 104 ? 38.344 7.754 23.969 1 86.5 104 GLY B O 1
ATOM 5564 N N . LEU B 1 105 ? 40.125 8.68 24.969 1 82.62 105 LEU B N 1
ATOM 5565 C CA . LEU B 1 105 ? 40.875 7.441 24.922 1 82.62 105 LEU B CA 1
ATOM 5566 C C . LEU B 1 105 ? 40.219 6.355 25.75 1 82.62 105 LEU B C 1
ATOM 5568 O O . LEU B 1 105 ? 40.156 5.199 25.328 1 82.62 105 LEU B O 1
ATOM 5572 N N . GLY B 1 106 ? 39.75 6.715 26.859 1 83.94 106 GLY B N 1
ATOM 5573 C CA . GLY B 1 106 ? 39.031 5.777 27.688 1 83.94 106 GLY B CA 1
ATOM 5574 C C . GLY B 1 106 ? 37.781 5.227 27.016 1 83.94 106 GLY B C 1
ATOM 5575 O O . GLY B 1 106 ? 37.531 4.02 27.031 1 83.94 106 GLY B O 1
ATOM 5576 N N . LEU B 1 107 ? 37.125 6.105 26.438 1 83.38 107 LEU B N 1
ATOM 5577 C CA . LEU B 1 107 ? 35.906 5.699 25.766 1 83.38 107 LEU B CA 1
ATOM 5578 C C . LEU B 1 107 ? 36.219 4.84 24.547 1 83.38 107 LEU B C 1
ATOM 5580 O O . LEU B 1 107 ? 35.5 3.883 24.25 1 83.38 107 LEU B O 1
ATOM 5584 N N . SER B 1 108 ? 37.219 5.152 23.844 1 79.5 108 SER B N 1
ATOM 5585 C CA . SER B 1 108 ? 37.594 4.43 22.641 1 79.5 108 SER B CA 1
ATOM 5586 C C . SER B 1 108 ? 38.062 3.018 22.953 1 79.5 108 SER B C 1
ATOM 5588 O O . SER B 1 108 ? 38.062 2.145 22.094 1 79.5 108 SER B O 1
ATOM 5590 N N . ASN B 1 109 ? 38.469 2.879 24.188 1 77.38 109 ASN B N 1
ATOM 5591 C CA . ASN B 1 109 ? 39 1.583 24.578 1 77.38 109 ASN B CA 1
ATOM 5592 C C . ASN B 1 109 ? 37.969 0.728 25.281 1 77.38 109 ASN B C 1
ATOM 5594 O O . ASN B 1 109 ? 38.281 -0.295 25.875 1 77.38 109 ASN B O 1
ATOM 5598 N N . LEU B 1 110 ? 36.844 1.189 25.203 1 79.31 110 LEU B N 1
ATOM 5599 C CA . LEU B 1 110 ? 35.781 0.33 25.719 1 79.31 110 LEU B CA 1
ATOM 5600 C C . LEU B 1 110 ? 35.781 -1.008 24.984 1 79.31 110 LEU B C 1
ATOM 5602 O O . LEU B 1 110 ? 36 -1.061 23.766 1 79.31 110 LEU B O 1
ATOM 5606 N N . PRO B 1 111 ? 35.594 -2.094 25.688 1 71.81 111 PRO B N 1
ATOM 5607 C CA . PRO B 1 111 ? 35.719 -3.414 25.062 1 71.81 111 PRO B CA 1
ATOM 5608 C C . PRO B 1 111 ? 34.656 -3.635 23.969 1 71.81 111 PRO B C 1
ATOM 5610 O O . PRO B 1 111 ? 33.531 -3.129 24.062 1 71.81 111 PRO B O 1
ATOM 5613 N N . GLU B 1 112 ? 35.156 -4.094 22.875 1 64.88 112 GLU B N 1
ATOM 5614 C CA . GLU B 1 112 ? 34.281 -4.453 21.766 1 64.88 112 GLU B CA 1
ATOM 5615 C C . GLU B 1 112 ? 33.562 -5.773 22.031 1 64.88 112 GLU B C 1
ATOM 5617 O O . GLU B 1 112 ? 34.188 -6.742 22.469 1 64.88 112 GLU B O 1
ATOM 5622 N N . ARG B 1 113 ? 32.25 -5.684 22.125 1 57.62 113 ARG B N 1
ATOM 5623 C CA . ARG B 1 113 ? 31.484 -6.918 22.297 1 57.62 113 ARG B CA 1
ATOM 5624 C C . ARG B 1 113 ? 30.875 -7.363 20.969 1 57.62 113 ARG B C 1
ATOM 5626 O O . ARG B 1 113 ? 30.547 -6.535 20.125 1 57.62 113 ARG B O 1
ATOM 5633 N N . GLY B 1 114 ? 31.125 -8.609 20.562 1 51.81 114 GLY B N 1
ATOM 5634 C CA . GLY B 1 114 ? 30.625 -9.172 19.328 1 51.81 114 GLY B CA 1
ATOM 5635 C C . GLY B 1 114 ? 29.25 -8.664 18.938 1 51.81 114 GLY B C 1
ATOM 5636 O O . GLY B 1 114 ? 29.031 -8.227 17.812 1 51.81 114 GLY B O 1
ATOM 5637 N N . ASP B 1 115 ? 28.281 -8.797 19.719 1 54.75 115 ASP B N 1
ATOM 5638 C CA . ASP B 1 115 ? 26.891 -8.438 19.453 1 54.75 115 ASP B CA 1
ATOM 5639 C C . ASP B 1 115 ? 26.547 -7.09 20.078 1 54.75 115 ASP B C 1
ATOM 5641 O O . ASP B 1 115 ? 25.469 -6.922 20.656 1 54.75 115 ASP B O 1
ATOM 5645 N N . GLU B 1 116 ? 27.484 -6.258 19.828 1 60.91 116 GLU B N 1
ATOM 5646 C CA . GLU B 1 116 ? 27.234 -5.027 20.578 1 60.91 116 GLU B CA 1
ATOM 5647 C C . GLU B 1 116 ? 26.203 -4.148 19.859 1 60.91 116 GLU B C 1
ATOM 5649 O O . GLU B 1 116 ? 26.031 -4.262 18.641 1 60.91 116 GLU B O 1
ATOM 5654 N N . ARG B 1 117 ? 25.5 -3.525 20.719 1 61.88 117 ARG B N 1
ATOM 5655 C CA . ARG B 1 117 ? 24.5 -2.576 20.234 1 61.88 117 ARG B CA 1
ATOM 5656 C C . ARG B 1 117 ? 25.156 -1.341 19.641 1 61.88 117 ARG B C 1
ATOM 5658 O O . ARG B 1 117 ? 26.266 -0.959 20.047 1 61.88 117 ARG B O 1
ATOM 5665 N N . LEU B 1 118 ? 24.578 -0.685 18.656 1 61.25 118 LEU B N 1
ATOM 5666 C CA . LEU B 1 118 ? 25.078 0.461 17.906 1 61.25 118 LEU B CA 1
ATOM 5667 C C . LEU B 1 118 ? 25.484 1.592 18.844 1 61.25 118 LEU B C 1
ATOM 5669 O O . LEU B 1 118 ? 26.469 2.291 18.594 1 61.25 118 LEU B O 1
ATOM 5673 N N . TRP B 1 119 ? 24.781 1.69 19.938 1 66.75 119 TRP B N 1
ATOM 5674 C CA . TRP B 1 119 ? 25.078 2.828 20.797 1 66.75 119 TRP B CA 1
ATOM 5675 C C . TRP B 1 119 ? 26.422 2.639 21.484 1 66.75 119 TRP B C 1
ATOM 5677 O O . TRP B 1 119 ? 27.156 3.607 21.719 1 66.75 119 TRP B O 1
ATOM 5687 N N . TRP B 1 120 ? 26.766 1.39 21.859 1 66.25 120 TRP B N 1
ATOM 5688 C CA . TRP B 1 120 ? 28.047 1.109 22.484 1 66.25 120 TRP B CA 1
ATOM 5689 C C . TRP B 1 120 ? 29.203 1.402 21.531 1 66.25 120 TRP B C 1
ATOM 5691 O O . TRP B 1 120 ? 30.188 2.035 21.906 1 66.25 120 TRP B O 1
ATOM 5701 N N . SER B 1 121 ? 29.031 1.003 20.359 1 67.31 121 SER B N 1
ATOM 5702 C CA . SER B 1 121 ? 30.016 1.309 19.328 1 67.31 121 SER B CA 1
ATOM 5703 C C . SER B 1 121 ? 30.109 2.809 19.062 1 67.31 121 SER B C 1
ATOM 5705 O O . SER B 1 121 ? 31.188 3.344 18.828 1 67.31 121 SER B O 1
ATOM 5707 N N . SER B 1 122 ? 29.016 3.416 19.188 1 73.06 122 SER B N 1
ATOM 5708 C CA . SER B 1 122 ? 28.984 4.863 19 1 73.06 122 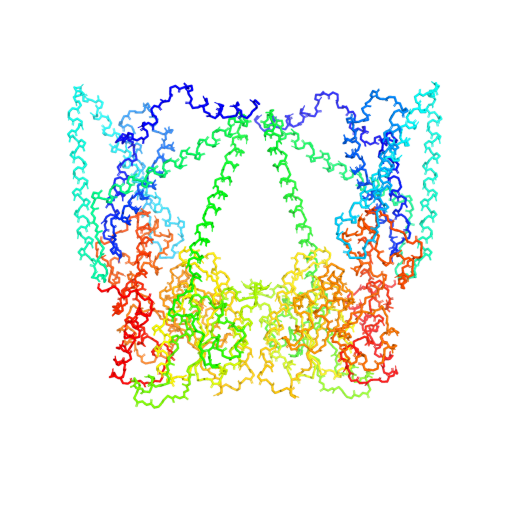SER B CA 1
ATOM 5709 C C . SER B 1 122 ? 29.781 5.574 20.094 1 73.06 122 SER B C 1
ATOM 5711 O O . SER B 1 122 ? 30.438 6.59 19.828 1 73.06 122 SER B O 1
ATOM 5713 N N . LEU B 1 123 ? 29.719 4.98 21.25 1 76.06 123 LEU B N 1
ATOM 5714 C CA . LEU B 1 123 ? 30.5 5.555 22.344 1 76.06 123 LEU B CA 1
ATOM 5715 C C . LEU B 1 123 ? 32 5.438 22.062 1 76.06 123 LEU B C 1
ATOM 5717 O O . LEU B 1 123 ? 32.75 6.379 22.297 1 76.06 123 LEU B O 1
ATOM 5721 N N . ARG B 1 124 ? 32.344 4.312 21.562 1 75.88 124 ARG B N 1
ATOM 5722 C CA . ARG B 1 124 ? 33.75 4.125 21.203 1 75.88 124 ARG B CA 1
ATOM 5723 C C . ARG B 1 124 ? 34.156 5.062 20.062 1 75.88 124 ARG B C 1
ATOM 5725 O O . ARG B 1 124 ? 35.219 5.711 20.141 1 75.88 124 ARG B O 1
ATOM 5732 N N . GLY B 1 125 ? 33.281 5.102 19.156 1 73.94 125 GLY B N 1
ATOM 5733 C CA . GLY B 1 125 ? 33.531 6.016 18.047 1 73.94 125 GLY B CA 1
ATOM 5734 C C . GLY B 1 125 ? 33.562 7.473 18.469 1 73.94 125 GLY B C 1
ATOM 5735 O O . GLY B 1 125 ? 34.406 8.242 18.016 1 73.94 125 GLY B O 1
ATOM 5736 N N . GLY B 1 126 ? 32.656 7.703 19.281 1 77.44 126 GLY B N 1
ATOM 5737 C CA . GLY B 1 126 ? 32.625 9.047 19.844 1 77.44 126 GLY B CA 1
ATOM 5738 C C . GLY B 1 126 ? 33.875 9.383 20.656 1 77.44 126 GLY B C 1
ATOM 5739 O O . GLY B 1 126 ? 34.344 10.516 20.609 1 77.44 126 GLY B O 1
ATOM 5740 N N . GLY B 1 127 ? 34.281 8.398 21.375 1 78.06 127 GLY B N 1
ATOM 5741 C CA . GLY B 1 127 ? 35.531 8.594 22.125 1 78.06 127 GLY B CA 1
ATOM 5742 C C . GLY B 1 127 ? 36.719 8.906 21.234 1 78.06 127 GLY B C 1
ATOM 5743 O O . GLY B 1 127 ? 37.5 9.812 21.531 1 78.06 127 GLY B O 1
ATOM 5744 N N . ALA B 1 128 ? 36.812 8.172 20.219 1 77.75 128 ALA B N 1
ATOM 5745 C CA . ALA B 1 128 ? 37.875 8.414 19.266 1 77.75 128 ALA B CA 1
ATOM 5746 C C . ALA B 1 128 ? 37.781 9.82 18.672 1 77.75 128 ALA B C 1
ATOM 5748 O O . ALA B 1 128 ? 38.781 10.508 18.531 1 77.75 128 ALA B O 1
ATOM 5749 N N . MET B 1 129 ? 36.594 10.148 18.375 1 80.06 129 MET B N 1
ATOM 5750 C CA . MET B 1 129 ? 36.375 11.484 17.828 1 80.06 129 MET B CA 1
ATOM 5751 C C . MET B 1 129 ? 36.719 12.555 18.844 1 80.06 129 MET B C 1
ATOM 5753 O O . MET B 1 129 ? 37.344 13.555 18.5 1 80.06 129 MET B O 1
ATOM 5757 N N . LEU B 1 130 ? 36.344 12.281 20 1 81.38 130 LEU B N 1
ATOM 5758 C CA . LEU B 1 130 ? 36.656 13.219 21.078 1 81.38 130 LEU B CA 1
ATOM 5759 C C . LEU B 1 130 ? 38.156 13.383 21.234 1 81.38 130 LEU B C 1
ATOM 5761 O O . LEU B 1 130 ? 38.656 14.5 21.406 1 81.38 130 LEU B O 1
ATOM 5765 N N . ARG B 1 131 ? 38.812 12.344 21.203 1 80.25 131 ARG B N 1
ATOM 5766 C CA . ARG B 1 131 ? 40.281 12.391 21.281 1 80.25 131 ARG B CA 1
ATOM 5767 C C . ARG B 1 131 ? 40.875 13.203 20.125 1 80.25 131 ARG B C 1
ATOM 5769 O O . ARG B 1 131 ? 41.781 14.016 20.328 1 80.25 131 ARG B O 1
ATOM 5776 N N . SER B 1 132 ? 40.281 12.969 19.031 1 80.88 132 SER B N 1
ATOM 5777 C CA . SER B 1 132 ? 40.781 13.68 17.844 1 80.88 132 SER B CA 1
ATOM 5778 C C . SER B 1 132 ? 40.5 15.18 17.953 1 80.88 132 SER B C 1
ATOM 5780 O O . SER B 1 132 ? 41.344 15.992 17.609 1 80.88 132 SER B O 1
ATOM 5782 N N . ILE B 1 133 ? 39.406 15.406 18.375 1 82.44 133 ILE B N 1
ATOM 5783 C CA . ILE B 1 133 ? 39.031 16.812 18.547 1 82.44 133 ILE B CA 1
ATOM 5784 C C . ILE B 1 133 ? 39.938 17.469 19.578 1 82.44 133 ILE B C 1
ATOM 5786 O O . ILE B 1 133 ? 40.438 18.578 19.344 1 82.44 133 ILE B O 1
ATOM 5790 N N . ALA B 1 134 ? 40.125 16.828 20.641 1 81.88 134 ALA B N 1
ATOM 5791 C CA . ALA B 1 134 ? 40.969 17.359 21.688 1 81.88 134 ALA B CA 1
ATOM 5792 C C . ALA B 1 134 ? 42.406 17.562 21.188 1 81.88 134 ALA B C 1
ATOM 5794 O O . ALA B 1 134 ? 43.031 18.594 21.438 1 81.88 134 ALA B O 1
ATOM 5795 N N . THR B 1 135 ? 42.875 16.594 20.516 1 79.44 135 THR B N 1
ATOM 5796 C CA . THR B 1 135 ? 44.219 16.656 19.984 1 79.44 135 THR B CA 1
ATOM 5797 C C . THR B 1 135 ? 44.344 17.781 18.953 1 79.44 135 THR B C 1
ATOM 5799 O O . THR B 1 135 ? 45.312 18.547 18.953 1 79.44 135 THR B O 1
ATOM 5802 N N . GLY B 1 136 ? 43.406 17.797 18.094 1 79.06 136 GLY B N 1
ATOM 5803 C CA . GLY B 1 136 ? 43.406 18.875 17.109 1 79.06 136 GLY B CA 1
ATOM 5804 C C . GLY B 1 136 ? 43.375 20.25 17.75 1 79.06 136 GLY B C 1
ATOM 5805 O O . GLY B 1 136 ? 44.094 21.156 17.312 1 79.06 136 GLY B O 1
ATOM 5806 N N . GLY B 1 137 ? 42.562 20.375 18.688 1 79.25 137 GLY B N 1
ATOM 5807 C CA . GLY B 1 137 ? 42.5 21.625 19.422 1 79.25 137 GLY B CA 1
ATOM 5808 C C . GLY B 1 137 ? 43.781 21.984 20.109 1 79.25 137 GLY B C 1
ATOM 5809 O O . GLY B 1 137 ? 44.188 23.156 20.109 1 79.25 137 GLY B O 1
ATOM 5810 N N . ALA B 1 138 ? 44.406 20.969 20.672 1 79.19 138 ALA B N 1
ATOM 5811 C CA . ALA B 1 138 ? 45.688 21.188 21.344 1 79.19 138 ALA B CA 1
ATOM 5812 C C . ALA B 1 138 ? 46.75 21.688 20.359 1 79.19 138 ALA B C 1
ATOM 5814 O O . ALA B 1 138 ? 47.5 22.609 20.656 1 79.19 138 ALA B O 1
ATOM 5815 N N . ILE B 1 139 ? 46.781 21.094 19.234 1 78.19 139 ILE B N 1
ATOM 5816 C CA . ILE B 1 139 ? 47.719 21.5 18.188 1 78.19 139 ILE B CA 1
ATOM 5817 C C . ILE B 1 139 ? 47.469 22.953 17.812 1 78.19 139 ILE B C 1
ATOM 5819 O O . ILE B 1 139 ? 48.438 23.734 17.688 1 78.19 139 ILE B O 1
ATOM 5823 N N . HIS B 1 140 ? 46.312 23.25 17.672 1 77.06 140 HIS B N 1
ATOM 5824 C CA . HIS B 1 140 ? 45.938 24.625 17.359 1 77.06 140 HIS B CA 1
ATOM 5825 C C . HIS B 1 140 ? 46.375 25.594 18.453 1 77.06 140 HIS B C 1
ATOM 5827 O O . HIS B 1 140 ? 46.969 26.641 18.172 1 77.06 140 HIS B O 1
ATOM 5833 N N . ASP B 1 141 ? 46.094 25.188 19.703 1 78.06 141 ASP B N 1
ATOM 5834 C CA . ASP B 1 141 ? 46.438 26.047 20.828 1 78.06 141 ASP B CA 1
ATOM 5835 C C . ASP B 1 141 ? 47.938 26.25 20.938 1 78.06 141 ASP B C 1
ATOM 5837 O O . ASP B 1 141 ? 48.406 27.359 21.188 1 78.06 141 ASP B O 1
ATOM 5841 N N . ILE B 1 142 ? 48.625 25.219 20.797 1 76.94 142 ILE B N 1
ATOM 5842 C CA . ILE B 1 142 ? 50.094 25.281 20.844 1 76.94 142 ILE B CA 1
ATOM 5843 C C . ILE B 1 142 ? 50.594 26.156 19.703 1 76.94 142 ILE B C 1
ATOM 5845 O O . ILE B 1 142 ? 51.469 27.016 19.922 1 76.94 142 ILE B O 1
ATOM 5849 N N . GLY B 1 143 ? 50.125 25.938 18.531 1 74.75 143 GLY B N 1
ATOM 5850 C CA . GLY B 1 143 ? 50.5 26.75 17.391 1 74.75 143 GLY B CA 1
ATOM 5851 C C . GLY B 1 143 ? 50.219 28.234 17.578 1 74.75 143 GLY B C 1
ATOM 5852 O O . GLY B 1 143 ? 51.031 29.078 17.219 1 74.75 143 GLY B O 1
ATOM 5853 N N . HIS B 1 144 ? 49.094 28.469 18.094 1 73.12 144 HIS B N 1
ATOM 5854 C CA . HIS B 1 144 ? 48.719 29.859 18.359 1 73.12 144 HIS B CA 1
ATOM 5855 C C . HIS B 1 144 ? 49.625 30.516 19.375 1 73.12 144 HIS B C 1
ATOM 5857 O O . HIS B 1 144 ? 50.031 31.656 19.203 1 73.12 144 HIS B O 1
ATOM 5863 N N . ALA B 1 145 ? 49.906 29.781 20.422 1 74.06 145 ALA B N 1
ATOM 5864 C CA . ALA B 1 145 ? 50.781 30.297 21.438 1 74.06 145 ALA B CA 1
ATOM 5865 C C . ALA B 1 145 ? 52.188 30.562 20.875 1 74.06 145 ALA B C 1
ATOM 5867 O O . ALA B 1 145 ? 52.812 31.562 21.219 1 74.06 145 ALA B O 1
ATOM 5868 N N . ALA B 1 146 ? 52.625 29.719 20.062 1 72.75 146 ALA B N 1
ATOM 5869 C CA . ALA B 1 146 ? 53.906 29.875 19.438 1 72.75 146 ALA B CA 1
ATOM 5870 C C . ALA B 1 146 ? 53.938 31.078 18.5 1 72.75 146 ALA B C 1
ATOM 5872 O O . ALA B 1 146 ? 54.938 31.812 18.438 1 72.75 146 ALA B O 1
ATOM 5873 N N . TRP B 1 147 ? 52.844 31.312 17.859 1 71.06 147 TRP B N 1
ATOM 5874 C CA . TRP B 1 147 ? 52.719 32.406 16.906 1 71.06 147 TRP B CA 1
ATOM 5875 C C . TRP B 1 147 ? 52.719 33.75 17.625 1 71.06 147 TRP B C 1
ATOM 5877 O O . TRP B 1 147 ? 53.375 34.719 17.188 1 71.06 147 TRP B O 1
ATOM 5887 N N . VAL B 1 148 ? 52.062 33.781 18.719 1 65.62 148 VAL B N 1
ATOM 5888 C CA . VAL B 1 148 ? 51.938 35.031 19.484 1 65.62 148 VAL B CA 1
ATOM 5889 C C . VAL B 1 148 ? 53.281 35.406 20.094 1 65.62 148 VAL B C 1
ATOM 5891 O O . VAL B 1 148 ? 53.625 36.562 20.266 1 65.62 148 VAL B O 1
ATOM 5894 N N . ARG B 1 149 ? 54.094 34.406 20.422 1 63.84 149 ARG B N 1
ATOM 5895 C CA . ARG B 1 149 ? 55.375 34.656 21.062 1 63.84 149 ARG B CA 1
ATOM 5896 C C . ARG B 1 149 ? 56.438 35.094 20.047 1 63.84 149 ARG B C 1
ATOM 5898 O O . ARG B 1 149 ? 57.5 35.562 20.422 1 63.84 149 ARG B O 1
ATOM 5905 N N . GLN B 1 150 ? 56.156 34.781 18.875 1 60.06 150 GLN B N 1
ATOM 5906 C CA . GLN B 1 150 ? 57.188 35.125 17.891 1 60.06 150 GLN B CA 1
ATOM 5907 C C . GLN B 1 150 ? 57.219 36.625 17.641 1 60.06 150 GLN B C 1
ATOM 5909 O O . GLN B 1 150 ? 56.188 37.25 17.344 1 60.06 150 GLN B O 1
ATOM 5914 N N . PRO B 1 151 ? 58.25 37.344 18.188 1 55.97 151 PRO B N 1
ATOM 5915 C CA . PRO B 1 151 ? 58.406 38.781 18.078 1 55.97 151 PRO B CA 1
ATOM 5916 C C . PRO B 1 151 ? 58.125 39.312 16.672 1 55.97 151 PRO B C 1
ATOM 5918 O O . PRO B 1 151 ? 57.438 40.312 16.5 1 55.97 151 PRO B O 1
ATOM 5921 N N . ASP B 1 152 ? 59.188 39.094 15.672 1 51.88 152 ASP B N 1
ATOM 5922 C CA . ASP B 1 152 ? 59.25 39.719 14.367 1 51.88 152 ASP B CA 1
ATOM 5923 C C . ASP B 1 152 ? 58.312 39.031 13.375 1 51.88 152 ASP B C 1
ATOM 5925 O O . ASP B 1 152 ? 58.5 37.875 13.039 1 51.88 152 ASP B O 1
ATOM 5929 N N . ARG B 1 153 ? 57.094 39.344 13.383 1 54.94 153 ARG B N 1
ATOM 5930 C CA . ARG B 1 153 ? 56 39 12.492 1 54.94 153 ARG B CA 1
ATOM 5931 C C . ARG B 1 153 ? 56.438 39 11.039 1 54.94 153 ARG B C 1
ATOM 5933 O O . ARG B 1 153 ? 56.125 39.906 10.289 1 54.94 153 ARG B O 1
ATOM 5940 N N . SER B 1 154 ? 57.625 38.531 10.664 1 58.38 154 SER B N 1
ATOM 5941 C CA . SER B 1 154 ? 57.969 38.594 9.25 1 58.38 154 SER B CA 1
ATOM 5942 C C . SER B 1 154 ? 57.062 37.688 8.422 1 58.38 154 SER B C 1
ATOM 5944 O O . SER B 1 154 ? 56.875 36.5 8.766 1 58.38 154 SER B O 1
ATOM 5946 N N . GLY B 1 155 ? 56.125 38.156 7.699 1 62.34 155 GLY B N 1
ATOM 5947 C CA . GLY B 1 155 ? 55.25 37.531 6.711 1 62.34 155 GLY B CA 1
ATOM 5948 C C . GLY B 1 155 ? 55.969 36.438 5.926 1 62.34 155 GLY B C 1
ATOM 5949 O O . GLY B 1 155 ? 55.312 35.438 5.551 1 62.34 155 GLY B O 1
ATOM 5950 N N . VAL B 1 156 ? 57.281 36.531 5.863 1 61.84 156 VAL B N 1
ATOM 5951 C CA . VAL B 1 156 ? 58.031 35.594 5.066 1 61.84 156 VAL B CA 1
ATOM 5952 C C . VAL B 1 156 ? 58.156 34.25 5.809 1 61.84 156 VAL B C 1
ATOM 5954 O O . VAL B 1 156 ? 58 33.188 5.211 1 61.84 156 VAL B O 1
ATOM 5957 N N . ARG B 1 157 ? 58.5 34.219 7.07 1 63.94 157 ARG B N 1
ATOM 5958 C CA . ARG B 1 157 ? 58.625 33 7.844 1 63.94 157 ARG B CA 1
ATOM 5959 C C . ARG B 1 157 ? 57.281 32.25 7.871 1 63.94 157 ARG B C 1
ATOM 5961 O O . ARG B 1 157 ? 57.25 31.016 7.754 1 63.94 157 ARG B O 1
ATOM 5968 N N . ALA B 1 158 ? 56.25 33.031 8.031 1 67.94 158 ALA B N 1
ATOM 5969 C CA . ALA B 1 158 ? 54.906 32.438 8.031 1 67.94 158 ALA B CA 1
ATOM 5970 C C . ALA B 1 158 ? 54.594 31.781 6.68 1 67.94 158 ALA B C 1
ATOM 5972 O O . ALA B 1 158 ? 54.031 30.688 6.621 1 67.94 158 ALA B O 1
ATOM 5973 N N . ALA B 1 159 ? 55 32.406 5.68 1 69.62 159 ALA B N 1
ATOM 5974 C CA . ALA B 1 159 ? 54.781 31.906 4.332 1 69.62 159 ALA B CA 1
ATOM 5975 C C . ALA B 1 159 ? 55.562 30.641 4.074 1 69.62 159 ALA B C 1
ATOM 5977 O O . ALA B 1 159 ? 55.062 29.672 3.5 1 69.62 159 ALA B O 1
ATOM 5978 N N . VAL B 1 160 ? 56.75 30.594 4.527 1 67.44 160 VAL B N 1
ATOM 5979 C CA . VAL B 1 160 ? 57.625 29.438 4.324 1 67.44 160 VAL B CA 1
ATOM 5980 C C . VAL B 1 160 ? 57.094 28.25 5.145 1 67.44 160 VAL B C 1
ATOM 5982 O O . VAL B 1 160 ? 57.094 27.125 4.664 1 67.44 160 VAL B O 1
ATOM 5985 N N . ALA B 1 161 ? 56.719 28.531 6.324 1 70.56 161 ALA B N 1
ATOM 5986 C CA . ALA B 1 161 ? 56.188 27.484 7.172 1 70.56 161 ALA B CA 1
ATOM 5987 C C . ALA B 1 161 ? 54.906 26.891 6.57 1 70.56 161 ALA B C 1
ATOM 5989 O O . ALA B 1 161 ? 54.75 25.672 6.527 1 70.56 161 ALA B O 1
ATOM 5990 N N . THR B 1 162 ? 54.125 27.766 6.113 1 73.38 162 THR B N 1
ATOM 5991 C CA . THR B 1 162 ? 52.875 27.328 5.5 1 73.38 162 THR B CA 1
ATOM 5992 C C . THR B 1 162 ? 53.156 26.516 4.238 1 73.38 162 THR B C 1
ATOM 5994 O O . THR B 1 162 ? 52.562 25.453 4.031 1 73.38 162 THR B O 1
ATOM 5997 N N . ALA B 1 163 ? 54 27 3.453 1 73.81 163 ALA B N 1
ATOM 5998 C CA . ALA B 1 163 ? 54.344 26.297 2.225 1 73.81 163 ALA B CA 1
ATOM 5999 C C . ALA B 1 163 ? 54.938 24.922 2.529 1 73.81 163 ALA B C 1
ATOM 6001 O O . ALA B 1 163 ? 54.688 23.953 1.819 1 73.81 163 ALA B O 1
ATOM 6002 N N . SER B 1 164 ? 55.719 24.875 3.566 1 75.69 164 SER B N 1
ATOM 6003 C CA . SER B 1 164 ? 56.312 23.609 3.959 1 75.69 164 SER B CA 1
ATOM 6004 C C . SER B 1 164 ? 55.25 22.609 4.414 1 75.69 164 SER B C 1
ATOM 6006 O O . SER B 1 164 ? 55.344 21.422 4.074 1 75.69 164 SER B O 1
ATOM 6008 N N . VAL B 1 165 ? 54.312 23.062 5.172 1 76.56 165 VAL B N 1
ATOM 6009 C CA . VAL B 1 165 ? 53.25 22.188 5.645 1 76.56 165 VAL B CA 1
ATOM 6010 C C . VAL B 1 165 ? 52.438 21.703 4.461 1 76.56 165 VAL B C 1
ATOM 6012 O O . VAL B 1 165 ? 52.125 20.516 4.355 1 76.56 165 VAL B O 1
ATOM 6015 N N . VAL B 1 166 ? 52.156 22.578 3.568 1 79.94 166 VAL B N 1
ATOM 6016 C CA . VAL B 1 166 ? 51.375 22.234 2.391 1 79.94 166 VAL B CA 1
ATOM 6017 C C . VAL B 1 166 ? 52.125 21.203 1.544 1 79.94 166 VAL B C 1
ATOM 6019 O O . VAL B 1 166 ? 51.531 20.219 1.084 1 79.94 166 VAL B O 1
ATOM 6022 N N . ALA B 1 167 ? 53.375 21.484 1.359 1 80.56 167 ALA B N 1
ATOM 6023 C CA . ALA B 1 167 ? 54.188 20.547 0.596 1 80.56 167 ALA B CA 1
ATOM 6024 C C . ALA B 1 167 ? 54.25 19.188 1.276 1 80.56 167 ALA B C 1
ATOM 6026 O O . ALA B 1 167 ? 54.188 18.156 0.613 1 80.56 167 ALA B O 1
ATOM 6027 N N . GLY B 1 168 ? 54.469 19.234 2.561 1 82.81 168 GLY B N 1
ATOM 6028 C CA . GLY B 1 168 ? 54.5 17.984 3.305 1 82.81 168 GLY B CA 1
ATOM 6029 C C . GLY B 1 168 ? 53.188 17.203 3.203 1 82.81 168 GLY B C 1
ATOM 6030 O O . GLY B 1 168 ? 53.219 15.984 2.975 1 82.81 168 GLY B O 1
ATOM 6031 N N . VAL B 1 169 ? 52.094 17.844 3.383 1 85.06 169 VAL B N 1
ATOM 6032 C CA . VAL B 1 169 ? 50.781 17.219 3.273 1 85.06 169 VAL B CA 1
ATOM 6033 C C . VAL B 1 169 ? 50.594 16.688 1.856 1 85.06 169 VAL B C 1
ATOM 6035 O O . VAL B 1 169 ? 50.062 15.594 1.668 1 85.06 169 VAL B O 1
ATOM 6038 N N . GLY B 1 170 ? 51 17.453 0.88 1 86.06 170 GLY B N 1
ATOM 6039 C CA . GLY B 1 170 ? 50.906 17.016 -0.504 1 86.06 170 GLY B CA 1
ATOM 6040 C C . GLY B 1 170 ? 51.688 15.758 -0.787 1 86.06 170 GLY B C 1
ATOM 6041 O O . GLY B 1 170 ? 51.219 14.844 -1.459 1 86.06 170 GLY B O 1
ATOM 6042 N N . LEU B 1 171 ? 52.875 15.727 -0.267 1 84.69 171 LEU B N 1
ATOM 6043 C CA . LEU B 1 171 ? 53.75 14.555 -0.451 1 84.69 171 LEU B CA 1
ATOM 6044 C C . LEU B 1 171 ? 53.156 13.336 0.241 1 84.69 171 LEU B C 1
ATOM 6046 O O . LEU B 1 171 ? 53.188 12.227 -0.294 1 84.69 171 LEU B O 1
ATOM 6050 N N . TRP B 1 172 ? 52.688 13.586 1.397 1 86.94 172 TRP B N 1
ATOM 6051 C CA . TRP B 1 172 ? 52.062 12.492 2.117 1 86.94 172 TRP B CA 1
ATOM 6052 C C . TRP B 1 172 ? 50.844 11.969 1.353 1 86.94 172 TRP B C 1
ATOM 6054 O O . TRP B 1 172 ? 50.656 10.758 1.223 1 86.94 172 TRP B O 1
ATOM 6064 N N . ALA B 1 173 ? 50.062 12.836 0.84 1 85.69 173 ALA B N 1
ATOM 6065 C CA . ALA B 1 173 ? 48.906 12.469 0.025 1 85.69 173 ALA B CA 1
ATOM 6066 C C . ALA B 1 173 ? 49.344 11.672 -1.207 1 85.69 173 ALA B C 1
ATOM 6068 O O . ALA B 1 173 ? 48.719 10.68 -1.569 1 85.69 173 ALA B O 1
ATOM 6069 N N . ASP B 1 174 ? 50.344 12.109 -1.819 1 87.44 174 ASP B N 1
ATOM 6070 C CA . ASP B 1 174 ? 50.875 11.438 -3.01 1 87.44 174 ASP B CA 1
ATOM 6071 C C . ASP B 1 174 ? 51.344 10.031 -2.684 1 87.44 174 ASP B C 1
ATOM 6073 O O . ASP B 1 174 ? 51.125 9.094 -3.461 1 87.44 174 ASP B O 1
ATOM 6077 N N . ARG B 1 175 ? 52.031 9.844 -1.635 1 88.38 175 ARG B N 1
ATOM 6078 C CA . ARG B 1 175 ? 52.469 8.523 -1.199 1 88.38 175 ARG B CA 1
ATOM 6079 C C . ARG B 1 175 ? 51.281 7.602 -0.966 1 88.38 175 ARG B C 1
ATOM 6081 O O . ARG B 1 175 ? 51.281 6.441 -1.389 1 88.38 175 ARG B O 1
ATOM 6088 N N . ARG B 1 176 ? 50.312 8.125 -0.279 1 88.06 176 ARG B N 1
ATOM 6089 C CA . ARG B 1 176 ? 49.094 7.332 -0.024 1 88.06 176 ARG B CA 1
ATOM 6090 C C . ARG B 1 176 ? 48.406 6.973 -1.328 1 88.06 176 ARG B C 1
ATOM 6092 O O . ARG B 1 176 ? 47.906 5.855 -1.48 1 88.06 176 ARG B O 1
ATOM 6099 N N . LEU B 1 177 ? 48.344 7.859 -2.217 1 88.75 177 LEU B N 1
ATOM 6100 C CA . LEU B 1 177 ? 47.719 7.609 -3.521 1 88.75 177 LEU B CA 1
ATOM 6101 C C . LEU B 1 177 ? 48.469 6.484 -4.25 1 88.75 177 LEU B C 1
ATOM 6103 O O . LEU B 1 177 ? 47.812 5.594 -4.816 1 88.75 177 LEU B O 1
ATOM 6107 N N . HIS B 1 178 ? 49.719 6.527 -4.211 1 86.38 178 HIS B N 1
ATOM 6108 C CA . HIS B 1 178 ? 50.5 5.488 -4.867 1 86.38 178 HIS B CA 1
ATOM 6109 C C . HIS B 1 178 ? 50.281 4.133 -4.203 1 86.38 178 HIS B C 1
ATOM 6111 O O . HIS B 1 178 ? 50.25 3.104 -4.879 1 86.38 178 HIS B O 1
ATOM 6117 N N . GLN B 1 179 ? 50.188 4.164 -2.939 1 85.44 179 GLN B N 1
ATOM 6118 C CA . GLN B 1 179 ? 49.875 2.928 -2.23 1 85.44 179 GLN B CA 1
ATOM 6119 C C . GLN B 1 179 ? 48.531 2.375 -2.666 1 85.44 179 GLN B C 1
ATOM 6121 O O . GLN B 1 179 ? 48.375 1.165 -2.844 1 85.44 179 GLN B O 1
ATOM 6126 N N . ARG B 1 180 ? 47.625 3.223 -2.816 1 86 180 ARG B N 1
ATOM 6127 C CA . ARG B 1 180 ? 46.281 2.799 -3.248 1 86 180 ARG B CA 1
ATOM 6128 C C . ARG B 1 180 ? 46.312 2.211 -4.652 1 86 180 ARG B C 1
ATOM 6130 O O . ARG B 1 180 ? 45.75 1.152 -4.906 1 86 180 ARG B O 1
ATOM 6137 N N . ILE B 1 181 ? 46.938 2.871 -5.531 1 83.75 181 ILE B N 1
ATOM 6138 C CA . ILE B 1 181 ? 47.031 2.428 -6.918 1 83.75 181 ILE B CA 1
ATOM 6139 C C . ILE B 1 181 ? 47.719 1.06 -6.98 1 83.75 181 ILE B C 1
ATOM 6141 O O . ILE B 1 181 ? 47.281 0.182 -7.73 1 83.75 181 ILE B O 1
ATOM 6145 N N . ALA B 1 182 ? 48.625 0.905 -6.176 1 82.62 182 ALA B N 1
ATOM 6146 C CA . ALA B 1 182 ? 49.344 -0.356 -6.148 1 82.62 182 ALA B CA 1
ATOM 6147 C C . ALA B 1 182 ? 48.5 -1.479 -5.57 1 82.62 182 ALA B C 1
ATOM 6149 O O . ALA B 1 182 ? 48.688 -2.648 -5.926 1 82.62 182 ALA B O 1
ATOM 6150 N N . ALA B 1 183 ? 47.656 -1.133 -4.734 1 81.88 183 ALA B N 1
ATOM 6151 C CA . ALA B 1 183 ? 46.844 -2.125 -4.012 1 81.88 183 ALA B CA 1
ATOM 6152 C C . ALA B 1 183 ? 45.688 -2.607 -4.859 1 81.88 183 ALA B C 1
ATOM 6154 O O . ALA B 1 183 ? 45.125 -3.689 -4.621 1 81.88 183 ALA B O 1
ATOM 6155 N N . ILE B 1 184 ? 45.188 -1.808 -5.715 1 75.38 184 ILE B N 1
ATOM 6156 C CA . ILE B 1 184 ? 44 -2.148 -6.477 1 75.38 184 ILE B CA 1
ATOM 6157 C C . ILE B 1 184 ? 44.406 -2.906 -7.742 1 75.38 184 ILE B C 1
ATOM 6159 O O . ILE B 1 184 ? 45.312 -2.508 -8.445 1 75.38 184 ILE B O 1
ATOM 6163 N N . GLU B 1 185 ? 43.781 -4.121 -7.871 1 65.88 185 GLU B N 1
ATOM 6164 C CA . GLU B 1 185 ? 44 -4.973 -9.039 1 65.88 185 GLU B CA 1
ATOM 6165 C C . GLU B 1 185 ? 43.562 -4.27 -10.32 1 65.88 185 GLU B C 1
ATOM 6167 O O . GLU B 1 185 ? 42.781 -3.318 -10.281 1 65.88 185 GLU B O 1
ATOM 6172 N N . PRO B 1 186 ? 43.938 -4.758 -11.336 1 63.62 186 PRO B N 1
ATOM 6173 C CA . PRO B 1 186 ? 43.688 -4.133 -12.633 1 63.62 186 PRO B CA 1
ATOM 6174 C C . PRO B 1 186 ? 42.188 -3.984 -12.922 1 63.62 186 PRO B C 1
ATOM 6176 O O . PRO B 1 186 ? 41.406 -4.926 -12.719 1 63.62 186 PRO B O 1
ATOM 6179 N N . TRP B 1 187 ? 41.812 -2.873 -13.008 1 72.06 187 TRP B N 1
ATOM 6180 C CA . TRP B 1 187 ? 40.5 -2.41 -13.398 1 72.06 187 TRP B CA 1
ATOM 6181 C C . TRP B 1 187 ? 40.406 -2.186 -14.906 1 72.06 187 TRP B C 1
ATOM 6183 O O . TRP B 1 187 ? 41.406 -1.773 -15.523 1 72.06 187 TRP B O 1
ATOM 6193 N N . PRO B 1 188 ? 39.406 -2.713 -15.484 1 71.75 188 PRO B N 1
ATOM 6194 C CA . PRO B 1 188 ? 39.312 -2.656 -16.938 1 71.75 188 PRO B CA 1
ATOM 6195 C C . PRO B 1 188 ? 39.406 -1.232 -17.484 1 71.75 188 PRO B C 1
ATOM 6197 O O . PRO B 1 188 ? 39.875 -1.021 -18.609 1 71.75 188 PRO B O 1
ATOM 6200 N N . LEU B 1 189 ? 38.906 -0.299 -16.734 1 77.44 189 LEU B N 1
ATOM 6201 C CA . LEU B 1 189 ? 38.969 1.092 -17.172 1 77.44 189 LEU B CA 1
ATOM 6202 C C . LEU B 1 189 ? 39.969 1.874 -16.328 1 77.44 189 LEU B C 1
ATOM 6204 O O . LEU B 1 189 ? 39.938 1.814 -15.102 1 77.44 189 LEU B O 1
ATOM 6208 N N . GLU B 1 190 ? 40.844 2.457 -17.047 1 79.12 190 GLU B N 1
ATOM 6209 C CA . GLU B 1 190 ? 41.844 3.256 -16.359 1 79.12 190 GLU B CA 1
ATOM 6210 C C . GLU B 1 190 ? 41.219 4.434 -15.633 1 79.12 190 GLU B C 1
ATOM 6212 O O . GLU B 1 190 ? 40.406 5.164 -16.203 1 79.12 190 GLU B O 1
ATOM 6217 N N . GLN B 1 191 ? 41.531 4.547 -14.391 1 85.44 191 GLN B N 1
ATOM 6218 C CA . GLN B 1 191 ? 41.094 5.668 -13.57 1 85.44 191 GLN B CA 1
ATOM 6219 C C . GLN B 1 191 ? 42.25 6.566 -13.18 1 85.44 191 GLN B C 1
ATOM 6221 O O . GLN B 1 191 ? 42.938 6.293 -12.195 1 85.44 191 GLN B O 1
ATOM 6226 N N . ARG B 1 192 ? 42.438 7.59 -13.844 1 86.12 192 ARG B N 1
ATOM 6227 C CA . ARG B 1 192 ? 43.562 8.484 -13.562 1 86.12 192 ARG B CA 1
ATOM 6228 C C . ARG B 1 192 ? 43.25 9.391 -12.375 1 86.12 192 ARG B C 1
ATOM 6230 O O . ARG B 1 192 ? 42.188 10.008 -12.32 1 86.12 192 ARG B O 1
ATOM 6237 N N . THR B 1 193 ? 44.125 9.383 -11.414 1 90.69 193 THR B N 1
ATOM 6238 C CA . THR B 1 193 ? 43.969 10.219 -10.234 1 90.69 193 THR B CA 1
ATOM 6239 C C . THR B 1 193 ? 45.25 11.023 -9.969 1 90.69 193 THR B C 1
ATOM 6241 O O . THR B 1 193 ? 46.344 10.477 -10 1 90.69 193 THR B O 1
ATOM 6244 N N . ALA B 1 194 ? 45.031 12.336 -9.805 1 92.5 194 ALA B N 1
ATOM 6245 C CA . ALA B 1 194 ? 46.125 13.234 -9.461 1 92.5 194 ALA B CA 1
ATOM 6246 C C . ALA B 1 194 ? 45.781 14.062 -8.219 1 92.5 194 ALA B C 1
ATOM 6248 O O . ALA B 1 194 ? 44.625 14.492 -8.055 1 92.5 194 ALA B O 1
ATOM 6249 N N . VAL B 1 195 ? 46.781 14.242 -7.379 1 92.75 195 VAL B N 1
ATOM 6250 C CA . VAL B 1 195 ? 46.562 14.906 -6.094 1 92.75 195 VAL B CA 1
ATOM 6251 C C . VAL B 1 195 ? 46.156 16.359 -6.324 1 92.75 195 VAL B C 1
ATOM 6253 O O . VAL B 1 195 ? 45.156 16.812 -5.75 1 92.75 195 VAL B O 1
ATOM 6256 N N . PRO B 1 196 ? 46.875 17.094 -7.262 1 91.69 196 PRO B N 1
ATOM 6257 C CA . PRO B 1 196 ? 46.5 18.5 -7.406 1 91.69 196 PRO B CA 1
ATOM 6258 C C . PRO B 1 196 ? 45.062 18.672 -7.898 1 91.69 196 PRO B C 1
ATOM 6260 O O . PRO B 1 196 ? 44.344 19.531 -7.395 1 91.69 196 PRO B O 1
ATOM 6263 N N . GLN B 1 197 ? 44.75 17.922 -8.82 1 93.5 197 GLN B N 1
ATOM 6264 C CA . GLN B 1 197 ? 43.375 18 -9.336 1 93.5 197 GLN B CA 1
ATOM 6265 C C . GLN B 1 197 ? 42.375 17.594 -8.273 1 93.5 197 GLN B C 1
ATOM 6267 O O . GLN B 1 197 ? 41.312 18.234 -8.125 1 93.5 197 GLN B O 1
ATOM 6272 N N . SER B 1 198 ? 42.625 16.547 -7.551 1 95.75 198 SER B N 1
ATOM 6273 C CA . SER B 1 198 ? 41.75 16.094 -6.473 1 95.75 198 SER B CA 1
ATOM 6274 C C . SER B 1 198 ? 41.594 17.172 -5.398 1 95.75 198 SER B C 1
ATOM 6276 O O . SER B 1 198 ? 40.5 17.391 -4.875 1 95.75 198 SER B O 1
ATOM 6278 N N . ALA B 1 199 ? 42.656 17.797 -5.086 1 93.81 199 ALA B N 1
ATOM 6279 C CA . ALA B 1 199 ? 42.656 18.859 -4.078 1 93.81 199 ALA B CA 1
ATOM 6280 C C . ALA B 1 199 ? 41.781 20.031 -4.516 1 93.81 199 ALA B C 1
ATOM 6282 O O . ALA B 1 199 ? 41.062 20.594 -3.711 1 93.81 199 ALA B O 1
ATOM 6283 N N . ALA B 1 200 ? 41.938 20.312 -5.754 1 93.5 200 ALA B N 1
ATOM 6284 C CA . ALA B 1 200 ? 41.125 21.406 -6.293 1 93.5 200 ALA B CA 1
ATOM 6285 C C . ALA B 1 200 ? 39.656 21.078 -6.203 1 93.5 200 ALA B C 1
ATOM 6287 O O . ALA B 1 200 ? 38.844 21.938 -5.816 1 93.5 200 ALA B O 1
ATOM 6288 N N . ILE B 1 201 ? 39.344 19.938 -6.543 1 94.94 201 ILE B N 1
ATOM 6289 C CA . ILE B 1 201 ? 37.938 19.516 -6.484 1 94.94 201 ILE B CA 1
ATOM 6290 C C . ILE B 1 201 ? 37.469 19.469 -5.031 1 94.94 201 ILE B C 1
ATOM 6292 O O . ILE B 1 201 ? 36.375 19.891 -4.719 1 94.94 201 ILE B O 1
ATOM 6296 N N . SER B 1 202 ? 38.281 18.984 -4.176 1 95.81 202 SER B N 1
ATOM 6297 C CA . SER B 1 202 ? 37.938 18.984 -2.754 1 95.81 202 SER B CA 1
ATOM 6298 C C . SER B 1 202 ? 37.625 20.406 -2.264 1 95.81 202 SER B C 1
ATOM 6300 O O . SER B 1 202 ? 36.656 20.609 -1.54 1 95.81 202 SER B O 1
ATOM 6302 N N . ALA B 1 203 ? 38.469 21.281 -2.648 1 92.81 203 ALA B N 1
ATOM 6303 C CA . ALA B 1 203 ? 38.25 22.688 -2.268 1 92.81 203 ALA B CA 1
ATOM 6304 C C . ALA B 1 203 ? 36.938 23.219 -2.771 1 92.81 203 ALA B C 1
ATOM 6306 O O . ALA B 1 203 ? 36.25 23.953 -2.068 1 92.81 203 ALA B O 1
ATOM 6307 N N . GLY B 1 204 ? 36.656 22.828 -4 1 93.19 204 GLY B N 1
ATOM 6308 C CA . GLY B 1 204 ? 35.375 23.219 -4.547 1 93.19 204 GLY B CA 1
ATOM 6309 C C . GLY B 1 204 ? 34.219 22.672 -3.748 1 93.19 204 GLY B C 1
ATOM 6310 O O . GLY B 1 204 ? 33.25 23.375 -3.482 1 93.19 204 GLY B O 1
ATOM 6311 N N . VAL B 1 205 ? 34.281 21.438 -3.381 1 93.81 205 VAL B N 1
ATOM 6312 C CA . VAL B 1 205 ? 33.25 20.781 -2.605 1 93.81 205 VAL B CA 1
ATOM 6313 C C . VAL B 1 205 ? 33.094 21.469 -1.248 1 93.81 205 VAL B C 1
ATOM 6315 O O . VAL B 1 205 ? 31.984 21.75 -0.802 1 93.81 205 VAL B O 1
ATOM 6318 N N . VAL B 1 206 ? 34.125 21.766 -0.609 1 91.94 206 VAL B N 1
ATOM 6319 C CA . VAL B 1 206 ? 34.125 22.438 0.691 1 91.94 206 VAL B CA 1
ATOM 6320 C C . VAL B 1 206 ? 33.5 23.828 0.56 1 91.94 206 VAL B C 1
ATOM 6322 O O . VAL B 1 206 ? 32.656 24.219 1.37 1 91.94 206 VAL B O 1
ATOM 6325 N N . LEU B 1 207 ? 33.938 24.5 -0.462 1 90.12 207 LEU B N 1
ATOM 6326 C CA . LEU B 1 207 ? 33.406 25.828 -0.706 1 90.12 207 LEU B CA 1
ATOM 6327 C C . LEU B 1 207 ? 31.891 25.781 -0.928 1 90.12 207 LEU B C 1
ATOM 6329 O O . LEU B 1 207 ? 31.141 26.578 -0.368 1 90.12 207 LEU B O 1
ATOM 6333 N N . GLY B 1 208 ? 31.516 24.922 -1.748 1 91.19 208 GLY B N 1
ATOM 6334 C CA . GLY B 1 208 ? 30.094 24.75 -1.982 1 91.19 208 GLY B CA 1
ATOM 6335 C C . GLY B 1 208 ? 29.312 24.438 -0.719 1 91.19 208 GLY B C 1
ATOM 6336 O O . GLY B 1 208 ? 28.25 25.016 -0.483 1 91.19 208 GLY B O 1
ATOM 6337 N N . GLY B 1 209 ? 29.797 23.547 0.077 1 90.38 209 GLY B N 1
ATOM 6338 C CA . GLY B 1 209 ? 29.156 23.203 1.338 1 90.38 209 GLY B CA 1
ATOM 6339 C C . GLY B 1 209 ? 29.062 24.375 2.299 1 90.38 209 GLY B C 1
ATOM 6340 O O . GLY B 1 209 ? 28.047 24.578 2.955 1 90.38 209 GLY B O 1
ATOM 6341 N N . ARG B 1 210 ? 30.016 25.094 2.4 1 84.31 210 ARG B N 1
ATOM 6342 C CA . ARG B 1 210 ? 30.047 26.266 3.279 1 84.31 210 ARG B CA 1
ATOM 6343 C C . ARG B 1 210 ? 29.062 27.328 2.812 1 84.31 210 ARG B C 1
ATOM 6345 O O . ARG B 1 210 ? 28.375 27.938 3.629 1 84.31 210 ARG B O 1
ATOM 6352 N N . LEU B 1 211 ? 29.109 27.469 1.522 1 87.31 211 LEU B N 1
ATOM 6353 C CA . LEU B 1 211 ? 28.156 28.438 0.97 1 87.31 211 LEU B CA 1
ATOM 6354 C C . LEU B 1 211 ? 26.719 28.016 1.27 1 87.31 211 LEU B C 1
ATOM 6356 O O . LEU B 1 211 ? 25.891 28.859 1.629 1 87.31 211 LEU B O 1
ATOM 6360 N N . LEU B 1 212 ? 26.484 26.859 1.186 1 87.12 212 LEU B N 1
ATOM 6361 C CA . LEU B 1 212 ? 25.156 26.344 1.502 1 87.12 212 LEU B CA 1
ATOM 6362 C C . LEU B 1 212 ? 24.844 26.531 2.984 1 87.12 212 LEU B C 1
ATOM 6364 O O . LEU B 1 212 ? 23.734 26.922 3.348 1 87.12 212 LEU B O 1
ATOM 6368 N N . GLY B 1 213 ? 25.766 26.172 3.754 1 84.88 213 GLY B N 1
ATOM 6369 C CA . GLY B 1 213 ? 25.594 26.375 5.184 1 84.88 213 GLY B CA 1
ATOM 6370 C C . GLY B 1 213 ? 25.328 27.828 5.555 1 84.88 213 GLY B C 1
ATOM 6371 O O . GLY B 1 213 ? 24.438 28.109 6.359 1 84.88 213 GLY B O 1
ATOM 6372 N N . GLU B 1 214 ? 26.016 28.609 4.984 1 81.19 214 GLU B N 1
ATOM 6373 C CA . GLU B 1 214 ? 25.828 30.047 5.238 1 81.19 214 GLU B CA 1
ATOM 6374 C C . GLU B 1 214 ? 24.469 30.516 4.762 1 81.19 214 GLU B C 1
ATOM 6376 O O . GLU B 1 214 ? 23.844 31.359 5.406 1 81.19 214 GLU B O 1
ATOM 6381 N N . ALA B 1 215 ? 24.125 30.031 3.711 1 86.31 215 ALA B N 1
ATOM 6382 C CA . ALA B 1 215 ? 22.797 30.375 3.195 1 86.31 215 ALA B CA 1
ATOM 6383 C C . ALA B 1 215 ? 21.703 29.953 4.164 1 86.31 215 ALA B C 1
ATOM 6385 O O . ALA B 1 215 ? 20.766 30.703 4.418 1 86.31 215 ALA B O 1
ATOM 6386 N N . VAL B 1 216 ? 21.844 28.844 4.699 1 85.62 216 VAL B N 1
ATOM 6387 C CA . VAL B 1 216 ? 20.859 28.328 5.656 1 85.62 216 VAL B CA 1
ATOM 6388 C C . VAL B 1 216 ? 20.859 29.203 6.906 1 85.62 216 VAL B C 1
ATOM 6390 O O . VAL B 1 216 ? 19.797 29.562 7.414 1 85.62 216 VAL B O 1
ATOM 6393 N N . GLN B 1 217 ? 21.969 29.562 7.312 1 81.69 217 GLN B N 1
ATOM 6394 C CA . GLN B 1 217 ? 22.078 30.406 8.508 1 81.69 217 GLN B CA 1
ATOM 6395 C C . GLN B 1 217 ? 21.547 31.812 8.25 1 81.69 217 GLN B C 1
ATOM 6397 O O . GLN B 1 217 ? 20.844 32.375 9.094 1 81.69 217 GLN B O 1
ATOM 6402 N N . ALA B 1 218 ? 21.891 32.281 7.125 1 81 218 ALA B N 1
ATOM 6403 C CA . ALA B 1 218 ? 21.453 33.625 6.777 1 81 218 ALA B CA 1
ATOM 6404 C C . ALA B 1 218 ? 19.938 33.719 6.707 1 81 218 ALA B C 1
ATOM 6406 O O . ALA B 1 218 ? 19.328 34.656 7.211 1 81 218 ALA B O 1
ATOM 6407 N N . THR B 1 219 ? 19.359 32.812 6.156 1 85.75 219 THR B N 1
ATOM 6408 C CA . THR B 1 219 ? 17.906 32.812 6.047 1 85.75 219 THR B CA 1
ATOM 6409 C C . THR B 1 219 ? 17.25 32.594 7.41 1 85.75 219 THR B C 1
ATOM 6411 O O . THR B 1 219 ? 16.203 33.156 7.711 1 85.75 219 THR B O 1
ATOM 6414 N N . GLY B 1 220 ? 17.875 31.781 8.172 1 81.31 220 GLY B N 1
ATOM 6415 C CA . GLY B 1 220 ? 17.375 31.578 9.523 1 81.31 220 GLY B CA 1
ATOM 6416 C C . GLY B 1 220 ? 17.422 32.844 10.367 1 81.31 220 GLY B C 1
ATOM 6417 O O . GLY B 1 220 ? 16.453 33.188 11.047 1 81.31 220 GLY B O 1
ATOM 6418 N N . ARG B 1 221 ? 18.469 33.531 10.305 1 78.69 221 ARG B N 1
ATOM 6419 C CA . ARG B 1 221 ? 18.625 34.781 11.031 1 78.69 221 ARG B CA 1
ATOM 6420 C C . ARG B 1 221 ? 17.641 35.844 10.523 1 78.69 221 ARG B C 1
ATOM 6422 O O . ARG B 1 221 ? 17.047 36.562 11.32 1 78.69 221 ARG B O 1
ATOM 6429 N N . SER B 1 222 ? 17.5 35.812 9.242 1 80.62 222 SER B N 1
ATOM 6430 C CA . SER B 1 222 ? 16.562 36.75 8.648 1 80.62 222 SER B CA 1
ATOM 6431 C C . SER B 1 222 ? 15.133 36.469 9.102 1 80.62 222 SER B C 1
ATOM 6433 O O . SER B 1 222 ? 14.367 37.406 9.398 1 80.62 222 SER B O 1
ATOM 6435 N N . LEU B 1 223 ? 14.875 35.281 9.172 1 79.88 223 LEU B N 1
ATOM 6436 C CA . LEU B 1 223 ? 13.539 34.875 9.609 1 79.88 223 LEU B CA 1
ATOM 6437 C C . LEU B 1 223 ? 13.344 35.188 11.094 1 79.88 223 LEU B C 1
ATOM 6439 O O . LEU B 1 223 ? 12.281 35.625 11.5 1 79.88 223 LEU B O 1
ATOM 6443 N N . ALA B 1 224 ? 14.367 34.906 11.836 1 78.25 224 ALA B N 1
ATOM 6444 C CA . ALA B 1 224 ? 14.312 35.188 13.266 1 78.25 224 ALA B CA 1
ATOM 6445 C C . ALA B 1 224 ? 14.172 36.688 13.508 1 78.25 224 ALA B C 1
ATOM 6447 O O . ALA B 1 224 ? 13.398 37.125 14.359 1 78.25 224 ALA B O 1
ATOM 6448 N N . ALA B 1 225 ? 14.906 37.469 12.781 1 76.19 225 ALA B N 1
ATOM 6449 C CA . ALA B 1 225 ? 14.828 38.906 12.891 1 76.19 225 ALA B CA 1
ATOM 6450 C C . ALA B 1 225 ? 13.445 39.406 12.484 1 76.19 225 ALA B C 1
ATOM 6452 O O . ALA B 1 225 ? 12.914 40.344 13.109 1 76.19 225 ALA B O 1
ATOM 6453 N N . TRP B 1 226 ? 13 38.75 11.539 1 74.38 226 TRP B N 1
ATOM 6454 C CA . TRP B 1 226 ? 11.68 39.156 11.055 1 74.38 226 TRP B CA 1
ATOM 6455 C C . TRP B 1 226 ? 10.602 38.812 12.078 1 74.38 226 TRP B C 1
ATOM 6457 O O . TRP B 1 226 ? 9.656 39.594 12.266 1 74.38 226 TRP B O 1
ATOM 6467 N N . LEU B 1 227 ? 10.852 37.781 12.812 1 74.56 227 LEU B N 1
ATOM 6468 C CA . LEU B 1 227 ? 9.883 37.344 13.812 1 74.56 227 LEU B CA 1
ATOM 6469 C C . LEU B 1 227 ? 10.047 38.156 15.102 1 74.56 227 LEU B C 1
ATOM 6471 O O . LEU B 1 227 ? 9.094 38.281 15.867 1 74.56 227 LEU B O 1
ATOM 6475 N N . GLY B 1 228 ? 11.125 38.719 15.344 1 71.31 228 GLY B N 1
ATOM 6476 C CA . GLY B 1 228 ? 11.367 39.531 16.531 1 71.31 228 GLY B CA 1
ATOM 6477 C C . GLY B 1 228 ? 12.078 38.75 17.641 1 71.31 228 GLY B C 1
ATOM 6478 O O . GLY B 1 228 ? 12.375 37.594 17.484 1 71.31 228 GLY B O 1
ATOM 6479 N N . PRO B 1 229 ? 12.43 39.469 18.656 1 72.69 229 PRO B N 1
ATOM 6480 C CA . PRO B 1 229 ? 13.203 38.875 19.734 1 72.69 229 PRO B CA 1
ATOM 6481 C C . PRO B 1 229 ? 12.375 37.906 20.578 1 72.69 229 PRO B C 1
ATOM 6483 O O . PRO B 1 229 ? 11.148 38.031 20.656 1 72.69 229 PRO B O 1
ATOM 6486 N N . GLY B 1 230 ? 12.828 36.75 21.062 1 74.62 230 GLY B N 1
ATOM 6487 C CA . GLY B 1 230 ? 12.156 35.781 21.906 1 74.62 230 GLY B CA 1
ATOM 6488 C C . GLY B 1 230 ? 12.57 34.344 21.594 1 74.62 230 GLY B C 1
ATOM 6489 O O . GLY B 1 230 ? 12.852 34.031 20.438 1 74.62 230 GLY B O 1
ATOM 6490 N N . ARG B 1 231 ? 12.664 33.656 22.672 1 76.12 231 ARG B N 1
ATOM 6491 C CA . ARG B 1 231 ? 13.109 32.281 22.516 1 76.12 231 ARG B CA 1
ATOM 6492 C C . ARG B 1 231 ? 12.133 31.484 21.672 1 76.12 231 ARG B C 1
ATOM 6494 O O . ARG B 1 231 ? 12.547 30.672 20.828 1 76.12 231 ARG B O 1
ATOM 6501 N N . ALA B 1 232 ? 10.938 31.734 21.984 1 69.94 232 ALA B N 1
ATOM 6502 C CA . ALA B 1 232 ? 9.938 30.984 21.234 1 69.94 232 ALA B CA 1
ATOM 6503 C C . ALA B 1 232 ? 9.93 31.391 19.766 1 69.94 232 ALA B C 1
ATOM 6505 O O . ALA B 1 232 ? 9.789 30.531 18.875 1 69.94 232 ALA B O 1
ATOM 6506 N N . LYS B 1 233 ? 10.078 32.594 19.547 1 72.81 233 LYS B N 1
ATOM 6507 C CA . LYS B 1 233 ? 10.109 33.094 18.188 1 72.81 233 LYS B CA 1
ATOM 6508 C C . LYS B 1 233 ? 11.32 32.562 17.422 1 72.81 233 LYS B C 1
ATOM 6510 O O . LYS B 1 233 ? 11.227 32.219 16.25 1 72.81 233 LYS B O 1
ATOM 6515 N N . THR B 1 234 ? 12.375 32.531 18.141 1 75.38 234 THR B N 1
ATOM 6516 C CA . THR B 1 234 ? 13.594 31.984 17.531 1 75.38 234 THR B CA 1
ATOM 6517 C C . THR B 1 234 ? 13.422 30.516 17.188 1 75.38 234 THR B C 1
ATOM 6519 O O . THR B 1 234 ? 13.836 30.062 16.109 1 75.38 234 THR B O 1
ATOM 6522 N N . ALA B 1 235 ? 12.805 29.891 18.109 1 77.25 235 ALA B N 1
ATOM 6523 C CA . ALA B 1 235 ? 12.57 28.469 17.844 1 77.25 235 ALA B CA 1
ATOM 6524 C C . ALA B 1 235 ? 11.68 28.281 16.625 1 77.25 235 ALA B C 1
ATOM 6526 O O . ALA B 1 235 ? 11.922 27.391 15.812 1 77.25 235 ALA B O 1
ATOM 6527 N N . LEU B 1 236 ? 10.758 29.109 16.578 1 73.81 236 LEU B N 1
ATOM 6528 C CA . LEU B 1 236 ? 9.859 29.047 15.422 1 73.81 236 LEU B CA 1
ATOM 6529 C C . LEU B 1 236 ? 10.609 29.375 14.133 1 73.81 236 LEU B C 1
ATOM 6531 O O . LEU B 1 236 ? 10.359 28.75 13.094 1 73.81 236 LEU B O 1
ATOM 6535 N N . ALA B 1 237 ? 11.391 30.297 14.156 1 76.81 237 ALA B N 1
ATOM 6536 C CA . ALA B 1 237 ? 12.18 30.672 12.992 1 76.81 237 ALA B CA 1
ATOM 6537 C C . ALA B 1 237 ? 13.07 29.531 12.531 1 76.81 237 ALA B C 1
ATOM 6539 O O . ALA B 1 237 ? 13.164 29.234 11.336 1 76.81 237 ALA B O 1
ATOM 6540 N N . VAL B 1 238 ? 13.695 28.875 13.492 1 80.38 238 VAL B N 1
ATOM 6541 C CA . VAL B 1 238 ? 14.594 27.766 13.195 1 80.38 238 VAL B CA 1
ATOM 6542 C C . VAL B 1 238 ? 13.805 26.625 12.57 1 80.38 238 VAL B C 1
ATOM 6544 O O . VAL B 1 238 ? 14.234 26.031 11.578 1 80.38 238 VAL B O 1
ATOM 6547 N N . ALA B 1 239 ? 12.695 26.391 13.141 1 78 239 ALA B N 1
ATOM 6548 C CA . ALA B 1 239 ? 11.875 25.297 12.633 1 78 239 ALA B CA 1
ATOM 6549 C C . ALA B 1 239 ? 11.375 25.594 11.227 1 78 239 ALA B C 1
ATOM 6551 O O . ALA B 1 239 ? 11.461 24.75 10.336 1 78 239 ALA B O 1
ATOM 6552 N N . ALA B 1 240 ? 10.898 26.766 11.086 1 76.44 240 ALA B N 1
ATOM 6553 C CA . ALA B 1 240 ? 10.391 27.156 9.773 1 76.44 240 ALA B CA 1
ATOM 6554 C C . ALA B 1 240 ? 11.492 27.141 8.727 1 76.44 240 ALA B C 1
ATOM 6556 O O . ALA B 1 240 ? 11.281 26.703 7.598 1 76.44 240 ALA B O 1
ATOM 6557 N N . ASN B 1 241 ? 12.562 27.672 9.086 1 80.81 241 ASN B N 1
ATOM 6558 C CA . ASN B 1 241 ? 13.711 27.672 8.188 1 80.81 241 ASN B CA 1
ATOM 6559 C C . ASN B 1 241 ? 14.141 26.266 7.816 1 80.81 241 ASN B C 1
ATOM 6561 O O . ASN B 1 241 ? 14.414 25.969 6.652 1 80.81 241 ASN B O 1
ATOM 6565 N N . GLY B 1 242 ? 14.219 25.453 8.812 1 83.06 242 GLY B N 1
ATOM 6566 C CA . GLY B 1 242 ? 14.547 24.047 8.578 1 83.06 242 GLY B CA 1
ATOM 6567 C C . GLY B 1 242 ? 13.578 23.359 7.641 1 83.06 242 GLY B C 1
ATOM 6568 O O . GLY B 1 242 ? 13.992 22.609 6.758 1 83.06 242 GLY B O 1
ATOM 6569 N N . MET B 1 243 ? 12.391 23.672 7.797 1 77.06 243 MET B N 1
ATOM 6570 C CA . MET B 1 243 ? 11.367 23.078 6.938 1 77.06 243 MET B CA 1
ATOM 6571 C C . MET B 1 243 ? 11.508 23.578 5.504 1 77.06 243 MET B C 1
ATOM 6573 O O . MET B 1 243 ? 11.375 22.797 4.559 1 77.06 243 MET B O 1
ATOM 6577 N N . LEU B 1 244 ? 11.773 24.781 5.398 1 75.56 244 LEU B N 1
ATOM 6578 C CA . LEU B 1 244 ? 11.93 25.359 4.07 1 75.56 244 LEU B CA 1
ATOM 6579 C C . LEU B 1 244 ? 13.102 24.719 3.33 1 75.56 244 LEU B C 1
ATOM 6581 O O . LEU B 1 244 ? 12.969 24.328 2.17 1 75.56 244 LEU B O 1
ATOM 6585 N N . TRP B 1 245 ? 14.148 24.594 3.984 1 82.31 245 TRP B N 1
ATOM 6586 C CA . TRP B 1 245 ? 15.336 24.047 3.34 1 82.31 245 TRP B CA 1
ATOM 6587 C C . TRP B 1 245 ? 15.188 22.531 3.125 1 82.31 245 TRP B C 1
ATOM 6589 O O . TRP B 1 245 ? 15.602 22 2.094 1 82.31 245 TRP B O 1
ATOM 6599 N N . SER B 1 246 ? 14.555 21.938 4.059 1 82.38 246 SER B N 1
ATOM 6600 C CA . SER B 1 246 ? 14.328 20.516 3.887 1 82.38 246 SER B CA 1
ATOM 6601 C C . SER B 1 246 ? 13.406 20.234 2.703 1 82.38 246 SER B C 1
ATOM 6603 O O . SER B 1 246 ? 13.688 19.359 1.886 1 82.38 246 SER B O 1
ATOM 6605 N N . ARG B 1 247 ? 12.406 20.938 2.594 1 73.44 247 ARG B N 1
ATOM 6606 C CA . ARG B 1 247 ? 11.469 20.766 1.485 1 73.44 247 ARG B CA 1
ATOM 6607 C C . ARG B 1 247 ? 12.117 21.172 0.162 1 73.44 247 ARG B C 1
ATOM 6609 O O . ARG B 1 247 ? 11.898 20.516 -0.862 1 73.44 247 ARG B O 1
ATOM 6616 N N . GLY B 1 248 ? 12.805 22.188 0.254 1 74.5 248 GLY B N 1
ATOM 6617 C CA . GLY B 1 248 ? 13.492 22.625 -0.951 1 74.5 248 GLY B CA 1
ATOM 6618 C C . GLY B 1 248 ? 14.492 21.609 -1.464 1 74.5 248 GLY B C 1
ATOM 6619 O O . GLY B 1 248 ? 14.508 21.281 -2.654 1 74.5 248 GLY B O 1
ATOM 6620 N N . LEU B 1 249 ? 15.203 21.047 -0.562 1 77.5 249 LEU B N 1
ATOM 6621 C CA . LEU B 1 249 ? 16.219 20.062 -0.931 1 77.5 249 LEU B CA 1
ATOM 6622 C C . LEU B 1 249 ? 15.562 18.766 -1.405 1 77.5 249 LEU B C 1
ATOM 6624 O O . LEU B 1 249 ? 16.047 18.125 -2.34 1 77.5 249 LEU B O 1
ATOM 6628 N N . ASN B 1 250 ? 14.516 18.484 -0.801 1 73.69 250 ASN B N 1
ATOM 6629 C CA . ASN B 1 250 ? 13.766 17.312 -1.216 1 73.69 250 ASN B CA 1
ATOM 6630 C C . ASN B 1 250 ? 13.188 17.484 -2.619 1 73.69 250 ASN B C 1
ATOM 6632 O O . ASN B 1 250 ? 13.25 16.562 -3.436 1 73.69 250 ASN B O 1
ATOM 6636 N N . THR B 1 251 ? 12.719 18.594 -2.879 1 72.19 251 THR B N 1
ATOM 6637 C CA . THR B 1 251 ? 12.148 18.875 -4.191 1 72.19 251 THR B CA 1
ATOM 6638 C C . THR B 1 251 ? 13.234 18.844 -5.266 1 72.19 251 THR B C 1
ATOM 6640 O O . THR B 1 251 ? 13.031 18.281 -6.34 1 72.19 251 THR B O 1
ATOM 6643 N N . LEU B 1 252 ? 14.281 19.391 -4.91 1 70.69 252 LEU B N 1
ATOM 6644 C CA . LEU B 1 252 ? 15.398 19.391 -5.848 1 70.69 252 LEU B CA 1
ATOM 6645 C C . LEU B 1 252 ? 15.906 17.969 -6.086 1 70.69 252 LEU B C 1
ATOM 6647 O O . LEU B 1 252 ? 16.203 17.594 -7.219 1 70.69 252 LEU B O 1
ATOM 6651 N N . TYR B 1 253 ? 15.945 17.234 -5.078 1 72.06 253 TYR B N 1
ATOM 6652 C CA . TYR B 1 253 ? 16.359 15.836 -5.176 1 72.06 253 TYR B CA 1
ATOM 6653 C C . TYR B 1 253 ? 15.422 15.055 -6.078 1 72.06 253 TYR B C 1
ATOM 6655 O O . TYR B 1 253 ? 15.859 14.367 -7.004 1 72.06 253 TYR B O 1
ATOM 6663 N N . HIS B 1 254 ? 14.188 15.219 -5.895 1 70.88 254 HIS B N 1
ATOM 6664 C CA . HIS B 1 254 ? 13.203 14.477 -6.68 1 70.88 254 HIS B CA 1
ATOM 6665 C C . HIS B 1 254 ? 13.203 14.938 -8.133 1 70.88 254 HIS B C 1
ATOM 6667 O O . HIS B 1 254 ? 13.047 14.117 -9.047 1 70.88 254 HIS B O 1
ATOM 6673 N N . ALA B 1 255 ? 13.438 16.203 -8.312 1 67.62 255 ALA B N 1
ATOM 6674 C CA . ALA B 1 255 ? 13.523 16.719 -9.672 1 67.62 255 ALA B CA 1
ATOM 6675 C C . ALA B 1 255 ? 14.742 16.156 -10.398 1 67.62 255 ALA B C 1
ATOM 6677 O O . ALA B 1 255 ? 14.656 15.773 -11.57 1 67.62 255 ALA B O 1
ATOM 6678 N N . ALA B 1 256 ? 15.812 16.047 -9.695 1 70.88 256 ALA B N 1
ATOM 6679 C CA . ALA B 1 256 ? 17.031 15.484 -10.266 1 70.88 256 ALA B CA 1
ATOM 6680 C C . ALA B 1 256 ? 16.875 14 -10.57 1 70.88 256 ALA B C 1
ATOM 6682 O O . ALA B 1 256 ? 17.266 13.531 -11.641 1 70.88 256 ALA B O 1
ATOM 6683 N N . VAL B 1 257 ? 16.266 13.352 -9.68 1 69.56 257 VAL B N 1
ATOM 6684 C CA . VAL B 1 257 ? 16.031 11.922 -9.82 1 69.56 257 VAL B CA 1
ATOM 6685 C C . VAL B 1 257 ? 15.109 11.664 -11.008 1 69.56 257 VAL B C 1
ATOM 6687 O O . VAL B 1 257 ? 15.359 10.766 -11.812 1 69.56 257 VAL B O 1
ATOM 6690 N N . GLU B 1 258 ? 14.078 12.469 -11.094 1 68.69 258 GLU B N 1
ATOM 6691 C CA . GLU B 1 258 ? 13.141 12.328 -12.195 1 68.69 258 GLU B CA 1
ATOM 6692 C C . GLU B 1 258 ? 13.82 12.578 -13.539 1 68.69 258 GLU B C 1
ATOM 6694 O O . GLU B 1 258 ? 13.539 11.891 -14.523 1 68.69 258 GLU B O 1
ATOM 6699 N N . ARG B 1 259 ? 14.641 13.516 -13.641 1 69.19 259 ARG B N 1
ATOM 6700 C CA . ARG B 1 259 ? 15.359 13.836 -14.867 1 69.19 259 ARG B CA 1
ATOM 6701 C C . ARG B 1 259 ? 16.266 12.68 -15.281 1 69.19 259 ARG B C 1
ATOM 6703 O O . ARG B 1 259 ? 16.344 12.328 -16.469 1 69.19 259 ARG B O 1
ATOM 6710 N N . VAL B 1 260 ? 16.922 12.023 -14.305 1 67.62 260 VAL B N 1
ATOM 6711 C CA . VAL B 1 260 ? 17.766 10.859 -14.562 1 67.62 260 VAL B CA 1
ATOM 6712 C C . VAL B 1 260 ? 16.906 9.695 -15.047 1 67.62 260 VAL B C 1
ATOM 6714 O O . VAL B 1 260 ? 17.281 8.984 -15.977 1 67.62 260 VAL B O 1
ATOM 6717 N N . GLY B 1 261 ? 15.797 9.586 -14.445 1 68.25 261 GLY B N 1
ATOM 6718 C CA . GLY B 1 261 ? 14.867 8.539 -14.836 1 68.25 261 GLY B CA 1
ATOM 6719 C C . GLY B 1 261 ? 14.367 8.68 -16.266 1 68.25 261 GLY B C 1
ATOM 6720 O O . GLY B 1 261 ? 14.25 7.688 -16.984 1 68.25 261 GLY B O 1
ATOM 6721 N N . GLN B 1 262 ? 14.07 9.891 -16.703 1 67.06 262 GLN B N 1
ATOM 6722 C CA . GLN B 1 262 ? 13.609 10.141 -18.078 1 67.06 262 GLN B CA 1
ATOM 6723 C C . GLN B 1 262 ? 14.68 9.75 -19.094 1 67.06 262 GLN B C 1
ATOM 6725 O O . GLN B 1 262 ? 14.359 9.234 -20.172 1 67.06 262 GLN B O 1
ATOM 6730 N N . GLY B 1 263 ? 15.852 9.898 -18.734 1 65.88 263 GLY B N 1
ATOM 6731 C CA . GLY B 1 263 ? 16.938 9.469 -19.594 1 65.88 263 GLY B CA 1
ATOM 6732 C C . GLY B 1 263 ? 16.984 7.965 -19.797 1 65.88 263 GLY B C 1
ATOM 6733 O O . GLY B 1 263 ? 17.328 7.492 -20.891 1 65.88 263 GLY B O 1
ATOM 6734 N N . ASN B 1 264 ? 16.453 7.332 -18.812 1 65.12 264 ASN B N 1
ATOM 6735 C CA . ASN B 1 264 ? 16.5 5.875 -18.844 1 65.12 264 ASN B CA 1
ATOM 6736 C C . ASN B 1 264 ? 15.289 5.297 -19.578 1 65.12 264 ASN B C 1
ATOM 6738 O O . ASN B 1 264 ? 15.18 4.078 -19.734 1 65.12 264 ASN B O 1
ATOM 6742 N N . ALA B 1 265 ? 14.445 6.16 -20.109 1 66.75 265 ALA B N 1
ATOM 6743 C CA . ALA B 1 265 ? 13.25 5.699 -20.812 1 66.75 265 ALA B CA 1
ATOM 6744 C C . ALA B 1 265 ? 13.398 5.855 -22.328 1 66.75 265 ALA B C 1
ATOM 6746 O O . ALA B 1 265 ? 12.508 5.477 -23.078 1 66.75 265 ALA B O 1
ATOM 6747 N N . ALA B 1 266 ? 14.648 6.246 -22.734 1 74.88 266 ALA B N 1
ATOM 6748 C CA . ALA B 1 266 ? 14.867 6.477 -24.172 1 74.88 266 ALA B CA 1
ATOM 6749 C C . ALA B 1 266 ? 14.883 5.16 -24.938 1 74.88 266 ALA B C 1
ATOM 6751 O O . ALA B 1 266 ? 15.406 4.156 -24.453 1 74.88 266 ALA B O 1
ATOM 6752 N N . ILE B 1 267 ? 14.281 5.203 -26.109 1 79.62 267 ILE B N 1
ATOM 6753 C CA . ILE B 1 267 ? 14.25 4.043 -27 1 79.62 267 ILE B CA 1
ATOM 6754 C C . ILE B 1 267 ? 15.531 3.99 -27.828 1 79.62 267 ILE B C 1
ATOM 6756 O O . ILE B 1 267 ? 15.875 4.953 -28.516 1 79.62 267 ILE B O 1
ATOM 6760 N N . GLU B 1 268 ? 16.25 2.918 -27.688 1 87.44 268 GLU B N 1
ATOM 6761 C CA . GLU B 1 268 ? 17.5 2.725 -28.438 1 87.44 268 GLU B CA 1
ATOM 6762 C C . GLU B 1 268 ? 17.219 2.141 -29.812 1 87.44 268 GLU B C 1
ATOM 6764 O O . GLU B 1 268 ? 16.359 1.273 -29.969 1 87.44 268 GLU B O 1
ATOM 6769 N N . ALA B 1 269 ? 18 2.561 -30.828 1 85.38 269 ALA B N 1
ATOM 6770 C CA . ALA B 1 269 ? 17.766 2.174 -32.219 1 85.38 269 ALA B CA 1
ATOM 6771 C C . ALA B 1 269 ? 17.891 0.663 -32.406 1 85.38 269 ALA B C 1
ATOM 6773 O O . ALA B 1 269 ? 17.141 0.052 -33.156 1 85.38 269 ALA B O 1
ATOM 6774 N N . GLY B 1 270 ? 18.734 0.024 -31.719 1 90.56 270 GLY B N 1
ATOM 6775 C CA . GLY B 1 270 ? 18.938 -1.412 -31.844 1 90.56 270 GLY B CA 1
ATOM 6776 C C . GLY B 1 270 ? 17.844 -2.223 -31.156 1 90.56 270 GLY B C 1
ATOM 6777 O O . GLY B 1 270 ? 17.797 -3.443 -31.312 1 90.56 270 GLY B O 1
ATOM 6778 N N . TYR B 1 271 ? 16.891 -1.525 -30.531 1 93.88 271 TYR B N 1
ATOM 6779 C CA . TYR B 1 271 ? 15.836 -2.195 -29.781 1 93.88 271 TYR B CA 1
ATOM 6780 C C . TYR B 1 271 ? 14.477 -1.565 -30.062 1 93.88 271 TYR B C 1
ATOM 6782 O O . TYR B 1 271 ? 13.641 -1.456 -29.172 1 93.88 271 TYR B O 1
ATOM 6790 N N . ASP B 1 272 ? 14.258 -1.089 -31.234 1 91.88 272 ASP B N 1
ATOM 6791 C CA . ASP B 1 272 ? 13.047 -0.342 -31.547 1 91.88 272 ASP B CA 1
ATOM 6792 C C . ASP B 1 272 ? 12.031 -1.228 -32.25 1 91.88 272 ASP B C 1
ATOM 6794 O O . ASP B 1 272 ? 10.914 -0.791 -32.562 1 91.88 272 ASP B O 1
ATOM 6798 N N . ARG B 1 273 ? 12.398 -2.498 -32.531 1 93.62 273 ARG B N 1
ATOM 6799 C CA . ARG B 1 273 ? 11.477 -3.398 -33.219 1 93.62 273 ARG B CA 1
ATOM 6800 C C . ARG B 1 273 ? 10.977 -4.488 -32.281 1 93.62 273 ARG B C 1
ATOM 6802 O O . ARG B 1 273 ? 11.773 -5.148 -31.609 1 93.62 273 ARG B O 1
ATOM 6809 N N . ALA B 1 274 ? 9.688 -4.684 -32.281 1 95 274 ALA B N 1
ATOM 6810 C CA . ALA B 1 274 ? 9.078 -5.703 -31.422 1 95 274 ALA B CA 1
ATOM 6811 C C . ALA B 1 274 ? 9.453 -7.105 -31.891 1 95 274 ALA B C 1
ATOM 6813 O O . ALA B 1 274 ? 9.523 -7.363 -33.094 1 95 274 ALA B O 1
ATOM 6814 N N . PRO B 1 275 ? 9.703 -7.953 -30.969 1 94.69 275 PRO B N 1
ATOM 6815 C CA . PRO B 1 275 ? 9.984 -9.336 -31.344 1 94.69 275 PRO B CA 1
ATOM 6816 C C . PRO B 1 275 ? 8.789 -10.008 -32.031 1 94.69 275 PRO B C 1
ATOM 6818 O O . PRO B 1 275 ? 7.641 -9.656 -31.75 1 94.69 275 PRO B O 1
ATOM 6821 N N . ASP B 1 276 ? 9.031 -10.992 -32.906 1 94.38 276 ASP B N 1
ATOM 6822 C CA . ASP B 1 276 ? 7.988 -11.719 -33.594 1 94.38 276 ASP B CA 1
ATOM 6823 C C . ASP B 1 276 ? 7.742 -13.086 -32.969 1 94.38 276 ASP B C 1
ATOM 6825 O O . ASP B 1 276 ? 7.238 -14 -33.594 1 94.38 276 ASP B O 1
ATOM 6829 N N . ARG B 1 277 ? 8.039 -13.25 -31.719 1 95.31 277 ARG B N 1
ATOM 6830 C CA . ARG B 1 277 ? 7.852 -14.492 -30.969 1 95.31 277 ARG B CA 1
ATOM 6831 C C . ARG B 1 277 ? 6.723 -14.359 -29.953 1 95.31 277 ARG B C 1
ATOM 6833 O O . ARG B 1 277 ? 6.676 -13.391 -29.188 1 95.31 277 ARG B O 1
ATOM 6840 N N . SER B 1 278 ? 5.832 -15.336 -29.922 1 96.25 278 SER B N 1
ATOM 6841 C CA . SER B 1 278 ? 4.688 -15.305 -29.016 1 96.25 278 SER B CA 1
ATOM 6842 C C . SER B 1 278 ? 5.102 -15.664 -27.594 1 96.25 278 SER B C 1
ATOM 6844 O O . SER B 1 278 ? 4.336 -15.453 -26.641 1 96.25 278 SER B O 1
ATOM 6846 N N . THR B 1 279 ? 6.363 -16.141 -27.375 1 97.69 279 THR B N 1
ATOM 6847 C CA . THR B 1 279 ? 6.82 -16.609 -26.078 1 97.69 279 THR B CA 1
ATOM 6848 C C . THR B 1 279 ? 7.434 -15.461 -25.281 1 97.69 279 THR B C 1
ATOM 6850 O O . THR B 1 279 ? 7.914 -15.656 -24.156 1 97.69 279 THR B O 1
ATOM 6853 N N . VAL B 1 280 ? 7.398 -14.219 -25.875 1 98.25 280 VAL B N 1
ATOM 6854 C CA . VAL B 1 280 ? 8 -13.102 -25.156 1 98.25 280 VAL B CA 1
ATOM 6855 C C . VAL B 1 280 ? 7 -11.953 -25.047 1 98.25 280 VAL B C 1
ATOM 6857 O O . VAL B 1 280 ? 6.133 -11.797 -25.922 1 98.25 280 VAL B O 1
ATOM 6860 N N . SER B 1 281 ? 7.055 -11.188 -24.016 1 97.94 281 SER B N 1
ATOM 6861 C CA . SER B 1 281 ? 6.25 -9.969 -23.891 1 97.94 281 SER B CA 1
ATOM 6862 C C . SER B 1 281 ? 6.555 -9 -25.031 1 97.94 281 SER B C 1
ATOM 6864 O O . SER B 1 281 ? 7.695 -8.906 -25.484 1 97.94 281 SER B O 1
ATOM 6866 N N . GLY B 1 282 ? 5.59 -8.266 -25.438 1 96.81 282 GLY B N 1
ATOM 6867 C CA . GLY B 1 282 ? 5.746 -7.336 -26.547 1 96.81 282 GLY B CA 1
ATOM 6868 C C . GLY B 1 282 ? 5.562 -7.996 -27.906 1 96.81 282 GLY B C 1
ATOM 6869 O O . GLY B 1 282 ? 5.434 -7.309 -28.922 1 96.81 282 GLY B O 1
ATOM 6870 N N . GLY B 1 283 ? 5.645 -9.359 -27.906 1 96.88 283 GLY B N 1
ATOM 6871 C CA . GLY B 1 283 ? 5.391 -10.102 -29.125 1 96.88 283 GLY B CA 1
ATOM 6872 C C . GLY B 1 283 ? 3.912 -10.219 -29.453 1 96.88 283 GLY B C 1
ATOM 6873 O O . GLY B 1 283 ? 3.08 -9.547 -28.844 1 96.88 283 GLY B O 1
ATOM 6874 N N . PRO B 1 284 ? 3.623 -11.07 -30.453 1 96.19 284 PRO B N 1
ATOM 6875 C CA . PRO B 1 284 ? 2.227 -11.227 -30.859 1 96.19 284 PRO B CA 1
ATOM 6876 C C . PRO B 1 284 ? 1.334 -11.727 -29.719 1 96.19 284 PRO B C 1
ATOM 6878 O O . PRO B 1 284 ? 1.676 -12.703 -29.047 1 96.19 284 PRO B O 1
ATOM 6881 N N . GLY B 1 285 ? 0.197 -11.023 -29.5 1 95.75 285 GLY B N 1
ATOM 6882 C CA . GLY B 1 285 ? -0.792 -11.438 -28.516 1 95.75 285 GLY B CA 1
ATOM 6883 C C . GLY B 1 285 ? -0.491 -10.93 -27.125 1 95.75 285 GLY B C 1
ATOM 6884 O O . GLY B 1 285 ? -1.284 -11.133 -26.203 1 95.75 285 GLY B O 1
ATOM 6885 N N . SER B 1 286 ? 0.654 -10.305 -26.953 1 96.5 286 SER B N 1
ATOM 6886 C CA . SER B 1 286 ? 1.067 -9.859 -25.625 1 96.5 286 SER B CA 1
ATOM 6887 C C . SER B 1 286 ? 0.204 -8.703 -25.141 1 96.5 286 SER B C 1
ATOM 6889 O O . SER B 1 286 ? -0.119 -7.793 -25.906 1 96.5 286 SER B O 1
ATOM 6891 N N . GLN B 1 287 ? -0.262 -8.758 -23.875 1 93.75 287 GLN B N 1
ATOM 6892 C CA . GLN B 1 287 ? -0.965 -7.648 -23.25 1 93.75 287 GLN B CA 1
ATOM 6893 C C . GLN B 1 287 ? 0.017 -6.637 -22.656 1 93.75 287 GLN B C 1
ATOM 6895 O O . GLN B 1 287 ? -0.369 -5.52 -22.312 1 93.75 287 GLN B O 1
ATOM 6900 N N . SER B 1 288 ? 1.229 -7.078 -22.438 1 94.75 288 SER B N 1
ATOM 6901 C CA . SER B 1 288 ? 2.318 -6.152 -22.141 1 94.75 288 SER B CA 1
ATOM 6902 C C . SER B 1 288 ? 2.916 -5.582 -23.422 1 94.75 288 SER B C 1
ATOM 6904 O O . SER B 1 288 ? 3.875 -6.137 -23.969 1 94.75 288 SER B O 1
ATOM 6906 N N . HIS B 1 289 ? 2.455 -4.461 -23.828 1 93.75 289 HIS B N 1
ATOM 6907 C CA . HIS B 1 289 ? 2.752 -3.926 -25.156 1 93.75 289 HIS B CA 1
ATOM 6908 C C . HIS B 1 289 ? 4.211 -3.494 -25.25 1 93.75 289 HIS B C 1
ATOM 6910 O O . HIS B 1 289 ? 4.766 -2.93 -24.312 1 93.75 289 HIS B O 1
ATOM 6916 N N . PHE B 1 290 ? 4.77 -3.732 -26.422 1 94.31 290 PHE B N 1
ATOM 6917 C CA . PHE B 1 290 ? 6.176 -3.447 -26.656 1 94.31 290 PHE B CA 1
ATOM 6918 C C . PHE B 1 290 ? 6.484 -1.978 -26.406 1 94.31 290 PHE B C 1
ATOM 6920 O O . PHE B 1 290 ? 7.539 -1.648 -25.844 1 94.31 290 PHE B O 1
ATOM 6927 N N . ALA B 1 291 ? 5.527 -1.076 -26.625 1 90.31 291 ALA B N 1
ATOM 6928 C CA . ALA B 1 291 ? 5.723 0.364 -26.469 1 90.31 291 ALA B CA 1
ATOM 6929 C C . ALA B 1 291 ? 5.848 0.746 -25 1 90.31 291 ALA B C 1
ATOM 6931 O O . ALA B 1 291 ? 6.418 1.788 -24.672 1 90.31 291 ALA B O 1
ATOM 6932 N N . GLU B 1 292 ? 5.363 -0.135 -24.125 1 90.5 292 GLU B N 1
ATOM 6933 C CA . GLU B 1 292 ? 5.312 0.205 -22.719 1 90.5 292 GLU B CA 1
ATOM 6934 C C . GLU B 1 292 ? 6.398 -0.525 -21.938 1 90.5 292 GLU B C 1
ATOM 6936 O O . GLU B 1 292 ? 6.48 -0.4 -20.703 1 90.5 292 GLU B O 1
ATOM 6941 N N . LEU B 1 293 ? 7.262 -1.265 -22.562 1 93.38 293 LEU B N 1
ATOM 6942 C CA . LEU B 1 293 ? 8.25 -2.092 -21.875 1 93.38 293 LEU B CA 1
ATOM 6943 C C . LEU B 1 293 ? 9.398 -1.238 -21.344 1 93.38 293 LEU B C 1
ATOM 6945 O O . LEU B 1 293 ? 10.102 -1.645 -20.422 1 93.38 293 LEU B O 1
ATOM 6949 N N . GLY B 1 294 ? 9.562 -0.033 -21.969 1 89.75 294 GLY B N 1
ATOM 6950 C CA . GLY B 1 294 ? 10.695 0.794 -21.594 1 89.75 294 GLY B CA 1
ATOM 6951 C C . GLY B 1 294 ? 12.016 0.286 -22.141 1 89.75 294 GLY B C 1
ATOM 6952 O O . GLY B 1 294 ? 12.047 -0.717 -22.859 1 89.75 294 GLY B O 1
ATOM 6953 N N . ARG B 1 295 ? 13.086 0.897 -21.828 1 91.25 295 ARG B N 1
ATOM 6954 C CA . ARG B 1 295 ? 14.414 0.604 -22.359 1 91.25 295 ARG B CA 1
ATOM 6955 C C . ARG B 1 295 ? 14.875 -0.786 -21.938 1 91.25 295 ARG B C 1
ATOM 6957 O O . ARG B 1 295 ? 15.25 -1.605 -22.781 1 91.25 295 ARG B O 1
ATOM 6964 N N . GLN B 1 296 ? 14.789 -0.982 -20.641 1 93.38 296 GLN B N 1
ATOM 6965 C CA . GLN B 1 296 ? 15.305 -2.238 -20.109 1 93.38 296 GLN B CA 1
ATOM 6966 C C . GLN B 1 296 ? 14.422 -3.414 -20.516 1 93.38 296 GLN B C 1
ATOM 6968 O O . GLN B 1 296 ? 14.922 -4.508 -20.797 1 93.38 296 GLN B O 1
ATOM 6973 N N . GLY B 1 297 ? 13.133 -3.191 -20.578 1 95.25 297 GLY B N 1
ATOM 6974 C CA . GLY B 1 297 ? 12.219 -4.234 -21.016 1 95.25 297 GLY B CA 1
ATOM 6975 C C . GLY B 1 297 ? 12.43 -4.629 -22.469 1 95.25 297 GLY B C 1
ATOM 6976 O O . GLY B 1 297 ? 12.398 -5.816 -22.812 1 95.25 297 GLY B O 1
ATOM 6977 N N . ARG B 1 298 ? 12.656 -3.684 -23.344 1 94.88 298 ARG B N 1
ATOM 6978 C CA . ARG B 1 298 ? 12.914 -3.947 -24.75 1 94.88 298 ARG B CA 1
ATOM 6979 C C . ARG B 1 298 ? 14.188 -4.762 -24.938 1 94.88 298 ARG B C 1
ATOM 6981 O O . ARG B 1 298 ? 14.219 -5.723 -25.703 1 94.88 298 ARG B O 1
ATOM 6988 N N . ARG B 1 299 ? 15.203 -4.383 -24.188 1 95.06 299 ARG B N 1
ATOM 6989 C CA . ARG B 1 299 ? 16.438 -5.152 -24.234 1 95.06 299 ARG B CA 1
ATOM 6990 C C . ARG B 1 299 ? 16.203 -6.594 -23.797 1 95.06 299 ARG B C 1
ATOM 6992 O O . ARG B 1 299 ? 16.672 -7.531 -24.453 1 95.06 299 ARG B O 1
ATOM 6999 N N . PHE B 1 300 ? 15.5 -6.715 -22.766 1 96.44 300 PHE B N 1
ATOM 7000 C CA . PHE B 1 300 ? 15.258 -8.008 -22.125 1 96.44 300 PHE B CA 1
ATOM 7001 C C . PHE B 1 300 ? 14.578 -8.961 -23.094 1 96.44 300 PHE B C 1
ATOM 7003 O O . PHE B 1 300 ? 15.023 -10.102 -23.266 1 96.44 300 PHE B O 1
ATOM 7010 N N . VAL B 1 301 ? 13.516 -8.508 -23.766 1 97.06 301 VAL B N 1
ATOM 7011 C CA . VAL B 1 301 ? 12.711 -9.398 -24.594 1 97.06 301 VAL B CA 1
ATOM 7012 C C . VAL B 1 301 ? 13.375 -9.586 -25.953 1 97.06 301 VAL B C 1
ATOM 7014 O O . VAL B 1 301 ? 13.211 -10.633 -26.578 1 97.06 301 VAL B O 1
ATOM 7017 N N . THR B 1 302 ? 14.148 -8.625 -26.375 1 95.25 302 THR B N 1
ATOM 7018 C CA . THR B 1 302 ? 14.805 -8.703 -27.672 1 95.25 302 THR B CA 1
ATOM 7019 C C . THR B 1 302 ? 16 -9.641 -27.609 1 95.25 302 THR B C 1
ATOM 7021 O O . THR B 1 302 ? 16.312 -10.336 -28.594 1 95.25 302 THR B O 1
ATOM 7024 N N . ASP B 1 303 ? 16.641 -9.742 -26.469 1 95.81 303 ASP B N 1
ATOM 7025 C CA . ASP B 1 303 ? 17.906 -10.469 -26.344 1 95.81 303 ASP B CA 1
ATOM 7026 C C . ASP B 1 303 ? 17.656 -11.93 -25.984 1 95.81 303 ASP B C 1
ATOM 7028 O O . ASP B 1 303 ? 18.594 -12.648 -25.609 1 95.81 303 ASP B O 1
ATOM 7032 N N . VAL B 1 304 ? 16.406 -12.383 -26.031 1 97.31 304 VAL B N 1
ATOM 7033 C CA . VAL B 1 304 ? 16.109 -13.789 -25.781 1 97.31 304 VAL B CA 1
ATOM 7034 C C . VAL B 1 304 ? 16.875 -14.664 -26.766 1 97.31 304 VAL B C 1
ATOM 7036 O O . VAL B 1 304 ? 17 -14.328 -27.953 1 97.31 304 VAL B O 1
ATOM 7039 N N . LEU B 1 305 ? 17.422 -15.773 -26.25 1 97.94 305 LEU B N 1
ATOM 7040 C CA . LEU B 1 305 ? 18.25 -16.625 -27.078 1 97.94 305 LEU B CA 1
ATOM 7041 C C . LEU B 1 305 ? 17.406 -17.391 -28.109 1 97.94 305 LEU B C 1
ATOM 7043 O O . LEU B 1 305 ? 16.281 -17.812 -27.797 1 97.94 305 LEU B O 1
ATOM 7047 N N . ASP B 1 306 ? 18 -17.578 -29.25 1 95.88 306 ASP B N 1
ATOM 7048 C CA . ASP B 1 306 ? 17.328 -18.391 -30.281 1 95.88 306 ASP B CA 1
ATOM 7049 C C . ASP B 1 306 ? 17.672 -19.875 -30.109 1 95.88 306 ASP B C 1
ATOM 7051 O O . ASP B 1 306 ? 18.688 -20.219 -29.516 1 95.88 306 ASP B O 1
ATOM 7055 N N . ARG B 1 307 ? 16.766 -20.625 -30.609 1 96.38 307 ARG B N 1
ATOM 7056 C CA . ARG B 1 307 ? 16.891 -22.078 -30.531 1 96.38 307 ARG B CA 1
ATOM 7057 C C . ARG B 1 307 ? 18.188 -22.547 -31.188 1 96.38 307 ARG B C 1
ATOM 7059 O O . ARG B 1 307 ? 18.875 -23.438 -30.656 1 96.38 307 ARG B O 1
ATOM 7066 N N . GLU B 1 308 ? 18.594 -22 -32.312 1 97.38 308 GLU B N 1
ATOM 7067 C CA . GLU B 1 308 ? 19.781 -22.406 -33.062 1 97.38 308 GLU B CA 1
ATOM 7068 C C . GLU B 1 308 ? 21.047 -22.203 -32.219 1 97.38 308 GLU B C 1
ATOM 7070 O O . GLU B 1 308 ? 21.922 -23.062 -32.219 1 97.38 308 GLU B O 1
ATOM 7075 N N . LEU B 1 309 ? 21.109 -21.047 -31.578 1 97.94 309 LEU B N 1
ATOM 7076 C CA . LEU B 1 309 ? 22.281 -20.766 -30.766 1 97.94 309 LEU B CA 1
ATOM 7077 C C . LEU B 1 309 ? 22.375 -21.734 -29.594 1 97.94 309 LEU B C 1
ATOM 7079 O O . LEU B 1 309 ? 23.469 -22.203 -29.266 1 97.94 309 LEU B O 1
ATOM 7083 N N . ILE B 1 310 ? 21.25 -22.031 -28.922 1 98.62 310 ILE B N 1
ATOM 7084 C CA . ILE B 1 310 ? 21.219 -22.969 -27.797 1 98.62 310 ILE B CA 1
ATOM 7085 C C . ILE B 1 310 ? 21.734 -24.328 -28.234 1 98.62 310 ILE B C 1
ATOM 7087 O O . ILE B 1 310 ? 22.578 -24.938 -27.562 1 98.62 310 ILE B O 1
ATOM 7091 N N . GLU B 1 311 ? 21.297 -24.781 -29.422 1 98.38 311 GLU B N 1
ATOM 7092 C CA . GLU B 1 311 ? 21.719 -26.062 -29.969 1 98.38 311 GLU B CA 1
ATOM 7093 C C . GLU B 1 311 ? 23.203 -26.078 -30.281 1 98.38 311 GLU B C 1
ATOM 7095 O O . GLU B 1 311 ? 23.906 -27.047 -29.969 1 98.38 311 GLU B O 1
ATOM 7100 N N . GLN B 1 312 ? 23.625 -25.031 -30.828 1 98.12 312 GLN B N 1
ATOM 7101 C CA . GLN B 1 312 ? 25.031 -24.938 -31.203 1 98.12 312 GLN B CA 1
ATOM 7102 C C . GLN B 1 312 ? 25.938 -24.953 -29.984 1 98.12 312 GLN B C 1
ATOM 7104 O O . GLN B 1 312 ? 26.938 -25.672 -29.953 1 98.12 312 GLN B O 1
ATOM 7109 N N . VAL B 1 313 ? 25.625 -24.203 -28.984 1 98.5 313 VAL B N 1
ATOM 7110 C CA . VAL B 1 313 ? 26.469 -24.031 -27.812 1 98.5 313 VAL B CA 1
ATOM 7111 C C . VAL B 1 313 ? 26.422 -25.297 -26.953 1 98.5 313 VAL B C 1
ATOM 7113 O O . VAL B 1 313 ? 27.453 -25.766 -26.453 1 98.5 313 VAL B O 1
ATOM 7116 N N . MET B 1 314 ? 25.234 -25.875 -26.797 1 98.25 314 MET B N 1
ATOM 7117 C CA . MET B 1 314 ? 25.047 -27 -25.891 1 98.25 314 MET B CA 1
ATOM 7118 C C . MET B 1 314 ? 25.406 -28.328 -26.578 1 98.25 314 MET B C 1
ATOM 7120 O O . MET B 1 314 ? 25.625 -29.328 -25.922 1 98.25 314 MET B O 1
ATOM 7124 N N . GLY B 1 315 ? 25.406 -28.359 -27.891 1 97.06 315 GLY B N 1
ATOM 7125 C CA . GLY B 1 315 ? 25.766 -29.547 -28.641 1 97.06 315 GLY B CA 1
ATOM 7126 C C . GLY B 1 315 ? 24.656 -30.594 -28.656 1 97.06 315 GLY B C 1
ATOM 7127 O O . GLY B 1 315 ? 24.922 -31.781 -28.906 1 97.06 315 GLY B O 1
ATOM 7128 N N . GLU B 1 316 ? 23.5 -30.266 -28.25 1 96.56 316 GLU B N 1
ATOM 7129 C CA . GLU B 1 316 ? 22.312 -31.109 -28.25 1 96.56 316 GLU B CA 1
ATOM 7130 C C . GLU B 1 316 ? 21.062 -30.297 -28.594 1 96.56 316 GLU B C 1
ATOM 7132 O O . GLU B 1 316 ? 21.078 -29.062 -28.5 1 96.56 316 GLU B O 1
ATOM 7137 N N . PRO B 1 317 ? 20 -30.969 -29.094 1 96.88 317 PRO B N 1
ATOM 7138 C CA . PRO B 1 317 ? 18.797 -30.234 -29.5 1 96.88 317 PRO B CA 1
ATOM 7139 C C . PRO B 1 317 ? 18.172 -29.438 -28.344 1 96.88 317 PRO B C 1
ATOM 7141 O O . PRO B 1 317 ? 18.156 -29.906 -27.203 1 96.88 317 PRO B O 1
ATOM 7144 N N . ALA B 1 318 ? 17.734 -28.281 -28.672 1 97.31 318 ALA B N 1
ATOM 7145 C CA . ALA B 1 318 ? 16.984 -27.484 -27.703 1 97.31 318 ALA B CA 1
ATOM 7146 C C . ALA B 1 318 ? 15.648 -28.156 -27.359 1 97.31 318 ALA B C 1
ATOM 7148 O O . ALA B 1 318 ? 15.047 -28.828 -28.203 1 97.31 318 ALA B O 1
ATOM 7149 N N . LEU B 1 319 ? 15.164 -28.016 -26.172 1 97.62 319 LEU B N 1
ATOM 7150 C CA . LEU B 1 319 ? 13.914 -28.625 -25.734 1 97.62 319 LEU B CA 1
ATOM 7151 C C . LEU B 1 319 ? 12.727 -27.719 -26.031 1 97.62 319 LEU B C 1
ATOM 7153 O O . LEU B 1 319 ? 11.617 -28.203 -26.25 1 97.62 319 LEU B O 1
ATOM 7157 N N . ASP B 1 320 ? 12.914 -26.406 -26 1 96.81 320 ASP B N 1
ATOM 7158 C CA . ASP B 1 320 ? 11.859 -25.438 -26.266 1 96.81 320 ASP B CA 1
ATOM 7159 C C . ASP B 1 320 ? 12.438 -24.047 -26.516 1 96.81 320 ASP B C 1
ATOM 7161 O O . ASP B 1 320 ? 13.648 -23.844 -26.375 1 96.81 320 ASP B O 1
ATOM 7165 N N . ASP B 1 321 ? 11.57 -23.078 -26.938 1 97.31 321 ASP B N 1
ATOM 7166 C CA . ASP B 1 321 ? 11.945 -21.672 -27 1 97.31 321 ASP B CA 1
ATOM 7167 C C . ASP B 1 321 ? 11.812 -21.016 -25.625 1 97.31 321 ASP B C 1
ATOM 7169 O O . ASP B 1 321 ? 10.781 -21.141 -24.969 1 97.31 321 ASP B O 1
ATOM 7173 N N . PRO B 1 322 ? 12.867 -20.344 -25.234 1 98.56 322 PRO B N 1
ATOM 7174 C CA . PRO B 1 322 ? 12.758 -19.688 -23.922 1 98.56 322 PRO B CA 1
ATOM 7175 C C . PRO B 1 322 ? 11.625 -18.672 -23.875 1 98.56 322 PRO B C 1
ATOM 7177 O O . PRO B 1 322 ? 11.359 -17.984 -24.875 1 98.56 322 PRO B O 1
ATOM 7180 N N . VAL B 1 323 ? 10.93 -18.609 -22.766 1 98.75 323 VAL B N 1
ATOM 7181 C CA . VAL B 1 323 ? 9.891 -17.625 -22.5 1 98.75 323 VAL B CA 1
ATOM 7182 C C . VAL B 1 323 ? 10.484 -16.453 -21.703 1 98.75 323 VAL B C 1
ATOM 7184 O O . VAL B 1 323 ? 11.211 -16.672 -20.734 1 98.75 323 VAL B O 1
ATOM 7187 N N . ARG B 1 324 ? 10.281 -15.203 -22.125 1 98.75 324 ARG B N 1
ATOM 7188 C CA . ARG B 1 324 ? 10.656 -14.031 -21.344 1 98.75 324 ARG B CA 1
ATOM 7189 C C . ARG B 1 324 ? 9.461 -13.094 -21.156 1 98.75 324 ARG B C 1
ATOM 7191 O O . ARG B 1 324 ? 8.945 -12.547 -22.125 1 98.75 324 ARG B O 1
ATOM 7198 N N . VAL B 1 325 ? 9.039 -12.945 -19.953 1 98.75 325 VAL B N 1
ATOM 7199 C CA . VAL B 1 325 ? 7.957 -12.039 -19.578 1 98.75 325 VAL B CA 1
ATOM 7200 C C . VAL B 1 325 ? 8.539 -10.797 -18.891 1 98.75 325 VAL B C 1
ATOM 7202 O O . VAL B 1 325 ? 9.352 -10.914 -17.969 1 98.75 325 VAL B O 1
ATOM 7205 N N . TYR B 1 326 ? 8.172 -9.594 -19.359 1 98 326 TYR B N 1
ATOM 7206 C CA . TYR B 1 326 ? 8.594 -8.328 -18.781 1 98 326 TYR B CA 1
ATOM 7207 C C . TYR B 1 326 ? 7.434 -7.336 -18.75 1 98 326 TYR B C 1
ATOM 7209 O O . TYR B 1 326 ? 6.703 -7.184 -19.734 1 98 326 TYR B O 1
ATOM 7217 N N . VAL B 1 327 ? 7.215 -6.742 -17.609 1 96.5 327 VAL B N 1
ATOM 7218 C CA . VAL B 1 327 ? 6.227 -5.676 -17.469 1 96.5 327 VAL B CA 1
ATOM 7219 C C . VAL B 1 327 ? 6.93 -4.359 -17.156 1 96.5 327 VAL B C 1
ATOM 7221 O O . VAL B 1 327 ? 7.621 -4.242 -16.141 1 96.5 327 VAL B O 1
ATOM 7224 N N . GLY B 1 328 ? 6.711 -3.354 -17.969 1 92.5 328 GLY B N 1
ATOM 7225 C CA . GLY B 1 328 ? 7.367 -2.064 -17.828 1 92.5 328 GLY B CA 1
ATOM 7226 C C . GLY B 1 328 ? 6.719 -1.177 -16.781 1 92.5 328 GLY B C 1
ATOM 7227 O O . GLY B 1 328 ? 5.582 -1.423 -16.375 1 92.5 328 GLY B O 1
ATOM 7228 N N . HIS B 1 329 ? 7.477 -0.187 -16.391 1 86.44 329 HIS B N 1
ATOM 7229 C CA . HIS B 1 329 ? 7.023 0.748 -15.375 1 86.44 329 HIS B CA 1
ATOM 7230 C C . HIS B 1 329 ? 5.809 1.539 -15.852 1 86.44 329 HIS B C 1
ATOM 7232 O O . HIS B 1 329 ? 4.949 1.909 -15.047 1 86.44 329 HIS B O 1
ATOM 7238 N N . ASP B 1 330 ? 5.68 1.702 -17.094 1 78 330 ASP B N 1
ATOM 7239 C CA . ASP B 1 330 ? 4.621 2.539 -17.641 1 78 330 ASP B CA 1
ATOM 7240 C C . ASP B 1 330 ? 3.34 1.733 -17.859 1 78 330 ASP B C 1
ATOM 7242 O O . ASP B 1 330 ? 2.299 2.293 -18.203 1 78 330 ASP B O 1
ATOM 7246 N N . ALA B 1 331 ? 3.471 0.35 -17.766 1 72 331 ALA B N 1
ATOM 7247 C CA . ALA B 1 331 ? 2.324 -0.54 -17.938 1 72 331 ALA B CA 1
ATOM 7248 C C . ALA B 1 331 ? 1.3 -0.321 -16.828 1 72 331 ALA B C 1
ATOM 7250 O O . ALA B 1 331 ? 1.638 -0.371 -15.641 1 72 331 ALA B O 1
ATOM 7251 N N . GLU B 1 332 ? -0.042 0.463 -16.891 1 60.78 332 GLU B N 1
ATOM 7252 C CA . GLU B 1 332 ? -1.396 0.616 -16.375 1 60.78 332 GLU B CA 1
ATOM 7253 C C . GLU B 1 332 ? -1.381 1.058 -14.914 1 60.78 332 GLU B C 1
ATOM 7255 O O . GLU B 1 332 ? -1.353 0.222 -14.008 1 60.78 332 GLU B O 1
ATOM 7260 N N . PRO B 1 333 ? -1.033 2.328 -14.57 1 59.84 333 PRO B N 1
ATOM 7261 C CA . PRO B 1 333 ? -0.771 2.723 -13.188 1 59.84 333 PRO B CA 1
ATOM 7262 C C . PRO B 1 333 ? -2.014 2.635 -12.305 1 59.84 333 PRO B C 1
ATOM 7264 O O . PRO B 1 333 ? -2.207 3.475 -11.422 1 59.84 333 PRO B O 1
ATOM 7267 N N . LEU B 1 334 ? -3.111 1.844 -12.656 1 59.94 334 LEU B N 1
ATOM 7268 C CA . LEU B 1 334 ? -4.316 2.285 -11.961 1 59.94 334 LEU B CA 1
ATOM 7269 C C . LEU B 1 334 ? -4.281 1.877 -10.492 1 59.94 334 LEU B C 1
ATOM 7271 O O . LEU B 1 334 ? -4.777 2.604 -9.633 1 59.94 334 LEU B O 1
ATOM 7275 N N . TYR B 1 335 ? -3.701 0.738 -10.234 1 67.75 335 TYR B N 1
ATOM 7276 C CA . TYR B 1 335 ? -3.645 0.298 -8.844 1 67.75 335 TYR B CA 1
ATOM 7277 C C . TYR B 1 335 ? -2.383 -0.515 -8.578 1 67.75 335 TYR B C 1
ATOM 7279 O O . TYR B 1 335 ? -1.764 -1.032 -9.516 1 67.75 335 TYR B O 1
ATOM 7287 N N . PRO B 1 336 ? -1.977 -0.633 -7.344 1 65.62 336 PRO B N 1
ATOM 7288 C CA . PRO B 1 336 ? -0.671 -1.143 -6.918 1 65.62 336 PRO B CA 1
ATOM 7289 C C . PRO B 1 336 ? -0.395 -2.557 -7.422 1 65.62 336 PRO B C 1
ATOM 7291 O O . PRO B 1 336 ? 0.755 -2.902 -7.707 1 65.62 336 PRO B O 1
ATOM 7294 N N . THR B 1 337 ? -1.462 -3.338 -7.691 1 79.75 337 THR B N 1
ATOM 7295 C CA . THR B 1 337 ? -1.256 -4.738 -8.047 1 79.75 337 THR B CA 1
ATOM 7296 C C . THR B 1 337 ? -1.254 -4.914 -9.562 1 79.75 337 THR B C 1
ATOM 7298 O O . THR B 1 337 ? -0.912 -5.988 -10.07 1 79.75 337 THR B O 1
ATOM 7301 N N . ALA B 1 338 ? -1.438 -3.895 -10.305 1 86.75 338 ALA B N 1
ATOM 7302 C CA . ALA B 1 338 ? -1.767 -4.004 -11.727 1 86.75 338 ALA B CA 1
ATOM 7303 C C . ALA B 1 338 ? -0.616 -4.625 -12.508 1 86.75 338 ALA B C 1
ATOM 7305 O O . ALA B 1 338 ? -0.833 -5.504 -13.352 1 86.75 338 ALA B O 1
ATOM 7306 N N . ARG B 1 339 ? 0.576 -4.254 -12.188 1 93.06 339 ARG B N 1
ATOM 7307 C CA . ARG B 1 339 ? 1.713 -4.758 -12.953 1 93.06 339 ARG B CA 1
ATOM 7308 C C . ARG B 1 339 ? 1.963 -6.234 -12.656 1 93.06 339 ARG B C 1
ATOM 7310 O O . ARG B 1 339 ? 2.295 -7.008 -13.555 1 93.06 339 ARG B O 1
ATOM 7317 N N . ALA B 1 340 ? 1.815 -6.621 -11.406 1 93.81 340 ALA B N 1
ATOM 7318 C CA . ALA B 1 340 ? 1.956 -8.031 -11.062 1 93.81 340 ALA B CA 1
ATOM 7319 C C . ALA B 1 340 ? 0.876 -8.875 -11.734 1 93.81 340 ALA B C 1
ATOM 7321 O O . ALA B 1 340 ? 1.144 -9.984 -12.188 1 93.81 340 ALA B O 1
ATOM 7322 N N . GLU B 1 341 ? -0.348 -8.352 -11.797 1 93.94 341 GLU B N 1
ATOM 7323 C CA . GLU B 1 341 ? -1.442 -9.055 -12.461 1 93.94 341 GLU B CA 1
ATOM 7324 C C . GLU B 1 341 ? -1.158 -9.242 -13.945 1 93.94 341 GLU B C 1
ATOM 7326 O O . GLU B 1 341 ? -1.435 -10.297 -14.516 1 93.94 341 GLU B O 1
ATOM 7331 N N . LEU B 1 342 ? -0.611 -8.188 -14.539 1 95.12 342 LEU B N 1
ATOM 7332 C CA . LEU B 1 342 ? -0.245 -8.266 -15.945 1 95.12 342 LEU B CA 1
ATOM 7333 C C . LEU B 1 342 ? 0.838 -9.32 -16.172 1 95.12 342 LEU B C 1
ATOM 7335 O O . LEU B 1 342 ? 0.795 -10.062 -17.156 1 95.12 342 LEU B O 1
ATOM 7339 N N . ALA B 1 343 ? 1.801 -9.359 -15.273 1 97.44 343 ALA B N 1
ATOM 7340 C CA . ALA B 1 343 ? 2.848 -10.375 -15.359 1 97.44 343 ALA B CA 1
ATOM 7341 C C . ALA B 1 343 ? 2.258 -11.781 -15.297 1 97.44 343 ALA B C 1
ATOM 7343 O O . ALA B 1 343 ? 2.65 -12.656 -16.078 1 97.44 343 ALA B O 1
ATOM 7344 N N . LEU B 1 344 ? 1.324 -11.992 -14.398 1 97.38 344 LEU B N 1
ATOM 7345 C CA . LEU B 1 344 ? 0.684 -13.297 -14.25 1 97.38 344 LEU B CA 1
ATOM 7346 C C . LEU B 1 344 ? -0.106 -13.656 -15.508 1 97.38 344 LEU B C 1
ATOM 7348 O O . LEU B 1 344 ? -0.116 -14.812 -15.93 1 97.38 344 LEU B O 1
ATOM 7352 N N . GLU B 1 345 ? -0.73 -12.672 -16.156 1 95.88 345 GLU B N 1
ATOM 7353 C CA . GLU B 1 345 ? -1.429 -12.891 -17.422 1 95.88 345 GLU B CA 1
ATOM 7354 C C . GLU B 1 345 ? -0.461 -13.312 -18.516 1 95.88 345 GLU B C 1
ATOM 7356 O O . GLU B 1 345 ? -0.753 -14.234 -19.281 1 95.88 345 GLU B O 1
ATOM 7361 N N . GLU B 1 346 ? 0.667 -12.656 -18.516 1 97.62 346 GLU B N 1
ATOM 7362 C CA . GLU B 1 346 ? 1.664 -12.969 -19.531 1 97.62 346 GLU B CA 1
ATOM 7363 C C . GLU B 1 346 ? 2.258 -14.359 -19.312 1 97.62 346 GLU B C 1
ATOM 7365 O O . GLU B 1 346 ? 2.562 -15.07 -20.266 1 97.62 346 GLU B O 1
ATOM 7370 N N . LEU B 1 347 ? 2.457 -14.711 -18.078 1 98.38 347 LEU B N 1
ATOM 7371 C CA . LEU B 1 347 ? 2.955 -16.047 -17.781 1 98.38 347 LEU B CA 1
ATOM 7372 C C . LEU B 1 347 ? 1.992 -17.109 -18.297 1 98.38 347 LEU B C 1
ATOM 7374 O O . LEU B 1 347 ? 2.422 -18.125 -18.844 1 98.38 347 LEU B O 1
ATOM 7378 N N . GLU B 1 348 ? 0.674 -16.875 -18.141 1 96.44 348 GLU B N 1
ATOM 7379 C CA . GLU B 1 348 ? -0.338 -17.797 -18.672 1 96.44 348 GLU B CA 1
ATOM 7380 C C . GLU B 1 348 ? -0.318 -17.828 -20.188 1 96.44 348 GLU B C 1
ATOM 7382 O O . GLU B 1 348 ? -0.267 -18.906 -20.797 1 96.44 348 GLU B O 1
ATOM 7387 N N . ARG B 1 349 ? -0.251 -16.703 -20.781 1 96.75 349 ARG B N 1
ATOM 7388 C CA . ARG B 1 349 ? -0.352 -16.578 -22.219 1 96.75 349 ARG B CA 1
ATOM 7389 C C . ARG B 1 349 ? 0.825 -17.25 -22.922 1 96.75 349 ARG B C 1
ATOM 7391 O O . ARG B 1 349 ? 0.658 -17.875 -23.969 1 96.75 349 ARG B O 1
ATOM 7398 N N . THR B 1 350 ? 2.01 -17.188 -22.328 1 98.19 350 THR B N 1
ATOM 7399 C CA . THR B 1 350 ? 3.238 -17.625 -22.984 1 98.19 350 THR B CA 1
ATOM 7400 C C . THR B 1 350 ? 3.514 -19.094 -22.703 1 98.19 350 THR B C 1
ATOM 7402 O O . THR B 1 350 ? 4.473 -19.656 -23.234 1 98.19 350 THR B O 1
ATOM 7405 N N . GLY B 1 351 ? 2.742 -19.719 -21.812 1 96.88 351 GLY B N 1
ATOM 7406 C CA . GLY B 1 351 ? 2.957 -21.109 -21.484 1 96.88 351 GLY B CA 1
ATOM 7407 C C . GLY B 1 351 ? 4.094 -21.312 -20.5 1 96.88 351 GLY B C 1
ATOM 7408 O O . GLY B 1 351 ? 4.734 -22.375 -20.5 1 96.88 351 GLY B O 1
ATOM 7409 N N . ALA B 1 352 ? 4.336 -20.344 -19.734 1 98.31 352 ALA B N 1
ATOM 7410 C CA . ALA B 1 352 ? 5.445 -20.375 -18.781 1 98.31 352 ALA B CA 1
ATOM 7411 C C . ALA B 1 352 ? 5.312 -21.562 -17.812 1 98.31 352 ALA B C 1
ATOM 7413 O O . ALA B 1 352 ? 6.309 -22.172 -17.438 1 98.31 352 ALA B O 1
ATOM 7414 N N . TYR B 1 353 ? 4.125 -22 -17.453 1 97.75 353 TYR B N 1
ATOM 7415 C CA . TYR B 1 353 ? 3.891 -23.016 -16.438 1 97.75 353 TYR B CA 1
ATOM 7416 C C . TYR B 1 353 ? 4.137 -24.406 -16.984 1 97.75 353 TYR B C 1
ATOM 7418 O O . TYR B 1 353 ? 4.211 -25.375 -16.234 1 97.75 353 TYR B O 1
ATOM 7426 N N . ASP B 1 354 ? 4.289 -24.5 -18.281 1 96.81 354 ASP B N 1
ATOM 7427 C CA . ASP B 1 354 ? 4.555 -25.797 -18.922 1 96.81 354 ASP B CA 1
ATOM 7428 C C . ASP B 1 354 ? 6.055 -26.031 -19.094 1 96.81 354 ASP B C 1
ATOM 7430 O O . ASP B 1 354 ? 6.477 -27.078 -19.547 1 96.81 354 ASP B O 1
ATOM 7434 N N . ARG B 1 355 ? 6.855 -25.047 -18.719 1 98.25 355 ARG B N 1
ATOM 7435 C CA . ARG B 1 355 ? 8.305 -25.188 -18.797 1 98.25 355 ARG B CA 1
ATOM 7436 C C . ARG B 1 355 ? 8.844 -25.953 -17.578 1 98.25 355 ARG B C 1
ATOM 7438 O O . ARG B 1 355 ? 8.195 -26.016 -16.531 1 98.25 355 ARG B O 1
ATOM 7445 N N . ARG B 1 356 ? 9.969 -26.484 -17.734 1 98.25 356 ARG B N 1
ATOM 7446 C CA . ARG B 1 356 ? 10.609 -27.203 -16.641 1 98.25 356 ARG B CA 1
ATOM 7447 C C . ARG B 1 356 ? 11.055 -26.25 -15.539 1 98.25 356 ARG B C 1
ATOM 7449 O O . ARG B 1 356 ? 10.992 -26.594 -14.352 1 98.25 356 ARG B O 1
ATOM 7456 N N . PHE B 1 357 ? 11.555 -25.094 -15.953 1 98.75 357 PHE B N 1
ATOM 7457 C CA . PHE B 1 357 ? 12.039 -24.109 -14.992 1 98.75 357 PHE B CA 1
ATOM 7458 C C . PHE B 1 357 ? 11.25 -22.812 -15.109 1 98.75 357 PHE B C 1
ATOM 7460 O O . PHE B 1 357 ? 10.945 -22.359 -16.219 1 98.75 357 PHE B O 1
ATOM 7467 N N . LEU B 1 358 ? 10.812 -22.25 -14.047 1 98.88 358 LEU B N 1
ATOM 7468 C CA . LEU B 1 358 ? 10.227 -20.922 -13.938 1 98.88 358 LEU B CA 1
ATOM 7469 C C . LEU B 1 358 ? 11.094 -20 -13.078 1 98.88 358 LEU B C 1
ATOM 7471 O O . LEU B 1 358 ? 11.172 -20.188 -11.859 1 98.88 358 LEU B O 1
ATOM 7475 N N . LEU B 1 359 ? 11.781 -19.094 -13.703 1 98.94 359 LEU B N 1
ATOM 7476 C CA . LEU B 1 359 ? 12.719 -18.203 -13.047 1 98.94 359 LEU B CA 1
ATOM 7477 C C . LEU B 1 359 ? 12.086 -16.828 -12.82 1 98.94 359 LEU B C 1
ATOM 7479 O O . LEU B 1 359 ? 11.891 -16.062 -13.766 1 98.94 359 LEU B O 1
ATOM 7483 N N . LEU B 1 360 ? 11.742 -16.547 -11.594 1 98.88 360 LEU B N 1
ATOM 7484 C CA . LEU B 1 360 ? 11.18 -15.25 -11.211 1 98.88 360 LEU B CA 1
ATOM 7485 C C . LEU B 1 360 ? 12.273 -14.305 -10.727 1 98.88 360 LEU B C 1
ATOM 7487 O O . LEU B 1 360 ? 12.977 -14.602 -9.758 1 98.88 360 LEU B O 1
ATOM 7491 N N . THR B 1 361 ? 12.367 -13.133 -11.383 1 98.44 361 THR B N 1
ATOM 7492 C CA . THR B 1 361 ? 13.492 -12.234 -11.148 1 98.44 361 THR B CA 1
ATOM 7493 C C . THR B 1 361 ? 13 -10.859 -10.703 1 98.44 361 THR B C 1
ATOM 7495 O O . THR B 1 361 ? 12.023 -10.336 -11.258 1 98.44 361 THR B O 1
ATOM 7498 N N . SER B 1 362 ? 13.602 -10.312 -9.703 1 97.12 362 SER B N 1
ATOM 7499 C CA . SER B 1 362 ? 13.414 -8.898 -9.375 1 97.12 362 SER B CA 1
ATOM 7500 C C . SER B 1 362 ? 14.523 -8.039 -9.977 1 97.12 362 SER B C 1
ATOM 7502 O O . SER B 1 362 ? 15.703 -8.289 -9.734 1 97.12 362 SER B O 1
ATOM 7504 N N . PRO B 1 363 ? 14.195 -7.078 -10.742 1 96 363 PRO B N 1
ATOM 7505 C CA . PRO B 1 363 ? 15.211 -6.27 -11.414 1 96 363 PRO B CA 1
ATOM 7506 C C . PRO B 1 363 ? 15.82 -5.207 -10.508 1 96 363 PRO B C 1
ATOM 7508 O O . PRO B 1 363 ? 15.391 -5.043 -9.367 1 96 363 PRO B O 1
ATOM 7511 N N . THR B 1 364 ? 16.797 -4.539 -11.008 1 92.75 364 THR B N 1
ATOM 7512 C CA . THR B 1 364 ? 17.406 -3.414 -10.297 1 92.75 364 THR B CA 1
ATOM 7513 C C . THR B 1 364 ? 16.484 -2.191 -10.367 1 92.75 364 THR B C 1
ATOM 7515 O O . THR B 1 364 ? 15.367 -2.271 -10.875 1 92.75 364 THR B O 1
ATOM 7518 N N . GLY B 1 365 ? 17 -1.085 -9.875 1 87.56 365 GLY B N 1
ATOM 7519 C CA . GLY B 1 365 ? 16.188 0.124 -9.797 1 87.56 365 GLY B CA 1
ATOM 7520 C C . GLY B 1 365 ? 15.781 0.658 -11.156 1 87.56 365 GLY B C 1
ATOM 7521 O O . GLY B 1 365 ? 14.719 1.27 -11.297 1 87.56 365 GLY B O 1
ATOM 7522 N N . THR B 1 366 ? 16.562 0.352 -12.219 1 87.38 366 THR B N 1
ATOM 7523 C CA . THR B 1 366 ? 16.281 0.837 -13.562 1 87.38 366 THR B CA 1
ATOM 7524 C C . THR B 1 366 ? 15.367 -0.139 -14.305 1 87.38 366 THR B C 1
ATOM 7526 O O . THR B 1 366 ? 14.875 0.167 -15.391 1 87.38 366 THR B O 1
ATOM 7529 N N . GLY B 1 367 ? 15.219 -1.295 -13.758 1 92.31 367 GLY B N 1
ATOM 7530 C CA . GLY B 1 367 ? 14.508 -2.357 -14.453 1 92.31 367 GLY B CA 1
ATOM 7531 C C . GLY B 1 367 ? 15.438 -3.334 -15.156 1 92.31 367 GLY B C 1
ATOM 7532 O O . GLY B 1 367 ? 14.977 -4.25 -15.844 1 92.31 367 GLY B O 1
ATOM 7533 N N . TRP B 1 368 ? 16.719 -3.174 -14.938 1 92.94 368 TRP B N 1
ATOM 7534 C CA . TRP B 1 368 ? 17.734 -3.988 -15.586 1 92.94 368 TRP B CA 1
ATOM 7535 C C . TRP B 1 368 ? 17.781 -5.383 -14.969 1 92.94 368 TRP B C 1
ATOM 7537 O O . TRP B 1 368 ? 17.703 -5.535 -13.75 1 92.94 368 TRP B O 1
ATOM 7547 N N . VAL B 1 369 ? 17.828 -6.406 -15.82 1 95.5 369 VAL B N 1
ATOM 7548 C CA . VAL B 1 369 ? 18.078 -7.789 -15.438 1 95.5 369 VAL B CA 1
ATOM 7549 C C . VAL B 1 369 ? 19.375 -8.273 -16.094 1 95.5 369 VAL B C 1
ATOM 7551 O O . VAL B 1 369 ? 19.578 -8.086 -17.297 1 95.5 369 VAL B O 1
ATOM 7554 N N . ASP B 1 370 ? 20.266 -8.836 -15.305 1 95.81 370 ASP B N 1
ATOM 7555 C CA . ASP B 1 370 ? 21.547 -9.305 -15.797 1 95.81 370 ASP B CA 1
ATOM 7556 C C . ASP B 1 370 ? 21.359 -10.352 -16.891 1 95.81 370 ASP B C 1
ATOM 7558 O O . ASP B 1 370 ? 20.969 -11.484 -16.625 1 95.81 370 ASP B O 1
ATOM 7562 N N . GLN B 1 371 ? 21.75 -10.008 -18.094 1 96.5 371 GLN B N 1
ATOM 7563 C CA . GLN B 1 371 ? 21.562 -10.906 -19.234 1 96.5 371 GLN B CA 1
ATOM 7564 C C . GLN B 1 371 ? 22.469 -12.125 -19.125 1 96.5 371 GLN B C 1
ATOM 7566 O O . GLN B 1 371 ? 22.125 -13.211 -19.594 1 96.5 371 GLN B O 1
ATOM 7571 N N . THR B 1 372 ? 23.609 -11.93 -18.516 1 97.38 372 THR B N 1
ATOM 7572 C CA . THR B 1 372 ? 24.531 -13.047 -18.359 1 97.38 372 THR B CA 1
ATOM 7573 C C . THR B 1 372 ? 23.891 -14.18 -17.562 1 97.38 372 THR B C 1
ATOM 7575 O O . THR B 1 372 ? 24.062 -15.359 -17.906 1 97.38 372 THR B O 1
ATOM 7578 N N . LEU B 1 373 ? 23.141 -13.82 -16.562 1 97.75 373 LEU B N 1
ATOM 7579 C CA . LEU B 1 373 ? 22.438 -14.805 -15.75 1 97.75 373 LEU B CA 1
ATOM 7580 C C . LEU B 1 373 ? 21.312 -15.469 -16.562 1 97.75 373 LEU B C 1
ATOM 7582 O O . LEU B 1 373 ? 21.219 -16.703 -16.594 1 97.75 373 LEU B O 1
ATOM 7586 N N . VAL B 1 374 ? 20.5 -14.703 -17.203 1 98.44 374 VAL B N 1
ATOM 7587 C CA . VAL B 1 374 ? 19.344 -15.195 -17.922 1 98.44 374 VAL B CA 1
ATOM 7588 C C . VAL B 1 374 ? 19.781 -16.109 -19.062 1 98.44 374 VAL B C 1
ATOM 7590 O O . VAL B 1 374 ? 19.25 -17.203 -19.234 1 98.44 374 VAL B O 1
ATOM 7593 N N . GLU B 1 375 ? 20.781 -15.672 -19.797 1 98.75 375 GLU B N 1
ATOM 7594 C CA . GLU B 1 375 ? 21.266 -16.422 -20.953 1 98.75 375 GLU B CA 1
ATOM 7595 C C . GLU B 1 375 ? 21.953 -17.719 -20.516 1 98.75 375 GLU B C 1
ATOM 7597 O O . GLU B 1 375 ? 21.797 -18.75 -21.188 1 98.75 375 GLU B O 1
ATOM 7602 N N . SER B 1 376 ? 22.719 -17.656 -19.422 1 98.69 376 SER B N 1
ATOM 7603 C CA . SER B 1 376 ? 23.281 -18.891 -18.875 1 98.69 376 SER B CA 1
ATOM 7604 C C . SER B 1 376 ? 22.188 -19.906 -18.562 1 98.69 376 SER B C 1
ATOM 7606 O O . SER B 1 376 ? 22.297 -21.078 -18.922 1 98.69 376 SER B O 1
ATOM 7608 N N . ALA B 1 377 ? 21.125 -19.453 -17.891 1 98.81 377 ALA B N 1
ATOM 7609 C CA . ALA B 1 377 ? 20.031 -20.328 -17.5 1 98.81 377 ALA B CA 1
ATOM 7610 C C . ALA B 1 377 ? 19.312 -20.906 -18.719 1 98.81 377 ALA B C 1
ATOM 7612 O O . ALA B 1 377 ? 18.938 -22.078 -18.734 1 98.81 377 ALA B O 1
ATOM 7613 N N . GLU B 1 378 ? 19.109 -20.062 -19.734 1 98.88 378 GLU B N 1
ATOM 7614 C CA . GLU B 1 378 ? 18.469 -20.5 -20.969 1 98.88 378 GLU B CA 1
ATOM 7615 C C . GLU B 1 378 ? 19.297 -21.578 -21.656 1 98.88 378 GLU B C 1
ATOM 7617 O O . GLU B 1 378 ? 18.75 -22.562 -22.172 1 98.88 378 GLU B O 1
ATOM 7622 N N . LEU B 1 379 ? 20.609 -21.391 -21.703 1 98.81 379 LEU B N 1
ATOM 7623 C CA . LEU B 1 379 ? 21.5 -22.391 -22.297 1 98.81 379 LEU B CA 1
ATOM 7624 C C . LEU B 1 379 ? 21.438 -23.703 -21.516 1 98.81 379 LEU B C 1
ATOM 7626 O O . LEU B 1 379 ? 21.172 -24.75 -22.094 1 98.81 379 LEU B O 1
ATOM 7630 N N . PHE B 1 380 ? 21.594 -23.641 -20.219 1 98.75 380 PHE B N 1
ATOM 7631 C CA . PHE B 1 380 ? 21.641 -24.844 -19.391 1 98.75 380 PHE B CA 1
ATOM 7632 C C . PHE B 1 380 ? 20.297 -25.562 -19.422 1 98.75 380 PHE B C 1
ATOM 7634 O O . PHE B 1 380 ? 20.25 -26.797 -19.359 1 98.75 380 PHE B O 1
ATOM 7641 N N . ALA B 1 381 ? 19.172 -24.844 -19.578 1 98.75 381 ALA B N 1
ATOM 7642 C CA . ALA B 1 381 ? 17.828 -25.438 -19.609 1 98.75 381 ALA B CA 1
ATOM 7643 C C . ALA B 1 381 ? 17.484 -25.938 -21.016 1 98.75 381 ALA B C 1
ATOM 7645 O O . ALA B 1 381 ? 16.406 -26.5 -21.234 1 98.75 381 ALA B O 1
ATOM 7646 N N . ARG B 1 382 ? 18.375 -25.703 -22 1 98.56 382 ARG B N 1
ATOM 7647 C CA . ARG B 1 382 ? 18.125 -26.016 -23.406 1 98.56 382 ARG B CA 1
ATOM 7648 C C . ARG B 1 382 ? 16.844 -25.344 -23.891 1 98.56 382 ARG B C 1
ATOM 7650 O O . ARG B 1 382 ? 16.062 -25.953 -24.625 1 98.56 382 ARG B O 1
ATOM 7657 N N . GLY B 1 383 ? 16.578 -24.172 -23.328 1 98.62 383 GLY B N 1
ATOM 7658 C CA . GLY B 1 383 ? 15.453 -23.359 -23.766 1 98.62 383 GLY B CA 1
ATOM 7659 C C . GLY B 1 383 ? 14.188 -23.625 -22.969 1 98.62 383 GLY B C 1
ATOM 7660 O O . GLY B 1 383 ? 13.227 -22.859 -23.047 1 98.62 383 GLY B O 1
ATOM 7661 N N . ASP B 1 384 ? 14.094 -24.672 -22.156 1 98.69 384 ASP B N 1
ATOM 7662 C CA . ASP B 1 384 ? 12.891 -25.078 -21.422 1 98.69 384 ASP B CA 1
ATOM 7663 C C . ASP B 1 384 ? 12.773 -24.297 -20.125 1 98.69 384 ASP B C 1
ATOM 7665 O O . ASP B 1 384 ? 12.758 -24.891 -19.031 1 98.69 384 ASP B O 1
ATOM 7669 N N . ILE B 1 385 ? 12.68 -23.016 -20.25 1 98.81 385 ILE B N 1
ATOM 7670 C CA . ILE B 1 385 ? 12.672 -22.125 -19.094 1 98.81 385 ILE B CA 1
ATOM 7671 C C . ILE B 1 385 ? 11.836 -20.875 -19.406 1 98.81 385 ILE B C 1
ATOM 7673 O O . ILE B 1 385 ? 11.789 -20.422 -20.562 1 98.81 385 ILE B O 1
ATOM 7677 N N . ALA B 1 386 ? 11.086 -20.422 -18.453 1 98.88 386 ALA B N 1
ATOM 7678 C CA . ALA B 1 386 ? 10.406 -19.125 -18.5 1 98.88 386 ALA B CA 1
ATOM 7679 C C . ALA B 1 386 ? 10.969 -18.188 -17.453 1 98.88 386 ALA B C 1
ATOM 7681 O O . ALA B 1 386 ? 11.148 -18.562 -16.281 1 98.88 386 ALA B O 1
ATOM 7682 N N . THR B 1 387 ? 11.312 -16.969 -17.844 1 98.88 387 THR B N 1
ATOM 7683 C CA . THR B 1 387 ? 11.828 -15.945 -16.953 1 98.88 387 THR B CA 1
ATOM 7684 C C . THR B 1 387 ? 10.891 -14.742 -16.891 1 98.88 387 THR B C 1
ATOM 7686 O O . THR B 1 387 ? 10.375 -14.305 -17.922 1 98.88 387 THR B O 1
ATOM 7689 N N . CYS B 1 388 ? 10.648 -14.242 -15.688 1 98.81 388 CYS B N 1
ATOM 7690 C CA . CYS B 1 388 ? 9.703 -13.141 -15.516 1 98.81 388 CYS B CA 1
ATOM 7691 C C . CYS B 1 388 ? 10.32 -12.023 -14.672 1 98.81 388 CYS B C 1
ATOM 7693 O O . CYS B 1 388 ? 10.969 -12.289 -13.656 1 98.81 388 CYS B O 1
ATOM 7695 N N . ALA B 1 389 ? 10.109 -10.758 -15.102 1 98.12 389 ALA B N 1
ATOM 7696 C CA . ALA B 1 389 ? 10.547 -9.586 -14.352 1 98.12 389 ALA B CA 1
ATOM 7697 C C . ALA B 1 389 ? 9.5 -8.477 -14.414 1 98.12 389 ALA B C 1
ATOM 7699 O O . ALA B 1 389 ? 8.859 -8.273 -15.453 1 98.12 389 ALA B O 1
ATOM 7700 N N . ILE B 1 390 ? 9.336 -7.75 -13.305 1 96.69 390 ILE B N 1
ATOM 7701 C CA . ILE B 1 390 ? 8.453 -6.59 -13.227 1 96.69 390 ILE B CA 1
ATOM 7702 C C . ILE B 1 390 ? 9.258 -5.355 -12.828 1 96.69 390 ILE B C 1
ATOM 7704 O O . ILE B 1 390 ? 9.836 -5.309 -11.742 1 96.69 390 ILE B O 1
ATOM 7708 N N . GLN B 1 391 ? 9.258 -4.348 -13.656 1 93.62 391 GLN B N 1
ATOM 7709 C CA . GLN B 1 391 ? 9.969 -3.107 -13.367 1 93.62 391 GLN B CA 1
ATOM 7710 C C . GLN B 1 391 ? 9.25 -2.301 -12.289 1 93.62 391 GLN B C 1
ATOM 7712 O O . GLN B 1 391 ? 8.023 -2.203 -12.297 1 93.62 391 GLN B O 1
ATOM 7717 N N . TYR B 1 392 ? 9.984 -1.692 -11.367 1 89.5 392 TYR B N 1
ATOM 7718 C CA . TYR B 1 392 ? 9.344 -0.923 -10.305 1 89.5 392 TYR B CA 1
ATOM 7719 C C . TYR B 1 392 ? 9.953 0.472 -10.203 1 89.5 392 TYR B C 1
ATOM 7721 O O . TYR B 1 392 ? 9.594 1.249 -9.312 1 89.5 392 TYR B O 1
ATOM 7729 N N . GLY B 1 393 ? 10.875 0.758 -11.047 1 82.75 393 GLY B N 1
ATOM 7730 C CA . GLY B 1 393 ? 11.477 2.082 -11.062 1 82.75 393 GLY B CA 1
ATOM 7731 C C . GLY B 1 393 ? 12.227 2.383 -12.352 1 82.75 393 GLY B C 1
ATOM 7732 O O . GLY B 1 393 ? 12.352 1.518 -13.219 1 82.75 393 GLY B O 1
ATOM 7733 N N . ARG B 1 394 ? 12.711 3.676 -12.492 1 81.44 394 ARG B N 1
ATOM 7734 C CA . ARG B 1 394 ? 13.445 4.098 -13.68 1 81.44 394 ARG B CA 1
ATOM 7735 C C . ARG B 1 394 ? 14.781 4.723 -13.297 1 81.44 394 ARG B C 1
ATOM 7737 O O . ARG B 1 394 ? 15.438 5.359 -14.125 1 81.44 394 ARG B O 1
ATOM 7744 N N . HIS B 1 395 ? 15.102 4.531 -12.078 1 78.44 395 HIS B N 1
ATOM 7745 C CA . HIS B 1 395 ? 16.297 5.203 -11.594 1 78.44 395 HIS B CA 1
ATOM 7746 C C . HIS B 1 395 ? 17.391 4.199 -11.219 1 78.44 395 HIS B C 1
ATOM 7748 O O . HIS B 1 395 ? 17.078 3.062 -10.844 1 78.44 395 HIS B O 1
ATOM 7754 N N . PRO B 1 396 ? 18.609 4.742 -11.359 1 75.25 396 PRO B N 1
ATOM 7755 C CA . PRO B 1 396 ? 19.672 3.859 -10.875 1 75.25 396 PRO B CA 1
ATOM 7756 C C . PRO B 1 396 ? 19.516 3.512 -9.398 1 75.25 396 PRO B C 1
ATOM 7758 O O . PRO B 1 396 ? 18.844 4.23 -8.656 1 75.25 396 PRO B O 1
ATOM 7761 N N . SER B 1 397 ? 20.062 2.521 -8.984 1 71.25 397 SER B N 1
ATOM 7762 C CA . SER B 1 397 ? 19.844 1.887 -7.688 1 71.25 397 SER B CA 1
ATOM 7763 C C . SER B 1 397 ? 20.094 2.865 -6.543 1 71.25 397 SER B C 1
ATOM 7765 O O . SER B 1 397 ? 19.359 2.867 -5.555 1 71.25 397 SER B O 1
ATOM 7767 N N . TYR B 1 398 ? 21.141 3.664 -6.742 1 68.38 398 TYR B N 1
ATOM 7768 C CA . TYR B 1 398 ? 21.484 4.547 -5.633 1 68.38 398 TYR B CA 1
ATOM 7769 C C . TYR B 1 398 ? 20.438 5.641 -5.469 1 68.38 398 TYR B C 1
ATOM 7771 O O . TYR B 1 398 ? 20.328 6.258 -4.406 1 68.38 398 TYR B O 1
ATOM 7779 N N . LEU B 1 399 ? 19.609 5.801 -6.523 1 67.88 399 LEU B N 1
ATOM 7780 C CA . LEU B 1 399 ? 18.531 6.793 -6.473 1 67.88 399 LEU B CA 1
ATOM 7781 C C . LEU B 1 399 ? 17.172 6.113 -6.348 1 67.88 399 LEU B C 1
ATOM 7783 O O . LEU B 1 399 ? 16.141 6.789 -6.289 1 67.88 399 LEU B O 1
ATOM 7787 N N . ALA B 1 400 ? 17.203 4.777 -6.199 1 70.88 400 ALA B N 1
ATOM 7788 C CA . ALA B 1 400 ? 15.93 4.059 -6.27 1 70.88 400 ALA B CA 1
ATOM 7789 C C . ALA B 1 400 ? 15.586 3.416 -4.93 1 70.88 400 ALA B C 1
ATOM 7791 O O . ALA B 1 400 ? 14.703 2.559 -4.852 1 70.88 400 ALA B O 1
ATOM 7792 N N . LEU B 1 401 ? 16.266 3.818 -3.914 1 74.44 401 LEU B N 1
ATOM 7793 C CA . LEU B 1 401 ? 16.078 3.186 -2.613 1 74.44 401 LEU B CA 1
ATOM 7794 C C . LEU B 1 401 ? 14.656 3.393 -2.107 1 74.44 401 LEU B C 1
ATOM 7796 O O . LEU B 1 401 ? 14.102 2.527 -1.425 1 74.44 401 LEU B O 1
ATOM 7800 N N . GLN B 1 402 ? 14.062 4.473 -2.543 1 72.69 402 GLN B N 1
ATOM 7801 C CA . GLN B 1 402 ? 12.711 4.781 -2.096 1 72.69 402 GLN B CA 1
ATOM 7802 C C . GLN B 1 402 ? 11.688 3.848 -2.744 1 72.69 402 GLN B C 1
ATOM 7804 O O . GLN B 1 402 ? 10.547 3.75 -2.283 1 72.69 402 GLN B O 1
ATOM 7809 N N . ASN B 1 403 ? 12.148 3.139 -3.762 1 80.06 403 ASN B N 1
ATOM 7810 C CA . ASN B 1 403 ? 11.219 2.287 -4.492 1 80.06 403 ASN B CA 1
ATOM 7811 C C . ASN B 1 403 ? 11.281 0.841 -4.012 1 80.06 403 ASN B C 1
ATOM 7813 O O . ASN B 1 403 ? 10.523 -0.009 -4.477 1 80.06 403 ASN B O 1
ATOM 7817 N N . ILE B 1 404 ? 12.141 0.522 -3.068 1 86.12 404 ILE B N 1
ATOM 7818 C CA . ILE B 1 404 ? 12.344 -0.839 -2.584 1 86.12 404 ILE B CA 1
ATOM 7819 C C . ILE B 1 404 ? 11.023 -1.409 -2.072 1 86.12 404 ILE B C 1
ATOM 7821 O O . ILE B 1 404 ? 10.664 -2.547 -2.387 1 86.12 404 ILE B O 1
ATOM 7825 N N . PRO B 1 405 ? 10.203 -0.576 -1.34 1 86.19 405 PRO B N 1
ATOM 7826 C CA . PRO B 1 405 ? 8.93 -1.142 -0.888 1 86.19 405 PRO B CA 1
ATOM 7827 C C . PRO B 1 405 ? 8.023 -1.547 -2.045 1 86.19 405 PRO B C 1
ATOM 7829 O O . PRO B 1 405 ? 7.359 -2.586 -1.98 1 86.19 405 PRO B O 1
ATOM 7832 N N . LEU B 1 406 ? 7.992 -0.767 -3.057 1 86.75 406 LEU B N 1
ATOM 7833 C CA . LEU B 1 406 ? 7.176 -1.098 -4.219 1 86.75 406 LEU B CA 1
ATOM 7834 C C . LEU B 1 406 ? 7.688 -2.363 -4.902 1 86.75 406 LEU B C 1
ATOM 7836 O O . LEU B 1 406 ? 6.902 -3.242 -5.258 1 86.75 406 LEU B O 1
ATOM 7840 N N . GLY B 1 407 ? 9.008 -2.443 -5.105 1 91.38 407 GLY B N 1
ATOM 7841 C CA . GLY B 1 407 ? 9.586 -3.643 -5.688 1 91.38 407 GLY B CA 1
ATOM 7842 C C . GLY B 1 407 ? 9.289 -4.898 -4.895 1 91.38 407 GLY B C 1
ATOM 7843 O O . GLY B 1 407 ? 8.922 -5.93 -5.461 1 91.38 407 GLY B O 1
ATOM 7844 N N . ARG B 1 408 ? 9.422 -4.809 -3.621 1 91.75 408 ARG B N 1
ATOM 7845 C CA . ARG B 1 408 ? 9.141 -5.926 -2.727 1 91.75 408 ARG B CA 1
ATOM 7846 C C . ARG B 1 408 ? 7.68 -6.355 -2.832 1 91.75 408 ARG B C 1
ATOM 7848 O O . ARG B 1 408 ? 7.383 -7.547 -2.945 1 91.75 408 ARG B O 1
ATOM 7855 N N . SER B 1 409 ? 6.785 -5.371 -2.834 1 89.69 409 SER B N 1
ATOM 7856 C CA . SER B 1 409 ? 5.355 -5.652 -2.891 1 89.69 409 SER B CA 1
ATOM 7857 C C . SER B 1 409 ? 4.977 -6.324 -4.203 1 89.69 409 SER B C 1
ATOM 7859 O O . SER B 1 409 ? 4.234 -7.312 -4.211 1 89.69 409 SER B O 1
ATOM 7861 N N . GLN B 1 410 ? 5.473 -5.832 -5.297 1 91.69 410 GLN B N 1
ATOM 7862 C CA . GLN B 1 410 ? 5.176 -6.402 -6.605 1 91.69 410 GLN B CA 1
ATOM 7863 C C . GLN B 1 410 ? 5.699 -7.832 -6.711 1 91.69 410 GLN B C 1
ATOM 7865 O O . GLN B 1 410 ? 5.008 -8.719 -7.23 1 91.69 410 GLN B O 1
ATOM 7870 N N . PHE B 1 411 ? 6.859 -7.984 -6.219 1 96 411 PHE B N 1
ATOM 7871 C CA . PHE B 1 411 ? 7.457 -9.312 -6.285 1 96 411 PHE B CA 1
ATOM 7872 C C . PHE B 1 411 ? 6.695 -10.297 -5.402 1 96 411 PHE B C 1
ATOM 7874 O O . PHE B 1 411 ? 6.512 -11.461 -5.773 1 96 411 PHE B O 1
ATOM 7881 N N . ARG B 1 412 ? 6.277 -9.852 -4.266 1 94.06 412 ARG B N 1
ATOM 7882 C CA . ARG B 1 412 ? 5.48 -10.688 -3.373 1 94.06 412 ARG B CA 1
ATOM 7883 C C . ARG B 1 412 ? 4.191 -11.133 -4.051 1 94.06 412 ARG B C 1
ATOM 7885 O O . ARG B 1 412 ? 3.816 -12.305 -3.973 1 94.06 412 ARG B O 1
ATOM 7892 N N . ILE B 1 413 ? 3.477 -10.219 -4.684 1 94.06 413 ILE B N 1
ATOM 7893 C CA . ILE B 1 413 ? 2.217 -10.523 -5.348 1 94.06 413 ILE B CA 1
ATOM 7894 C C . ILE B 1 413 ? 2.463 -11.5 -6.496 1 94.06 413 ILE B C 1
ATOM 7896 O O . ILE B 1 413 ? 1.655 -12.398 -6.738 1 94.06 413 ILE B O 1
ATOM 7900 N N . LEU B 1 414 ? 3.578 -11.305 -7.219 1 96.94 414 LEU B N 1
ATOM 7901 C CA . LEU B 1 414 ? 3.953 -12.242 -8.273 1 96.94 414 LEU B CA 1
ATOM 7902 C C . LEU B 1 414 ? 4.137 -13.648 -7.711 1 96.94 414 LEU B C 1
ATOM 7904 O O . LEU B 1 414 ? 3.572 -14.609 -8.234 1 96.94 414 LEU B O 1
ATOM 7908 N N . LEU B 1 415 ? 4.898 -13.766 -6.613 1 97.38 415 LEU B N 1
ATOM 7909 C CA . LEU B 1 415 ? 5.148 -15.062 -5.988 1 97.38 415 LEU B CA 1
ATOM 7910 C C . LEU B 1 415 ? 3.844 -15.688 -5.508 1 97.38 415 LEU B C 1
ATOM 7912 O O . LEU B 1 415 ? 3.629 -16.891 -5.688 1 97.38 415 LEU B O 1
ATOM 7916 N N . LEU B 1 416 ? 2.992 -14.859 -4.934 1 95.44 416 LEU B N 1
ATOM 7917 C CA . LEU B 1 416 ? 1.713 -15.344 -4.434 1 95.44 416 LEU B CA 1
ATOM 7918 C C . LEU B 1 416 ? 0.857 -15.891 -5.574 1 95.44 416 LEU B C 1
ATOM 7920 O O . LEU B 1 416 ? 0.271 -16.969 -5.457 1 95.44 416 LEU B O 1
ATOM 7924 N N . GLY B 1 417 ? 0.763 -15.109 -6.66 1 96.56 417 GLY B N 1
ATOM 7925 C CA . GLY B 1 417 ? 0.001 -15.555 -7.816 1 96.56 417 GLY B CA 1
ATOM 7926 C C . GLY B 1 417 ? 0.498 -16.875 -8.391 1 96.56 417 GLY B C 1
ATOM 7927 O O . GLY B 1 417 ? -0.299 -17.766 -8.703 1 96.56 417 GLY B O 1
ATOM 7928 N N . VAL B 1 418 ? 1.811 -16.98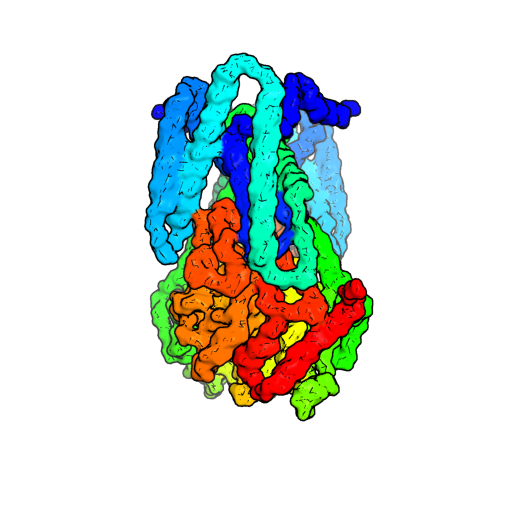4 -8.508 1 98.31 418 VAL B N 1
ATOM 7929 C CA . VAL B 1 418 ? 2.412 -18.203 -9.031 1 98.31 418 VAL B CA 1
ATOM 7930 C C . VAL B 1 418 ? 2.129 -19.375 -8.094 1 98.31 418 VAL B C 1
ATOM 7932 O O . VAL B 1 418 ? 1.762 -20.453 -8.539 1 98.31 418 VAL B O 1
ATOM 7935 N N . ARG B 1 419 ? 2.287 -19.172 -6.801 1 97 419 ARG B N 1
ATOM 7936 C CA . ARG B 1 419 ? 2.02 -20.203 -5.809 1 97 419 ARG B CA 1
ATOM 7937 C C . ARG B 1 419 ? 0.59 -20.719 -5.93 1 97 419 ARG B C 1
ATOM 7939 O O . ARG B 1 419 ? 0.367 -21.938 -5.98 1 97 419 ARG B O 1
ATOM 7946 N N . GLU B 1 420 ? -0.38 -19.812 -5.957 1 96.81 420 GLU B N 1
ATOM 7947 C CA . GLU B 1 420 ? -1.78 -20.219 -6.02 1 96.81 420 GLU B CA 1
ATOM 7948 C C . GLU B 1 420 ? -2.082 -20.969 -7.309 1 96.81 420 GLU B C 1
ATOM 7950 O O . GLU B 1 420 ? -2.793 -21.984 -7.297 1 96.81 420 GLU B O 1
ATOM 7955 N N . ARG B 1 421 ? -1.495 -20.484 -8.445 1 97.12 421 ARG B N 1
ATOM 7956 C CA . ARG B 1 421 ? -1.675 -21.156 -9.734 1 97.12 421 ARG B CA 1
ATOM 7957 C C . ARG B 1 421 ? -1.146 -22.578 -9.695 1 97.12 421 ARG B C 1
ATOM 7959 O O . ARG B 1 421 ? -1.773 -23.5 -10.234 1 97.12 421 ARG B O 1
ATOM 7966 N N . LEU B 1 422 ? -0.045 -22.828 -9.047 1 97.44 422 LEU B N 1
ATOM 7967 C CA . LEU B 1 422 ? 0.637 -24.109 -9.062 1 97.44 422 LEU B CA 1
ATOM 7968 C C . LEU B 1 422 ? 0.04 -25.062 -8.031 1 97.44 422 LEU B C 1
ATOM 7970 O O . LEU B 1 422 ? 0.256 -26.266 -8.086 1 97.44 422 LEU B O 1
ATOM 7974 N N . ARG B 1 423 ? -0.75 -24.531 -7.086 1 94.19 423 ARG B N 1
ATOM 7975 C CA . ARG B 1 423 ? -1.37 -25.359 -6.062 1 94.19 423 ARG B CA 1
ATOM 7976 C C . ARG B 1 423 ? -2.367 -26.344 -6.684 1 94.19 423 ARG B C 1
ATOM 7978 O O . ARG B 1 423 ? -2.613 -27.406 -6.137 1 94.19 423 ARG B O 1
ATOM 7985 N N . ALA B 1 424 ? -2.924 -25.953 -7.801 1 91.94 424 ALA B N 1
ATOM 7986 C CA . ALA B 1 424 ? -3.91 -26.812 -8.461 1 91.94 424 ALA B CA 1
ATOM 7987 C C . ALA B 1 424 ? -3.236 -27.781 -9.422 1 91.94 424 ALA B C 1
ATOM 7989 O O . ALA B 1 424 ? -3.902 -28.625 -10.039 1 91.94 424 ALA B O 1
ATOM 7990 N N . VAL B 1 425 ? -1.862 -27.672 -9.609 1 94.25 425 VAL B N 1
ATOM 7991 C CA . VAL B 1 425 ? -1.092 -28.531 -10.508 1 94.25 425 VAL B CA 1
ATOM 7992 C C . VAL B 1 425 ? -0.433 -29.656 -9.719 1 94.25 425 VAL B C 1
ATOM 7994 O O . VAL B 1 425 ? 0.178 -29.422 -8.672 1 94.25 425 VAL B O 1
ATOM 7997 N N . PRO B 1 426 ? -0.597 -30.875 -10.172 1 94.12 426 PRO B N 1
ATOM 7998 C CA . PRO B 1 426 ? 0.104 -31.969 -9.477 1 94.12 426 PRO B CA 1
ATOM 7999 C C . PRO B 1 426 ? 1.6 -31.688 -9.32 1 94.12 426 PRO B C 1
ATOM 8001 O O . PRO B 1 426 ? 2.23 -31.141 -10.227 1 94.12 426 PRO B O 1
ATOM 8004 N N . PRO B 1 427 ? 2.141 -32 -8.195 1 93.62 427 PRO B N 1
ATOM 8005 C CA . PRO B 1 427 ? 3.535 -31.672 -7.895 1 93.62 427 PRO B CA 1
ATOM 8006 C C . PRO B 1 427 ? 4.504 -32.125 -8.977 1 93.62 427 PRO B C 1
ATOM 8008 O O . PRO B 1 427 ? 5.477 -31.438 -9.289 1 93.62 427 PRO B O 1
ATOM 8011 N N . GLU B 1 428 ? 4.254 -33.281 -9.656 1 94.06 428 GLU B N 1
ATOM 8012 C CA . GLU B 1 428 ? 5.164 -33.844 -10.648 1 94.06 428 GLU B CA 1
ATOM 8013 C C . GLU B 1 428 ? 5.137 -33.062 -11.945 1 94.06 428 GLU B C 1
ATOM 8015 O O . GLU B 1 428 ? 6.027 -33.188 -12.789 1 94.06 428 GLU B O 1
ATOM 8020 N N . GLN B 1 429 ? 4.113 -32.25 -12.094 1 95.38 429 GLN B N 1
ATOM 8021 C CA . GLN B 1 429 ? 3.953 -31.469 -13.328 1 95.38 429 GLN B CA 1
ATOM 8022 C C . GLN B 1 429 ? 4.316 -30.016 -13.125 1 95.38 429 GLN B C 1
ATOM 8024 O O . GLN B 1 429 ? 4.258 -29.219 -14.062 1 95.38 429 GLN B O 1
ATOM 8029 N N . ARG B 1 430 ? 4.684 -29.688 -11.93 1 97.44 430 ARG B N 1
ATOM 8030 C CA . ARG B 1 430 ? 5.008 -28.297 -11.617 1 97.44 430 ARG B CA 1
ATOM 8031 C C . ARG B 1 430 ? 6.406 -27.938 -12.109 1 97.44 430 ARG B C 1
ATOM 8033 O O . ARG B 1 430 ? 7.324 -28.766 -12.047 1 97.44 430 ARG B O 1
ATOM 8040 N N . PRO B 1 431 ? 6.582 -26.75 -12.617 1 98.25 431 PRO B N 1
ATOM 8041 C CA . PRO B 1 431 ? 7.953 -26.297 -12.859 1 98.25 431 PRO B CA 1
ATOM 8042 C C . PRO B 1 431 ? 8.758 -26.125 -11.57 1 98.25 431 PRO B C 1
ATOM 8044 O O . PRO B 1 431 ? 8.18 -25.984 -10.492 1 98.25 431 PRO B O 1
ATOM 8047 N N . THR B 1 432 ? 10.094 -26.281 -11.711 1 98.5 432 THR B N 1
ATOM 8048 C CA . THR B 1 432 ? 10.969 -25.844 -10.633 1 98.5 432 THR B CA 1
ATOM 8049 C C . THR B 1 432 ? 10.992 -24.328 -10.531 1 98.5 432 THR B C 1
ATOM 8051 O O . THR B 1 432 ? 11.406 -23.641 -11.469 1 98.5 432 THR B O 1
ATOM 8054 N N . VAL B 1 433 ? 10.508 -23.766 -9.445 1 98.75 433 VAL B N 1
ATOM 8055 C CA . VAL B 1 433 ? 10.383 -22.328 -9.297 1 98.75 433 VAL B CA 1
ATOM 8056 C C . VAL B 1 433 ? 11.68 -21.75 -8.727 1 98.75 433 VAL B C 1
ATOM 8058 O O . VAL B 1 433 ? 12.07 -22.078 -7.602 1 98.75 433 VAL B O 1
ATOM 8061 N N . LEU B 1 434 ? 12.312 -20.906 -9.461 1 98.88 434 LEU B N 1
ATOM 8062 C CA . LEU B 1 434 ? 13.594 -20.312 -9.109 1 98.88 434 LEU B CA 1
ATOM 8063 C C . LEU B 1 434 ? 13.453 -18.797 -8.922 1 98.88 434 LEU B C 1
ATOM 8065 O O . LEU B 1 434 ? 12.609 -18.172 -9.562 1 98.88 434 LEU B O 1
ATOM 8069 N N . VAL B 1 435 ? 14.25 -18.234 -8.031 1 98.75 435 VAL B N 1
ATOM 8070 C CA . VAL B 1 435 ? 14.211 -16.797 -7.773 1 98.75 435 VAL B CA 1
ATOM 8071 C C . VAL B 1 435 ? 15.602 -16.203 -7.977 1 98.75 435 VAL B C 1
ATOM 8073 O O . VAL B 1 435 ? 16.609 -16.797 -7.555 1 98.75 435 VAL B O 1
ATOM 8076 N N . PHE B 1 436 ? 15.625 -15.07 -8.656 1 98.38 436 PHE B N 1
ATOM 8077 C CA . PHE B 1 436 ? 16.875 -14.359 -8.867 1 98.38 436 PHE B CA 1
ATOM 8078 C C . PHE B 1 436 ? 16.734 -12.883 -8.523 1 98.38 436 PHE B C 1
ATOM 8080 O O . PHE B 1 436 ? 15.664 -12.297 -8.727 1 98.38 436 PHE B O 1
ATOM 8087 N N . GLY B 1 437 ? 17.844 -12.305 -8.062 1 97.62 437 GLY B N 1
ATOM 8088 C CA . GLY B 1 437 ? 18.016 -10.867 -7.914 1 97.62 437 GLY B CA 1
ATOM 8089 C C . GLY B 1 437 ? 19.469 -10.445 -7.809 1 97.62 437 GLY B C 1
ATOM 8090 O O . GLY B 1 437 ? 20.266 -11.148 -7.195 1 97.62 437 GLY B O 1
ATOM 8091 N N . GLU B 1 438 ? 19.734 -9.359 -8.367 1 96.19 438 GLU B N 1
ATOM 8092 C CA . GLU B 1 438 ? 21.062 -8.766 -8.297 1 96.19 438 GLU B CA 1
ATOM 8093 C C . GLU B 1 438 ? 21 -7.336 -7.766 1 96.19 438 GLU B C 1
ATOM 8095 O O . GLU B 1 438 ? 20.094 -6.582 -8.109 1 96.19 438 GLU B O 1
ATOM 8100 N N . SER B 1 439 ? 21.859 -7.027 -6.863 1 94.31 439 SER B N 1
ATOM 8101 C CA . SER B 1 439 ? 21.906 -5.688 -6.281 1 94.31 439 SER B CA 1
ATOM 8102 C C . SER B 1 439 ? 20.594 -5.324 -5.613 1 94.31 439 SER B C 1
ATOM 8104 O O . SER B 1 439 ? 20.109 -6.051 -4.742 1 94.31 439 SER B O 1
ATOM 8106 N N . LEU B 1 440 ? 19.938 -4.246 -6.172 1 92.69 440 LEU B N 1
ATOM 8107 C CA . LEU B 1 440 ? 18.656 -3.873 -5.578 1 92.69 440 LEU B CA 1
ATOM 8108 C C . LEU B 1 440 ? 17.609 -4.957 -5.816 1 92.69 440 LEU B C 1
ATOM 8110 O O . LEU B 1 440 ? 16.719 -5.148 -4.996 1 92.69 440 LEU B O 1
ATOM 8114 N N . GLY B 1 441 ? 17.734 -5.691 -6.883 1 95.94 441 GLY B N 1
ATOM 8115 C CA . GLY B 1 441 ? 16.828 -6.812 -7.129 1 95.94 441 GLY B CA 1
ATOM 8116 C C . GLY B 1 441 ? 16.969 -7.918 -6.098 1 95.94 441 GLY B C 1
ATOM 8117 O O . GLY B 1 441 ? 15.969 -8.523 -5.695 1 95.94 441 GLY B O 1
ATOM 8118 N N . ALA B 1 442 ? 18.203 -8.141 -5.734 1 96.12 442 ALA B N 1
ATOM 8119 C CA . ALA B 1 442 ? 18.438 -9.117 -4.672 1 96.12 442 ALA B CA 1
ATOM 8120 C C . ALA B 1 442 ? 17.797 -8.664 -3.361 1 96.12 442 ALA B C 1
ATOM 8122 O O . ALA B 1 442 ? 17.234 -9.477 -2.625 1 96.12 442 ALA B O 1
ATOM 8123 N N . TRP B 1 443 ? 17.906 -7.375 -3.104 1 93.62 443 TRP B N 1
ATOM 8124 C CA . TRP B 1 443 ? 17.312 -6.805 -1.898 1 93.62 443 TRP B CA 1
ATOM 8125 C C . TRP B 1 443 ? 15.805 -6.969 -1.904 1 93.62 443 TRP B C 1
ATOM 8127 O O . TRP B 1 443 ? 15.234 -7.527 -0.967 1 93.62 443 TRP B O 1
ATOM 8137 N N . THR B 1 444 ? 15.156 -6.609 -2.988 1 94.06 444 THR B N 1
ATOM 8138 C CA . THR B 1 444 ? 13.703 -6.66 -3.064 1 94.06 444 THR B CA 1
ATOM 8139 C C . THR B 1 444 ? 13.211 -8.102 -3.035 1 94.06 444 THR B C 1
ATOM 8141 O O . THR B 1 444 ? 12.195 -8.406 -2.402 1 94.06 444 THR B O 1
ATOM 8144 N N . ALA B 1 445 ? 13.906 -9 -3.666 1 96.31 445 ALA B N 1
ATOM 8145 C CA . ALA B 1 445 ? 13.5 -10.398 -3.719 1 96.31 445 ALA B CA 1
ATOM 8146 C C . ALA B 1 445 ? 13.664 -11.07 -2.355 1 96.31 445 ALA B C 1
ATOM 8148 O O . ALA B 1 445 ? 12.758 -11.766 -1.891 1 96.31 445 ALA B O 1
ATOM 8149 N N . SER B 1 446 ? 14.789 -10.836 -1.702 1 94.06 446 SER B N 1
ATOM 8150 C CA . SER B 1 446 ? 15.047 -11.484 -0.421 1 94.06 446 SER B CA 1
ATOM 8151 C C . SER B 1 446 ? 14.148 -10.922 0.674 1 94.06 446 SER B C 1
ATOM 8153 O O . SER B 1 446 ? 13.719 -11.656 1.568 1 94.06 446 SER B O 1
ATOM 8155 N N . ASP B 1 447 ? 13.812 -9.641 0.578 1 90.81 447 ASP B N 1
ATOM 8156 C CA . ASP B 1 447 ? 13.008 -8.953 1.588 1 90.81 447 ASP B CA 1
ATOM 8157 C C . ASP B 1 447 ? 11.602 -9.547 1.669 1 90.81 447 ASP B C 1
ATOM 8159 O O . ASP B 1 447 ? 10.906 -9.359 2.666 1 90.81 447 ASP B O 1
ATOM 8163 N N . VAL B 1 448 ? 11.156 -10.188 0.642 1 91.75 448 VAL B N 1
ATOM 8164 C CA . VAL B 1 448 ? 9.82 -10.766 0.644 1 91.75 448 VAL B CA 1
ATOM 8165 C C . VAL B 1 448 ? 9.711 -11.82 1.741 1 91.75 448 VAL B C 1
ATOM 8167 O O . VAL B 1 448 ? 8.648 -12 2.34 1 91.75 448 VAL B O 1
ATOM 8170 N N . ILE B 1 449 ? 10.852 -12.523 2.09 1 90.31 449 ILE B N 1
ATOM 8171 C CA . ILE B 1 449 ? 10.797 -13.609 3.066 1 90.31 449 ILE B CA 1
ATOM 8172 C C . ILE B 1 449 ? 11.594 -13.219 4.309 1 90.31 449 ILE B C 1
ATOM 8174 O O . ILE B 1 449 ? 12.062 -14.086 5.051 1 90.31 449 ILE B O 1
ATOM 8178 N N . MET B 1 450 ? 11.766 -11.953 4.477 1 85.44 450 MET B N 1
ATOM 8179 C CA . MET B 1 450 ? 12.617 -11.469 5.559 1 85.44 450 MET B CA 1
ATOM 8180 C C . MET B 1 450 ? 12.062 -11.875 6.918 1 85.44 450 MET B C 1
ATOM 8182 O O . MET B 1 450 ? 12.82 -12.062 7.871 1 85.44 450 MET B O 1
ATOM 8186 N N . HIS B 1 451 ? 10.758 -12.062 7.051 1 80.69 451 HIS B N 1
ATOM 8187 C CA . HIS B 1 451 ? 10.148 -12.383 8.336 1 80.69 451 HIS B CA 1
ATOM 8188 C C . HIS B 1 451 ? 9.969 -13.891 8.5 1 80.69 451 HIS B C 1
ATOM 8190 O O . HIS B 1 451 ? 9.734 -14.375 9.609 1 80.69 451 HIS B O 1
ATOM 8196 N N . LEU B 1 452 ? 10.133 -14.633 7.438 1 85.31 452 LEU B N 1
ATOM 8197 C CA . LEU B 1 452 ? 9.891 -16.062 7.461 1 85.31 452 LEU B CA 1
ATOM 8198 C C . LEU B 1 452 ? 11.203 -16.844 7.332 1 85.31 452 LEU B C 1
ATOM 8200 O O . LEU B 1 452 ? 11.297 -17.984 7.754 1 85.31 452 LEU B O 1
ATOM 8204 N N . GLY B 1 453 ? 12.195 -16.172 6.789 1 88.69 453 GLY B N 1
ATOM 8205 C CA . GLY B 1 453 ? 13.422 -16.891 6.469 1 88.69 453 GLY B CA 1
ATOM 8206 C C . GLY B 1 453 ? 13.227 -17.953 5.398 1 88.69 453 GLY B C 1
ATOM 8207 O O . GLY B 1 453 ? 12.531 -17.719 4.406 1 88.69 453 GLY B O 1
ATOM 8208 N N . ILE B 1 454 ? 13.836 -19.078 5.551 1 91.56 454 ILE B N 1
ATOM 8209 C CA . ILE B 1 454 ? 13.836 -20.125 4.539 1 91.56 454 ILE B CA 1
ATOM 8210 C C . ILE B 1 454 ? 12.461 -20.781 4.477 1 91.56 454 ILE B C 1
ATOM 8212 O O . ILE B 1 454 ? 12.062 -21.297 3.434 1 91.56 454 ILE B O 1
ATOM 8216 N N . SER B 1 455 ? 11.711 -20.688 5.578 1 92.75 455 SER B N 1
ATOM 8217 C CA . SER B 1 455 ? 10.336 -21.188 5.539 1 92.75 455 SER B CA 1
ATOM 8218 C C . SER B 1 455 ? 9.492 -20.391 4.547 1 92.75 455 SER B C 1
ATOM 8220 O O . SER B 1 455 ? 8.453 -20.875 4.09 1 92.75 455 SER B O 1
ATOM 8222 N N . GLY B 1 456 ? 9.938 -19.219 4.246 1 93.44 456 GLY B N 1
ATOM 8223 C CA . GLY B 1 456 ? 9.289 -18.422 3.205 1 93.44 456 GLY B CA 1
ATOM 8224 C C . GLY B 1 456 ? 9.359 -19.078 1.836 1 93.44 456 GLY B C 1
ATOM 8225 O O . GLY B 1 456 ? 8.484 -18.875 0.998 1 93.44 456 GLY B O 1
ATOM 8226 N N . PHE B 1 457 ? 10.414 -19.875 1.586 1 96.38 457 PHE B N 1
ATOM 8227 C CA . PHE B 1 457 ? 10.516 -20.625 0.343 1 96.38 457 PHE B CA 1
ATOM 8228 C C . PHE B 1 457 ? 9.375 -21.641 0.229 1 96.38 457 PHE B C 1
ATOM 8230 O O . PHE B 1 457 ? 8.727 -21.734 -0.816 1 96.38 457 PHE B O 1
ATOM 8237 N N . ASP B 1 458 ? 9.07 -22.266 1.308 1 95.56 458 ASP B N 1
ATOM 8238 C CA . ASP B 1 458 ? 7.977 -23.234 1.333 1 95.56 458 ASP B CA 1
ATOM 8239 C C . ASP B 1 458 ? 6.625 -22.531 1.196 1 95.56 458 ASP B C 1
ATOM 8241 O O . ASP B 1 458 ? 5.738 -23.016 0.492 1 95.56 458 ASP B O 1
ATOM 8245 N N . HIS B 1 459 ? 6.57 -21.406 1.854 1 93.88 459 HIS B N 1
ATOM 8246 C CA . HIS B 1 459 ? 5.328 -20.641 1.836 1 93.88 459 HIS B CA 1
ATOM 8247 C C . HIS B 1 459 ? 4.969 -20.203 0.42 1 93.88 459 HIS B C 1
ATOM 8249 O O . HIS B 1 459 ? 3.812 -20.312 0.006 1 93.88 459 HIS B O 1
ATOM 8255 N N . TYR B 1 460 ? 5.91 -19.781 -0.379 1 96.19 460 TYR B N 1
ATOM 8256 C CA . TYR B 1 460 ? 5.641 -19.234 -1.703 1 96.19 460 TYR B CA 1
ATOM 8257 C C . TYR B 1 460 ? 5.918 -20.266 -2.789 1 96.19 460 TYR B C 1
ATOM 8259 O O . TYR B 1 460 ? 5.734 -20 -3.977 1 96.19 460 TYR B O 1
ATOM 8267 N N . GLY B 1 461 ? 6.41 -21.453 -2.428 1 96.69 461 GLY B N 1
ATOM 8268 C CA . GLY B 1 461 ? 6.691 -22.5 -3.398 1 96.69 461 GLY B CA 1
ATOM 8269 C C . GLY B 1 461 ? 7.961 -22.25 -4.188 1 96.69 461 GLY B C 1
ATOM 8270 O O . GLY B 1 461 ? 8.016 -22.5 -5.391 1 96.69 461 GLY B O 1
ATOM 8271 N N . ILE B 1 462 ? 8.969 -21.672 -3.564 1 98.12 462 ILE B N 1
ATOM 8272 C CA . ILE B 1 462 ? 10.266 -21.406 -4.184 1 98.12 462 ILE B CA 1
ATOM 8273 C C . ILE B 1 462 ? 11.195 -22.609 -3.967 1 98.12 462 ILE B C 1
ATOM 8275 O O . ILE B 1 462 ? 11.367 -23.062 -2.834 1 98.12 462 ILE B O 1
ATOM 8279 N N . ASP B 1 463 ? 11.766 -23.078 -4.965 1 98.12 463 ASP B N 1
ATOM 8280 C CA . ASP B 1 463 ? 12.672 -24.203 -4.832 1 98.12 463 ASP B CA 1
ATOM 8281 C C . ASP B 1 463 ? 14.086 -23.75 -4.488 1 98.12 463 ASP B C 1
ATOM 8283 O O . ASP B 1 463 ? 14.719 -24.297 -3.584 1 98.12 463 ASP B O 1
ATOM 8287 N N . ARG B 1 464 ? 14.602 -22.797 -5.207 1 98.12 464 ARG B N 1
ATOM 8288 C CA . ARG B 1 464 ? 15.961 -22.297 -4.996 1 98.12 464 ARG B CA 1
ATOM 8289 C C . ARG B 1 464 ? 16.078 -20.828 -5.371 1 98.12 464 ARG B C 1
ATOM 8291 O O . ARG B 1 464 ? 15.289 -20.328 -6.176 1 98.12 464 ARG B O 1
ATOM 8298 N N . ALA B 1 465 ? 17.031 -20.125 -4.789 1 98.25 465 ALA B N 1
ATOM 8299 C CA . ALA B 1 465 ? 17.266 -18.719 -5.105 1 98.25 465 ALA B CA 1
ATOM 8300 C C . ALA B 1 465 ? 18.75 -18.422 -5.262 1 98.25 465 ALA B C 1
ATOM 8302 O O . ALA B 1 465 ? 19.594 -19.062 -4.613 1 98.25 465 ALA B O 1
ATOM 8303 N N . LEU B 1 466 ? 19.062 -17.547 -6.137 1 98.5 466 LEU B N 1
ATOM 8304 C CA . LEU B 1 466 ? 20.391 -16.969 -6.305 1 98.5 466 LEU B CA 1
ATOM 8305 C C . LEU B 1 466 ? 20.344 -15.453 -6.172 1 98.5 466 LEU B C 1
ATOM 8307 O O . LEU B 1 466 ? 19.703 -14.773 -6.98 1 98.5 466 LEU B O 1
ATOM 8311 N N . TRP B 1 467 ? 20.969 -14.938 -5.156 1 97.19 467 TRP B N 1
ATOM 8312 C CA . TRP B 1 467 ? 21.094 -13.5 -4.941 1 97.19 467 TRP B CA 1
ATOM 8313 C C . TRP B 1 467 ? 22.531 -13.039 -5.121 1 97.19 467 TRP B C 1
ATOM 8315 O O . TRP B 1 467 ? 23.438 -13.539 -4.445 1 97.19 467 TRP B O 1
ATOM 8325 N N . VAL B 1 468 ? 22.703 -12.078 -5.992 1 97.12 468 VAL B N 1
ATOM 8326 C CA . VAL B 1 468 ? 24.047 -11.633 -6.367 1 97.12 468 VAL B CA 1
ATOM 8327 C C . VAL B 1 468 ? 24.234 -10.18 -5.953 1 97.12 468 VAL B C 1
ATOM 8329 O O . VAL B 1 468 ? 23.375 -9.328 -6.219 1 97.12 468 VAL B O 1
ATOM 8332 N N . GLY B 1 469 ? 25.375 -9.938 -5.277 1 95.25 469 GLY B N 1
ATOM 8333 C CA . GLY B 1 469 ? 25.656 -8.578 -4.859 1 95.25 469 GLY B CA 1
ATOM 8334 C C . GLY B 1 469 ? 24.625 -8.008 -3.918 1 95.25 469 GLY B C 1
ATOM 8335 O O . GLY B 1 469 ? 24.188 -6.859 -4.082 1 95.25 469 GLY B O 1
ATOM 8336 N N . LEU B 1 470 ? 24.125 -8.789 -3.045 1 94.19 470 LEU B N 1
ATOM 8337 C CA . LEU B 1 470 ? 23.125 -8.367 -2.074 1 94.19 470 LEU B CA 1
ATOM 8338 C C . LEU B 1 470 ? 23.656 -7.238 -1.197 1 94.19 470 LEU B C 1
ATOM 8340 O O . LEU B 1 470 ? 24.625 -7.422 -0.473 1 94.19 470 LEU B O 1
ATOM 8344 N N . PRO B 1 471 ? 22.984 -6.09 -1.251 1 92.06 471 PRO B N 1
ATOM 8345 C CA . PRO B 1 471 ? 23.484 -4.957 -0.469 1 92.06 471 PRO B CA 1
ATOM 8346 C C . PRO B 1 471 ? 23.469 -5.223 1.035 1 92.06 471 PRO B C 1
ATOM 8348 O O . PRO B 1 471 ? 22.562 -5.902 1.533 1 92.06 471 PRO B O 1
ATOM 8351 N N . TRP B 1 472 ? 24.406 -4.641 1.729 1 88.62 472 TRP B N 1
ATOM 8352 C CA . TRP B 1 472 ? 24.516 -4.777 3.178 1 88.62 472 TRP B CA 1
ATOM 8353 C C . TRP B 1 472 ? 23.281 -4.223 3.875 1 88.62 472 TRP B C 1
ATOM 8355 O O . TRP B 1 472 ? 22.875 -4.723 4.926 1 88.62 472 TRP B O 1
ATOM 8365 N N . MET B 1 473 ? 22.672 -3.32 3.297 1 85.5 473 MET B N 1
ATOM 8366 C CA . MET B 1 473 ? 21.547 -2.625 3.916 1 85.5 473 MET B CA 1
ATOM 8367 C C . MET B 1 473 ? 20.297 -3.484 3.881 1 85.5 473 MET B C 1
ATOM 8369 O O . MET B 1 473 ? 19.328 -3.221 4.609 1 85.5 473 MET B O 1
ATOM 8373 N N . ALA B 1 474 ? 20.266 -4.449 3.037 1 86.75 474 ALA B N 1
ATOM 8374 C CA . ALA B 1 474 ? 19.125 -5.367 3.008 1 86.75 474 ALA B CA 1
ATOM 8375 C C . ALA B 1 474 ? 18.969 -6.09 4.34 1 86.75 474 ALA B C 1
ATOM 8377 O O . ALA B 1 474 ? 19.969 -6.41 5 1 86.75 474 ALA B O 1
ATOM 8378 N N . ARG B 1 475 ? 17.766 -6.316 4.758 1 77.12 475 ARG B N 1
ATOM 8379 C CA . ARG B 1 475 ? 17.5 -6.918 6.059 1 77.12 475 ARG B CA 1
ATOM 8380 C C . ARG B 1 475 ? 18.188 -8.266 6.195 1 77.12 475 ARG B C 1
ATOM 8382 O O . ARG B 1 475 ? 18.719 -8.602 7.262 1 77.12 475 ARG B O 1
ATOM 8389 N N . TRP B 1 476 ? 18.125 -9.078 5.207 1 76.75 476 TRP B N 1
ATOM 8390 C CA . TRP B 1 476 ? 18.75 -10.391 5.227 1 76.75 476 TRP B CA 1
ATOM 8391 C C . TRP B 1 476 ? 20.234 -10.281 5.562 1 76.75 476 TRP B C 1
ATOM 8393 O O . TRP B 1 476 ? 20.766 -11.086 6.324 1 76.75 476 TRP B O 1
ATOM 8403 N N . SER B 1 477 ? 20.844 -9.266 5.07 1 72.12 477 SER B N 1
ATOM 8404 C CA . SER B 1 477 ? 22.266 -9.047 5.309 1 72.12 477 SER B CA 1
ATOM 8405 C C . SER B 1 477 ? 22.516 -8.523 6.723 1 72.12 477 SER B C 1
ATOM 8407 O O . SER B 1 477 ? 23.359 -9.047 7.441 1 72.12 477 SER B O 1
ATOM 8409 N N . ARG B 1 478 ? 21.656 -7.637 7.121 1 70.5 478 ARG B N 1
ATOM 8410 C CA . ARG B 1 478 ? 21.875 -6.957 8.391 1 70.5 478 ARG B CA 1
ATOM 8411 C C . ARG B 1 478 ? 21.547 -7.871 9.57 1 70.5 478 ARG B C 1
ATOM 8413 O O . ARG B 1 478 ? 22.125 -7.742 10.648 1 70.5 478 ARG B O 1
ATOM 8420 N N . SER B 1 479 ? 20.578 -8.781 9.297 1 65.38 479 SER B N 1
ATOM 8421 C CA . SER B 1 479 ? 20.078 -9.602 10.398 1 65.38 479 SER B CA 1
ATOM 8422 C C . SER B 1 479 ? 20.969 -10.82 10.609 1 65.38 479 SER B C 1
ATOM 8424 O O . SER B 1 479 ? 20.75 -11.602 11.547 1 65.38 479 SER B O 1
ATOM 8426 N N . GLY B 1 480 ? 22 -10.922 9.82 1 66.5 480 GLY B N 1
ATOM 8427 C CA . GLY B 1 480 ? 22.906 -12.047 9.977 1 66.5 480 GLY B CA 1
ATOM 8428 C C . GLY B 1 480 ? 22.375 -13.328 9.359 1 66.5 480 GLY B C 1
ATOM 8429 O O . GLY B 1 480 ? 22.969 -14.398 9.547 1 66.5 480 GLY B O 1
ATOM 8430 N N . MET B 1 481 ? 21.266 -13.234 8.781 1 66.88 481 MET B N 1
ATOM 8431 C CA . MET B 1 481 ? 20.703 -14.414 8.141 1 66.88 481 MET B CA 1
ATOM 8432 C C . MET B 1 481 ? 21.672 -15 7.117 1 66.88 481 MET B C 1
ATOM 8434 O O . MET B 1 481 ? 21.688 -16.203 6.895 1 66.88 481 MET B O 1
ATOM 8438 N N . ILE B 1 482 ? 22.531 -14.148 6.641 1 66.75 482 ILE B N 1
ATOM 8439 C CA . ILE B 1 482 ? 23.484 -14.617 5.645 1 66.75 482 ILE B CA 1
ATOM 8440 C C . ILE B 1 482 ? 24.641 -15.336 6.34 1 66.75 482 ILE B C 1
ATOM 8442 O O . ILE B 1 482 ? 25.375 -16.109 5.707 1 66.75 482 ILE B O 1
ATOM 8446 N N . ARG B 1 483 ? 24.672 -15.148 7.605 1 62.91 483 ARG B N 1
ATOM 8447 C CA . ARG B 1 483 ? 25.797 -15.766 8.312 1 62.91 483 ARG B CA 1
ATOM 8448 C C . ARG B 1 483 ? 25.312 -16.844 9.273 1 62.91 483 ARG B C 1
ATOM 8450 O O . ARG B 1 483 ? 26.078 -17.344 10.094 1 62.91 483 ARG B O 1
ATOM 8457 N N . GLY B 1 484 ? 24.047 -17.297 9.055 1 62.53 484 GLY B N 1
ATOM 8458 C CA . GLY B 1 484 ? 23.516 -18.453 9.742 1 62.53 484 GLY B CA 1
ATOM 8459 C C . GLY B 1 484 ? 23.125 -18.172 11.18 1 62.53 484 GLY B C 1
ATOM 8460 O O . GLY B 1 484 ? 22.875 -19.109 11.953 1 62.53 484 GLY B O 1
ATOM 8461 N N . SER B 1 485 ? 23.125 -17.016 11.578 1 65 485 SER B N 1
ATOM 8462 C CA . SER B 1 485 ? 22.906 -16.766 13 1 65 485 SER B CA 1
ATOM 8463 C C . SER B 1 485 ? 21.422 -16.578 13.297 1 65 485 SER B C 1
ATOM 8465 O O . SER B 1 485 ? 21.031 -16.469 14.461 1 65 485 SER B O 1
ATOM 8467 N N . SER B 1 486 ? 20.625 -16.781 12.398 1 74.56 486 SER B N 1
ATOM 8468 C CA . SER B 1 486 ? 19.203 -16.531 12.648 1 74.56 486 SER B CA 1
ATOM 8469 C C . SER B 1 486 ? 18.438 -17.844 12.758 1 74.56 486 SER B C 1
ATOM 8471 O O . SER B 1 486 ? 18.734 -18.812 12.062 1 74.56 486 SER B O 1
ATOM 8473 N N . ASP B 1 487 ? 17.469 -17.922 13.672 1 81 487 ASP B N 1
ATOM 8474 C CA . ASP B 1 487 ? 16.609 -19.078 13.82 1 81 487 ASP B CA 1
ATOM 8475 C C . ASP B 1 487 ? 15.703 -19.25 12.602 1 81 487 ASP B C 1
ATOM 8477 O O . ASP B 1 487 ? 15.102 -20.312 12.414 1 81 487 ASP B O 1
ATOM 8481 N N . LEU B 1 488 ? 15.773 -18.328 11.758 1 86.31 488 LEU B N 1
ATOM 8482 C CA . LEU B 1 488 ? 14.906 -18.375 10.586 1 86.31 488 LEU B CA 1
ATOM 8483 C C . LEU B 1 488 ? 15.602 -19.047 9.406 1 86.31 488 LEU B C 1
ATOM 8485 O O . LEU B 1 488 ? 14.992 -19.266 8.359 1 86.31 488 LEU B O 1
ATOM 8489 N N . VAL B 1 489 ? 16.906 -19.422 9.656 1 89.88 489 VAL B N 1
ATOM 8490 C CA . VAL B 1 489 ? 17.703 -20.031 8.594 1 89.88 489 VAL B CA 1
ATOM 8491 C C . VAL B 1 489 ? 18.344 -21.312 9.102 1 89.88 489 VAL B C 1
ATOM 8493 O O . VAL B 1 489 ? 19.422 -21.281 9.727 1 89.88 489 VAL B O 1
ATOM 8496 N N . PRO B 1 490 ? 17.719 -22.406 8.828 1 89.56 490 PRO B N 1
ATOM 8497 C CA . PRO B 1 490 ? 18.359 -23.656 9.227 1 89.56 490 PRO B CA 1
ATOM 8498 C C . PRO B 1 490 ? 19.781 -23.797 8.688 1 89.56 490 PRO B C 1
ATOM 8500 O O . PRO B 1 490 ? 20.062 -23.391 7.562 1 89.56 490 PRO B O 1
ATOM 8503 N N . PRO B 1 491 ? 20.625 -24.359 9.484 1 89 491 PRO B N 1
ATOM 8504 C CA . PRO B 1 491 ? 22.031 -24.469 9.07 1 89 491 PRO B CA 1
ATOM 8505 C C . PRO B 1 491 ? 22.188 -25.156 7.715 1 89 491 PRO B C 1
ATOM 8507 O O . PRO B 1 491 ? 21.531 -26.172 7.453 1 89 491 PRO B O 1
ATOM 8510 N N . GLY B 1 492 ? 22.969 -24.531 6.891 1 91.38 492 GLY B N 1
ATOM 8511 C CA . GLY B 1 492 ? 23.344 -25.125 5.617 1 91.38 492 GLY B CA 1
ATOM 8512 C C . GLY B 1 492 ? 22.375 -24.781 4.496 1 91.38 492 GLY B C 1
ATOM 8513 O O . GLY B 1 492 ? 22.594 -25.172 3.346 1 91.38 492 GLY B O 1
ATOM 8514 N N . THR B 1 493 ? 21.344 -24.078 4.766 1 93.62 493 THR B N 1
ATOM 8515 C CA . THR B 1 493 ? 20.328 -23.797 3.744 1 93.62 493 THR B CA 1
ATOM 8516 C C . THR B 1 493 ? 20.688 -22.531 2.967 1 93.62 493 THR B C 1
ATOM 8518 O O . THR B 1 493 ? 20.141 -22.297 1.883 1 93.62 493 THR B O 1
ATOM 8521 N N . VAL B 1 494 ? 21.516 -21.703 3.572 1 93.44 494 VAL B N 1
ATOM 8522 C CA . VAL B 1 494 ? 21.953 -20.484 2.924 1 93.44 494 VAL B CA 1
ATOM 8523 C C . VAL B 1 494 ? 23.484 -20.438 2.906 1 93.44 494 VAL B C 1
ATOM 8525 O O . VAL B 1 494 ? 24.141 -20.797 3.885 1 93.44 494 VAL B O 1
ATOM 8528 N N . GLY B 1 495 ? 24.094 -20.031 1.82 1 92.69 495 GLY B N 1
ATOM 8529 C CA . GLY B 1 495 ? 25.547 -19.875 1.716 1 92.69 495 GLY B CA 1
ATOM 8530 C C . GLY B 1 495 ? 25.953 -18.609 1 1 92.69 495 GLY B C 1
ATOM 8531 O O . GLY B 1 495 ? 25.344 -18.219 0.008 1 92.69 495 GLY B O 1
ATOM 8532 N N . VAL B 1 496 ? 26.969 -17.938 1.522 1 93.06 496 VAL B N 1
ATOM 8533 C CA . VAL B 1 496 ? 27.562 -16.766 0.892 1 93.06 496 VAL B CA 1
ATOM 8534 C C . VAL B 1 496 ? 28.953 -17.109 0.359 1 93.06 496 VAL B C 1
ATOM 8536 O O . VAL B 1 496 ? 29.781 -17.656 1.088 1 93.06 496 VAL B O 1
ATOM 8539 N N . PHE B 1 497 ? 29.156 -16.812 -0.906 1 95.31 497 PHE B N 1
ATOM 8540 C CA . PHE B 1 497 ? 30.406 -17.172 -1.545 1 95.31 497 PHE B CA 1
ATOM 8541 C C . PHE B 1 497 ? 31 -15.984 -2.291 1 95.31 497 PHE B C 1
ATOM 8543 O O . PHE B 1 497 ? 30.281 -15.242 -2.959 1 95.31 497 PHE B O 1
ATOM 8550 N N . ASP B 1 498 ? 32.281 -15.844 -2.248 1 95.12 498 ASP B N 1
ATOM 8551 C CA . ASP B 1 498 ? 33 -14.773 -2.928 1 95.12 498 ASP B CA 1
ATOM 8552 C C . ASP B 1 498 ? 33.344 -15.164 -4.359 1 95.12 498 ASP B C 1
ATOM 8554 O O . ASP B 1 498 ? 33.469 -14.305 -5.238 1 95.12 498 ASP B O 1
ATOM 8558 N N . ARG B 1 499 ? 33.562 -16.469 -4.547 1 94.81 499 ARG B N 1
ATOM 8559 C CA . ARG B 1 499 ? 34 -16.969 -5.848 1 94.81 499 ARG B CA 1
ATOM 8560 C C . ARG B 1 499 ? 33.625 -18.438 -6.016 1 94.81 499 ARG B C 1
ATOM 8562 O O . ARG B 1 499 ? 33.25 -19.109 -5.047 1 94.81 499 ARG B O 1
ATOM 8569 N N . TRP B 1 500 ? 33.781 -18.906 -7.227 1 95.62 500 TRP B N 1
ATOM 8570 C CA . TRP B 1 500 ? 33.344 -20.25 -7.594 1 95.62 500 TRP B CA 1
ATOM 8571 C C . TRP B 1 500 ? 34.094 -21.297 -6.797 1 95.62 500 TRP B C 1
ATOM 8573 O O . TRP B 1 500 ? 33.5 -22.281 -6.34 1 95.62 500 TRP B O 1
ATOM 8583 N N . ALA B 1 501 ? 35.344 -21.125 -6.559 1 95.5 501 ALA B N 1
ATOM 8584 C CA . ALA B 1 501 ? 36.188 -22.109 -5.883 1 95.5 501 ALA B CA 1
ATOM 8585 C C . ALA B 1 501 ? 35.625 -22.453 -4.504 1 95.5 501 ALA B C 1
ATOM 8587 O O . ALA B 1 501 ? 35.75 -23.594 -4.047 1 95.5 501 ALA B O 1
ATOM 8588 N N . GLN B 1 502 ? 35 -21.516 -3.865 1 95.38 502 GLN B N 1
ATOM 8589 C CA . GLN B 1 502 ? 34.469 -21.734 -2.533 1 95.38 502 GLN B CA 1
ATOM 8590 C C . GLN B 1 502 ? 33.219 -22.656 -2.59 1 95.38 502 GLN B C 1
ATOM 8592 O O . GLN B 1 502 ? 33.062 -23.531 -1.75 1 95.38 502 GLN B O 1
ATOM 8597 N N . LEU B 1 503 ? 32.375 -22.406 -3.531 1 96.19 503 LEU B N 1
ATOM 8598 C CA . LEU B 1 503 ? 31.188 -23.25 -3.688 1 96.19 503 LEU B CA 1
ATOM 8599 C C . LEU B 1 503 ? 31.562 -24.641 -4.172 1 96.19 503 LEU B C 1
ATOM 8601 O O . LEU B 1 503 ? 31.031 -25.641 -3.691 1 96.19 503 LEU B O 1
ATOM 8605 N N . ASP B 1 504 ? 32.562 -24.672 -5.105 1 95.19 504 ASP B N 1
ATOM 8606 C CA . ASP B 1 504 ? 33.062 -25.938 -5.664 1 95.19 504 ASP B CA 1
ATOM 8607 C C . ASP B 1 504 ? 33.688 -26.812 -4.582 1 95.19 504 ASP B C 1
ATOM 8609 O O . ASP B 1 504 ? 33.656 -28.031 -4.676 1 95.19 504 ASP B O 1
ATOM 8613 N N . ALA B 1 505 ? 34.188 -26.219 -3.568 1 96.19 505 ALA B N 1
ATOM 8614 C CA . ALA B 1 505 ? 34.875 -26.922 -2.492 1 96.19 505 ALA B CA 1
ATOM 8615 C C . ALA B 1 505 ? 33.875 -27.609 -1.563 1 96.19 505 ALA B C 1
ATOM 8617 O O . ALA B 1 505 ? 34.25 -28.484 -0.778 1 96.19 505 ALA B O 1
ATOM 8618 N N . ARG B 1 506 ? 32.656 -27.203 -1.606 1 95.75 506 ARG B N 1
ATOM 8619 C CA . ARG B 1 506 ? 31.625 -27.828 -0.774 1 95.75 506 ARG B CA 1
ATOM 8620 C C . ARG B 1 506 ? 31.297 -29.234 -1.271 1 95.75 506 ARG B C 1
ATOM 8622 O O . ARG B 1 506 ? 31.328 -29.5 -2.475 1 95.75 506 ARG B O 1
ATOM 8629 N N . SER B 1 507 ? 30.938 -30.141 -0.372 1 95.44 507 SER B N 1
ATOM 8630 C CA . SER B 1 507 ? 30.516 -31.5 -0.753 1 95.44 507 SER B CA 1
ATOM 8631 C C . SER B 1 507 ? 29.172 -31.469 -1.486 1 95.44 507 SER B C 1
ATOM 8633 O O . SER B 1 507 ? 28.422 -30.5 -1.372 1 95.44 507 SER B O 1
ATOM 8635 N N . PRO B 1 508 ? 28.906 -32.469 -2.227 1 92.94 508 PRO B N 1
ATOM 8636 C CA . PRO B 1 508 ? 27.609 -32.531 -2.904 1 92.94 508 PRO B CA 1
ATOM 8637 C C . PRO B 1 508 ? 26.438 -32.438 -1.936 1 92.94 508 PRO B C 1
ATOM 8639 O O . PRO B 1 508 ? 25.438 -31.781 -2.229 1 92.94 508 PRO B O 1
ATOM 8642 N N . ALA B 1 509 ? 26.562 -33.062 -0.814 1 94.75 509 ALA B N 1
ATOM 8643 C CA . ALA B 1 509 ? 25.5 -33.031 0.187 1 94.75 509 ALA B CA 1
ATOM 8644 C C . ALA B 1 509 ? 25.266 -31.625 0.694 1 94.75 509 ALA B C 1
ATOM 8646 O O . ALA B 1 509 ? 24.109 -31.203 0.893 1 94.75 509 ALA B O 1
ATOM 8647 N N . GLU B 1 510 ? 26.328 -30.922 0.887 1 94.81 510 GLU B N 1
ATOM 8648 C CA . GLU B 1 510 ? 26.219 -29.531 1.34 1 94.81 510 GLU B CA 1
ATOM 8649 C C . GLU B 1 510 ? 25.578 -28.656 0.279 1 94.81 510 GLU B C 1
ATOM 8651 O O . GLU B 1 510 ? 24.75 -27.797 0.599 1 94.81 510 GLU B O 1
ATOM 8656 N N . ARG B 1 511 ? 25.953 -28.844 -0.915 1 95.62 511 ARG B N 1
ATOM 8657 C CA . ARG B 1 511 ? 25.391 -28.062 -2.012 1 95.62 511 ARG B CA 1
ATOM 8658 C C . ARG B 1 511 ? 23.906 -28.359 -2.184 1 95.62 511 ARG B C 1
ATOM 8660 O O . ARG B 1 511 ? 23.109 -27.453 -2.482 1 95.62 511 ARG B O 1
ATOM 8667 N N . ASP B 1 512 ? 23.547 -29.641 -1.946 1 94.31 512 ASP B N 1
ATOM 8668 C CA . ASP B 1 512 ? 22.156 -30.031 -2.082 1 94.31 512 ASP B CA 1
ATOM 8669 C C . ASP B 1 512 ? 21.297 -29.391 -1.004 1 94.31 512 ASP B C 1
ATOM 8671 O O . ASP B 1 512 ? 20.109 -29.125 -1.22 1 94.31 512 ASP B O 1
ATOM 8675 N N . ARG B 1 513 ? 21.891 -29.125 0.133 1 93.75 513 ARG B N 1
ATOM 8676 C CA . ARG B 1 513 ? 21.156 -28.547 1.264 1 93.75 513 ARG B CA 1
ATOM 8677 C C . ARG B 1 513 ? 20.906 -27.062 1.057 1 93.75 513 ARG B C 1
ATOM 8679 O O . ARG B 1 513 ? 20 -26.484 1.668 1 93.75 513 ARG B O 1
ATOM 8686 N N . LEU B 1 514 ? 21.672 -26.438 0.192 1 95.19 514 LEU B N 1
ATOM 8687 C CA . LEU B 1 514 ? 21.516 -25.016 -0.053 1 95.19 514 LEU B CA 1
ATOM 8688 C C . LEU B 1 514 ? 20.188 -24.719 -0.738 1 95.19 514 LEU B C 1
ATOM 8690 O O . LEU B 1 514 ? 19.828 -25.391 -1.708 1 95.19 514 LEU B O 1
ATOM 8694 N N . ARG B 1 515 ? 19.422 -23.797 -0.214 1 95.44 515 ARG B N 1
ATOM 8695 C CA . ARG B 1 515 ? 18.188 -23.281 -0.814 1 95.44 515 ARG B CA 1
ATOM 8696 C C . ARG B 1 515 ? 18.406 -21.906 -1.413 1 95.44 515 ARG B C 1
ATOM 8698 O O . ARG B 1 515 ? 17.797 -21.562 -2.428 1 95.44 515 ARG B O 1
ATOM 8705 N N . ALA B 1 516 ? 19.25 -21.125 -0.788 1 95.62 516 ALA B N 1
ATOM 8706 C CA . ALA B 1 516 ? 19.641 -19.797 -1.288 1 95.62 516 ALA B CA 1
ATOM 8707 C C . ALA B 1 516 ? 21.156 -19.672 -1.371 1 95.62 516 ALA B C 1
ATOM 8709 O O . ALA B 1 516 ? 21.859 -19.922 -0.388 1 95.62 516 ALA B O 1
ATOM 8710 N N . VAL B 1 517 ? 21.625 -19.359 -2.477 1 96.5 517 VAL B N 1
ATOM 8711 C CA . VAL B 1 517 ? 23.047 -19.078 -2.695 1 96.5 517 VAL B CA 1
ATOM 8712 C C . VAL B 1 517 ? 23.25 -17.578 -2.9 1 96.5 517 VAL B C 1
ATOM 8714 O O . VAL B 1 517 ? 22.531 -16.938 -3.678 1 96.5 517 VAL B O 1
ATOM 8717 N N . ILE B 1 518 ? 24.141 -17 -2.195 1 95.94 518 ILE B N 1
ATOM 8718 C CA . ILE B 1 518 ? 24.469 -15.578 -2.318 1 95.94 518 ILE B CA 1
ATOM 8719 C C . ILE B 1 518 ? 25.891 -15.43 -2.859 1 95.94 518 ILE B C 1
ATOM 8721 O O . ILE B 1 518 ? 26.859 -15.875 -2.232 1 95.94 518 ILE B O 1
ATOM 8725 N N . LEU B 1 519 ? 25.984 -14.922 -4.016 1 97.12 519 LEU B N 1
ATOM 8726 C CA . LEU B 1 519 ? 27.281 -14.539 -4.574 1 97.12 519 LEU B CA 1
ATOM 8727 C C . LEU B 1 519 ? 27.625 -13.102 -4.223 1 97.12 519 LEU B C 1
ATOM 8729 O O . LEU B 1 519 ? 26.938 -12.172 -4.656 1 97.12 519 LEU B O 1
ATOM 8733 N N . SER B 1 520 ? 28.625 -12.914 -3.432 1 95.06 520 SER B N 1
ATOM 8734 C CA . SER B 1 520 ? 29.031 -11.609 -2.926 1 95.06 520 SER B CA 1
ATOM 8735 C C . SER B 1 520 ? 30.547 -11.484 -2.867 1 95.06 520 SER B C 1
ATOM 8737 O O . SER B 1 520 ? 31.188 -12.062 -1.983 1 95.06 520 SER B O 1
ATOM 8739 N N . HIS B 1 521 ? 31.094 -10.742 -3.768 1 94.69 521 HIS B N 1
ATOM 8740 C CA . HIS B 1 521 ? 32.531 -10.516 -3.721 1 94.69 521 HIS B CA 1
ATOM 8741 C C . HIS B 1 521 ? 32.938 -9.789 -2.447 1 94.69 521 HIS B C 1
ATOM 8743 O O . HIS B 1 521 ? 32.25 -8.844 -2.029 1 94.69 521 HIS B O 1
ATOM 8749 N N . ASP B 1 522 ? 34.031 -10.125 -1.871 1 93.06 522 ASP B N 1
ATOM 8750 C CA . ASP B 1 522 ? 34.469 -9.539 -0.608 1 93.06 522 ASP B CA 1
ATOM 8751 C C . ASP B 1 522 ? 34.844 -8.07 -0.782 1 93.06 522 ASP B C 1
ATOM 8753 O O . ASP B 1 522 ? 34.719 -7.281 0.16 1 93.06 522 ASP B O 1
ATOM 8757 N N . ASN B 1 523 ? 35.25 -7.723 -1.944 1 92.56 523 ASN B N 1
ATOM 8758 C CA . ASN B 1 523 ? 35.688 -6.352 -2.182 1 92.56 523 ASN B CA 1
ATOM 8759 C C . ASN B 1 523 ? 34.594 -5.523 -2.85 1 92.56 523 ASN B C 1
ATOM 8761 O O . ASN B 1 523 ? 34.875 -4.469 -3.426 1 92.56 523 ASN B O 1
ATOM 8765 N N . ASP B 1 524 ? 33.312 -6.016 -2.928 1 94.19 524 ASP B N 1
ATOM 8766 C CA . ASP B 1 524 ? 32.219 -5.254 -3.471 1 94.19 524 ASP B CA 1
ATOM 8767 C C . ASP B 1 524 ? 31.734 -4.191 -2.482 1 94.19 524 ASP B C 1
ATOM 8769 O O . ASP B 1 524 ? 31.141 -4.516 -1.453 1 94.19 524 ASP B O 1
ATOM 8773 N N . PRO B 1 525 ? 31.969 -2.934 -2.848 1 94.69 525 PRO B N 1
ATOM 8774 C CA . PRO B 1 525 ? 31.562 -1.884 -1.908 1 94.69 525 PRO B CA 1
ATOM 8775 C C . PRO B 1 525 ? 30.062 -1.87 -1.642 1 94.69 525 PRO B C 1
ATOM 8777 O O . PRO B 1 525 ? 29.625 -1.486 -0.552 1 94.69 525 PRO B O 1
ATOM 8780 N N . ILE B 1 526 ? 29.266 -2.311 -2.539 1 92.56 526 ILE B N 1
ATOM 8781 C CA . ILE B 1 526 ? 27.812 -2.326 -2.369 1 92.56 526 ILE B CA 1
ATOM 8782 C C . ILE B 1 526 ? 27.422 -3.35 -1.304 1 92.56 526 ILE B C 1
ATOM 8784 O O . ILE B 1 526 ? 26.516 -3.115 -0.51 1 92.56 526 ILE B O 1
ATOM 8788 N N . ALA B 1 527 ? 28.062 -4.41 -1.23 1 92.06 527 ALA B N 1
ATOM 8789 C CA . ALA B 1 527 ? 27.766 -5.5 -0.303 1 92.06 527 ALA B CA 1
ATOM 8790 C C . ALA B 1 527 ? 28.203 -5.152 1.115 1 92.06 527 ALA B C 1
ATOM 8792 O O . ALA B 1 527 ? 27.797 -5.809 2.076 1 92.06 527 ALA B O 1
ATOM 8793 N N . VAL B 1 528 ? 29.047 -4.078 1.306 1 92.38 528 VAL B N 1
ATOM 8794 C CA . VAL B 1 528 ? 29.562 -3.838 2.645 1 92.38 528 VAL B CA 1
ATOM 8795 C C . VAL B 1 528 ? 29.219 -2.418 3.088 1 92.38 528 VAL B C 1
ATOM 8797 O O . VAL B 1 528 ? 29.484 -2.035 4.23 1 92.38 528 VAL B O 1
ATOM 8800 N N . LEU B 1 529 ? 28.672 -1.685 2.207 1 92.31 529 LEU B N 1
ATOM 8801 C CA . LEU B 1 529 ? 28.375 -0.291 2.516 1 92.31 529 LEU B CA 1
ATOM 8802 C C . LEU B 1 529 ? 27.219 -0.193 3.518 1 92.31 529 LEU B C 1
ATOM 8804 O O . LEU B 1 529 ? 26.109 -0.644 3.24 1 92.31 529 LEU B O 1
ATOM 8808 N N . GLY B 1 530 ? 27.469 0.413 4.625 1 87.69 530 GLY B N 1
ATOM 8809 C CA . GLY B 1 530 ? 26.484 0.697 5.664 1 87.69 530 GLY B CA 1
ATOM 8810 C C . GLY B 1 530 ? 26.828 1.926 6.484 1 87.69 530 GLY B C 1
ATOM 8811 O O . GLY B 1 530 ? 28 2.309 6.586 1 87.69 530 GLY B O 1
ATOM 8812 N N . PRO B 1 531 ? 25.797 2.547 7.031 1 85.62 531 PRO B N 1
ATOM 8813 C CA . PRO B 1 531 ? 26.062 3.748 7.828 1 85.62 531 PRO B CA 1
ATOM 8814 C C . PRO B 1 531 ? 26.953 3.473 9.031 1 85.62 531 PRO B C 1
ATOM 8816 O O . PRO B 1 531 ? 27.578 4.395 9.57 1 85.62 531 PRO B O 1
ATOM 8819 N N . ASP B 1 532 ? 27 2.25 9.414 1 82.5 532 ASP B N 1
ATOM 8820 C CA . ASP B 1 532 ? 27.844 1.871 10.555 1 82.5 532 ASP B CA 1
ATOM 8821 C C . ASP B 1 532 ? 29.312 2.135 10.258 1 82.5 532 ASP B C 1
ATOM 8823 O O . ASP B 1 532 ? 30.109 2.35 11.18 1 82.5 532 ASP B O 1
ATOM 8827 N N . LEU B 1 533 ? 29.688 2.154 9 1 89.31 533 LEU B N 1
ATOM 8828 C CA . LEU B 1 533 ? 31.078 2.387 8.617 1 89.31 533 LEU B CA 1
ATOM 8829 C C . LEU B 1 533 ? 31.531 3.771 9.062 1 89.31 533 LEU B C 1
ATOM 8831 O O . LEU B 1 533 ? 32.75 4.027 9.164 1 89.31 533 LEU B O 1
ATOM 8835 N N . ALA B 1 534 ? 30.594 4.672 9.312 1 87 534 ALA B N 1
ATOM 8836 C CA . ALA B 1 534 ? 30.953 6.031 9.703 1 87 534 ALA B CA 1
ATOM 8837 C C . ALA B 1 534 ? 31.453 6.074 11.141 1 87 534 ALA B C 1
ATOM 8839 O O . ALA B 1 534 ? 32.188 6.996 11.516 1 87 534 ALA B O 1
ATOM 8840 N N . VAL B 1 535 ? 31.156 5.012 11.922 1 80.12 535 VAL B N 1
ATOM 8841 C CA . VAL B 1 535 ? 31.406 5.195 13.344 1 80.12 535 VAL B CA 1
ATOM 8842 C C . VAL B 1 535 ? 32.125 3.961 13.906 1 80.12 535 VAL B C 1
ATOM 8844 O O . VAL B 1 535 ? 32.562 3.955 15.055 1 80.12 535 VAL B O 1
ATOM 8847 N N . GLN B 1 536 ? 32.188 2.885 13.062 1 80 536 GLN B N 1
ATOM 8848 C CA . GLN B 1 536 ? 32.781 1.662 13.586 1 80 536 GLN B CA 1
ATOM 8849 C C . GLN B 1 536 ? 33.594 0.936 12.508 1 80 536 GLN B C 1
ATOM 8851 O O . GLN B 1 536 ? 33.188 0.899 11.344 1 80 536 GLN B O 1
ATOM 8856 N N . GLN B 1 537 ? 34.688 0.32 13 1 84.06 537 GLN B N 1
ATOM 8857 C CA . GLN B 1 537 ? 35.469 -0.541 12.117 1 84.06 537 GLN B CA 1
ATOM 8858 C C . GLN B 1 537 ? 34.719 -1.852 11.836 1 84.06 537 GLN B C 1
ATOM 8860 O O . GLN B 1 537 ? 34.344 -2.561 12.773 1 84.06 537 GLN B O 1
ATOM 8865 N N . PRO B 1 538 ? 34.562 -2.148 10.664 1 87.31 538 PRO B N 1
ATOM 8866 C CA . PRO B 1 538 ? 33.875 -3.4 10.344 1 87.31 538 PRO B CA 1
ATOM 8867 C C . PRO B 1 538 ? 34.781 -4.625 10.5 1 87.31 538 PRO B C 1
ATOM 8869 O O . PRO B 1 538 ? 36 -4.5 10.484 1 87.31 538 PRO B O 1
ATOM 8872 N N . ARG B 1 539 ? 34.219 -5.746 10.57 1 83.5 539 ARG B N 1
ATOM 8873 C CA . ARG B 1 539 ? 34.969 -7 10.719 1 83.5 539 ARG B CA 1
ATOM 8874 C C . ARG B 1 539 ? 35.812 -7.289 9.484 1 83.5 539 ARG B C 1
ATOM 8876 O O . ARG B 1 539 ? 36.906 -7.84 9.594 1 83.5 539 ARG B O 1
ATOM 8883 N N . TRP B 1 540 ? 35.344 -6.961 8.305 1 90.12 540 TRP B N 1
ATOM 8884 C CA . TRP B 1 540 ? 36.031 -7.297 7.059 1 90.12 540 TRP B CA 1
ATOM 8885 C C . TRP B 1 540 ? 37.312 -6.477 6.887 1 90.12 540 TRP B C 1
ATOM 8887 O O . TRP B 1 540 ? 38.094 -6.738 5.98 1 90.12 540 TRP B O 1
ATOM 8897 N N . LEU B 1 541 ? 37.531 -5.461 7.738 1 91.69 541 LEU B N 1
ATOM 8898 C CA . LEU B 1 541 ? 38.75 -4.695 7.699 1 91.69 541 LEU B CA 1
ATOM 8899 C C . LEU B 1 541 ? 39.688 -5.125 8.82 1 91.69 541 LEU B C 1
ATOM 8901 O O . LEU B 1 541 ? 40.781 -4.535 9.008 1 91.69 541 LEU B O 1
ATOM 8905 N N . GLN B 1 542 ? 39.344 -6.137 9.461 1 87.31 542 GLN B N 1
ATOM 8906 C CA . GLN B 1 542 ? 40.156 -6.574 10.602 1 87.31 542 GLN B CA 1
ATOM 8907 C C . GLN B 1 542 ? 41.031 -7.758 10.227 1 87.31 542 GLN B C 1
ATOM 8909 O O . GLN B 1 542 ? 40.531 -8.836 9.891 1 87.31 542 GLN B O 1
ATOM 8914 N N . GLY B 1 543 ? 42.219 -7.605 10.352 1 83.5 543 GLY B N 1
ATOM 8915 C CA . GLY B 1 543 ? 43.25 -8.625 10.266 1 83.5 543 GLY B CA 1
ATOM 8916 C C . GLY B 1 543 ? 42.906 -9.766 9.328 1 83.5 543 GLY B C 1
ATOM 8917 O O . GLY B 1 543 ? 42.688 -9.547 8.133 1 83.5 543 GLY B O 1
ATOM 8918 N N . ASP B 1 544 ? 42.562 -10.945 10 1 85.31 544 ASP B N 1
ATOM 8919 C CA . ASP B 1 544 ? 42.438 -12.211 9.289 1 85.31 544 ASP B CA 1
ATOM 8920 C C . ASP B 1 544 ? 41.062 -12.328 8.641 1 85.31 544 ASP B C 1
ATOM 8922 O O . ASP B 1 544 ? 40.781 -13.281 7.914 1 85.31 544 ASP B O 1
ATOM 8926 N N . HIS B 1 545 ? 40.281 -11.336 8.75 1 87.75 545 HIS B N 1
ATOM 8927 C CA . HIS B 1 545 ? 38.938 -11.391 8.195 1 87.75 545 HIS B CA 1
ATOM 8928 C C . HIS B 1 545 ? 38.875 -10.719 6.828 1 87.75 545 HIS B C 1
ATOM 8930 O O . HIS B 1 545 ? 37.844 -10.75 6.164 1 87.75 545 HIS B O 1
ATOM 8936 N N . ARG B 1 546 ? 39.938 -10.172 6.367 1 91.56 546 ARG B N 1
ATOM 8937 C CA . ARG B 1 546 ? 40 -9.516 5.066 1 91.56 546 ARG B CA 1
ATOM 8938 C C . ARG B 1 546 ? 39.812 -10.516 3.934 1 91.56 546 ARG B C 1
ATOM 8940 O O . ARG B 1 546 ? 40.5 -11.547 3.906 1 91.56 546 ARG B O 1
ATOM 8947 N N . GLY B 1 547 ? 38.938 -10.25 3.156 1 92.06 547 GLY B N 1
ATOM 8948 C CA . GLY B 1 547 ? 38.656 -11.133 2.031 1 92.06 547 GLY B CA 1
ATOM 8949 C C . GLY B 1 547 ? 39.5 -10.805 0.804 1 92.06 547 GLY B C 1
ATOM 8950 O O . GLY B 1 547 ? 40.406 -9.969 0.865 1 92.06 547 GLY B O 1
ATOM 8951 N N . ARG B 1 548 ? 39.188 -11.484 -0.292 1 91.44 548 ARG B N 1
ATOM 8952 C CA . ARG B 1 548 ? 39.875 -11.297 -1.562 1 91.44 548 ARG B CA 1
ATOM 8953 C C . ARG B 1 548 ? 39.625 -9.898 -2.117 1 91.44 548 ARG B C 1
ATOM 8955 O O . ARG B 1 548 ? 38.469 -9.438 -2.168 1 91.44 548 ARG B O 1
ATOM 8962 N N . GLY B 1 549 ? 40.719 -9.219 -2.473 1 89.88 549 GLY B N 1
ATOM 8963 C CA . GLY B 1 549 ? 40.594 -7.926 -3.129 1 89.88 549 GLY B CA 1
ATOM 8964 C C . GLY B 1 549 ? 40.531 -6.766 -2.154 1 89.88 549 GLY B C 1
ATOM 8965 O O . GLY B 1 549 ? 40.562 -5.602 -2.562 1 89.88 549 GLY B O 1
ATOM 8966 N N . VAL B 1 550 ? 40.375 -7.035 -0.914 1 93.06 550 VAL B N 1
ATOM 8967 C CA . VAL B 1 550 ? 40.438 -5.973 0.084 1 93.06 550 VAL B CA 1
ATOM 8968 C C . VAL B 1 550 ? 41.906 -5.629 0.368 1 93.06 550 VAL B C 1
ATOM 8970 O O . VAL B 1 550 ? 42.656 -6.477 0.846 1 93.06 550 VAL B O 1
ATOM 8973 N N . PRO B 1 551 ? 42.219 -4.395 0.152 1 91.81 551 PRO B N 1
ATOM 8974 C CA . PRO B 1 551 ? 43.656 -4.047 0.301 1 91.81 551 PRO B CA 1
ATOM 8975 C C . PRO B 1 551 ? 44.156 -4.191 1.738 1 91.81 551 PRO B C 1
ATOM 8977 O O . PRO B 1 551 ? 43.438 -3.83 2.68 1 91.81 551 PRO B O 1
ATOM 8980 N N . GLU B 1 552 ? 45.375 -4.621 1.937 1 89.38 552 GLU B N 1
ATOM 8981 C CA . GLU B 1 552 ? 45.969 -4.812 3.248 1 89.38 552 GLU B CA 1
ATOM 8982 C C . GLU B 1 552 ? 46.156 -3.477 3.963 1 89.38 552 GLU B C 1
ATOM 8984 O O . GLU B 1 552 ? 46.094 -3.406 5.191 1 89.38 552 GLU B O 1
ATOM 8989 N N . GLY B 1 553 ? 46.406 -2.504 3.225 1 89 553 GLY B N 1
ATOM 8990 C CA . GLY B 1 553 ? 46.688 -1.201 3.807 1 89 553 GLY B CA 1
ATOM 8991 C C . GLY B 1 553 ? 45.438 -0.386 4.09 1 89 553 GLY B C 1
ATOM 8992 O O . GLY B 1 553 ? 45.531 0.716 4.633 1 89 553 GLY B O 1
ATOM 8993 N N . MET B 1 554 ? 44.312 -0.947 3.771 1 92.25 554 MET B N 1
ATOM 8994 C CA . MET B 1 554 ? 43.062 -0.214 4.039 1 92.25 554 MET B CA 1
ATOM 8995 C C . MET B 1 554 ? 42.75 -0.226 5.527 1 92.25 554 MET B C 1
ATOM 8997 O O . MET B 1 554 ? 42.719 -1.288 6.152 1 92.25 554 MET B O 1
ATOM 9001 N N . ARG B 1 555 ? 42.594 0.969 6.105 1 89.62 555 ARG B N 1
ATOM 9002 C CA . ARG B 1 555 ? 42.281 1.12 7.523 1 89.62 555 ARG B CA 1
ATOM 9003 C C . ARG B 1 555 ? 40.969 1.909 7.723 1 89.62 555 ARG B C 1
ATOM 9005 O O . ARG B 1 555 ? 40.625 2.74 6.887 1 89.62 555 ARG B O 1
ATOM 9012 N N . TRP B 1 556 ? 40.406 1.579 8.812 1 90.5 556 TRP B N 1
ATOM 9013 C CA . TRP B 1 556 ? 39.156 2.27 9.102 1 90.5 556 TRP B CA 1
ATOM 9014 C C . TRP B 1 556 ? 39.438 3.672 9.641 1 90.5 556 TRP B C 1
ATOM 9016 O O . TRP B 1 556 ? 40.281 3.861 10.492 1 90.5 556 TRP B O 1
ATOM 9026 N N . SER B 1 557 ? 38.781 4.621 9.109 1 88.69 557 SER B N 1
ATOM 9027 C CA . SER B 1 557 ? 38.781 6.016 9.547 1 88.69 557 SER B CA 1
ATOM 9028 C C . SER B 1 557 ? 37.344 6.516 9.734 1 88.69 557 SER B C 1
ATOM 9030 O O . SER B 1 557 ? 36.5 6.355 8.844 1 88.69 557 SER B O 1
ATOM 9032 N N . PRO B 1 558 ? 37.062 7.078 10.938 1 85.25 558 PRO B N 1
ATOM 9033 C CA . PRO B 1 558 ? 35.688 7.539 11.164 1 85.25 558 PRO B CA 1
ATOM 9034 C C . PRO B 1 558 ? 35.188 8.445 10.047 1 85.25 558 PRO B C 1
ATOM 9036 O O . PRO B 1 558 ? 35.906 9.305 9.555 1 85.25 558 PRO B O 1
ATOM 9039 N N . VAL B 1 559 ? 34 8.211 9.625 1 90.25 559 VAL B N 1
ATOM 9040 C CA . VAL B 1 559 ? 33.25 8.977 8.625 1 90.25 559 VAL B CA 1
ATOM 9041 C C . VAL B 1 559 ? 33.906 8.781 7.254 1 90.25 559 VAL B C 1
ATOM 9043 O O . VAL B 1 559 ? 33.188 8.578 6.258 1 90.25 559 VAL B O 1
ATOM 9046 N N . VAL B 1 560 ? 35.219 8.812 7.121 1 93.81 560 VAL B N 1
ATOM 9047 C CA . VAL B 1 560 ? 35.969 8.797 5.855 1 93.81 560 VAL B CA 1
ATOM 9048 C C . VAL B 1 560 ? 35.75 7.449 5.164 1 93.81 560 VAL B C 1
ATOM 9050 O O . VAL B 1 560 ? 35.5 7.398 3.957 1 93.81 560 VAL B O 1
ATOM 9053 N N . THR B 1 561 ? 35.875 6.391 5.922 1 94.75 561 THR B N 1
ATOM 9054 C CA . THR B 1 561 ? 35.688 5.066 5.336 1 94.75 561 THR B CA 1
ATOM 9055 C C . THR B 1 561 ? 34.312 4.91 4.746 1 94.75 561 THR B C 1
ATOM 9057 O O . THR B 1 561 ? 34.125 4.305 3.688 1 94.75 561 THR B O 1
ATOM 9060 N N . PHE B 1 562 ? 33.344 5.398 5.477 1 94.19 562 PHE B N 1
ATOM 9061 C CA . PHE B 1 562 ? 31.969 5.402 4.934 1 94.19 562 PHE B CA 1
ATOM 9062 C C . PHE B 1 562 ? 31.922 6.145 3.605 1 94.19 562 PHE B C 1
ATOM 9064 O O . PHE B 1 562 ? 31.391 5.633 2.621 1 94.19 562 PHE B O 1
ATOM 9071 N N . LEU B 1 563 ? 32.469 7.324 3.57 1 95.62 563 LEU B N 1
ATOM 9072 C CA . LEU B 1 563 ? 32.469 8.148 2.365 1 95.62 563 LEU B CA 1
ATOM 9073 C C . LEU B 1 563 ? 33.219 7.469 1.233 1 95.62 563 LEU B C 1
ATOM 9075 O O . LEU B 1 563 ? 32.75 7.461 0.089 1 95.62 563 LEU B O 1
ATOM 9079 N N . GLN B 1 564 ? 34.344 6.895 1.53 1 95.5 564 GLN B N 1
ATOM 9080 C CA . GLN B 1 564 ? 35.156 6.184 0.531 1 95.5 564 GLN B CA 1
ATOM 9081 C C . GLN B 1 564 ? 34.375 5.012 -0.057 1 95.5 564 GLN B C 1
ATOM 9083 O O . GLN B 1 564 ? 34.312 4.848 -1.278 1 95.5 564 GLN B O 1
ATOM 9088 N N . THR B 1 565 ? 33.781 4.266 0.796 1 95.38 565 THR B N 1
ATOM 9089 C CA . THR B 1 565 ? 33.062 3.086 0.357 1 95.38 565 THR B CA 1
ATOM 9090 C C . THR B 1 565 ? 31.844 3.486 -0.482 1 95.38 565 THR B C 1
ATOM 9092 O O . THR B 1 565 ? 31.5 2.814 -1.463 1 95.38 565 THR B O 1
ATOM 9095 N N . ALA B 1 566 ? 31.203 4.543 -0.107 1 93.62 566 ALA B N 1
ATOM 9096 C CA . ALA B 1 566 ? 30.047 5.035 -0.857 1 93.62 566 ALA B CA 1
ATOM 9097 C C . ALA B 1 566 ? 30.453 5.422 -2.279 1 93.62 566 ALA B C 1
ATOM 9099 O O . ALA B 1 566 ? 29.766 5.047 -3.242 1 93.62 566 ALA B O 1
ATOM 9100 N N . VAL B 1 567 ? 31.484 6.113 -2.436 1 92.19 567 VAL B N 1
ATOM 9101 C CA . VAL B 1 567 ? 31.938 6.527 -3.758 1 92.19 567 VAL B CA 1
ATOM 9102 C C . VAL B 1 567 ? 32.438 5.309 -4.531 1 92.19 567 VAL B C 1
ATOM 9104 O O . VAL B 1 567 ? 32.219 5.199 -5.738 1 92.19 567 VAL B O 1
ATOM 9107 N N . ASP B 1 568 ? 33.125 4.453 -3.811 1 92.56 568 ASP B N 1
ATOM 9108 C CA . ASP B 1 568 ? 33.562 3.211 -4.438 1 92.56 568 ASP B CA 1
ATOM 9109 C C . ASP B 1 568 ? 32.375 2.416 -4.977 1 92.56 568 ASP B C 1
ATOM 9111 O O . ASP B 1 568 ? 32.469 1.748 -6.008 1 92.56 568 ASP B O 1
ATOM 9115 N N . ALA B 1 569 ? 31.266 2.424 -4.277 1 91.56 569 ALA B N 1
ATOM 9116 C CA . ALA B 1 569 ? 30.062 1.717 -4.715 1 91.56 569 ALA B CA 1
ATOM 9117 C C . ALA B 1 569 ? 29.578 2.236 -6.062 1 91.56 569 ALA B C 1
ATOM 9119 O O . ALA B 1 569 ? 29.188 1.455 -6.934 1 91.56 569 ALA B O 1
ATOM 9120 N N . VAL B 1 570 ? 29.641 3.502 -6.25 1 84.19 570 VAL B N 1
ATOM 9121 C CA . VAL B 1 570 ? 29.234 4.105 -7.512 1 84.19 570 VAL B CA 1
ATOM 9122 C C . VAL B 1 570 ? 30.156 3.65 -8.633 1 84.19 570 VAL B C 1
ATOM 9124 O O . VAL B 1 570 ? 29.703 3.295 -9.727 1 84.19 570 VAL B O 1
ATOM 9127 N N . ASN B 1 571 ? 31.359 3.582 -8.344 1 83.5 571 ASN B N 1
ATOM 9128 C CA . ASN B 1 571 ? 32.375 3.244 -9.344 1 83.5 571 ASN B CA 1
ATOM 9129 C C . ASN B 1 571 ? 32.375 1.751 -9.656 1 83.5 571 ASN B C 1
ATOM 9131 O O . ASN B 1 571 ? 32.75 1.345 -10.758 1 83.5 571 ASN B O 1
ATOM 9135 N N . SER B 1 572 ? 31.984 0.997 -8.695 1 82.56 572 SER B N 1
ATOM 9136 C CA . SER B 1 572 ? 32.031 -0.454 -8.844 1 82.56 572 SER B CA 1
ATOM 9137 C C . SER B 1 572 ? 31.031 -0.953 -9.867 1 82.56 572 SER B C 1
ATOM 9139 O O . SER B 1 572 ? 31.125 -2.086 -10.344 1 82.56 572 SER B O 1
ATOM 9141 N N . MET B 1 573 ? 30.141 -0.14 -10.297 1 79.38 573 MET B N 1
ATOM 9142 C CA . MET B 1 573 ? 29.062 -0.549 -11.188 1 79.38 573 MET B CA 1
ATOM 9143 C C . MET B 1 573 ? 29.5 -0.433 -12.648 1 79.38 573 MET B C 1
ATOM 9145 O O . MET B 1 573 ? 28.75 -0.806 -13.555 1 79.38 573 MET B O 1
ATOM 9149 N N . ILE B 1 574 ? 30.688 -0.017 -12.836 1 78.5 574 ILE B N 1
ATOM 9150 C CA . ILE B 1 574 ? 31.203 0.142 -14.195 1 78.5 574 ILE B CA 1
ATOM 9151 C C . ILE B 1 574 ? 31.547 -1.225 -14.773 1 78.5 574 ILE B C 1
ATOM 9153 O O . ILE B 1 574 ? 32.312 -1.986 -14.172 1 78.5 574 ILE B O 1
ATOM 9157 N N . GLN B 1 575 ? 30.922 -1.49 -15.883 1 83.19 575 GLN B N 1
ATOM 9158 C CA . GLN B 1 575 ? 31.188 -2.729 -16.609 1 83.19 575 GLN B CA 1
ATOM 9159 C C . GLN B 1 575 ? 31.656 -2.443 -18.031 1 83.19 575 GLN B C 1
ATOM 9161 O O . GLN B 1 575 ? 31.125 -1.561 -18.703 1 83.19 575 GLN B O 1
ATOM 9166 N N . VAL B 1 576 ? 32.75 -3.088 -18.391 1 87.5 576 VAL B N 1
ATOM 9167 C CA . VAL B 1 576 ? 33.25 -2.975 -19.75 1 87.5 576 VAL B CA 1
ATOM 9168 C C . VAL B 1 576 ? 32.781 -4.164 -20.578 1 87.5 576 VAL B C 1
ATOM 9170 O O . VAL B 1 576 ? 33 -5.32 -20.203 1 87.5 576 VAL B O 1
ATOM 9173 N N . PRO B 1 577 ? 32.125 -3.871 -21.719 1 91.06 577 PRO B N 1
ATOM 9174 C CA . PRO B 1 577 ? 31.656 -4.973 -22.562 1 91.06 577 PRO B CA 1
ATOM 9175 C C . PRO B 1 577 ? 32.781 -5.934 -22.969 1 91.06 577 PRO B C 1
ATOM 9177 O O . PRO B 1 577 ? 33.875 -5.5 -23.328 1 91.06 577 PRO B O 1
ATOM 9180 N N . GLY B 1 578 ? 32.5 -7.164 -22.812 1 91.69 578 GLY B N 1
ATOM 9181 C CA . GLY B 1 578 ? 33.438 -8.203 -23.25 1 91.69 578 GLY B CA 1
ATOM 9182 C C . GLY B 1 578 ? 34.5 -8.523 -22.219 1 91.69 578 GLY B C 1
ATOM 9183 O O . GLY B 1 578 ? 35.188 -9.547 -22.312 1 91.69 578 GLY B O 1
ATOM 9184 N N . ALA B 1 579 ? 34.656 -7.707 -21.234 1 91.56 579 ALA B N 1
ATOM 9185 C CA . ALA B 1 579 ? 35.656 -7.922 -20.188 1 91.56 579 ALA B CA 1
ATOM 9186 C C . ALA B 1 579 ? 35 -8.336 -18.875 1 91.56 579 ALA B C 1
ATOM 9188 O O . ALA B 1 579 ? 34.75 -7.504 -18 1 91.56 579 ALA B O 1
ATOM 9189 N N . PHE B 1 580 ? 34.75 -9.664 -18.828 1 93.38 580 PHE B N 1
ATOM 9190 C CA . PHE B 1 580 ? 34.125 -10.195 -17.625 1 93.38 580 PHE B CA 1
ATOM 9191 C C . PHE B 1 580 ? 35.094 -10.289 -16.469 1 93.38 580 PHE B C 1
ATOM 9193 O O . PHE B 1 580 ? 36.219 -10.773 -16.656 1 93.38 580 PHE B O 1
ATOM 9200 N N . THR B 1 581 ? 34.719 -9.742 -15.367 1 90.5 581 THR B N 1
ATOM 9201 C CA . THR B 1 581 ? 35.594 -9.828 -14.211 1 90.5 581 THR B CA 1
ATOM 9202 C C . THR B 1 581 ? 34.875 -10.445 -13.023 1 90.5 581 THR B C 1
ATOM 9204 O O . THR B 1 581 ? 33.656 -10.586 -13.031 1 90.5 581 THR B O 1
ATOM 9207 N N . SER B 1 582 ? 35.594 -11 -12.086 1 91.81 582 SER B N 1
ATOM 9208 C CA . SER B 1 582 ? 35.156 -11.445 -10.766 1 91.81 582 SER B CA 1
ATOM 9209 C C . SER B 1 582 ? 35.688 -10.508 -9.672 1 91.81 582 SER B C 1
ATOM 9211 O O . SER B 1 582 ? 36.531 -10.891 -8.867 1 91.81 582 SER B O 1
ATOM 9213 N N . TYR B 1 583 ? 35.156 -9.273 -9.773 1 89.19 583 TYR B N 1
ATOM 9214 C CA . TYR B 1 583 ? 35.688 -8.203 -8.938 1 89.19 583 TYR B CA 1
ATOM 9215 C C . TYR B 1 583 ? 34.656 -7.094 -8.75 1 89.19 583 TYR B C 1
ATOM 9217 O O . TYR B 1 583 ? 33.969 -6.723 -9.695 1 89.19 583 TYR B O 1
ATOM 9225 N N . GLY B 1 584 ? 34.719 -6.57 -7.516 1 91.06 584 GLY B N 1
ATOM 9226 C CA . GLY B 1 584 ? 33.719 -5.527 -7.254 1 91.06 584 GLY B CA 1
ATOM 9227 C C . GLY B 1 584 ? 32.312 -5.973 -7.512 1 91.06 584 GLY B C 1
ATOM 9228 O O . GLY B 1 584 ? 31.891 -7.035 -7.039 1 91.06 584 GLY B O 1
ATOM 9229 N N . HIS B 1 585 ? 31.578 -5.113 -8.227 1 92.88 585 HIS B N 1
ATOM 9230 C CA . HIS B 1 585 ? 30.172 -5.414 -8.453 1 92.88 585 HIS B CA 1
ATOM 9231 C C . HIS B 1 585 ? 29.953 -6.02 -9.836 1 92.88 585 HIS B C 1
ATOM 9233 O O . HIS B 1 585 ? 28.844 -5.973 -10.375 1 92.88 585 HIS B O 1
ATOM 9239 N N . ASP B 1 586 ? 31.047 -6.43 -10.461 1 93.38 586 ASP B N 1
ATOM 9240 C CA . ASP B 1 586 ? 30.984 -7.211 -11.695 1 93.38 586 ASP B CA 1
ATOM 9241 C C . ASP B 1 586 ? 31.031 -8.711 -11.398 1 93.38 586 ASP B C 1
ATOM 9243 O O . ASP B 1 586 ? 32.094 -9.234 -11.039 1 93.38 586 ASP B O 1
ATOM 9247 N N . TYR B 1 587 ? 29.984 -9.359 -11.547 1 95.75 587 TYR B N 1
ATOM 9248 C CA . TYR B 1 587 ? 29.875 -10.766 -11.172 1 95.75 587 TYR B CA 1
ATOM 9249 C C . TYR B 1 587 ? 29.812 -11.656 -12.406 1 95.75 587 TYR B C 1
ATOM 9251 O O . TYR B 1 587 ? 29.594 -12.867 -12.297 1 95.75 587 TYR B O 1
ATOM 9259 N N . ARG B 1 588 ? 30.047 -11.203 -13.625 1 96.38 588 ARG B N 1
ATOM 9260 C CA . ARG B 1 588 ? 29.797 -11.891 -14.883 1 96.38 588 ARG B CA 1
ATOM 9261 C C . ARG B 1 588 ? 30.734 -13.078 -15.07 1 96.38 588 ARG B C 1
ATOM 9263 O O . ARG B 1 588 ? 30.328 -14.125 -15.578 1 96.38 588 ARG B O 1
ATOM 9270 N N . ALA B 1 589 ? 31.891 -12.906 -14.625 1 95.25 589 ALA B N 1
ATOM 9271 C CA . ALA B 1 589 ? 32.875 -13.984 -14.812 1 95.25 589 ALA B CA 1
ATOM 9272 C C . ALA B 1 589 ? 32.469 -15.211 -13.992 1 95.25 589 ALA B C 1
ATOM 9274 O O . ALA B 1 589 ? 32.844 -16.344 -14.352 1 95.25 589 ALA B O 1
ATOM 9275 N N . ASP B 1 590 ? 31.719 -14.992 -12.945 1 96.62 590 ASP B N 1
ATOM 9276 C CA . ASP B 1 590 ? 31.344 -16.078 -12.055 1 96.62 590 ASP B CA 1
ATOM 9277 C C . ASP B 1 590 ? 29.938 -16.594 -12.367 1 96.62 590 ASP B C 1
ATOM 9279 O O . ASP B 1 590 ? 29.547 -17.656 -11.898 1 96.62 590 ASP B O 1
ATOM 9283 N N . MET B 1 591 ? 29.203 -15.961 -13.148 1 97.75 591 MET B N 1
ATOM 9284 C CA . MET B 1 591 ? 27.734 -16.062 -13.195 1 97.75 591 MET B CA 1
ATOM 9285 C C . MET B 1 591 ? 27.312 -17.422 -13.711 1 97.75 591 MET B C 1
ATOM 9287 O O . MET B 1 591 ? 26.469 -18.094 -13.102 1 97.75 591 MET B O 1
ATOM 9291 N N . ALA B 1 592 ? 27.875 -17.906 -14.82 1 98.5 592 ALA B N 1
ATOM 9292 C CA . ALA B 1 592 ? 27.438 -19.156 -15.445 1 98.5 592 ALA B CA 1
ATOM 9293 C C . ALA B 1 592 ? 27.562 -20.328 -14.469 1 98.5 592 ALA B C 1
ATOM 9295 O O . ALA B 1 592 ? 26.609 -21.094 -14.305 1 98.5 592 ALA B O 1
ATOM 9296 N N . ARG B 1 593 ? 28.656 -20.453 -13.805 1 98.12 593 ARG B N 1
ATOM 9297 C CA . ARG B 1 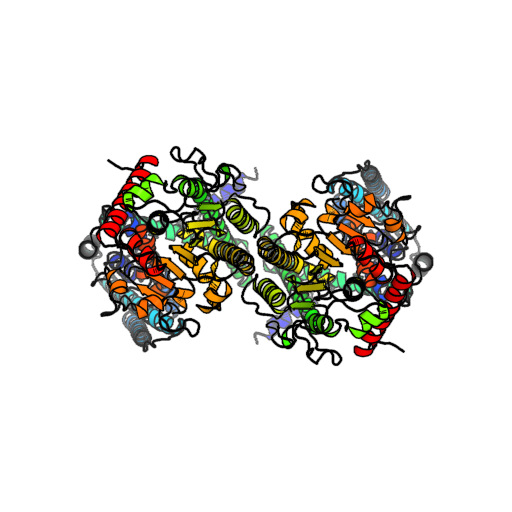593 ? 28.891 -21.562 -12.891 1 98.12 593 ARG B CA 1
ATOM 9298 C C . ARG B 1 593 ? 27.969 -21.484 -11.68 1 98.12 593 ARG B C 1
ATOM 9300 O O . ARG B 1 593 ? 27.484 -22.5 -11.195 1 98.12 593 ARG B O 1
ATOM 9307 N N . PHE B 1 594 ? 27.766 -20.297 -11.172 1 98.5 594 PHE B N 1
ATOM 9308 C CA . PHE B 1 594 ? 26.875 -20.125 -10.031 1 98.5 594 PHE B CA 1
ATOM 9309 C C . PHE B 1 594 ? 25.422 -20.422 -10.422 1 98.5 594 PHE B C 1
ATOM 9311 O O . PHE B 1 594 ? 24.688 -21.031 -9.656 1 98.5 594 PHE B O 1
ATOM 9318 N N . VAL B 1 595 ? 25 -19.969 -11.602 1 98.69 595 VAL B N 1
ATOM 9319 C CA . VAL B 1 595 ? 23.656 -20.266 -12.086 1 98.69 595 VAL B CA 1
ATOM 9320 C C . VAL B 1 595 ? 23.469 -21.781 -12.172 1 98.69 595 VAL B C 1
ATOM 9322 O O . VAL B 1 595 ? 22.469 -22.312 -11.688 1 98.69 595 VAL B O 1
ATOM 9325 N N . HIS B 1 596 ? 24.422 -22.453 -12.742 1 98.44 596 HIS B N 1
ATOM 9326 C CA . HIS B 1 596 ? 24.344 -23.906 -12.906 1 98.44 596 HIS B CA 1
ATOM 9327 C C . HIS B 1 596 ? 24.234 -24.609 -11.555 1 98.44 596 HIS B C 1
ATOM 9329 O O . HIS B 1 596 ? 23.344 -25.438 -11.359 1 98.44 596 HIS B O 1
ATOM 9335 N N . ALA B 1 597 ? 25.062 -24.234 -10.641 1 97.56 597 ALA B N 1
ATOM 9336 C CA . ALA B 1 597 ? 25.156 -24.922 -9.359 1 97.56 597 ALA B CA 1
ATOM 9337 C C . ALA B 1 597 ? 23.984 -24.531 -8.453 1 97.56 597 ALA B C 1
ATOM 9339 O O . ALA B 1 597 ? 23.344 -25.406 -7.852 1 97.56 597 ALA B O 1
ATOM 9340 N N . ALA B 1 598 ? 23.688 -23.266 -8.344 1 97.81 598 ALA B N 1
ATOM 9341 C CA . ALA B 1 598 ? 22.672 -22.766 -7.418 1 97.81 598 ALA B CA 1
ATOM 9342 C C . ALA B 1 598 ? 21.281 -23.281 -7.789 1 97.81 598 ALA B C 1
ATOM 9344 O O . ALA B 1 598 ? 20.469 -23.594 -6.914 1 97.81 598 ALA B O 1
ATOM 9345 N N . TYR B 1 599 ? 21 -23.422 -9.086 1 98.19 599 TYR B N 1
ATOM 9346 C CA . TYR B 1 599 ? 19.672 -23.797 -9.547 1 98.19 599 TYR B CA 1
ATOM 9347 C C . TYR B 1 599 ? 19.609 -25.297 -9.852 1 98.19 599 TYR B C 1
ATOM 9349 O O . TYR B 1 599 ? 18.562 -25.797 -10.273 1 98.19 599 TYR B O 1
ATOM 9357 N N . HIS B 1 600 ? 20.672 -26.031 -9.633 1 96.81 600 HIS B N 1
ATOM 9358 C CA . HIS B 1 600 ? 20.734 -27.453 -9.945 1 96.81 600 HIS B CA 1
ATOM 9359 C C . HIS B 1 600 ? 20.297 -27.719 -11.383 1 96.81 600 HIS B C 1
ATOM 9361 O O . HIS B 1 600 ? 19.453 -28.578 -11.641 1 96.81 600 HIS B O 1
ATOM 9367 N N . MET B 1 601 ? 20.938 -26.922 -12.242 1 97.69 601 MET B N 1
ATOM 9368 C CA . MET B 1 601 ? 20.641 -27.125 -13.656 1 97.69 601 MET B CA 1
ATOM 9369 C C . MET B 1 601 ? 21.172 -28.469 -14.133 1 97.69 601 MET B C 1
ATOM 9371 O O . MET B 1 601 ? 22.031 -29.062 -13.492 1 97.69 601 MET B O 1
ATOM 9375 N N . PRO B 1 602 ? 20.625 -28.953 -15.25 1 97 602 PRO B N 1
ATOM 9376 C CA . PRO B 1 602 ? 21.109 -30.234 -15.773 1 97 602 PRO B CA 1
ATOM 9377 C C . PRO B 1 602 ? 22.625 -30.25 -15.961 1 97 602 PRO B C 1
ATOM 9379 O O . PRO B 1 602 ? 23.203 -29.25 -16.375 1 97 602 PRO B O 1
ATOM 9382 N N . ASP B 1 603 ? 23.266 -31.297 -15.742 1 94.5 603 ASP B N 1
ATOM 9383 C CA . ASP B 1 603 ? 24.719 -31.422 -15.727 1 94.5 603 ASP B CA 1
ATOM 9384 C C . ASP B 1 603 ? 25.312 -31.125 -17.109 1 94.5 603 ASP B C 1
ATOM 9386 O O . ASP B 1 603 ? 24.703 -31.453 -18.125 1 94.5 603 ASP B O 1
ATOM 9390 N N . VAL B 1 604 ? 26.438 -30.484 -17.031 1 96.94 604 VAL B N 1
ATOM 9391 C CA . VAL B 1 604 ? 27.234 -30.219 -18.234 1 96.94 604 VAL B CA 1
ATOM 9392 C C . VAL B 1 604 ? 28.703 -30.531 -17.953 1 96.94 604 VAL B C 1
ATOM 9394 O O . VAL B 1 604 ? 29.156 -30.406 -16.812 1 96.94 604 VAL B O 1
ATOM 9397 N N . ASP B 1 605 ? 29.453 -30.984 -18.938 1 96.62 605 ASP B N 1
ATOM 9398 C CA . ASP B 1 605 ? 30.891 -31.219 -18.75 1 96.62 605 ASP B CA 1
ATOM 9399 C C . ASP B 1 605 ? 31.656 -29.891 -18.797 1 96.62 605 ASP B C 1
ATOM 9401 O O . ASP B 1 605 ? 31.094 -28.844 -19.094 1 96.62 605 ASP B O 1
ATOM 9405 N N . GLU B 1 606 ? 32.875 -29.938 -18.453 1 96.94 606 GLU B N 1
ATOM 9406 C CA . GLU B 1 606 ? 33.719 -28.734 -18.344 1 96.94 606 GLU B CA 1
ATOM 9407 C C . GLU B 1 606 ? 33.875 -28.062 -19.688 1 96.94 606 GLU B C 1
ATOM 9409 O O . GLU B 1 606 ? 33.938 -26.828 -19.766 1 96.94 606 GLU B O 1
ATOM 9414 N N . ALA B 1 607 ? 33.969 -28.766 -20.766 1 97.56 607 ALA B N 1
ATOM 9415 C CA . ALA B 1 607 ? 34.094 -28.203 -22.094 1 97.56 607 ALA B CA 1
ATOM 9416 C C . ALA B 1 607 ? 32.875 -27.375 -22.469 1 97.56 607 ALA B C 1
ATOM 9418 O O . ALA B 1 607 ? 33 -26.266 -22.984 1 97.56 607 ALA B O 1
ATOM 9419 N N . THR B 1 608 ? 31.75 -28.016 -22.188 1 98.06 608 THR B N 1
ATOM 9420 C CA . THR B 1 608 ? 30.5 -27.297 -22.438 1 98.06 608 THR B CA 1
ATOM 9421 C C . THR B 1 608 ? 30.406 -26.047 -21.578 1 98.06 608 THR B C 1
ATOM 9423 O O . THR B 1 608 ? 29.984 -24.984 -22.062 1 98.06 608 THR B O 1
ATOM 9426 N N . MET B 1 609 ? 30.766 -26.141 -20.312 1 98.25 609 MET B N 1
ATOM 9427 C CA . MET B 1 609 ? 30.766 -24.984 -19.422 1 98.25 609 MET B CA 1
ATOM 9428 C C . MET B 1 609 ? 31.625 -23.859 -19.984 1 98.25 609 MET B C 1
ATOM 9430 O O . MET B 1 609 ? 31.219 -22.703 -20 1 98.25 609 MET B O 1
ATOM 9434 N N . ARG B 1 610 ? 32.75 -24.219 -20.5 1 97.88 610 ARG B N 1
ATOM 9435 C CA . ARG B 1 610 ? 33.656 -23.219 -21.078 1 97.88 610 ARG B CA 1
ATOM 9436 C C . ARG B 1 610 ? 33.031 -22.578 -22.312 1 97.88 610 ARG B C 1
ATOM 9438 O O . ARG B 1 610 ? 33.188 -21.375 -22.531 1 97.88 610 ARG B O 1
ATOM 9445 N N . ARG B 1 611 ? 32.406 -23.391 -23.094 1 98.31 611 ARG B N 1
ATOM 9446 C CA . ARG B 1 611 ? 31.719 -22.844 -24.266 1 98.31 611 ARG B CA 1
ATOM 9447 C C . ARG B 1 611 ? 30.625 -21.859 -23.875 1 98.31 611 ARG B C 1
ATOM 9449 O O . ARG B 1 611 ? 30.453 -20.828 -24.531 1 98.31 611 ARG B O 1
ATOM 9456 N N . VAL B 1 612 ? 29.891 -22.25 -22.844 1 98.69 612 VAL B N 1
ATOM 9457 C CA . VAL B 1 612 ? 28.844 -21.359 -22.344 1 98.69 612 VAL B CA 1
ATOM 9458 C C . VAL B 1 612 ? 29.469 -20.047 -21.906 1 98.69 612 VAL B C 1
ATOM 9460 O O . VAL B 1 612 ? 29 -18.969 -22.281 1 98.69 612 VAL B O 1
ATOM 9463 N N . GLU B 1 613 ? 30.547 -20.109 -21.156 1 98.44 613 GLU B N 1
ATOM 9464 C CA . GLU B 1 613 ? 31.219 -18.906 -20.656 1 98.44 613 GLU B CA 1
ATOM 9465 C C . GLU B 1 613 ? 31.75 -18.047 -21.797 1 98.44 613 GLU B C 1
ATOM 9467 O O . GLU B 1 613 ? 31.609 -16.812 -21.781 1 98.44 613 GLU B O 1
ATOM 9472 N N . GLU B 1 614 ? 32.281 -18.641 -22.828 1 98.25 614 GLU B N 1
ATOM 9473 C CA . GLU B 1 614 ? 32.781 -17.922 -24 1 98.25 614 GLU B CA 1
ATOM 9474 C C . GLU B 1 614 ? 31.625 -17.281 -24.781 1 98.25 614 GLU B C 1
ATOM 9476 O O . GLU B 1 614 ? 31.734 -16.141 -25.234 1 98.25 614 GLU B O 1
ATOM 9481 N N . THR B 1 615 ? 30.609 -18.031 -24.938 1 98.56 615 THR B N 1
ATOM 9482 C CA . THR B 1 615 ? 29.438 -17.531 -25.656 1 98.56 615 THR B CA 1
ATOM 9483 C C . THR B 1 615 ? 28.859 -16.297 -24.953 1 98.56 615 THR B C 1
ATOM 9485 O O . THR B 1 615 ? 28.406 -15.359 -25.609 1 98.56 615 THR B O 1
ATOM 9488 N N . LEU B 1 616 ? 28.797 -16.328 -23.625 1 98.44 616 LEU B N 1
ATOM 9489 C CA . LEU B 1 616 ? 28.266 -15.195 -22.875 1 98.44 616 LEU B CA 1
ATOM 9490 C C . LEU B 1 616 ? 29.078 -13.93 -23.141 1 98.44 616 LEU B C 1
ATOM 9492 O O . LEU B 1 616 ? 28.5 -12.836 -23.234 1 98.44 616 LEU B O 1
ATOM 9496 N N . VAL B 1 617 ? 30.375 -14.047 -23.281 1 97.75 617 VAL B N 1
ATOM 9497 C CA . VAL B 1 617 ? 31.234 -12.914 -23.609 1 97.75 617 VAL B CA 1
ATOM 9498 C C . VAL B 1 617 ? 30.875 -12.391 -25 1 97.75 617 VAL B C 1
ATOM 9500 O O . VAL B 1 617 ? 30.734 -11.18 -25.203 1 97.75 617 VAL B O 1
ATOM 9503 N N . ASP B 1 618 ? 30.672 -13.32 -25.938 1 97.31 618 ASP B N 1
ATOM 9504 C CA . ASP B 1 618 ? 30.312 -12.953 -27.297 1 97.31 618 ASP B CA 1
ATOM 9505 C C . ASP B 1 618 ? 28.969 -12.227 -27.344 1 97.31 618 ASP B C 1
ATOM 9507 O O . ASP B 1 618 ? 28.812 -11.25 -28.078 1 97.31 618 ASP B O 1
ATOM 9511 N N . LEU B 1 619 ? 28.031 -12.75 -26.641 1 97.31 619 LEU B N 1
ATOM 9512 C CA . LEU B 1 619 ? 26.719 -12.141 -26.594 1 97.31 619 LEU B CA 1
ATOM 9513 C C . LEU B 1 619 ? 26.797 -10.734 -26.016 1 97.31 619 LEU B C 1
ATOM 9515 O O . LEU B 1 619 ? 26.094 -9.828 -26.469 1 97.31 619 LEU B O 1
ATOM 9519 N N . ASP B 1 620 ? 27.641 -10.578 -24.969 1 96.06 620 ASP B N 1
ATOM 9520 C CA . ASP B 1 620 ? 27.844 -9.266 -24.359 1 96.06 620 ASP B CA 1
ATOM 9521 C C . ASP B 1 620 ? 28.422 -8.273 -25.375 1 96.06 620 ASP B C 1
ATOM 9523 O O . ASP B 1 620 ? 27.984 -7.129 -25.453 1 96.06 620 ASP B O 1
ATOM 9527 N N . LEU B 1 621 ? 29.344 -8.711 -26.141 1 95.44 621 LEU B N 1
ATOM 9528 C CA . LEU B 1 621 ? 29.953 -7.875 -27.172 1 95.44 621 LEU B CA 1
ATOM 9529 C C . LEU B 1 621 ? 28.953 -7.543 -28.266 1 95.44 621 LEU B C 1
ATOM 9531 O O . LEU B 1 621 ? 28.906 -6.41 -28.75 1 95.44 621 LEU B O 1
ATOM 9535 N N . ALA B 1 622 ? 28.188 -8.508 -28.641 1 94.25 622 ALA B N 1
ATOM 9536 C CA . ALA B 1 622 ? 27.156 -8.281 -29.641 1 94.25 622 ALA B CA 1
ATOM 9537 C C . ALA B 1 622 ? 26.156 -7.223 -29.188 1 94.25 622 ALA B C 1
ATOM 9539 O O . ALA B 1 622 ? 25.719 -6.379 -29.969 1 94.25 622 ALA B O 1
ATOM 9540 N N . ARG B 1 623 ? 25.75 -7.332 -27.969 1 93.56 623 ARG B N 1
ATOM 9541 C CA . ARG B 1 623 ? 24.828 -6.344 -27.406 1 93.56 623 ARG B CA 1
ATOM 9542 C C . ARG B 1 623 ? 25.453 -4.953 -27.422 1 93.56 623 ARG B C 1
ATOM 9544 O O . ARG B 1 623 ? 24.766 -3.967 -27.719 1 93.56 623 ARG B O 1
ATOM 9551 N N . ALA B 1 624 ? 26.719 -4.855 -27 1 91.81 624 ALA B N 1
ATOM 9552 C CA . ALA B 1 624 ? 27.422 -3.578 -27.047 1 91.81 624 ALA B CA 1
ATOM 9553 C C . ALA B 1 624 ? 27.469 -3.02 -28.453 1 91.81 624 ALA B C 1
ATOM 9555 O O . ALA B 1 624 ? 27.344 -1.808 -28.656 1 91.81 624 ALA B O 1
ATOM 9556 N N . GLY B 1 625 ? 27.656 -3.914 -29.406 1 90.44 625 GLY B N 1
ATOM 9557 C CA . GLY B 1 625 ? 27.625 -3.506 -30.797 1 90.44 625 GLY B CA 1
ATOM 9558 C C . GLY B 1 625 ? 26.281 -2.943 -31.219 1 90.44 625 GLY B C 1
ATOM 9559 O O . GLY B 1 625 ? 26.219 -1.928 -31.922 1 90.44 625 GLY B O 1
ATOM 9560 N N . ARG B 1 626 ? 25.234 -3.561 -30.797 1 89.38 626 ARG B N 1
ATOM 9561 C CA . ARG B 1 626 ? 23.891 -3.098 -31.109 1 89.38 626 ARG B CA 1
ATOM 9562 C C . ARG B 1 626 ? 23.625 -1.726 -30.484 1 89.38 626 ARG B C 1
ATOM 9564 O O . ARG B 1 626 ? 22.891 -0.914 -31.062 1 89.38 626 ARG B O 1
ATOM 9571 N N . LEU B 1 627 ? 24.203 -1.479 -29.344 1 87.12 627 LEU B N 1
ATOM 9572 C CA . LEU B 1 627 ? 24 -0.227 -28.609 1 87.12 627 LEU B CA 1
ATOM 9573 C C . LEU B 1 627 ? 24.953 0.85 -29.141 1 87.12 627 LEU B C 1
ATOM 9575 O O . LEU B 1 627 ? 24.75 2.037 -28.859 1 87.12 627 LEU B O 1
ATOM 9579 N N . GLY B 1 628 ? 25.875 0.541 -29.922 1 78.38 628 GLY B N 1
ATOM 9580 C CA . GLY B 1 628 ? 26.875 1.48 -30.406 1 78.38 628 GLY B CA 1
ATOM 9581 C C . GLY B 1 628 ? 27.875 1.892 -29.344 1 78.38 628 GLY B C 1
ATOM 9582 O O . GLY B 1 628 ? 28.375 3.018 -29.359 1 78.38 628 GLY B O 1
ATOM 9583 N N . THR B 1 629 ? 28.031 1.097 -28.281 1 70.44 629 THR B N 1
ATOM 9584 C CA . THR B 1 629 ? 28.891 1.479 -27.156 1 70.44 629 THR B CA 1
ATOM 9585 C C . THR B 1 629 ? 30.234 0.768 -27.25 1 70.44 629 THR B C 1
ATOM 9587 O O . THR B 1 629 ? 31.031 0.807 -26.297 1 70.44 629 THR B O 1
ATOM 9590 N N . LEU B 1 630 ? 30.5 0.043 -28.328 1 67.31 630 LEU B N 1
ATOM 9591 C CA . LEU B 1 630 ? 31.812 -0.588 -28.469 1 67.31 630 LEU B CA 1
ATOM 9592 C C . LEU B 1 630 ? 32.906 0.457 -28.703 1 67.31 630 LEU B C 1
ATOM 9594 O O . LEU B 1 630 ? 32.75 1.319 -29.578 1 67.31 630 LEU B O 1
ATOM 9598 N N . HIS B 1 631 ? 33.438 0.996 -27.75 1 52.31 631 HIS B N 1
ATOM 9599 C CA . HIS B 1 631 ? 34.562 1.906 -27.984 1 52.31 631 HIS B CA 1
ATOM 9600 C C . HIS B 1 631 ? 35.688 1.211 -28.734 1 52.31 631 HIS B C 1
ATOM 9602 O O . HIS B 1 631 ? 36.031 0.071 -28.422 1 52.31 631 HIS B O 1
ATOM 9608 N N . GLU B 1 632 ? 35.906 1.511 -30.047 1 42.62 632 GLU B N 1
ATOM 9609 C CA . GLU B 1 632 ? 37.188 1.128 -30.688 1 42.62 632 GLU B CA 1
ATOM 9610 C C . GLU B 1 632 ? 38.375 1.452 -29.797 1 42.62 632 GLU B C 1
ATOM 9612 O O . GLU B 1 632 ? 38.375 2.477 -29.109 1 42.62 632 GLU B O 1
#

Sequence (1264 aa):
MGAGRLIDGVLGLARSGPVRSGVEWLRPDPASPSAPMATVAWLDSFSPSLMPRTSVLQGVVGGLAVLSMRTIADRSEAALEPLLGPHLATRRRLLVRGGLAVLGLGLSNLPERGDERLWWSSLRGGGAMLRSIATGGAIHDIGHAAWVRQPDRSGVRAAVATASVVAGVGLWADRRLHQRIAAIEPWPLEQRTAVPQSAAISAGVVLGGRLLGEAVQATGRSLAAWLGPGRAKTALAVAANGMLWSRGLNTLYHAAVERVGQGNAAIEAGYDRAPDRSTVSGGPGSQSHFAELGRQGRRFVTDVLDRELIEQVMGEPALDDPVRVYVGHDAEPLYPTARAELALEELERTGAYDRRFLLLTSPTGTGWVDQTLVESAELFARGDIATCAIQYGRHPSYLALQNIPLGRSQFRILLLGVRERLRAVPPEQRPTVLVFGESLGAWTASDVIMHLGISGFDHYGIDRALWVGLPWMARWSRSGMIRGSSDLVPPGTVGVFDRWAQLDARSPAERDRLRAVILSHDNDPIAVLGPDLAVQQPRWLQGDHRGRGVPEGMRWSPVVTFLQTAVDAVNSMIQVPGAFTSYGHDYRADMARFVHAAYHMPDVDEATMRRVEETLVDLDLARAGRLGTLHEMGAGRLIDGVLGLARSGPVRSGVEWLRPDPASPSAPMATVAWLDSFSPSLMPRTSVLQGVVGGLAVLSMRTIADRSEAALEPLLGPHLATRRRLLVRGGLAVLGLGLSNLPERGDERLWWSSLRGGGAMLRSIATGGAIHDIGHAAWVRQPDRSGVRAAVATASVVAGVGLWADRRLHQRIAAIEPWPLEQRTAVPQSAAISAGVVLGGRLLGEAVQATGRSLAAWLGPGRAKTALAVAANGMLWSRGLNTLYHAAVERVGQGNAAIEAGYDRAPDRSTVSGGPGSQSHFAELGRQGRRFVTDVLDRELIEQVMGEPALDDPVRVYVGHDAEPLYPTARAELALEELERTGAYDRRFLLLTSPTGTGWVDQTLVESAELFARGDIATCAIQYGRHPSYLALQNIPLGRSQFRILLLGVRERLRAVPPEQRPTVLVFGESLGAWTASDVIMHLGISGFDHYGIDRALWVGLPWMARWSRSGMIRGSSDLVPPGTVGVFDRWAQLDARSPAERDRLRAVILSHDNDPIAVLGPDLAVQQPRWLQGDHRGRGVPEGMRWSPVVTFLQTAVDAVNSMIQVPGAFTSYGHDYRADMARFVHAAYHMPDVDEATMRRVEETLVDLDLARAGRLGTLHE

Nearest PDB structures (foldseek):
  1gpl-assembly1_A  TM=6.347E-01  e=9.219E-02  Cavia porcellus
  1jkm-assembly1_B  TM=3.779E-01  e=1.520E+00  Bacillus subtilis
  6zti-assembly1_D  TM=5.608E-01  e=4.924E+00  Legionella pneumophila
  1gpl-assembly1_A  TM=6.344E-01  e=9.525E-02  Cavia porcellus
  7mjs-assembly1_X  TM=3.652E-01  e=3.338E+00  Gallus gallus

pLDDT: mean 84.54, std 15.43, range [26.75, 98.94]

Foldseek 3Di:
DVVVVVVCVVVVVVPPDPPPPPCVVVPPCCLDLQVVVLLVQLLLLLAAALDDAALLLSLLLSLVSSLVSSVVLVVVCVVCCVVQPPPDDLVSLLVVLVVQLVQLVVQLPDDDDPPDDLVSLLSNLVSVSSNVSSVSNNVSSVVVVVQVPDDPPPPVVVVVVVVVVVVVSLVSSVVNNVQNVVQFPDDPDDHDHDSVSSNVSSVVSNVVVVVVVVVLVVQLVVQLVVQPDDPVSSVVSNVVSVVVVVVVVVVVLVVVQVVQLVVQQDAFPLQPDADCDQLEACHPPQPQNCNQQGHQRSCQRVLQDDQVVLCVLQVHGFPAAAHEYEHHQRHPPPDLQRRLVSQLVSCVRNVQFQFQAEEEWEEAQQQHDDVLQVLLQCSLSSNRHYYYYYHQHRGGRVSRVVRLVSSLVSSLSNLQSLQVVCVVPPPVRGHQYEYEYEQSRLLSNQLNCLPQAPVVCVVSVHQAYEYELYACPRSCNVVCVQVVPDPNHPPLQEYEDLADVVVVPDDPVSLNNHRYYYHHHQSALRRVADPSLQRDDDPCLDDPNPGPSGGVRNDRDHRSSNSSSVSSNVVLPDDDQLDQDSGHSRNSQGNSSCSCSRSVRDDDDPVSSVSSSNVSSVSSVVVCVSNVNPDD/DVVVVVVCVVVVVVPPDPPPPPCVVVPPCCLDLQVVVLLVQLLLLLAAALDDAALLLSLLLSLVSSLVSSVVLVVVCVVCCVVQPPPDDLVSLLVVLVVQLVQLVVQLPDDDDPPDDLVSLLSNLVSVSSNVSSVSNNVSSVVVVVQVPPDPPPPVVVVVVVVVVVVVSLVSSVVNNVLNVVLFPDDPDDHHHDSVSSNVSSVVSNVVVVVVVVVLVVQLVVQLVVQPDDPVSSVVSNVVSVVVVVVVVVVVLVVVQVVQLVVQQDAFPLQPDADCDQLEACHPPQPQNSNQQGHQRSCQRVLQDDQVVLCVLQVHGFPAAAHEYEHHQRHPPPDLQRRLVSQLVSCVRNVQFQFQAEEEWEEAQQQHDPVLQVLLQCSLSSNRHYYYYYHQHRGGRVSRVVRLVSSLVSSLSNLQSLQVVCVVPPPVRGHQYEYEYEQSRLLSNQLNCLPQAPVVCVVSVHQAYEYELYACPRSCNVVCVQVVPDPNHPPLQEYEDLADVVLVPDDPVSLNNHRYYYHHHQSALRRVADPSLQRHDDPCLDDPNPGPSGGVRNDRDHRSSNSSSVSSNVVLPDDDQLDQDSGHSRNSQGNSSCSCSRSVRDDDDPVSSVSSSNVSSVSSVVVCVSNVNPDD

Radius of gyration: 38.27 Å; Cα contacts (8 Å, |Δi|>4): 2113; chains: 2; bounding box: 106×90×76 Å

Secondary structure (DSSP, 8-state):
--HHHHHHHHHHTTTSS----TTTTTS--TTSTTHHHHHHHHHHTTS--SS---HHHHHHHHHHHHHHHHHHHHHHHHHHHHHH-TTS-HHHHHHHHHHHHHHHHHHHTS---TT--HHHHHHHHHHHHHHHHHHHHHHHHHHHHHHHH-SS--HHHHHHHHHHHHHHHHHHHHHHHHHHHHHSPPPSS-----HHHHHHHHHHHHHHHHHHHHHHHHHHHHHHHHH-S-HHHHHHHHHHHHHHHHHHHHHHHHHHHHHHHHHTTPPPGGG-S----TTBTTSTT-SS-GGGSHHHHHHHHHTPPPHHHHHHHHSS--SSPPEEEEE-TTS-TTSTTHHHHHHHHHHHHHTGGGSSEEEEEE--TTS---HHHHHHHHHHTTT-EEEEEE---SS-GGG-GGGHHHHHHHHHHHHHHHHHHHHTS-GGGS-EEEEEEETHHHHHHHHTTTTTTTHHHHHHT--EEEEES--TTSHHHHTTGGGT-STTS-TTSEEEESSHHHHHTS-HHHHHH-SEEEE--TT-HHHH--GGGGTS--GGGSGGG--TT--TT----TTHHHHHHHHHHHHTT---TT---SBTTB-HHHHHHHHHHHTTPPP--HHHHHHHHHHHHHHHHHHHHHHT----/-HHHHHHHHHHHTTTSS----TTTTTS--TTSTTHHHHHHHHHHTTS--SS---HHHHHHHHHHHHHHHHHHHHHHHHHHHHHH-TTS-HHHHHHHHHHHHHHHHHHHTSPPPTT--HHHHHHHHHHHHHHHHHHHHHHHHHHHHHHHH-SS--HHHHHHHHHHHHHHHHHHHHHHHHHHHHHS---SS-----HHHHHHHHHHHHHHHHHHHHHHHHHHHHHHHHH-S-HHHHHHHHHHHHHHHHHHHHHHHHHHHHHHHHHTTPPPGGG-S----TTBTTSTT-SS-GGGSHHHHHHHHHTPPPHHHHHHHHSS---SPPEEEEE-TTS-TTSTTHHHHHHHHHHHHHTGGGSSEEEEEE--TTS---HHHHHHHHHHTTT-EEEEEE---SS-GGG-GGGHHHHHHHHHHHHHHHHHHHHTS-GGGS-EEEEEEETHHHHHHHHTTTTTTTHHHHHHT--EEEEES--TTSHHHHTTGGGT-STTS-TTSEEEESSHHHHHTS-HHHHHH-SEEEE--TT-HHHH--GGGGTS--GGGSGGG--TT--TT----TTHHHHHHHHHHHHTT---TT---SBTTB-HHHHHHHHHHHTTPPP--HHHHHHHHHHHHHHHHHHHHHHT----

Organism: NCBI:txid1608957

InterPro domains:
  IPR027787 Alpha/beta-hydrolase, catalytic domain [PF10081] (323-611)
  IPR027788 Alpha/beta-hydrolase, N-terminal domain [PF15420] (144-302)